Protein AF-A0AAE0RZ04-F1 (afdb_monomer)

Sequence (873 aa):
MAEVINPAEYYLGPGDKLYVTLLGTIIKSQSVTVTPTNDIILEDSPPVAISKLKLSEVGAFLETSLKNVFKNTTFKVSLLQPRKIKIGVVLLGRPMYYVTVYSGTRISEVISKFVLEGKDISVIEPKNAGTQYGNSISQITSLLQNEGSTSSSTSSNVSVDLDKISLRRIKVKRGDIEFYADVEKYYKIQDKNANPYALEGDILILSKRSNFVVISGHVKYPGAYEYVEGDSLGLLINMAGGFLETAKKNSIKIIRNPDPRVDDNKVINIVDSLEIDKTKLEKNDVINVYGKEIAKELTVVTVKGEIQKPGVYGIKKGVTRLKTILDEAGGITKLAYLPASSVVRKEKIDMYPILSDPLSGIRYDDNPELQYIIAQKRMRRGIVSVDLLRLMNGDETQNLLLEAGDEINIAQTVSYITVLGRVVTPGKIEFVEGRSVLEYVENAGGFANRARSHDILVQKPNSGELIPWDKVVLERGDVILVQEKTTPFIDDFIKVSTVITTITTVIITENPTGSGAGGINSALGGLGIENLLGGSSKSNEVEKITKLIKSRRVADSVVKDLRLDKVFKNKTSEQNANQLLGMIKVSEKKSDFINVTISVGSKGNLFSKVHEDSAKVLGLEISRSIVRNTDKILREFLYKKSLANANFYKIKMEEARLEKDTAQFKLAKFEKDNKAIEMTEQAKAQIEMMASMQAQMFTEKLNLDILEQERLSSDPLVTEARNKIKLYEKQYNDVLYGKSGGYVIGVDKFSDLKVQYGNLFLESRLRGEIYLFLKQMYLKEVLQGSKNTPTIEVLQPSVIPDYASNKSKVIHVAIGVTVGLLIGLTICGLIKLYEEMLAEPDNEEIVREVKRMLDFGWVKKMVSGLYKHGLSR

Structure (mmCIF, N/CA/C/O backbone):
data_AF-A0AAE0RZ04-F1
#
_entry.id   AF-A0AAE0RZ04-F1
#
loop_
_atom_site.group_PDB
_atom_site.id
_atom_site.type_symbol
_atom_site.label_atom_id
_atom_site.label_alt_id
_atom_site.label_comp_id
_atom_site.label_asym_id
_atom_site.label_entity_id
_atom_site.label_seq_id
_atom_site.pdbx_PDB_ins_code
_atom_site.Cartn_x
_atom_site.Cartn_y
_atom_site.Cartn_z
_atom_site.occupancy
_atom_site.B_iso_or_equiv
_atom_site.auth_seq_id
_atom_site.auth_comp_id
_atom_site.auth_asym_id
_atom_site.auth_atom_id
_atom_site.pdbx_PDB_model_num
ATOM 1 N N . MET A 1 1 ? -32.634 -0.717 8.631 1.00 28.33 1 MET A N 1
ATOM 2 C CA . MET A 1 1 ? -33.711 -1.733 8.628 1.00 28.33 1 MET A CA 1
ATOM 3 C C . MET A 1 1 ? -34.038 -2.086 10.068 1.00 28.33 1 MET A C 1
ATOM 5 O O . MET A 1 1 ? -33.166 -2.621 10.739 1.00 28.33 1 MET A O 1
ATOM 9 N N . ALA A 1 2 ? -35.233 -1.749 10.560 1.00 39.50 2 ALA A N 1
ATOM 10 C CA . ALA A 1 2 ? -35.716 -2.305 11.824 1.00 39.50 2 ALA A CA 1
ATOM 11 C C . ALA A 1 2 ? -35.788 -3.833 11.678 1.00 39.50 2 ALA A C 1
ATOM 13 O O . ALA A 1 2 ? -36.298 -4.326 10.667 1.00 39.50 2 ALA A O 1
ATOM 14 N N . GLU A 1 3 ? -35.226 -4.578 12.628 1.00 55.94 3 GLU A N 1
ATOM 15 C CA . GLU A 1 3 ? -35.357 -6.035 12.646 1.00 55.94 3 GLU A CA 1
ATOM 16 C C . GLU A 1 3 ? -36.858 -6.378 12.654 1.00 55.94 3 GLU A C 1
ATOM 18 O O . GLU A 1 3 ? -37.642 -5.759 13.377 1.00 55.94 3 GLU A O 1
ATOM 23 N N . VAL A 1 4 ? -37.286 -7.307 11.794 1.00 66.44 4 VAL A N 1
ATOM 24 C CA . VAL A 1 4 ? -38.706 -7.663 11.662 1.00 66.44 4 VAL A CA 1
ATOM 25 C C . VAL A 1 4 ? -39.219 -8.141 13.023 1.00 66.44 4 VAL A C 1
ATOM 27 O O . VAL A 1 4 ? -38.687 -9.100 13.581 1.00 66.44 4 VAL A O 1
ATOM 30 N N . ILE A 1 5 ? -40.247 -7.474 13.560 1.00 76.25 5 ILE A N 1
ATOM 31 C CA . ILE A 1 5 ? -40.850 -7.835 14.849 1.00 76.25 5 ILE A CA 1
ATOM 32 C C . ILE A 1 5 ? -41.364 -9.273 14.758 1.00 76.25 5 ILE A C 1
ATOM 34 O O . ILE A 1 5 ? -42.253 -9.565 13.958 1.00 76.25 5 ILE A O 1
ATOM 38 N N . ASN A 1 6 ? -40.821 -10.165 15.590 1.00 82.12 6 ASN A N 1
ATOM 39 C CA . ASN A 1 6 ? -41.259 -11.554 15.654 1.00 82.12 6 ASN A CA 1
ATOM 40 C C . ASN A 1 6 ? -42.644 -11.641 16.338 1.00 82.12 6 ASN A C 1
ATOM 42 O O . ASN A 1 6 ? -42.740 -11.371 17.542 1.00 82.12 6 ASN A O 1
ATOM 46 N N . PRO A 1 7 ? -43.718 -12.065 15.638 1.00 84.06 7 PRO A N 1
ATOM 47 C CA . PRO A 1 7 ? -45.064 -12.138 16.215 1.00 84.06 7 PRO A CA 1
ATOM 48 C C . PRO A 1 7 ? -45.198 -13.113 17.398 1.00 84.06 7 PRO A C 1
ATOM 50 O O . PRO A 1 7 ? -46.149 -13.012 18.176 1.00 84.06 7 PRO A O 1
ATOM 53 N N . ALA A 1 8 ? -44.272 -14.066 17.539 1.00 84.81 8 ALA A N 1
ATOM 54 C CA . ALA A 1 8 ? -44.242 -15.034 18.640 1.00 84.81 8 ALA A CA 1
ATOM 55 C C . ALA A 1 8 ? -43.582 -14.497 19.926 1.00 84.81 8 ALA A C 1
ATOM 57 O O . ALA A 1 8 ? -43.690 -15.120 20.987 1.00 84.81 8 ALA A O 1
ATOM 58 N N . GLU A 1 9 ? -42.896 -13.355 19.847 1.00 81.50 9 GLU A N 1
ATOM 59 C CA . GLU A 1 9 ? -42.145 -12.755 20.961 1.00 81.50 9 GLU A CA 1
ATOM 60 C C . GLU A 1 9 ? -42.678 -11.365 21.354 1.00 81.50 9 GLU A C 1
ATOM 62 O O . GLU A 1 9 ? -42.348 -10.860 22.427 1.00 81.50 9 GLU A O 1
ATOM 67 N N . TYR A 1 10 ? -43.538 -10.760 20.527 1.00 86.44 10 TYR A N 1
ATOM 68 C CA . TYR A 1 10 ? -44.107 -9.434 20.763 1.00 86.44 10 TYR A CA 1
ATOM 69 C C . TYR A 1 10 ? -45.406 -9.473 21.575 1.00 86.44 10 TYR A C 1
ATOM 71 O O . TYR A 1 10 ? -46.417 -9.997 21.102 1.00 86.44 10 TYR A O 1
ATOM 79 N N . TYR A 1 11 ? -45.396 -8.853 22.756 1.00 88.25 11 TYR A N 1
ATOM 80 C CA . TYR A 1 11 ? -46.581 -8.678 23.600 1.00 88.25 11 TYR A CA 1
ATOM 81 C C . TYR A 1 11 ? -47.315 -7.374 23.281 1.00 88.25 11 TYR A C 1
ATOM 83 O O . TYR A 1 11 ? -46.729 -6.282 23.346 1.00 88.25 11 TYR A O 1
ATOM 91 N N . LEU A 1 12 ? -48.615 -7.495 23.007 1.00 88.12 12 LEU A N 1
ATOM 92 C CA . LEU A 1 12 ? -49.482 -6.339 22.816 1.00 88.12 12 LEU A CA 1
ATOM 93 C C . LEU A 1 12 ? -49.673 -5.569 24.123 1.00 88.12 12 LEU A C 1
ATOM 95 O O . LEU A 1 12 ? -49.680 -6.137 25.216 1.00 88.12 12 LEU A O 1
ATOM 99 N N . GLY A 1 13 ? -49.829 -4.259 23.999 1.00 87.44 13 GLY A N 1
ATOM 100 C CA . GLY A 1 13 ? -50.081 -3.361 25.111 1.00 87.44 13 GLY A CA 1
ATOM 101 C C . GLY A 1 13 ? -50.675 -2.030 24.655 1.00 87.44 13 GLY A C 1
ATOM 102 O O . GLY A 1 13 ? -50.853 -1.798 23.456 1.00 87.44 13 GLY A O 1
ATOM 103 N N . PRO A 1 14 ? -50.990 -1.137 25.603 1.00 87.50 14 PRO A N 1
ATOM 104 C CA . PRO A 1 14 ? -51.726 0.084 25.313 1.00 87.50 14 PRO A CA 1
ATOM 105 C C . PRO A 1 14 ? -51.006 0.984 24.310 1.00 87.50 14 PRO A C 1
ATOM 107 O O . PRO A 1 14 ? -49.799 1.206 24.405 1.00 87.50 14 PRO A O 1
ATOM 110 N N . GLY A 1 15 ? -51.757 1.524 23.352 1.00 86.50 15 GLY A N 1
ATOM 111 C CA . GLY A 1 15 ? -51.230 2.390 22.297 1.00 86.50 15 GLY A CA 1
ATOM 112 C C . GLY A 1 15 ? -50.663 1.662 21.074 1.00 86.50 15 GLY A C 1
ATOM 113 O O . GLY A 1 15 ? -50.292 2.337 20.113 1.00 86.50 15 GLY A O 1
ATOM 114 N N . ASP A 1 16 ? -50.626 0.323 21.063 1.00 91.50 16 ASP A N 1
ATOM 115 C CA . ASP A 1 16 ? -50.345 -0.438 19.842 1.00 91.50 16 ASP A CA 1
ATOM 116 C C . ASP A 1 16 ? -51.481 -0.236 18.832 1.00 91.50 16 ASP A C 1
ATOM 118 O O . ASP A 1 16 ? -52.662 -0.288 19.186 1.00 91.50 16 ASP A O 1
ATOM 122 N N . LYS A 1 17 ? -51.136 -0.022 17.559 1.00 90.75 17 LYS A N 1
ATOM 123 C CA . LYS A 1 17 ? -52.114 0.027 16.467 1.00 90.75 17 LYS A CA 1
ATOM 124 C C . LYS A 1 17 ? -52.087 -1.273 15.695 1.00 90.75 17 LYS A C 1
ATOM 126 O O . LYS A 1 17 ? -51.046 -1.680 15.179 1.00 90.75 17 LYS A O 1
ATOM 131 N N . LEU A 1 18 ? -53.249 -1.888 15.567 1.00 93.19 18 LEU A N 1
ATOM 132 C CA . LEU A 1 18 ? -53.449 -3.154 14.886 1.00 93.19 18 LEU A CA 1
ATOM 133 C C . LEU A 1 18 ? -54.299 -2.936 13.644 1.00 93.19 18 LEU A C 1
ATOM 135 O O . LEU A 1 18 ? -55.210 -2.112 13.627 1.00 93.19 18 LEU A O 1
ATOM 139 N N . TYR A 1 19 ? -54.019 -3.718 12.617 1.00 93.50 19 TYR A N 1
ATOM 140 C CA . TYR A 1 19 ? -54.877 -3.885 11.464 1.00 93.50 19 TYR A CA 1
ATOM 141 C C . TYR A 1 19 ? -55.564 -5.241 11.586 1.00 93.50 19 TYR A C 1
ATOM 143 O O . TYR A 1 19 ? -54.910 -6.285 11.522 1.00 93.50 19 TYR A O 1
ATOM 151 N N . VAL A 1 20 ? -56.872 -5.219 11.828 1.00 91.94 20 VAL A N 1
ATOM 152 C CA . VAL A 1 20 ? -57.684 -6.420 12.030 1.00 91.94 20 VAL A CA 1
ATOM 153 C C . VAL A 1 20 ? -58.531 -6.629 10.787 1.00 91.94 20 VAL A C 1
ATOM 155 O O . VAL A 1 20 ? -59.332 -5.774 10.417 1.00 91.94 20 VAL A O 1
ATOM 158 N N . THR A 1 21 ? -58.334 -7.769 10.135 1.00 90.69 21 THR A N 1
ATOM 159 C CA . THR A 1 21 ? -59.106 -8.206 8.972 1.00 90.69 21 THR A CA 1
ATOM 160 C C . THR A 1 21 ? -60.019 -9.348 9.389 1.00 90.69 21 THR A C 1
ATOM 162 O O . THR A 1 21 ? -59.551 -10.409 9.807 1.00 90.69 21 THR A O 1
ATOM 165 N N . LEU A 1 22 ? -61.320 -9.117 9.261 1.00 90.75 22 LEU A N 1
ATOM 166 C CA . LEU A 1 22 ? -62.362 -10.112 9.439 1.00 90.75 22 LEU A CA 1
ATOM 167 C C . LEU A 1 22 ? -62.574 -10.813 8.095 1.00 90.75 22 LEU A C 1
ATOM 169 O O . LEU A 1 22 ? -62.894 -10.167 7.096 1.00 90.75 22 LEU A O 1
ATOM 173 N N . LEU A 1 23 ? -62.371 -12.127 8.067 1.00 86.94 23 LEU A N 1
ATOM 174 C CA . LEU A 1 23 ? -62.551 -12.973 6.890 1.00 86.94 23 LEU A CA 1
ATOM 175 C C . LEU A 1 23 ? -63.711 -13.934 7.159 1.00 86.94 23 LEU A C 1
ATOM 177 O O . LEU A 1 23 ? -63.552 -14.917 7.877 1.00 86.94 23 LEU A O 1
ATOM 181 N N . GLY A 1 24 ? -64.883 -13.636 6.610 1.00 82.50 24 GLY A N 1
ATOM 182 C CA . GLY A 1 24 ? -66.088 -14.456 6.749 1.00 82.50 24 GLY A CA 1
ATOM 183 C C . GLY A 1 24 ? -67.063 -14.171 5.610 1.00 82.50 24 GLY A C 1
ATOM 184 O O . GLY A 1 24 ? -66.641 -13.906 4.486 1.00 82.50 24 GLY A O 1
ATOM 185 N N . THR A 1 25 ? -68.368 -14.161 5.895 1.00 77.19 25 THR A N 1
ATOM 186 C CA . THR A 1 25 ? -69.411 -13.789 4.914 1.00 77.19 25 THR A CA 1
ATOM 187 C C . THR A 1 25 ? -69.234 -12.365 4.374 1.00 77.19 25 THR A C 1
ATOM 189 O O . THR A 1 25 ? -69.629 -12.065 3.252 1.00 77.19 25 THR A O 1
ATOM 192 N N . ILE A 1 26 ? -68.627 -11.487 5.176 1.00 71.56 26 ILE A N 1
ATOM 193 C CA . ILE A 1 26 ? -68.248 -10.123 4.810 1.00 71.56 26 ILE A CA 1
ATOM 194 C C . ILE A 1 26 ? -66.746 -9.994 5.071 1.00 71.56 26 ILE A C 1
ATOM 196 O O . ILE A 1 26 ? -66.264 -10.400 6.130 1.00 71.56 26 ILE A O 1
ATOM 200 N N . ILE A 1 27 ? -66.012 -9.429 4.111 1.00 83.69 27 ILE A N 1
ATOM 201 C CA . ILE A 1 27 ? -64.603 -9.066 4.283 1.00 83.69 27 ILE A CA 1
ATOM 202 C C . ILE A 1 27 ? -64.569 -7.607 4.724 1.00 83.69 27 ILE A C 1
ATOM 204 O O . ILE A 1 27 ? -64.915 -6.713 3.953 1.00 83.69 27 ILE A O 1
ATOM 208 N N . LYS A 1 28 ? -64.176 -7.373 5.976 1.00 85.56 28 LYS A N 1
ATOM 209 C CA . LYS A 1 28 ? -64.070 -6.031 6.557 1.00 85.56 28 LYS A CA 1
ATOM 210 C C . LYS A 1 28 ? -62.721 -5.905 7.246 1.00 85.56 28 LYS A C 1
ATOM 212 O O . LYS A 1 28 ? -62.327 -6.785 8.010 1.00 85.56 28 LYS A O 1
ATOM 217 N N . SER A 1 29 ? -62.028 -4.807 6.987 1.00 88.69 29 SER A N 1
ATOM 218 C CA . SER A 1 29 ? -60.747 -4.509 7.619 1.00 88.69 29 SER A CA 1
ATOM 219 C C . SER A 1 29 ? -60.831 -3.181 8.340 1.00 88.69 29 SER A C 1
ATOM 221 O O . SER A 1 29 ? -61.360 -2.213 7.799 1.00 88.69 29 SER A O 1
ATOM 223 N N . GLN A 1 30 ? -60.294 -3.131 9.552 1.00 91.38 30 GLN A N 1
ATOM 224 C CA . GLN A 1 30 ? -60.299 -1.929 10.375 1.00 91.38 30 GLN A CA 1
ATOM 225 C C . GLN A 1 30 ? -58.976 -1.766 11.116 1.00 91.38 30 GLN A C 1
ATOM 227 O O . GLN A 1 30 ? -58.348 -2.741 11.539 1.00 91.38 30 GLN A O 1
ATOM 232 N N . SER A 1 31 ? -58.552 -0.514 11.274 1.00 91.12 31 SER A N 1
ATOM 233 C CA . SER A 1 31 ? -57.439 -0.161 12.149 1.00 91.12 31 SER A CA 1
ATOM 234 C C . SER A 1 31 ? -57.965 0.110 13.554 1.00 91.12 31 SER A C 1
ATOM 236 O O . SER A 1 31 ? -58.766 1.025 13.738 1.00 91.12 31 SER A O 1
ATOM 238 N N . VAL A 1 32 ? -57.484 -0.638 14.541 1.00 92.44 32 VAL A N 1
ATOM 239 C CA . VAL A 1 32 ? -57.844 -0.460 15.953 1.00 92.44 32 VAL A CA 1
ATOM 240 C C . VAL A 1 32 ? -56.621 -0.093 16.774 1.00 92.44 32 VAL A C 1
ATOM 242 O O . VAL A 1 32 ? -55.498 -0.462 16.436 1.00 92.44 32 VAL A O 1
ATOM 245 N N . THR A 1 33 ? -56.833 0.647 17.856 1.00 92.19 33 THR A N 1
ATOM 246 C CA . THR A 1 33 ? -55.779 0.971 18.824 1.00 92.19 33 THR A CA 1
ATOM 247 C C . THR A 1 33 ? -56.092 0.273 20.137 1.00 92.19 33 THR A C 1
ATOM 249 O O . THR A 1 33 ? -57.237 0.308 20.583 1.00 92.19 33 THR A O 1
ATOM 252 N N . VAL A 1 34 ? -55.090 -0.352 20.751 1.00 92.44 34 VAL A N 1
ATOM 253 C CA . VAL A 1 34 ? -55.232 -0.969 22.073 1.00 92.44 34 VAL A CA 1
ATOM 254 C C . VAL A 1 34 ? -55.428 0.129 23.116 1.00 92.44 34 VAL A C 1
ATOM 256 O O . VAL A 1 34 ? -54.606 1.043 23.229 1.00 92.44 34 VAL A O 1
ATOM 259 N N . THR A 1 35 ? -56.525 0.061 23.865 1.00 89.75 35 THR A N 1
ATOM 260 C CA . THR A 1 35 ? -56.889 1.069 24.867 1.00 89.75 35 THR A CA 1
ATOM 261 C C . THR A 1 35 ? -55.975 1.000 26.103 1.00 89.75 35 THR A C 1
ATOM 263 O O . THR A 1 35 ? -55.311 -0.015 26.334 1.00 89.75 35 THR A O 1
ATOM 266 N N . PRO A 1 36 ? -55.956 2.041 26.964 1.00 86.62 36 PRO A N 1
ATOM 267 C CA . PRO A 1 36 ? -55.278 1.998 28.267 1.00 86.62 36 PRO A CA 1
ATOM 268 C C . PRO A 1 36 ? -55.722 0.844 29.178 1.00 86.62 36 PRO A C 1
ATOM 270 O O . PRO A 1 36 ? -54.941 0.386 30.008 1.00 86.62 36 PRO A O 1
ATOM 273 N N . THR A 1 37 ? -56.949 0.348 29.007 1.00 87.50 37 THR A N 1
ATOM 274 C CA . THR A 1 37 ? -57.488 -0.811 29.735 1.00 87.50 37 THR A CA 1
ATOM 275 C C . THR A 1 37 ? -57.032 -2.160 29.159 1.00 87.50 37 THR A C 1
ATOM 277 O O . THR A 1 37 ? -57.353 -3.192 29.735 1.00 87.50 37 THR A O 1
ATOM 280 N N . ASN A 1 38 ? -56.197 -2.165 28.108 1.00 87.69 38 ASN A N 1
ATOM 281 C CA . ASN A 1 38 ? -55.776 -3.339 27.327 1.00 87.69 38 ASN A CA 1
ATOM 282 C C . ASN A 1 38 ? -56.914 -4.020 26.557 1.00 87.69 38 ASN A C 1
ATOM 284 O O . ASN A 1 38 ? -56.865 -5.230 26.328 1.00 87.69 38 ASN A O 1
ATOM 288 N N . ASP A 1 39 ? -57.903 -3.245 26.122 1.00 91.06 39 ASP A N 1
ATOM 289 C CA . ASP A 1 39 ? -58.992 -3.740 25.291 1.00 91.06 39 ASP A CA 1
ATOM 290 C C . ASP A 1 39 ? -58.813 -3.294 23.839 1.00 91.06 39 ASP A C 1
ATOM 292 O O . ASP A 1 39 ? -58.174 -2.279 23.543 1.00 91.06 39 ASP A O 1
ATOM 296 N N . ILE A 1 40 ? -59.415 -4.037 22.916 1.00 91.44 40 ILE A N 1
ATOM 297 C CA . ILE A 1 40 ? -59.655 -3.573 21.549 1.00 91.44 40 ILE A CA 1
ATOM 298 C C . ILE A 1 40 ? -61.150 -3.476 21.292 1.00 91.44 40 ILE A C 1
ATOM 300 O O . ILE A 1 40 ? -61.933 -4.324 21.721 1.00 91.44 40 ILE A O 1
ATOM 304 N N . ILE A 1 41 ? -61.539 -2.418 20.587 1.00 89.44 41 ILE A N 1
ATOM 305 C CA . ILE A 1 41 ? -62.923 -2.153 20.208 1.00 89.44 41 ILE A CA 1
ATOM 306 C C . ILE A 1 41 ? -62.998 -2.306 18.697 1.00 89.44 41 ILE A C 1
ATOM 308 O O . ILE A 1 41 ? -62.366 -1.551 17.960 1.00 89.44 41 ILE A O 1
ATOM 312 N N . LEU A 1 42 ? -63.736 -3.318 18.258 1.00 88.50 42 LEU A N 1
ATOM 313 C CA . LEU A 1 42 ? -64.045 -3.554 16.855 1.00 88.50 42 LEU A CA 1
ATOM 314 C C . LEU A 1 42 ? -65.436 -2.984 16.572 1.00 88.50 42 LEU A C 1
ATOM 316 O O . LEU A 1 42 ? -66.317 -3.041 17.430 1.00 88.50 42 LEU A O 1
ATOM 320 N N . GLU A 1 43 ? -65.637 -2.445 15.373 1.00 82.94 43 GLU A N 1
ATOM 321 C CA . GLU A 1 43 ? -66.970 -2.049 14.912 1.00 82.94 43 GLU A CA 1
ATOM 322 C C . GLU A 1 43 ? -67.941 -3.237 15.055 1.00 82.94 43 GLU A C 1
ATOM 324 O O . GLU A 1 43 ? -67.592 -4.365 14.697 1.00 82.94 43 GLU A O 1
ATOM 329 N N . ASP A 1 44 ? -69.119 -2.991 15.632 1.00 84.19 44 ASP A N 1
ATOM 330 C CA . ASP A 1 44 ? -70.158 -3.997 15.910 1.00 84.19 44 ASP A CA 1
ATOM 331 C C . ASP A 1 44 ? -69.795 -5.068 16.970 1.00 84.19 44 ASP A C 1
ATOM 333 O O . ASP A 1 44 ? -70.409 -6.134 17.020 1.00 84.19 44 ASP A O 1
ATOM 337 N N . SER A 1 45 ? -68.826 -4.793 17.854 1.00 85.88 45 SER A N 1
ATOM 338 C CA . SER A 1 45 ? -68.373 -5.698 18.926 1.00 85.88 45 SER A CA 1
ATOM 339 C C . SER A 1 45 ? -68.332 -5.022 20.304 1.00 85.88 45 SER A C 1
ATOM 341 O O . SER A 1 45 ? -67.954 -3.852 20.393 1.00 85.88 45 SER A O 1
ATOM 343 N N . PRO A 1 46 ? -68.600 -5.747 21.413 1.00 86.50 46 PRO A N 1
ATOM 344 C CA . PRO A 1 46 ? -68.188 -5.287 22.738 1.00 86.50 46 PRO A CA 1
ATOM 345 C C . PRO A 1 46 ? -66.647 -5.208 22.842 1.00 86.50 46 PRO A C 1
ATOM 347 O O . PRO A 1 46 ? -65.953 -5.884 22.072 1.00 86.50 46 PRO A O 1
ATOM 350 N N . PRO A 1 47 ? -66.096 -4.413 23.781 1.00 89.50 47 PRO A N 1
ATOM 351 C CA . PRO A 1 47 ? -64.657 -4.369 24.044 1.00 89.50 47 PRO A CA 1
ATOM 352 C C . PRO A 1 47 ? -64.103 -5.749 24.419 1.00 89.50 47 PRO A C 1
ATOM 354 O O . PRO A 1 47 ? -64.711 -6.466 25.215 1.00 89.50 47 PRO A O 1
ATOM 357 N N . VAL A 1 48 ? -62.945 -6.112 23.864 1.00 91.38 48 VAL A N 1
ATOM 358 C CA . VAL A 1 48 ? -62.287 -7.404 24.115 1.00 91.38 48 VAL A CA 1
ATOM 359 C C . VAL A 1 48 ? -60.934 -7.190 24.779 1.00 91.38 48 VAL A C 1
ATOM 361 O O . VAL A 1 48 ? -60.046 -6.586 24.177 1.00 91.38 48 VAL A O 1
ATOM 364 N N . ALA A 1 49 ? -60.762 -7.743 25.980 1.00 90.69 49 ALA A N 1
ATOM 365 C CA . ALA A 1 49 ? -59.515 -7.678 26.734 1.00 90.69 49 ALA A CA 1
ATOM 366 C C . ALA A 1 49 ? -58.436 -8.576 26.120 1.00 90.69 49 ALA A C 1
ATOM 368 O O . ALA A 1 49 ? -58.602 -9.789 26.036 1.00 90.69 49 ALA A O 1
ATOM 369 N N . ILE A 1 50 ? -57.304 -7.984 25.739 1.00 88.50 50 ILE A N 1
ATOM 370 C CA . ILE A 1 50 ? -56.173 -8.667 25.087 1.00 88.50 50 ILE A CA 1
ATOM 371 C C . ILE A 1 50 ? -54.879 -8.617 25.919 1.00 88.50 50 ILE A C 1
ATOM 373 O O . ILE A 1 50 ? -53.776 -8.794 25.400 1.00 88.50 50 ILE A O 1
ATOM 377 N N . SER A 1 51 ? -54.997 -8.350 27.222 1.00 83.44 51 SER A N 1
ATOM 378 C CA . SER A 1 51 ? -53.852 -8.194 28.126 1.00 83.44 51 SER A CA 1
ATOM 379 C C . SER A 1 51 ? -52.946 -9.432 28.138 1.00 83.44 51 SER A C 1
ATOM 381 O O . SER A 1 51 ? -53.418 -10.557 28.293 1.00 83.44 51 SER A O 1
ATOM 383 N N . LYS A 1 52 ? -51.629 -9.209 28.025 1.00 82.19 52 LYS A N 1
ATOM 384 C CA . LYS A 1 52 ? -50.565 -10.236 28.027 1.00 82.19 52 LYS A CA 1
ATOM 385 C C . LYS A 1 52 ? -50.584 -11.224 26.852 1.00 82.19 52 LYS A C 1
ATOM 387 O O . LYS A 1 52 ? -49.822 -12.187 26.887 1.00 82.19 52 LYS A O 1
ATOM 392 N N . LEU A 1 53 ? -51.379 -10.985 25.812 1.00 90.06 53 LEU A N 1
ATOM 393 C CA . LEU A 1 53 ? -51.347 -11.808 24.604 1.00 90.06 53 LEU A CA 1
ATOM 394 C C . LEU A 1 53 ? -50.182 -11.422 23.691 1.00 90.06 53 LEU A C 1
ATOM 396 O O . LEU A 1 53 ? -49.837 -10.242 23.538 1.00 90.06 53 LEU A O 1
ATOM 400 N N . LYS A 1 54 ? -49.598 -12.428 23.041 1.00 91.44 54 LYS A N 1
ATOM 401 C CA . LYS A 1 54 ? -48.641 -12.212 21.955 1.00 91.44 54 LYS A CA 1
ATOM 402 C C . LYS A 1 54 ? -49.372 -11.907 20.657 1.00 91.44 54 LYS A C 1
ATOM 404 O O . LYS A 1 54 ? -50.469 -12.406 20.428 1.00 91.44 54 LYS A O 1
ATOM 409 N N . LEU A 1 55 ? -48.739 -11.159 19.755 1.00 90.31 55 LEU A N 1
ATOM 410 C CA . LEU A 1 55 ? -49.332 -10.802 18.458 1.00 90.31 55 LEU A CA 1
ATOM 411 C C . LEU A 1 55 ? -49.848 -12.028 17.677 1.00 90.31 55 LEU A C 1
ATOM 413 O O . LEU A 1 55 ? -50.913 -11.969 17.070 1.00 90.31 55 LEU A O 1
ATOM 417 N N . SER A 1 56 ? -49.114 -13.141 17.729 1.00 91.31 56 SER A N 1
ATOM 418 C CA . SER A 1 56 ? -49.484 -14.413 17.086 1.00 91.31 56 SER A CA 1
ATOM 419 C C . SER A 1 56 ? -50.727 -15.100 17.671 1.00 91.31 56 SER A C 1
ATOM 421 O O . SER A 1 56 ? -51.362 -15.885 16.973 1.00 91.31 56 SER A O 1
ATOM 423 N N . GLU A 1 57 ? -51.102 -14.804 18.914 1.00 93.12 57 GLU A N 1
ATOM 424 C CA . GLU A 1 57 ? -52.189 -15.483 19.638 1.00 93.12 57 GLU A CA 1
ATOM 425 C C . GLU A 1 57 ? -53.536 -14.755 19.492 1.00 93.12 57 GLU A C 1
ATOM 427 O O . GLU A 1 57 ? -54.602 -15.341 19.680 1.00 93.12 57 GLU A O 1
ATOM 432 N N . VAL A 1 58 ? -53.503 -13.472 19.124 1.00 92.19 58 VAL A N 1
ATOM 433 C CA . VAL A 1 58 ? -54.662 -12.569 19.202 1.00 92.19 58 VAL A CA 1
ATOM 434 C C . VAL A 1 58 ? -55.763 -12.947 18.214 1.00 92.19 58 VAL A C 1
ATOM 436 O O . VAL A 1 58 ? -56.937 -12.844 18.554 1.00 92.19 58 VAL A O 1
ATOM 439 N N . GLY A 1 59 ? -55.415 -13.425 17.015 1.00 90.62 59 GLY A N 1
ATOM 440 C CA . GLY A 1 59 ? -56.409 -13.856 16.023 1.00 90.62 59 GLY A CA 1
ATOM 441 C C . GLY A 1 59 ? -57.299 -14.987 16.549 1.00 90.62 59 GLY A C 1
ATOM 442 O O . GLY A 1 59 ? -58.518 -14.840 16.613 1.00 90.62 59 GLY A O 1
ATOM 443 N N . ALA A 1 60 ? -56.681 -16.069 17.031 1.00 91.19 60 ALA A N 1
ATOM 444 C CA . ALA A 1 60 ? -57.392 -17.214 17.607 1.00 91.19 60 ALA A CA 1
ATOM 445 C C . ALA A 1 60 ? -58.173 -16.840 18.882 1.00 91.19 60 ALA A C 1
ATOM 447 O O . ALA A 1 60 ? -59.274 -17.341 19.136 1.00 91.19 60 ALA A O 1
ATOM 448 N N . PHE A 1 61 ? -57.625 -15.922 19.681 1.00 92.56 61 PHE A N 1
ATOM 449 C CA . PHE A 1 61 ? -58.307 -15.410 20.863 1.00 92.56 61 PHE A CA 1
ATOM 450 C C . PHE A 1 61 ? -59.578 -14.620 20.510 1.00 92.56 61 PHE A C 1
ATOM 452 O O . PHE A 1 61 ? -60.609 -14.792 21.166 1.00 92.56 61 PHE A O 1
ATOM 459 N N . LEU A 1 62 ? -59.539 -13.798 19.456 1.00 91.00 62 LEU A N 1
ATOM 460 C CA . LEU A 1 62 ? -60.704 -13.045 18.981 1.00 91.00 62 LEU A CA 1
ATOM 461 C C . LEU A 1 62 ? -61.783 -13.956 18.399 1.00 91.00 62 LEU A C 1
ATOM 463 O O . LEU A 1 62 ? -62.958 -13.761 18.702 1.00 91.00 62 LEU A O 1
ATOM 467 N N . GLU A 1 63 ? -61.395 -14.986 17.644 1.00 90.81 63 GLU A N 1
ATOM 468 C CA . GLU A 1 63 ? -62.322 -16.009 17.136 1.00 90.81 63 GLU A CA 1
ATOM 469 C C . GLU A 1 63 ? -63.101 -16.682 18.267 1.00 90.81 63 GLU A C 1
ATOM 471 O O . GLU A 1 63 ? -64.306 -16.906 18.162 1.00 90.81 63 GLU A O 1
ATOM 476 N N . THR A 1 64 ? -62.417 -16.964 19.377 1.00 90.25 64 THR A N 1
ATOM 477 C CA . THR A 1 64 ? -63.029 -17.592 20.550 1.00 90.25 64 THR A CA 1
ATOM 478 C C . THR A 1 64 ? -63.920 -16.609 21.309 1.00 90.25 64 THR A C 1
ATOM 480 O O . THR A 1 64 ? -65.061 -16.934 21.637 1.00 90.25 64 THR A O 1
ATOM 483 N N . SER A 1 65 ? -63.423 -15.395 21.558 1.00 88.81 65 SER A N 1
ATOM 484 C CA . SER A 1 65 ? -64.098 -14.390 22.391 1.00 88.81 65 SER A CA 1
ATOM 485 C C . SER A 1 65 ? -65.330 -13.779 21.719 1.00 88.81 65 SER A C 1
ATOM 487 O O . SER A 1 65 ? -66.289 -13.421 22.399 1.00 88.81 65 SER A O 1
ATOM 489 N N . LEU A 1 66 ? -65.336 -13.686 20.385 1.00 90.31 66 LEU A N 1
ATOM 490 C CA . LEU A 1 66 ? -66.401 -13.039 19.613 1.00 90.31 66 LEU A CA 1
ATOM 491 C C . LEU A 1 66 ? -67.276 -14.008 18.815 1.00 90.31 66 LEU A C 1
ATOM 493 O O . LEU A 1 66 ? -68.092 -13.575 18.001 1.00 90.31 66 LEU A O 1
ATOM 497 N N . LYS A 1 67 ? -67.184 -15.312 19.090 1.00 87.94 67 LYS A N 1
ATOM 498 C CA . LYS A 1 67 ? -67.951 -16.362 18.401 1.00 87.94 67 LYS A CA 1
ATOM 499 C C . LYS A 1 67 ? -69.473 -16.148 18.422 1.00 87.94 67 LYS A C 1
ATOM 501 O O . LYS A 1 67 ? -70.171 -16.564 17.499 1.00 87.94 67 LYS A O 1
ATOM 506 N N . ASN A 1 68 ? -69.990 -15.506 19.474 1.00 86.00 68 ASN A N 1
ATOM 507 C CA . ASN A 1 68 ? -71.420 -15.208 19.630 1.00 86.00 68 ASN A CA 1
ATOM 508 C C . ASN A 1 68 ? -71.876 -13.979 18.826 1.00 86.00 68 ASN A C 1
ATOM 510 O O . ASN A 1 68 ? -73.072 -13.826 18.590 1.00 86.00 68 ASN A O 1
ATOM 514 N N . VAL A 1 69 ? -70.937 -13.127 18.408 1.00 87.19 69 VAL A N 1
ATOM 515 C CA . VAL A 1 69 ? -71.186 -11.890 17.653 1.00 87.19 69 VAL A CA 1
ATOM 516 C C . VAL A 1 69 ? -70.921 -12.118 16.163 1.00 87.19 69 VAL A C 1
ATOM 518 O O . VAL A 1 69 ? -71.778 -11.834 15.330 1.00 87.19 69 VAL A O 1
ATOM 521 N N . PHE A 1 70 ? -69.777 -12.717 15.820 1.00 86.44 70 PHE A N 1
ATOM 522 C CA . PHE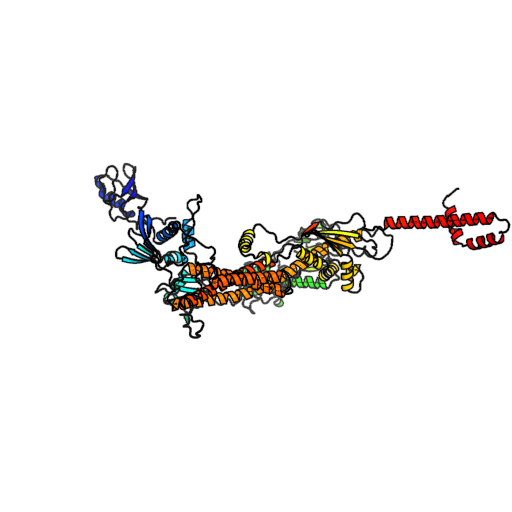 A 1 70 ? -69.379 -13.019 14.445 1.00 86.44 70 PHE A CA 1
ATOM 523 C C . PHE A 1 70 ? -69.337 -14.536 14.218 1.00 86.44 70 PHE A C 1
ATOM 525 O O . PHE A 1 70 ? -68.461 -15.237 14.724 1.00 86.44 70 PHE A O 1
ATOM 532 N N . LYS A 1 71 ? -70.291 -15.060 13.439 1.00 83.50 71 LYS A N 1
ATOM 533 C CA . LYS A 1 71 ? -70.367 -16.490 13.097 1.00 83.50 71 LYS A CA 1
ATOM 534 C C . LYS A 1 71 ? -69.489 -16.811 11.884 1.00 83.50 71 LYS A C 1
ATOM 536 O O . LYS A 1 71 ? -69.590 -16.131 10.871 1.00 83.50 71 LYS A O 1
ATOM 541 N N . ASN A 1 72 ? -68.715 -17.899 11.961 1.00 85.31 72 ASN A N 1
ATOM 542 C CA . ASN A 1 72 ? -67.848 -18.403 10.881 1.00 85.31 72 ASN A CA 1
ATOM 543 C C . ASN A 1 72 ? -66.848 -17.363 10.334 1.00 85.31 72 ASN A C 1
ATOM 545 O O . ASN A 1 72 ? -66.561 -17.344 9.139 1.00 85.31 72 ASN A O 1
ATOM 549 N N . THR A 1 73 ? -66.317 -16.506 11.207 1.00 87.56 73 THR A N 1
ATOM 550 C CA . THR A 1 73 ? -65.358 -15.460 10.836 1.00 87.56 73 THR A CA 1
ATOM 551 C C . THR A 1 73 ? -63.976 -15.793 11.381 1.00 87.56 73 THR A C 1
ATOM 553 O O . THR A 1 73 ? -63.830 -16.065 12.568 1.00 87.56 73 THR A O 1
ATOM 556 N N . THR A 1 74 ? -62.964 -15.746 10.519 1.00 90.81 74 THR A N 1
ATOM 557 C CA . THR A 1 74 ? -61.542 -15.849 10.877 1.00 90.81 74 THR A CA 1
ATOM 558 C C . THR A 1 74 ? -60.967 -14.451 11.084 1.00 90.81 74 THR A C 1
ATOM 560 O O . THR A 1 74 ? -61.216 -13.555 10.272 1.00 90.81 74 THR A O 1
ATOM 563 N N . PHE A 1 75 ? -60.174 -14.253 12.136 1.00 91.81 75 PHE A N 1
ATOM 564 C CA . PHE A 1 75 ? -59.568 -12.953 12.437 1.00 91.81 75 PHE A CA 1
ATOM 565 C C . PHE A 1 75 ? -58.074 -12.970 12.119 1.00 91.81 75 PHE A C 1
ATOM 567 O O . PHE A 1 75 ? -57.282 -13.629 12.792 1.00 91.81 75 PHE A O 1
ATOM 574 N N . LYS A 1 76 ? -57.660 -12.188 11.116 1.00 91.25 76 LYS A N 1
ATOM 575 C CA . LYS A 1 76 ? -56.239 -11.915 10.864 1.00 91.25 76 LYS A CA 1
ATOM 576 C C . LYS A 1 76 ? -55.849 -10.586 11.485 1.00 91.25 76 LYS A C 1
ATOM 578 O O . LYS A 1 76 ? -56.421 -9.552 11.154 1.00 91.25 76 LYS A O 1
ATOM 583 N N . VAL A 1 77 ? -54.845 -10.617 12.353 1.00 92.06 77 VAL A N 1
ATOM 584 C CA . VAL A 1 77 ? -54.346 -9.436 13.061 1.00 92.06 77 VAL A CA 1
ATOM 585 C C . VAL A 1 77 ? -52.916 -9.159 12.624 1.00 92.06 77 VAL A C 1
ATOM 587 O O . VAL A 1 77 ? -52.081 -10.059 12.582 1.00 92.06 77 VAL A O 1
ATOM 590 N N . SER A 1 78 ? -52.632 -7.913 12.265 1.00 90.94 78 SER A N 1
ATOM 591 C CA . SER A 1 78 ? -51.292 -7.439 11.916 1.00 90.94 78 SER A CA 1
ATOM 592 C C . SER A 1 78 ? -50.953 -6.199 12.732 1.00 90.94 78 SER A C 1
ATOM 594 O O . SER A 1 78 ? -51.811 -5.352 12.962 1.00 90.94 78 SER A O 1
ATOM 596 N N . LEU A 1 79 ? -49.705 -6.079 13.178 1.00 89.44 79 LEU A N 1
ATOM 597 C CA . LEU A 1 79 ? -49.240 -4.889 13.885 1.00 89.44 79 LEU A CA 1
ATOM 598 C C . LEU A 1 79 ? -48.965 -3.781 12.862 1.00 89.44 79 LEU A C 1
ATOM 600 O O . LEU A 1 79 ? -48.047 -3.900 12.056 1.00 89.44 79 LEU A O 1
ATOM 604 N N . LEU A 1 80 ? -49.776 -2.722 12.884 1.00 87.06 80 LEU A N 1
ATOM 605 C CA . LEU A 1 80 ? -49.624 -1.567 11.997 1.00 87.06 80 LEU A CA 1
ATOM 606 C C . LEU A 1 80 ? -48.551 -0.615 12.533 1.00 87.06 80 LEU A C 1
ATOM 608 O O . LEU A 1 80 ? -47.701 -0.140 11.786 1.00 87.06 80 LEU A O 1
ATOM 612 N N . GLN A 1 81 ? -48.598 -0.329 13.835 1.00 86.81 81 GLN A N 1
ATOM 613 C CA . GLN A 1 81 ? -47.628 0.538 14.492 1.00 86.81 81 GLN A CA 1
ATOM 614 C C . GLN A 1 81 ? -47.407 0.072 15.940 1.00 86.81 81 GLN A C 1
ATOM 616 O O . GLN A 1 81 ? -48.367 0.083 16.715 1.00 86.81 81 GLN A O 1
ATOM 621 N N . PRO A 1 82 ? -46.176 -0.310 16.332 1.00 88.31 82 PRO A N 1
ATOM 622 C CA . PRO A 1 82 ? -45.851 -0.578 17.731 1.00 88.31 82 PRO A CA 1
ATOM 623 C C . PRO A 1 82 ? -45.953 0.696 18.582 1.00 88.31 82 PRO A C 1
ATOM 625 O O . PRO A 1 82 ? -45.651 1.800 18.112 1.00 88.31 82 PRO A O 1
ATOM 628 N N . ARG A 1 83 ? -46.320 0.550 19.857 1.00 88.94 83 ARG A N 1
ATOM 629 C CA . ARG A 1 83 ? -46.336 1.641 20.840 1.00 88.94 83 ARG A CA 1
ATOM 630 C C . ARG A 1 83 ? -44.937 2.188 21.087 1.00 88.94 83 ARG A C 1
ATOM 632 O O . ARG A 1 83 ? -43.941 1.483 20.925 1.00 88.94 83 ARG A O 1
ATOM 639 N N . LYS A 1 84 ? -44.855 3.447 21.511 1.00 85.81 84 LYS A N 1
ATOM 640 C CA . LYS A 1 84 ? -43.596 4.059 21.953 1.00 85.81 84 LYS A CA 1
ATOM 641 C C . LYS A 1 84 ? -43.384 3.779 23.439 1.00 85.81 84 LYS A C 1
ATOM 643 O O . LYS A 1 84 ? -44.302 3.974 24.224 1.00 85.81 84 LYS A O 1
ATOM 648 N N . ILE A 1 85 ? -42.175 3.378 23.808 1.00 87.19 85 ILE A N 1
ATOM 649 C CA . ILE A 1 85 ? -41.743 3.134 25.185 1.00 87.19 85 ILE A CA 1
ATOM 650 C C . ILE A 1 85 ? -40.571 4.054 25.529 1.00 87.19 85 ILE A C 1
ATOM 652 O O . ILE A 1 85 ? -39.778 4.423 24.657 1.00 87.19 85 ILE A O 1
ATOM 656 N N . LYS A 1 86 ? -40.466 4.438 26.803 1.00 87.88 86 LYS A N 1
ATOM 657 C CA . LYS A 1 86 ? -39.356 5.248 27.319 1.00 87.88 86 LYS A CA 1
ATOM 658 C C . LYS A 1 86 ? -38.352 4.355 28.036 1.00 87.88 86 LYS A C 1
ATOM 660 O O . LYS A 1 86 ? -38.731 3.587 28.917 1.00 87.88 86 LYS A O 1
ATOM 665 N N . ILE A 1 87 ? -37.084 4.498 27.667 1.00 90.81 87 ILE A N 1
ATOM 666 C CA . ILE A 1 87 ? -35.956 3.758 28.236 1.00 90.81 87 ILE A CA 1
ATOM 667 C C . ILE A 1 87 ? -35.010 4.755 28.895 1.00 90.81 87 ILE A C 1
ATOM 669 O O . ILE A 1 87 ? -34.633 5.747 28.272 1.00 90.81 87 ILE A O 1
ATOM 673 N N . GLY A 1 88 ? -34.634 4.508 30.147 1.00 88.62 88 GLY A N 1
ATOM 674 C CA . GLY A 1 88 ? -33.619 5.301 30.833 1.00 88.62 88 GLY A CA 1
ATOM 675 C C . GLY A 1 88 ? -32.221 4.893 30.371 1.00 88.62 88 GLY A C 1
ATOM 676 O O . GLY A 1 88 ? -31.923 3.709 30.270 1.00 88.62 88 GLY A O 1
ATOM 677 N N . VAL A 1 89 ? -31.339 5.850 30.112 1.00 89.12 89 VAL A N 1
ATOM 678 C CA . VAL A 1 89 ? -29.936 5.617 29.760 1.00 89.12 89 VAL A CA 1
ATOM 679 C C . VAL A 1 89 ? -29.054 6.474 30.657 1.00 89.12 89 VAL A C 1
ATOM 681 O O . VAL A 1 89 ? -29.180 7.695 30.705 1.00 89.12 89 VAL A O 1
ATOM 684 N N . VAL A 1 90 ? -28.154 5.825 31.386 1.00 86.81 90 VAL A N 1
ATOM 685 C CA . VAL A 1 90 ? -27.176 6.443 32.282 1.00 86.81 90 VAL A CA 1
ATOM 686 C C . VAL A 1 90 ? -25.798 6.237 31.670 1.00 86.81 90 VAL A C 1
ATOM 688 O O . VAL A 1 90 ? -25.349 5.103 31.517 1.00 86.81 90 VAL A O 1
ATOM 691 N N . LEU A 1 91 ? -25.114 7.324 31.322 1.00 82.31 91 LEU A N 1
ATOM 692 C CA . LEU A 1 91 ? -23.801 7.280 30.680 1.00 82.31 91 LEU A CA 1
ATOM 693 C C . LEU A 1 91 ? -22.708 7.705 31.657 1.00 82.31 91 LEU A C 1
ATOM 695 O O . LEU A 1 91 ? -22.698 8.855 32.074 1.00 82.31 91 LEU A O 1
ATOM 699 N N . LEU A 1 92 ? -21.752 6.827 31.977 1.00 74.00 92 LEU A N 1
ATOM 700 C CA . LEU A 1 92 ? -20.557 7.176 32.768 1.00 74.00 92 LEU A CA 1
ATOM 701 C C . LEU A 1 92 ? -20.868 7.929 34.084 1.00 74.00 92 LEU A C 1
ATOM 703 O O . LEU A 1 92 ? -20.143 8.841 34.467 1.00 74.00 92 LEU A O 1
ATOM 707 N N . GLY A 1 93 ? -21.970 7.582 34.759 1.00 65.75 93 GLY A N 1
ATOM 708 C CA . GLY A 1 93 ? -22.395 8.241 36.003 1.00 65.75 93 GLY A CA 1
ATOM 709 C C . GLY A 1 93 ? -23.057 9.617 35.828 1.00 65.75 93 GLY A C 1
ATOM 710 O O . GLY A 1 93 ? -23.337 10.283 36.821 1.00 65.75 93 GLY A O 1
ATOM 711 N N . ARG A 1 94 ? -23.332 10.044 34.590 1.00 72.94 94 ARG A N 1
ATOM 712 C CA . ARG A 1 94 ? -24.131 11.240 34.279 1.00 72.94 94 ARG A CA 1
ATOM 713 C C . ARG A 1 94 ? -25.605 11.045 34.666 1.00 72.94 94 ARG A C 1
ATOM 715 O O . ARG A 1 94 ? -26.045 9.900 34.797 1.00 72.94 94 ARG A O 1
ATOM 722 N N . PRO A 1 95 ? -26.382 12.137 34.819 1.00 75.62 95 PRO A N 1
ATOM 723 C CA . PRO A 1 95 ? -27.826 12.046 35.017 1.00 75.62 95 PRO A CA 1
ATOM 724 C C . PRO A 1 95 ? -28.500 11.185 33.943 1.00 75.62 95 PRO A C 1
ATOM 726 O O . PRO A 1 95 ? -28.028 11.079 32.812 1.00 75.62 95 PRO A O 1
ATOM 729 N N . MET A 1 96 ? -29.601 10.542 34.327 1.00 82.44 96 MET A N 1
ATOM 730 C CA . MET A 1 96 ? -30.358 9.646 33.458 1.00 82.44 96 MET A CA 1
ATOM 731 C C . MET A 1 96 ? -31.046 10.424 32.331 1.00 82.44 96 MET A C 1
ATOM 733 O O . MET A 1 96 ? -31.747 11.402 32.583 1.00 82.44 96 MET A O 1
ATOM 737 N N . TYR A 1 97 ? -30.895 9.937 31.102 1.00 83.00 97 TYR A N 1
ATOM 738 C CA . TYR A 1 97 ? -31.572 10.438 29.910 1.00 83.00 97 TYR A CA 1
ATOM 739 C C . TYR A 1 97 ? -32.666 9.466 29.478 1.00 83.00 97 TYR A C 1
ATOM 741 O O . TYR A 1 97 ? -32.466 8.258 29.532 1.00 83.00 97 TYR A O 1
ATOM 749 N N . TYR A 1 98 ? -33.808 9.970 29.018 1.00 84.44 98 TYR A N 1
ATOM 750 C CA . TYR A 1 98 ? -34.876 9.120 28.492 1.00 84.44 98 TYR A CA 1
ATOM 751 C C . TYR A 1 98 ? -34.837 9.080 26.970 1.00 84.44 98 TYR A C 1
ATOM 753 O O . TYR A 1 98 ? -34.999 10.106 26.316 1.00 84.44 98 TYR A O 1
ATOM 761 N N . VAL A 1 99 ? -34.694 7.880 26.419 1.00 82.31 99 VAL A N 1
ATOM 762 C CA . VAL A 1 99 ? -34.743 7.612 24.981 1.00 82.31 99 VAL A CA 1
ATOM 763 C C . VAL A 1 99 ? -36.094 6.995 24.660 1.00 82.31 99 VAL A C 1
ATOM 765 O O . VAL A 1 99 ? -36.505 6.014 25.281 1.00 82.31 99 VAL A O 1
ATOM 768 N N . THR A 1 100 ? -36.809 7.574 23.697 1.00 83.56 100 THR A N 1
ATOM 769 C CA . THR A 1 100 ? -38.130 7.071 23.296 1.00 83.56 100 THR A CA 1
ATOM 770 C C . THR A 1 100 ? -37.985 6.168 22.079 1.00 83.56 100 THR A C 1
ATOM 772 O O . THR A 1 100 ? -37.713 6.655 20.987 1.00 83.56 100 THR A O 1
ATOM 775 N N . VAL A 1 101 ? -38.196 4.863 22.222 1.00 85.31 101 VAL A N 1
ATOM 776 C CA . VAL A 1 101 ? -38.122 3.881 21.121 1.00 85.31 101 VAL A CA 1
ATOM 777 C C . VAL A 1 101 ? -39.470 3.218 20.884 1.00 85.31 101 VAL A C 1
ATOM 779 O O . VAL A 1 101 ? -40.396 3.389 21.669 1.00 85.31 101 VAL A O 1
ATOM 782 N N . TYR A 1 102 ? -39.607 2.474 19.791 1.00 85.06 102 TYR A N 1
ATOM 783 C CA . TYR A 1 102 ? -40.770 1.614 19.599 1.00 85.06 102 TYR A CA 1
ATOM 784 C C . TYR A 1 102 ? -40.640 0.338 20.442 1.00 85.06 102 TYR A C 1
ATOM 786 O O . TYR A 1 102 ? -39.541 -0.176 20.647 1.00 85.06 102 TYR A O 1
ATOM 794 N N . SER A 1 103 ? -41.752 -0.198 20.935 1.00 83.62 103 SER A N 1
ATOM 795 C CA . SER A 1 103 ? -41.786 -1.527 21.545 1.00 83.62 103 SER A CA 1
ATOM 796 C C . SER A 1 103 ? -41.299 -2.567 20.530 1.00 83.62 103 SER A C 1
ATOM 798 O O . SER A 1 103 ? -41.630 -2.477 19.347 1.00 83.62 103 SER A O 1
ATOM 800 N N . GLY A 1 104 ? -40.501 -3.535 20.985 1.00 80.25 104 GLY A N 1
ATOM 801 C CA . GLY A 1 104 ? -39.831 -4.518 20.121 1.00 80.25 104 GLY A CA 1
ATOM 802 C C . GLY A 1 104 ? -38.441 -4.094 19.627 1.00 80.25 104 GLY A C 1
ATOM 803 O O . GLY A 1 104 ? -37.817 -4.837 18.878 1.00 80.25 104 GLY A O 1
ATOM 804 N N . THR A 1 105 ? -37.929 -2.941 20.070 1.00 85.00 105 THR A N 1
ATOM 805 C CA . THR A 1 105 ? -36.557 -2.482 19.782 1.00 85.00 105 THR A CA 1
ATOM 806 C C . THR A 1 105 ? -35.540 -3.230 20.655 1.00 85.00 105 THR A C 1
ATOM 808 O O . THR A 1 105 ? -35.779 -3.433 21.847 1.00 85.00 105 THR A O 1
ATOM 811 N N . ARG A 1 106 ? -34.384 -3.625 20.105 1.00 86.62 106 ARG A N 1
ATOM 812 C CA . ARG A 1 106 ? -33.281 -4.226 20.887 1.00 86.62 106 ARG A CA 1
ATOM 813 C C . ARG A 1 106 ? -32.429 -3.182 21.605 1.00 86.62 106 ARG A C 1
ATOM 815 O O . ARG A 1 106 ? -32.318 -2.041 21.160 1.00 86.62 106 ARG A O 1
ATOM 822 N N . ILE A 1 107 ? -31.745 -3.585 22.677 1.00 88.50 107 ILE A N 1
ATOM 823 C CA . ILE A 1 107 ? -30.854 -2.700 23.453 1.00 88.50 107 ILE A CA 1
ATOM 824 C C . ILE A 1 107 ? -29.815 -1.995 22.569 1.00 88.50 107 ILE A C 1
ATOM 826 O O . ILE A 1 107 ? -29.580 -0.800 22.740 1.00 88.50 107 ILE A O 1
ATOM 830 N N . SER A 1 108 ? -29.230 -2.685 21.586 1.00 85.62 108 SER A N 1
ATOM 831 C CA . SER A 1 108 ? -28.270 -2.075 20.655 1.00 85.62 108 SER A CA 1
ATOM 832 C C . SER A 1 108 ? -28.837 -0.886 19.874 1.00 85.62 108 SER A C 1
ATOM 834 O O . SER A 1 108 ? -28.127 0.084 19.610 1.00 85.62 108 SER A O 1
ATOM 836 N N . GLU A 1 109 ? -30.110 -0.954 19.491 1.00 83.06 109 GLU A N 1
ATOM 837 C CA . GLU A 1 109 ? -30.795 0.115 18.764 1.00 83.06 109 GLU A CA 1
ATOM 838 C C . GLU A 1 109 ? -31.154 1.271 19.697 1.00 83.06 109 GLU A C 1
ATOM 840 O O . GLU A 1 109 ? -31.016 2.425 19.300 1.00 83.06 109 GLU A O 1
ATOM 845 N N . VAL A 1 110 ? -31.516 0.989 20.957 1.00 85.56 110 VAL A N 1
ATOM 846 C CA . VAL A 1 110 ? -31.686 2.032 21.983 1.00 85.56 110 VAL A CA 1
ATOM 847 C C . VAL A 1 110 ? -30.386 2.808 22.174 1.00 85.56 110 VAL A C 1
ATOM 849 O O . VAL A 1 110 ? -30.410 4.034 22.185 1.00 85.56 110 VAL A O 1
ATOM 852 N N . ILE A 1 111 ? -29.248 2.112 22.272 1.00 82.81 111 ILE A N 1
ATOM 853 C CA . ILE A 1 111 ? -27.928 2.747 22.385 1.00 82.81 111 ILE A CA 1
ATOM 854 C C . ILE A 1 111 ? -27.629 3.558 21.126 1.00 82.81 111 ILE A C 1
ATOM 856 O O . ILE A 1 111 ? -27.238 4.712 21.222 1.00 82.81 111 ILE A O 1
ATOM 860 N N . SER A 1 112 ? -27.863 2.998 19.940 1.00 74.94 112 SER A N 1
ATOM 861 C CA . SER A 1 112 ? -27.638 3.715 18.678 1.00 74.94 112 SER A CA 1
ATOM 862 C C . SER A 1 112 ? -28.474 4.994 18.604 1.00 74.94 112 SER A C 1
ATOM 864 O O . SER A 1 112 ? -27.965 6.053 18.245 1.00 74.94 112 SER A O 1
ATOM 866 N N . LYS A 1 113 ? -29.742 4.924 19.018 1.00 77.88 113 LYS A N 1
ATOM 867 C CA . LYS A 1 113 ? -30.637 6.075 19.083 1.00 77.88 113 LYS A CA 1
ATOM 868 C C . LYS A 1 113 ? -30.195 7.095 20.130 1.00 77.88 113 LYS A C 1
ATOM 870 O O . LYS A 1 113 ? -30.122 8.270 19.803 1.00 77.88 113 LYS A O 1
ATOM 875 N N . PHE A 1 114 ? -29.827 6.657 21.334 1.00 79.62 114 PHE A N 1
ATOM 876 C CA . PHE A 1 114 ? -29.253 7.510 22.381 1.00 79.62 114 PHE A CA 1
ATOM 877 C C . PHE A 1 114 ? -28.043 8.298 21.871 1.00 79.62 114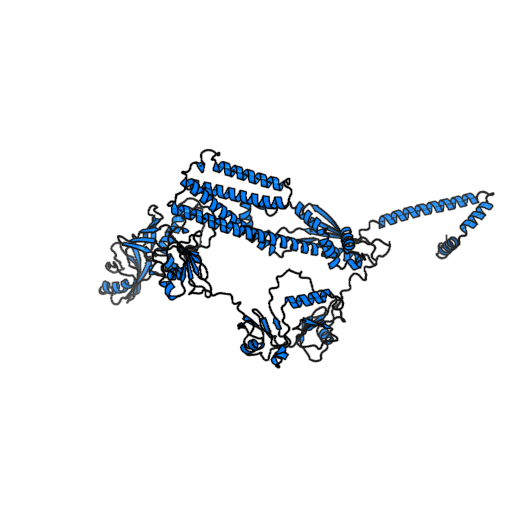 PHE A C 1
ATOM 879 O O . PHE A 1 114 ? -27.910 9.489 22.125 1.00 79.62 114 PHE A O 1
ATOM 886 N N . VAL A 1 115 ? -27.167 7.629 21.125 1.00 68.62 115 VAL A N 1
ATOM 887 C CA . VAL A 1 115 ? -25.968 8.223 20.536 1.00 68.62 115 VAL A CA 1
ATOM 888 C C . VAL A 1 115 ? -26.305 9.250 19.456 1.00 68.62 115 VAL A C 1
ATOM 890 O O . VAL A 1 115 ? -25.667 10.298 19.385 1.00 68.62 115 VAL A O 1
ATOM 893 N N . LEU A 1 116 ? -27.295 8.955 18.612 1.00 63.47 116 LEU A N 1
ATOM 894 C CA . LEU A 1 116 ? -27.742 9.859 17.553 1.00 63.47 116 LEU A CA 1
ATOM 895 C C . LEU A 1 116 ? -28.487 11.077 18.116 1.00 63.47 116 LEU A C 1
ATOM 897 O O . LEU A 1 116 ? -28.210 12.188 17.684 1.00 63.47 116 LEU A O 1
ATOM 901 N N . GLU A 1 117 ? -29.370 10.884 19.098 1.00 64.44 117 GLU A N 1
ATOM 902 C CA . GLU A 1 117 ? -30.098 11.958 19.796 1.00 64.44 117 GLU A CA 1
ATOM 903 C C . GLU A 1 117 ? -29.171 12.778 20.711 1.00 64.44 117 GLU A C 1
ATOM 905 O O . GLU A 1 117 ? -29.369 13.975 20.897 1.00 64.44 117 GLU A O 1
ATOM 910 N N . GLY A 1 118 ? -28.098 12.170 21.226 1.00 50.31 118 GLY A N 1
ATOM 911 C CA . GLY A 1 118 ? -27.051 12.849 21.990 1.00 50.31 118 GLY A CA 1
ATOM 912 C C . GLY A 1 118 ? -26.210 13.846 21.182 1.00 50.31 118 GLY A C 1
ATOM 913 O O . GLY A 1 118 ? -25.454 14.602 21.789 1.00 50.31 118 GLY A O 1
ATOM 914 N N . LYS A 1 119 ? -26.339 13.889 19.843 1.00 44.09 119 LYS A N 1
ATOM 915 C CA . LYS A 1 119 ? -25.701 14.916 18.996 1.00 44.09 119 LYS A CA 1
ATOM 916 C C . LYS A 1 119 ? -26.295 16.317 19.177 1.00 44.09 119 LYS A C 1
ATOM 918 O O . LYS A 1 119 ? -25.589 17.277 18.901 1.00 44.09 119 LYS A O 1
ATOM 923 N N . ASP A 1 120 ? -27.519 16.447 19.695 1.00 33.72 120 ASP A N 1
ATOM 924 C CA . ASP A 1 120 ? -28.136 17.751 20.005 1.00 33.72 120 ASP A CA 1
ATOM 925 C C . ASP A 1 120 ? -27.729 18.310 21.386 1.00 33.72 120 ASP A C 1
ATOM 927 O O . ASP A 1 120 ? -28.189 19.373 21.807 1.00 33.72 120 ASP A O 1
ATOM 931 N N . ILE A 1 121 ? -26.832 17.627 22.106 1.00 36.44 121 ILE A N 1
ATOM 932 C CA . ILE A 1 121 ? -26.223 18.126 23.342 1.00 36.44 121 ILE A CA 1
ATOM 933 C C . ILE A 1 121 ? -24.924 18.841 22.941 1.00 36.44 121 ILE A C 1
ATOM 935 O O . ILE A 1 121 ? -23.916 18.216 22.619 1.00 36.44 121 ILE A O 1
ATOM 939 N N . SER A 1 122 ? -24.997 20.170 22.884 1.00 27.94 122 SER A N 1
ATOM 940 C CA . SER A 1 122 ? -23.996 21.106 22.356 1.00 27.94 122 SER A CA 1
ATOM 941 C C . SER A 1 122 ? -22.663 21.133 23.123 1.00 27.94 122 SER A C 1
ATOM 943 O O . SER A 1 122 ? -22.670 20.983 24.344 1.00 27.94 122 SER A O 1
ATOM 945 N N . VAL A 1 123 ? -21.547 21.368 22.378 1.00 27.41 123 VAL A N 1
ATOM 946 C CA . VAL A 1 123 ? -20.154 21.770 22.788 1.00 27.41 123 VAL A CA 1
ATOM 947 C C . VAL A 1 123 ? -18.947 20.892 22.290 1.00 27.41 123 VAL A C 1
ATOM 949 O O . VAL A 1 123 ? -18.409 20.068 23.014 1.00 27.41 123 VAL A O 1
ATOM 952 N N . ILE A 1 124 ? -18.438 21.222 21.085 1.00 31.06 124 ILE A N 1
ATOM 953 C CA . ILE A 1 124 ? -17.017 21.268 20.600 1.00 31.06 124 ILE A CA 1
ATOM 954 C C . ILE A 1 124 ? -16.178 19.959 20.381 1.00 31.06 124 ILE A C 1
ATOM 956 O O . ILE A 1 124 ? -15.926 19.189 21.302 1.00 31.06 124 ILE A O 1
ATOM 960 N N . GLU A 1 125 ? -15.630 19.805 19.153 1.00 24.52 125 GLU A N 1
ATOM 961 C CA . GLU A 1 125 ? -14.595 18.836 18.682 1.00 24.52 125 GLU A CA 1
ATOM 962 C C . GLU A 1 125 ? -13.140 19.373 18.798 1.00 24.52 125 GLU A C 1
ATOM 964 O O . GLU A 1 125 ? -12.934 20.590 18.811 1.00 24.52 125 GLU A O 1
ATOM 969 N N . PRO A 1 126 ? -12.110 18.499 18.677 1.00 24.95 126 PRO A N 1
ATOM 970 C CA . PRO A 1 126 ? -11.265 18.624 17.482 1.00 24.95 126 PRO A CA 1
ATOM 971 C C . PRO A 1 126 ? -10.948 17.308 16.744 1.00 24.95 126 PRO A C 1
ATOM 973 O O . PRO A 1 126 ? -10.948 16.201 17.279 1.00 24.95 126 PRO A O 1
ATOM 976 N N . LYS A 1 127 ? -10.660 17.513 15.456 1.00 30.14 127 LYS A N 1
ATOM 977 C CA . LYS A 1 127 ? -10.449 16.569 14.357 1.00 30.14 127 LYS A CA 1
ATOM 978 C C . LYS A 1 127 ? -9.280 15.588 14.533 1.00 30.14 127 LYS A C 1
ATOM 980 O O . LYS A 1 127 ? -8.235 15.922 15.080 1.00 30.14 127 LYS A O 1
ATOM 985 N N . ASN A 1 128 ? -9.439 14.467 13.821 1.00 31.95 128 ASN A N 1
ATOM 986 C CA . ASN A 1 128 ? -8.436 13.497 13.358 1.00 31.95 128 ASN A CA 1
ATOM 987 C C . ASN A 1 128 ? -7.949 12.449 14.375 1.00 31.95 128 ASN A C 1
ATOM 989 O O . ASN A 1 128 ? -6.895 12.585 14.987 1.00 31.95 128 ASN A O 1
ATOM 993 N N . ALA A 1 129 ? -8.640 11.305 14.408 1.00 25.50 129 ALA A N 1
ATOM 994 C CA . ALA A 1 129 ? -8.071 10.024 14.825 1.00 25.50 129 ALA A CA 1
ATOM 995 C C . ALA A 1 129 ? -8.479 8.933 13.823 1.00 25.50 129 ALA A C 1
ATOM 997 O O . ALA A 1 129 ? -9.544 8.327 13.903 1.00 25.50 129 ALA A O 1
ATOM 998 N N . GLY A 1 130 ? -7.616 8.703 12.834 1.00 29.62 130 GLY A N 1
ATOM 999 C CA . GLY A 1 130 ? -7.646 7.485 12.040 1.00 29.62 130 GLY A CA 1
ATOM 1000 C C . GLY A 1 130 ? -6.994 6.362 12.834 1.00 29.62 130 GLY A C 1
ATOM 1001 O O . GLY A 1 130 ? -5.775 6.223 12.816 1.00 29.62 130 GLY A O 1
ATOM 1002 N N . THR A 1 131 ? -7.800 5.540 13.492 1.00 28.84 131 THR A N 1
ATOM 1003 C CA . THR A 1 131 ? -7.375 4.221 13.965 1.00 28.84 131 THR A CA 1
ATOM 1004 C C . THR A 1 131 ? -8.430 3.202 13.583 1.00 28.84 131 THR A C 1
ATOM 1006 O O . THR A 1 131 ? -9.584 3.306 13.988 1.00 28.84 131 THR A O 1
ATOM 1009 N N . GLN A 1 132 ? -8.017 2.216 12.785 1.00 31.66 132 GLN A N 1
ATOM 1010 C CA . GLN A 1 132 ? -8.757 0.978 12.580 1.00 31.66 132 GLN A CA 1
ATOM 1011 C C . GLN A 1 132 ? -8.838 0.229 13.917 1.00 31.66 132 GLN A C 1
ATOM 1013 O O . GLN A 1 132 ? -8.020 -0.638 14.208 1.00 31.66 132 GLN A O 1
ATOM 1018 N N . TYR A 1 133 ? -9.820 0.583 14.737 1.00 31.39 133 TYR A N 1
ATOM 1019 C CA . TYR A 1 133 ? -10.368 -0.307 15.749 1.00 31.39 133 TYR A CA 1
ATOM 1020 C C . TYR A 1 133 ? -11.552 -1.036 15.118 1.00 31.39 133 TYR A C 1
ATOM 1022 O O . TYR A 1 133 ? -12.281 -0.462 14.310 1.00 31.39 133 TYR A O 1
ATOM 1030 N N . GLY A 1 134 ? -11.688 -2.331 15.416 1.00 33.00 134 GLY A N 1
ATOM 1031 C CA . GLY A 1 134 ? -12.715 -3.208 14.859 1.00 33.00 134 GLY A CA 1
ATOM 1032 C C . GLY A 1 134 ? -14.083 -2.537 14.906 1.00 33.00 134 GLY A C 1
ATOM 1033 O O . GLY A 1 134 ? -14.667 -2.342 15.966 1.00 33.00 134 GLY A O 1
ATOM 1034 N N . ASN A 1 135 ? -14.556 -2.148 13.731 1.00 38.75 135 ASN A N 1
ATOM 1035 C CA . ASN A 1 135 ? -15.468 -1.031 13.576 1.00 38.75 135 ASN A CA 1
ATOM 1036 C C . ASN A 1 135 ? -16.929 -1.488 13.741 1.00 38.75 135 ASN A C 1
ATOM 1038 O O . ASN A 1 135 ? -17.746 -1.301 12.844 1.00 38.75 135 ASN A O 1
ATOM 1042 N N . SER A 1 136 ? -17.253 -2.120 14.876 1.00 40.81 136 SER A N 1
ATOM 1043 C CA . SER A 1 136 ? -18.592 -2.643 15.182 1.00 40.81 136 SER A CA 1
ATOM 1044 C C . SER A 1 136 ? -19.626 -1.514 15.214 1.00 40.81 136 SER A C 1
ATOM 1046 O O . SER A 1 136 ? -20.710 -1.667 14.670 1.00 40.81 136 SER A O 1
ATOM 1048 N N . ILE A 1 137 ? -19.271 -0.337 15.746 1.00 37.00 137 ILE A N 1
ATOM 1049 C CA . ILE A 1 137 ? -20.168 0.830 15.782 1.00 37.00 137 ILE A CA 1
ATOM 1050 C C . ILE A 1 137 ? -20.317 1.462 14.395 1.00 37.00 137 ILE A C 1
ATOM 1052 O O . ILE A 1 137 ? -21.428 1.785 14.004 1.00 37.00 137 ILE A O 1
ATOM 1056 N N . SER A 1 138 ? -19.251 1.575 13.592 1.00 37.66 138 SER A N 1
ATOM 1057 C CA . SER A 1 138 ? -19.380 2.081 12.212 1.00 37.66 138 SER A CA 1
ATOM 1058 C C . SER A 1 138 ? -20.228 1.163 11.320 1.00 37.66 138 SER A C 1
ATOM 1060 O O . SER A 1 138 ? -20.916 1.641 10.420 1.00 37.66 138 SER A O 1
ATOM 1062 N N . GLN A 1 139 ? -20.218 -0.148 11.590 1.00 37.91 139 GLN A N 1
ATOM 1063 C CA . GLN A 1 139 ? -21.075 -1.129 10.928 1.00 37.91 139 GLN A CA 1
ATOM 1064 C C . GLN A 1 139 ? -22.530 -0.957 11.377 1.00 37.91 139 GLN A C 1
ATOM 1066 O O . GLN A 1 139 ? -23.414 -0.914 10.534 1.00 37.91 139 GLN A O 1
ATOM 1071 N N . ILE A 1 140 ? -22.787 -0.736 12.670 1.00 40.25 140 ILE A N 1
ATOM 1072 C CA . ILE A 1 140 ? -24.133 -0.432 13.188 1.00 40.25 140 ILE A CA 1
ATOM 1073 C C . ILE A 1 140 ? -24.665 0.894 12.610 1.00 40.25 140 ILE A C 1
ATOM 1075 O O . ILE A 1 140 ? -25.803 0.962 12.154 1.00 40.25 140 ILE A O 1
ATOM 1079 N N . THR A 1 141 ? -23.829 1.933 12.548 1.00 37.56 141 THR A N 1
ATOM 1080 C CA . THR A 1 141 ? -24.192 3.256 12.017 1.00 37.56 141 THR A CA 1
ATOM 1081 C C . THR A 1 141 ? -24.403 3.240 10.498 1.00 37.56 141 THR A C 1
ATOM 1083 O O . THR A 1 141 ? -25.326 3.885 10.009 1.00 37.56 141 THR A O 1
ATOM 1086 N N . SER A 1 142 ? -23.609 2.476 9.737 1.00 37.22 142 SER A N 1
ATOM 1087 C CA . SER A 1 142 ? -23.792 2.326 8.279 1.00 37.22 142 SER A CA 1
ATOM 1088 C C . SER A 1 142 ? -24.999 1.455 7.914 1.00 37.22 142 SER A C 1
ATOM 1090 O O . SER A 1 142 ? -25.648 1.717 6.905 1.00 37.22 142 SER A O 1
ATOM 1092 N N . LEU A 1 143 ? -25.379 0.493 8.763 1.00 38.16 143 LEU A N 1
ATOM 1093 C CA . LEU A 1 143 ? -26.615 -0.290 8.606 1.00 38.16 143 LEU A CA 1
ATOM 1094 C C . LEU A 1 143 ? -27.898 0.535 8.844 1.00 38.16 143 LEU A C 1
ATOM 1096 O O . LEU A 1 143 ? -28.979 0.134 8.402 1.00 38.16 143 LEU A O 1
ATOM 1100 N N . LEU A 1 144 ? -27.790 1.691 9.509 1.00 36.41 144 LEU A N 1
ATOM 1101 C CA . LEU A 1 144 ? -28.905 2.605 9.789 1.00 36.41 144 LEU A CA 1
ATOM 1102 C C . LEU A 1 144 ? -29.001 3.787 8.804 1.00 36.41 144 LEU A C 1
ATOM 1104 O O . LEU A 1 144 ? -30.059 4.398 8.712 1.00 36.41 144 LEU A O 1
ATOM 1108 N N . GLN A 1 145 ? -27.949 4.094 8.034 1.00 38.00 145 GLN A N 1
ATOM 1109 C CA . GLN A 1 145 ? -27.887 5.264 7.135 1.00 38.00 145 GLN A CA 1
ATOM 1110 C C . GLN A 1 145 ? -28.562 5.089 5.762 1.00 38.00 145 GLN A C 1
ATOM 1112 O O . GLN A 1 145 ? -28.508 5.998 4.937 1.00 38.00 145 GLN A O 1
ATOM 1117 N N . ASN A 1 146 ? -29.221 3.959 5.503 1.00 31.75 146 ASN A N 1
ATOM 1118 C CA . ASN A 1 146 ? -29.809 3.662 4.192 1.00 31.75 146 ASN A CA 1
ATOM 1119 C C . ASN A 1 146 ? -31.287 4.065 4.032 1.00 31.75 146 ASN A C 1
ATOM 1121 O O . ASN A 1 146 ? -31.975 3.514 3.177 1.00 31.75 146 ASN A O 1
ATOM 1125 N N . GLU A 1 147 ? -31.785 5.025 4.813 1.00 30.56 147 GLU A N 1
ATOM 1126 C CA . GLU A 1 147 ? -33.131 5.577 4.621 1.00 30.56 147 GLU A CA 1
ATOM 1127 C C . GLU A 1 147 ? -33.134 7.107 4.749 1.00 30.56 147 GLU A C 1
ATOM 1129 O O . GLU A 1 147 ? -32.852 7.659 5.808 1.00 30.56 147 GLU A O 1
ATOM 1134 N N . GLY A 1 148 ? -33.502 7.775 3.650 1.00 26.77 148 GLY A N 1
ATOM 1135 C CA . GLY A 1 148 ? -34.029 9.141 3.651 1.00 26.77 148 GLY A CA 1
ATOM 1136 C C . GLY A 1 148 ? -32.997 10.264 3.558 1.00 26.77 148 GLY A C 1
ATOM 1137 O O . GLY A 1 148 ? -32.529 10.800 4.555 1.00 26.77 148 GLY A O 1
ATOM 1138 N N . SER A 1 149 ? -32.714 10.706 2.336 1.00 32.12 149 SER A N 1
ATOM 1139 C CA . SER A 1 149 ? -32.100 12.002 2.054 1.00 32.12 149 SER A CA 1
ATOM 1140 C C . SER A 1 149 ? -33.041 13.155 2.428 1.00 32.12 149 SER A C 1
ATOM 1142 O O . SER A 1 149 ? -34.176 13.176 1.965 1.00 32.12 149 SER A O 1
ATOM 1144 N N . THR A 1 150 ? -32.569 14.151 3.191 1.00 26.28 150 THR A N 1
ATOM 1145 C CA . THR A 1 150 ? -32.477 15.578 2.784 1.00 26.28 150 THR A CA 1
ATOM 1146 C C . THR A 1 150 ? -32.056 16.521 3.928 1.00 26.28 150 THR A C 1
ATOM 1148 O O . THR A 1 150 ? -32.412 16.339 5.085 1.00 26.28 150 THR A O 1
ATOM 1151 N N . SER A 1 151 ? -31.328 17.571 3.520 1.00 28.25 151 SER A N 1
ATOM 1152 C CA . SER A 1 151 ? -31.124 18.895 4.145 1.00 28.25 151 SER A CA 1
ATOM 1153 C C . SER A 1 151 ? -30.313 19.047 5.445 1.00 28.25 151 SER A C 1
ATOM 1155 O O . SER A 1 151 ? -30.785 18.855 6.556 1.00 28.25 151 SER A O 1
ATOM 1157 N N . SER A 1 152 ? -29.087 19.534 5.230 1.00 33.53 152 SER A N 1
ATOM 1158 C CA . SER A 1 152 ? -28.385 20.627 5.924 1.00 33.53 152 SER A CA 1
ATOM 1159 C C . SER A 1 152 ? -29.108 21.405 7.039 1.00 33.53 152 SER A C 1
ATOM 1161 O O . SER A 1 152 ? -30.065 22.120 6.755 1.00 33.53 152 SER A O 1
ATOM 1163 N N . SER A 1 153 ? -28.476 21.473 8.216 1.00 26.19 153 SER A N 1
ATOM 1164 C CA . SER A 1 153 ? -28.265 22.729 8.958 1.00 26.19 153 SER A CA 1
ATOM 1165 C C . SER A 1 153 ? -27.286 22.541 10.126 1.00 26.19 153 SER A C 1
ATOM 1167 O O . SER A 1 153 ? -27.469 21.683 10.977 1.00 26.19 153 SER A O 1
ATOM 1169 N N . THR A 1 154 ? -26.243 23.366 10.108 1.00 32.03 154 THR A N 1
ATOM 1170 C CA . THR A 1 154 ? -25.521 24.019 11.211 1.00 32.03 154 THR A CA 1
ATOM 1171 C C . THR A 1 154 ? -25.873 23.621 12.657 1.00 32.03 154 THR A C 1
ATOM 1173 O O . THR A 1 154 ? -26.847 24.125 13.206 1.00 32.03 154 THR A O 1
ATOM 1176 N N . SER A 1 155 ? -24.995 22.866 13.326 1.00 26.06 155 SER A N 1
ATOM 1177 C CA . SER A 1 155 ? -24.814 22.921 14.789 1.00 26.06 155 SER A CA 1
ATOM 1178 C C . SER A 1 155 ? -23.548 22.172 15.243 1.00 26.06 155 SER A C 1
ATOM 1180 O O . SER A 1 155 ? -23.138 21.152 14.694 1.00 26.06 155 SER A O 1
ATOM 1182 N N . SER A 1 156 ? -22.882 22.795 16.209 1.00 36.78 156 SER A N 1
ATOM 1183 C CA . SER A 1 156 ? -21.600 22.500 16.855 1.00 36.78 156 SER A CA 1
ATOM 1184 C C . SER A 1 156 ? -21.704 21.410 17.938 1.00 36.78 156 SER A C 1
ATOM 1186 O O . SER A 1 156 ? -22.459 21.591 18.894 1.00 36.78 156 SER A O 1
ATOM 1188 N N . ASN A 1 157 ? -20.896 20.342 17.864 1.00 33.81 157 ASN A N 1
ATOM 1189 C CA . ASN A 1 157 ? -21.147 19.090 18.607 1.00 33.81 157 ASN A CA 1
ATOM 1190 C C . ASN A 1 157 ? -20.046 18.708 19.619 1.00 33.81 157 ASN A C 1
ATOM 1192 O O . ASN A 1 157 ? -18.867 18.771 19.277 1.00 33.81 157 ASN A O 1
ATOM 1196 N N . VAL A 1 158 ? -20.451 18.261 20.823 1.00 33.25 158 VAL A N 1
ATOM 1197 C CA . VAL A 1 158 ? -19.625 17.535 21.819 1.00 33.25 158 VAL A CA 1
ATOM 1198 C C . VAL A 1 158 ? -19.359 16.127 21.317 1.00 33.25 158 VAL A C 1
ATOM 1200 O O . VAL A 1 158 ? -20.293 15.402 20.975 1.00 33.25 158 VAL A O 1
ATOM 1203 N N . SER A 1 159 ? -18.110 15.674 21.367 1.00 35.75 159 SER A N 1
ATOM 1204 C CA . SER A 1 159 ? -17.791 14.258 21.193 1.00 35.75 159 SER A CA 1
ATOM 1205 C C . SER A 1 159 ? -18.023 13.495 22.504 1.00 35.75 159 SER A C 1
ATOM 1207 O O . SER A 1 159 ? -17.164 13.474 23.389 1.00 35.75 159 SER A O 1
ATOM 1209 N N . VAL A 1 160 ? -19.172 12.827 22.648 1.00 40.69 160 VAL A N 1
ATOM 1210 C CA . VAL A 1 160 ? -19.236 11.650 23.527 1.00 40.69 160 VAL A CA 1
ATOM 1211 C C . VAL A 1 160 ? -18.267 10.634 22.930 1.00 40.69 160 VAL A C 1
ATOM 1213 O O . VAL A 1 160 ? -18.418 10.237 21.780 1.00 40.69 160 VAL A O 1
ATOM 1216 N N . ASP A 1 161 ? -17.236 10.266 23.681 1.00 47.94 161 ASP A N 1
ATOM 1217 C CA . ASP A 1 161 ? -16.194 9.346 23.229 1.00 47.94 161 ASP A CA 1
ATOM 1218 C C . ASP A 1 161 ? -16.743 7.910 23.290 1.00 47.94 161 ASP A C 1
ATOM 1220 O O . ASP A 1 161 ? -16.518 7.156 24.238 1.00 47.94 161 ASP A O 1
ATOM 1224 N N . LEU A 1 162 ? -17.598 7.581 22.319 1.00 48.16 162 LEU A N 1
ATOM 1225 C CA . LEU A 1 162 ? -18.343 6.321 22.224 1.00 48.16 162 LEU A CA 1
ATOM 1226 C C . LEU A 1 162 ? -17.422 5.101 22.211 1.00 48.16 162 LEU A C 1
ATOM 1228 O O . LEU A 1 162 ? -17.803 4.032 22.683 1.00 48.16 162 LEU A O 1
ATOM 1232 N N . ASP A 1 163 ? -16.186 5.290 21.752 1.00 53.22 163 ASP A N 1
ATOM 1233 C CA . ASP A 1 163 ? -15.138 4.275 21.728 1.00 53.22 163 ASP A CA 1
ATOM 1234 C C . ASP A 1 163 ? -14.700 3.851 23.140 1.00 53.22 163 ASP A C 1
ATOM 1236 O O . ASP A 1 163 ? -14.167 2.750 23.325 1.00 53.22 163 ASP A O 1
ATOM 1240 N N . LYS A 1 164 ? -14.980 4.685 24.154 1.00 65.19 164 LYS A N 1
ATOM 1241 C CA . LYS A 1 164 ? -14.708 4.416 25.572 1.00 65.19 164 LYS A CA 1
ATOM 1242 C C . LYS A 1 164 ? -15.847 3.700 26.294 1.00 65.19 164 LYS A C 1
ATOM 1244 O O . LYS A 1 164 ? -15.650 3.353 27.456 1.00 65.19 164 LYS A O 1
ATOM 1249 N N . ILE A 1 165 ? -17.010 3.478 25.678 1.00 78.62 165 ILE A N 1
ATOM 1250 C CA . ILE A 1 165 ? -18.158 2.817 26.323 1.00 78.62 165 ILE A CA 1
ATOM 1251 C C . ILE A 1 165 ? -18.079 1.302 26.121 1.00 78.62 165 ILE A C 1
ATOM 1253 O O . ILE A 1 165 ? -17.809 0.818 25.023 1.00 78.62 165 ILE A O 1
ATOM 1257 N N . SER A 1 166 ? -18.317 0.544 27.191 1.00 87.12 166 SER A N 1
ATOM 1258 C CA . SER A 1 166 ? -18.409 -0.912 27.133 1.00 87.12 166 SER A CA 1
ATOM 1259 C C . SER A 1 166 ? -19.652 -1.337 26.364 1.00 87.12 166 SER A C 1
ATOM 1261 O O . SER A 1 166 ? -20.774 -1.053 26.781 1.00 87.12 166 SER A O 1
ATOM 1263 N N . LEU A 1 167 ? -19.446 -2.045 25.253 1.00 86.94 167 LEU A N 1
ATOM 1264 C CA . LEU A 1 167 ? -20.516 -2.717 24.511 1.00 86.94 167 LEU A CA 1
ATOM 1265 C C . LEU A 1 167 ? -20.695 -4.173 24.940 1.00 86.94 167 LEU A C 1
ATOM 1267 O O . LEU A 1 167 ? -21.668 -4.809 24.540 1.00 86.94 167 LEU A O 1
ATOM 1271 N N . ARG A 1 168 ? -19.768 -4.691 25.751 1.00 88.06 168 ARG A N 1
ATOM 1272 C CA . ARG A 1 168 ? -19.798 -6.066 26.250 1.00 88.06 168 ARG A CA 1
ATOM 1273 C C . ARG A 1 168 ? -20.443 -6.206 27.618 1.00 88.06 168 ARG A C 1
ATOM 1275 O O . ARG A 1 168 ? -20.926 -7.276 27.971 1.00 88.06 168 ARG A O 1
ATOM 1282 N N . ARG A 1 169 ? -20.437 -5.127 28.401 1.00 89.06 169 ARG A N 1
ATOM 1283 C CA . ARG A 1 169 ? -20.910 -5.116 29.785 1.00 89.06 169 ARG A CA 1
ATOM 1284 C C . ARG A 1 169 ? -21.899 -3.978 30.023 1.00 89.06 169 ARG A C 1
ATOM 1286 O O . ARG A 1 169 ? -21.730 -3.153 30.921 1.00 89.06 169 ARG A O 1
ATOM 1293 N N . ILE A 1 170 ? -22.961 -3.948 29.223 1.00 91.19 170 ILE A N 1
ATOM 1294 C CA . ILE A 1 170 ? -24.058 -2.992 29.398 1.00 91.19 170 ILE A CA 1
ATOM 1295 C C . ILE A 1 170 ? -24.951 -3.511 30.519 1.00 91.19 170 ILE A C 1
ATOM 1297 O O . ILE A 1 170 ? -25.580 -4.555 30.365 1.00 91.19 170 ILE A O 1
ATOM 1301 N N . LYS A 1 171 ? -25.005 -2.816 31.658 1.00 93.31 171 LYS A N 1
ATOM 1302 C CA . LYS A 1 171 ? -25.903 -3.211 32.750 1.00 93.31 171 LYS A CA 1
ATOM 1303 C C . LYS A 1 171 ? -27.324 -2.761 32.413 1.00 93.31 171 LYS A C 1
ATOM 1305 O O . LYS A 1 171 ? -27.541 -1.598 32.088 1.00 93.31 171 LYS A O 1
ATOM 1310 N N . VAL A 1 172 ? -28.278 -3.672 32.533 1.00 94.62 172 VAL A N 1
ATOM 1311 C CA . VAL A 1 172 ? -29.706 -3.437 32.330 1.00 94.62 172 VAL A CA 1
ATOM 1312 C C . VAL A 1 172 ? -30.407 -3.662 33.656 1.00 94.62 172 VAL A C 1
ATOM 1314 O O . VAL A 1 172 ? -30.323 -4.753 34.220 1.00 94.62 172 VAL A O 1
ATOM 1317 N N . LYS A 1 173 ? -31.090 -2.635 34.153 1.00 95.19 173 LYS A N 1
ATOM 1318 C CA . LYS A 1 173 ? -31.973 -2.738 35.312 1.00 95.19 173 LYS A CA 1
ATOM 1319 C C . LYS A 1 173 ? -33.418 -2.726 34.831 1.00 95.19 173 LYS A C 1
ATOM 1321 O O . LYS A 1 173 ? -33.865 -1.739 34.252 1.00 95.19 173 LYS A O 1
ATOM 1326 N N . ARG A 1 174 ? -34.126 -3.825 35.074 1.00 92.62 174 ARG A N 1
ATOM 1327 C CA . ARG A 1 174 ? -35.516 -4.065 34.682 1.00 92.62 174 ARG A CA 1
ATOM 1328 C C . ARG A 1 174 ? -36.334 -4.345 35.937 1.00 92.62 174 ARG A C 1
ATOM 1330 O O . ARG A 1 174 ? -36.340 -5.470 36.437 1.00 92.62 174 ARG A O 1
ATOM 1337 N N . GLY A 1 175 ? -36.983 -3.312 36.472 1.00 89.38 175 GLY A N 1
ATOM 1338 C CA . GLY A 1 175 ? -37.583 -3.383 37.808 1.00 89.38 175 GLY A CA 1
ATOM 1339 C C . GLY A 1 175 ? -36.520 -3.723 38.860 1.00 89.38 175 GLY A C 1
ATOM 1340 O O . GLY A 1 175 ? -35.535 -2.992 38.994 1.00 89.38 175 GLY A O 1
ATOM 1341 N N . ASP A 1 176 ? -36.695 -4.857 39.542 1.00 87.38 176 ASP A N 1
ATOM 1342 C CA . ASP A 1 176 ? -35.761 -5.378 40.555 1.00 87.38 176 ASP A CA 1
ATOM 1343 C C . ASP A 1 176 ? -34.684 -6.321 39.986 1.00 87.38 176 ASP A C 1
ATOM 1345 O O . ASP A 1 176 ? -33.776 -6.738 40.704 1.00 87.38 176 ASP A O 1
ATOM 1349 N N . ILE A 1 177 ? -34.762 -6.667 38.697 1.00 92.06 177 ILE A N 1
ATOM 1350 C CA . ILE A 1 177 ? -33.831 -7.595 38.049 1.00 92.06 177 ILE A CA 1
ATOM 1351 C C . ILE A 1 177 ? -32.697 -6.801 37.394 1.00 92.06 177 ILE A C 1
ATOM 1353 O O . ILE A 1 177 ? -32.941 -5.914 36.574 1.00 92.06 177 ILE A O 1
ATOM 1357 N N . GLU A 1 178 ? -31.449 -7.156 37.702 1.00 93.25 178 GLU A N 1
ATOM 1358 C CA . GLU A 1 178 ? -30.261 -6.641 37.015 1.00 93.25 178 GLU A CA 1
ATOM 1359 C C . GLU A 1 178 ? -29.586 -7.746 36.198 1.00 93.25 178 GLU A C 1
ATOM 1361 O O . GLU A 1 178 ? -29.334 -8.842 36.697 1.00 93.25 178 GLU A O 1
ATOM 1366 N N . PHE A 1 179 ? -29.253 -7.449 34.943 1.00 92.81 179 PHE A N 1
ATOM 1367 C CA . PHE A 1 179 ? -28.484 -8.345 34.079 1.00 92.81 179 PHE A CA 1
ATOM 1368 C C . PHE A 1 179 ? -27.561 -7.555 33.144 1.00 92.81 179 PHE A C 1
ATOM 1370 O O . PHE A 1 179 ? -27.615 -6.327 33.088 1.00 92.81 179 PHE A O 1
ATOM 1377 N N . TYR A 1 180 ? -26.684 -8.254 32.423 1.00 91.75 180 TYR A N 1
ATOM 1378 C CA . TYR A 1 180 ? -25.762 -7.644 31.464 1.00 91.75 180 TYR A CA 1
ATOM 1379 C C . TYR A 1 180 ? -26.119 -8.026 30.027 1.00 91.75 180 TYR A C 1
ATOM 1381 O O . TYR A 1 180 ? -26.411 -9.187 29.748 1.00 91.75 180 TYR A O 1
ATOM 1389 N N . ALA A 1 181 ? -26.061 -7.050 29.122 1.00 91.94 181 ALA A N 1
ATOM 1390 C CA . ALA A 1 181 ? -26.126 -7.250 27.680 1.00 91.94 181 ALA A CA 1
ATOM 1391 C C . ALA A 1 181 ? -24.723 -7.104 27.061 1.00 91.94 181 ALA A C 1
ATOM 1393 O O . ALA A 1 181 ? -23.990 -6.164 27.389 1.00 91.94 181 ALA A O 1
ATOM 1394 N N . ASP A 1 182 ? -24.375 -8.026 26.158 1.00 91.62 182 ASP A N 1
ATOM 1395 C CA . ASP A 1 182 ? -23.124 -8.035 25.387 1.00 91.62 182 ASP A CA 1
ATOM 1396 C C . ASP A 1 182 ? -23.460 -7.839 23.901 1.00 91.62 182 ASP A C 1
ATOM 1398 O O . ASP A 1 182 ? -23.597 -8.769 23.102 1.00 91.62 182 ASP A O 1
ATOM 1402 N N . VAL A 1 183 ? -23.639 -6.576 23.531 1.00 88.50 183 VAL A N 1
ATOM 1403 C CA . VAL A 1 183 ? -24.008 -6.175 22.172 1.00 88.50 183 VAL A CA 1
ATOM 1404 C C . VAL A 1 183 ? -22.876 -6.472 21.186 1.00 88.50 183 VAL A C 1
ATOM 1406 O O . VAL A 1 183 ? -23.134 -6.801 20.029 1.00 88.50 183 VAL A O 1
ATOM 1409 N N . GLU A 1 184 ? -21.617 -6.409 21.618 1.00 86.12 184 GLU A N 1
ATOM 1410 C CA . GLU A 1 184 ? -20.482 -6.735 20.751 1.00 86.12 184 GLU A CA 1
ATOM 1411 C C . GLU A 1 184 ? -20.475 -8.220 20.367 1.00 86.12 184 GLU A C 1
ATOM 1413 O O . GLU A 1 184 ? -20.289 -8.556 19.195 1.00 86.12 184 GLU A O 1
ATOM 1418 N N . LYS A 1 185 ? -20.758 -9.109 21.327 1.00 87.38 185 LYS A N 1
ATOM 1419 C CA . LYS A 1 185 ? -20.915 -10.549 21.100 1.00 87.38 185 LYS A CA 1
ATOM 1420 C C . LYS A 1 185 ? -22.061 -1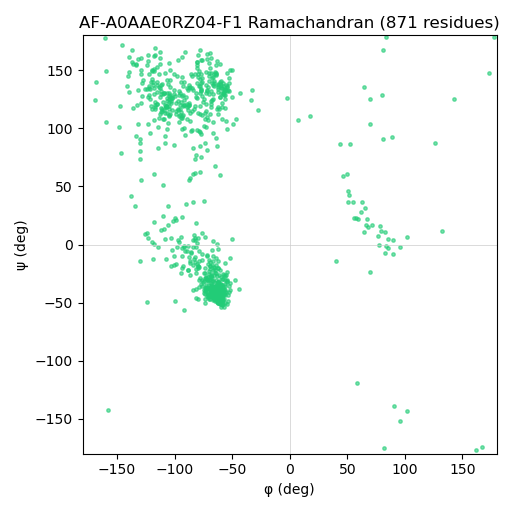0.844 20.131 1.00 87.38 185 LYS A C 1
ATOM 1422 O O . LYS A 1 185 ? -21.879 -11.649 19.220 1.00 87.38 185 LYS A O 1
ATOM 1427 N N . TYR A 1 186 ? -23.195 -10.148 20.243 1.00 85.94 186 TYR A N 1
ATOM 1428 C CA . TYR A 1 186 ? -24.291 -10.269 19.272 1.00 85.94 186 TYR A CA 1
ATOM 1429 C C . TYR A 1 186 ? -23.817 -10.003 17.834 1.00 85.94 186 TYR A C 1
ATOM 1431 O O . TYR A 1 186 ? -23.997 -10.849 16.963 1.00 85.94 186 TYR A O 1
ATOM 1439 N N . TYR A 1 187 ? -23.133 -8.885 17.579 1.00 81.31 187 TYR A N 1
ATOM 1440 C CA . TYR A 1 187 ? -22.697 -8.546 16.217 1.00 81.31 187 TYR A CA 1
ATOM 1441 C C . TYR A 1 187 ? -21.540 -9.405 15.701 1.00 81.31 187 TYR A C 1
ATOM 1443 O O . TYR A 1 187 ? -21.470 -9.690 14.504 1.00 81.31 187 TYR A O 1
ATOM 1451 N N . LYS A 1 188 ? -20.615 -9.810 16.577 1.00 82.12 188 LYS A N 1
ATOM 1452 C CA . LYS A 1 188 ? -19.415 -10.557 16.174 1.00 82.12 188 LYS A CA 1
ATOM 1453 C C . LYS A 1 188 ? -19.669 -12.043 15.980 1.00 82.12 188 LYS A C 1
ATOM 1455 O O . LYS A 1 188 ? -19.101 -12.623 15.060 1.00 82.12 188 LYS A O 1
ATOM 1460 N N . ILE A 1 189 ? -20.495 -12.648 16.831 1.00 84.25 189 ILE A N 1
ATOM 1461 C CA . ILE A 1 189 ? -20.707 -14.100 16.838 1.00 84.25 189 ILE A CA 1
ATOM 1462 C C . ILE A 1 189 ? -22.181 -14.512 16.710 1.00 84.25 189 ILE A C 1
ATOM 1464 O O . ILE A 1 189 ? -22.484 -15.694 16.829 1.00 84.25 189 ILE A O 1
ATOM 1468 N N . GLN A 1 190 ? -23.088 -13.566 16.431 1.00 83.50 190 GLN A N 1
ATOM 1469 C CA . GLN A 1 190 ? -24.518 -13.816 16.179 1.00 83.50 190 GLN A CA 1
ATOM 1470 C C . GLN A 1 190 ? -25.270 -14.450 17.368 1.00 83.50 190 GLN A C 1
ATOM 1472 O O . GLN A 1 190 ? -26.272 -15.145 17.191 1.00 83.50 190 GLN A O 1
ATOM 1477 N N . ASP A 1 191 ? -24.813 -14.194 18.600 1.00 85.25 191 ASP A N 1
ATOM 1478 C CA . ASP A 1 191 ? -25.485 -14.653 19.824 1.00 85.25 191 ASP A CA 1
ATOM 1479 C C . ASP A 1 191 ? -26.712 -13.782 20.135 1.00 85.25 191 ASP A C 1
ATOM 1481 O O . ASP A 1 191 ? -26.605 -12.732 20.772 1.00 85.25 191 ASP A O 1
ATOM 1485 N N . LYS A 1 192 ? -27.895 -14.227 19.691 1.00 81.75 192 LYS A N 1
ATOM 1486 C CA . LYS A 1 192 ? -29.174 -13.510 19.856 1.00 81.75 192 LYS A CA 1
ATOM 1487 C C . LYS A 1 192 ? -29.516 -13.174 21.311 1.00 81.75 192 LYS A C 1
ATOM 1489 O O . LYS A 1 192 ? -30.158 -12.153 21.555 1.00 81.75 192 LYS A O 1
ATOM 1494 N N . ASN A 1 193 ? -29.079 -13.992 22.270 1.00 86.62 193 ASN A N 1
ATOM 1495 C CA . ASN A 1 193 ? -29.376 -13.778 23.689 1.00 86.62 193 ASN A CA 1
ATOM 1496 C C . ASN A 1 193 ? -28.577 -12.609 24.279 1.00 86.62 193 ASN A C 1
ATOM 1498 O O . ASN A 1 193 ? -28.972 -12.039 25.293 1.00 86.62 193 ASN A O 1
ATOM 1502 N N . ALA A 1 194 ? -27.470 -12.228 23.638 1.00 88.00 194 ALA A N 1
ATOM 1503 C CA . ALA A 1 194 ? -26.590 -11.171 24.116 1.00 88.00 194 ALA A CA 1
ATOM 1504 C C . ALA A 1 194 ? -27.155 -9.753 23.882 1.00 88.00 194 ALA A C 1
ATOM 1506 O O . ALA A 1 194 ? -26.681 -8.792 24.488 1.00 88.00 194 ALA A O 1
ATOM 1507 N N . ASN A 1 195 ? -28.199 -9.621 23.052 1.00 89.69 195 ASN A N 1
ATOM 1508 C CA . ASN A 1 195 ? -28.858 -8.356 22.726 1.00 89.69 195 ASN A CA 1
ATOM 1509 C C . ASN A 1 195 ? -30.390 -8.453 22.897 1.00 89.69 195 ASN A C 1
ATOM 1511 O O . ASN A 1 195 ? -31.120 -8.533 21.905 1.00 89.69 195 ASN A O 1
ATOM 1515 N N . PRO A 1 196 ? -30.905 -8.491 24.139 1.00 90.44 196 PRO A N 1
ATOM 1516 C CA . PRO A 1 196 ? -32.334 -8.655 24.390 1.00 90.44 196 PRO A CA 1
ATOM 1517 C C . PRO A 1 196 ? -33.160 -7.426 23.976 1.00 90.44 196 PRO A C 1
ATOM 1519 O O . PRO A 1 196 ? -32.635 -6.330 23.760 1.00 90.44 196 PRO A O 1
ATOM 1522 N N . TYR A 1 197 ? -34.478 -7.612 23.876 1.00 88.69 197 TYR A N 1
ATOM 1523 C CA . TYR A 1 197 ? -35.427 -6.523 23.640 1.00 88.69 197 TYR A CA 1
ATOM 1524 C C . TYR A 1 197 ? -35.496 -5.576 24.839 1.00 88.69 197 TYR A C 1
ATOM 1526 O O . TYR A 1 197 ? -35.514 -6.021 25.992 1.00 88.69 197 TYR A O 1
ATOM 1534 N N . ALA A 1 198 ? -35.557 -4.280 24.547 1.00 89.06 198 ALA A N 1
ATOM 1535 C CA . ALA A 1 198 ? -35.796 -3.235 25.527 1.00 89.06 198 ALA A CA 1
ATOM 1536 C C . ALA A 1 198 ? -37.282 -3.205 25.901 1.00 89.06 198 ALA A C 1
ATOM 1538 O O . ALA A 1 198 ? -38.157 -3.226 25.031 1.00 89.06 198 ALA A O 1
ATOM 1539 N N . LEU A 1 199 ? -37.558 -3.159 27.200 1.00 89.38 199 LEU A N 1
ATOM 1540 C CA . LEU A 1 199 ? -38.900 -3.072 27.762 1.00 89.38 199 LEU A CA 1
ATOM 1541 C C . LEU A 1 199 ? -39.106 -1.723 28.439 1.00 89.38 199 LEU A C 1
ATOM 1543 O O . LEU A 1 199 ? -38.163 -1.060 28.864 1.00 89.38 199 LEU A O 1
ATOM 1547 N N . GLU A 1 200 ? -40.364 -1.309 28.528 1.00 85.94 200 GLU A N 1
ATOM 1548 C CA . GLU A 1 200 ? -40.724 -0.062 29.192 1.00 85.94 200 GLU A CA 1
ATOM 1549 C C . GLU A 1 200 ? -40.234 -0.046 30.645 1.00 85.94 200 GLU A C 1
ATOM 1551 O O . GLU A 1 200 ? -40.429 -1.008 31.387 1.00 85.94 200 GLU A O 1
ATOM 1556 N N . GLY A 1 201 ? -39.578 1.051 31.034 1.00 86.81 201 GLY A N 1
ATOM 1557 C CA . GLY A 1 201 ? -38.979 1.194 32.360 1.00 86.81 201 GLY A CA 1
ATOM 1558 C C . GLY A 1 201 ? -37.585 0.577 32.512 1.00 86.81 201 GLY A C 1
ATOM 1559 O O . GLY A 1 201 ? -36.997 0.723 33.584 1.00 86.81 201 GLY A O 1
ATOM 1560 N N . ASP A 1 202 ? -37.023 -0.060 31.476 1.00 94.12 202 ASP A N 1
ATOM 1561 C CA . ASP A 1 202 ? -35.622 -0.490 31.503 1.00 94.12 202 ASP A CA 1
ATOM 1562 C C . ASP A 1 202 ? -34.688 0.719 31.688 1.00 94.12 202 ASP A C 1
ATOM 1564 O O . ASP A 1 202 ? -34.876 1.784 31.090 1.00 94.12 202 ASP A O 1
ATOM 1568 N N . ILE A 1 203 ? -33.641 0.529 32.492 1.00 93.00 203 ILE A N 1
ATOM 1569 C CA . ILE A 1 203 ? -32.550 1.487 32.666 1.00 93.00 203 ILE A CA 1
ATOM 1570 C C . ILE A 1 203 ? -31.251 0.839 32.182 1.00 93.00 203 ILE A C 1
ATOM 1572 O O . ILE A 1 203 ? -30.780 -0.145 32.755 1.00 93.00 203 ILE A O 1
ATOM 1576 N N . LEU A 1 204 ? -30.655 1.411 31.139 1.00 92.69 204 LEU A N 1
ATOM 1577 C CA . LEU A 1 204 ? -29.372 1.009 30.575 1.00 92.69 204 LEU A CA 1
ATOM 1578 C C . LEU A 1 204 ? -28.251 1.833 31.206 1.00 92.69 204 LEU A C 1
ATOM 1580 O O . LEU A 1 204 ? -28.212 3.052 31.066 1.00 92.69 204 LEU A O 1
ATOM 1584 N N . ILE A 1 205 ? -27.312 1.177 31.877 1.00 90.62 205 ILE A N 1
ATOM 1585 C CA . ILE A 1 205 ? -26.147 1.819 32.486 1.00 90.62 205 ILE A CA 1
ATOM 1586 C C . ILE A 1 205 ? -24.921 1.504 31.626 1.00 90.62 205 ILE A C 1
ATOM 1588 O O . ILE A 1 205 ? -24.374 0.396 31.644 1.00 90.62 205 ILE A O 1
ATOM 1592 N N . LEU A 1 206 ? -24.495 2.512 30.869 1.00 88.69 206 LEU A N 1
ATOM 1593 C CA . LEU A 1 206 ? -23.349 2.482 29.972 1.00 88.69 206 LEU A CA 1
ATOM 1594 C C . LEU A 1 206 ? -22.082 2.843 30.749 1.00 88.69 206 LEU A C 1
ATOM 1596 O O . LEU A 1 206 ? -21.857 3.995 31.133 1.00 88.69 206 LEU A O 1
ATOM 1600 N N . SER A 1 207 ? -21.264 1.825 30.997 1.00 84.69 207 SER A N 1
ATOM 1601 C CA . SER A 1 207 ? -20.010 1.941 31.745 1.00 84.69 207 SER A CA 1
ATOM 1602 C C . SER A 1 207 ? -18.822 2.154 30.809 1.00 84.69 207 SER A C 1
ATOM 1604 O O . SER A 1 207 ? -18.895 1.856 29.618 1.00 84.69 207 SER A O 1
ATOM 1606 N N . LYS A 1 208 ? -17.706 2.653 31.346 1.00 80.25 208 LYS A N 1
ATOM 1607 C CA . LYS A 1 208 ? -16.450 2.757 30.595 1.00 80.25 208 LYS A CA 1
ATOM 1608 C C . LYS A 1 208 ? -15.911 1.357 30.289 1.00 80.25 208 LYS A C 1
ATOM 1610 O O . LYS A 1 208 ? -15.999 0.475 31.143 1.00 80.25 208 LYS A O 1
ATOM 1615 N N . ARG A 1 209 ? -15.304 1.175 29.115 1.00 78.25 209 ARG A N 1
ATOM 1616 C CA . ARG A 1 209 ? -14.506 -0.011 28.798 1.00 78.25 209 ARG A CA 1
ATOM 1617 C C . ARG A 1 209 ? -13.405 -0.181 29.829 1.00 78.25 209 ARG A C 1
ATOM 1619 O O . ARG A 1 209 ? -12.686 0.770 30.146 1.00 78.25 209 ARG A O 1
ATOM 1626 N N . SER A 1 210 ? -13.261 -1.397 30.331 1.00 71.94 210 SER A N 1
ATOM 1627 C CA . SER A 1 210 ? -12.245 -1.724 31.326 1.00 71.94 210 SER A CA 1
ATOM 1628 C C . SER A 1 210 ? -11.657 -3.095 31.047 1.00 71.94 210 SER A C 1
ATOM 1630 O O . SER A 1 210 ? -12.416 -4.033 30.834 1.00 71.94 210 SER A O 1
ATOM 1632 N N . ASN A 1 211 ? -10.330 -3.206 31.158 1.00 78.56 211 ASN A N 1
ATOM 1633 C CA . ASN A 1 211 ? -9.548 -4.417 30.897 1.00 78.56 211 ASN A CA 1
ATOM 1634 C C . ASN A 1 211 ? -9.602 -4.873 29.432 1.00 78.56 211 ASN A C 1
ATOM 1636 O O . ASN A 1 211 ? -10.654 -4.928 28.803 1.00 78.56 211 ASN A O 1
ATOM 1640 N N . PHE A 1 212 ? -8.446 -5.237 28.890 1.00 80.19 212 PHE A N 1
ATOM 1641 C CA . PHE A 1 212 ? -8.332 -5.668 27.503 1.00 80.19 212 PHE A CA 1
ATOM 1642 C C . PHE A 1 212 ? -7.507 -6.939 27.410 1.00 80.19 212 PHE A C 1
ATOM 1644 O O . PHE A 1 212 ? -6.650 -7.195 28.253 1.00 80.19 212 PHE A O 1
ATOM 1651 N N . VAL A 1 213 ? -7.760 -7.702 26.359 1.00 80.62 213 VAL A N 1
ATOM 1652 C CA . VAL A 1 213 ? -6.889 -8.766 25.867 1.00 80.62 213 VAL A CA 1
ATOM 1653 C C . VAL A 1 213 ? -6.479 -8.415 24.447 1.00 80.62 213 VAL A C 1
ATOM 1655 O O . VAL A 1 213 ? -7.266 -7.853 23.683 1.00 80.62 213 VAL A O 1
ATOM 1658 N N . VAL A 1 214 ? -5.234 -8.701 24.085 1.00 75.06 214 VAL A N 1
ATOM 1659 C CA . VAL A 1 214 ? -4.710 -8.383 22.752 1.00 75.06 214 VAL A CA 1
ATOM 1660 C C . VAL A 1 214 ? -4.511 -9.676 21.993 1.00 75.06 214 VAL A C 1
ATOM 1662 O O . VAL A 1 214 ? -3.760 -10.526 22.449 1.00 75.06 214 VAL A O 1
ATOM 1665 N N . ILE A 1 215 ? -5.141 -9.822 20.828 1.00 77.50 215 ILE A N 1
ATOM 1666 C CA . ILE A 1 215 ? -4.912 -10.955 19.929 1.00 77.50 215 ILE A CA 1
ATOM 1667 C C . ILE A 1 215 ? -4.212 -10.491 18.654 1.00 77.50 215 ILE A C 1
ATOM 1669 O O . ILE A 1 215 ? -4.619 -9.532 18.000 1.00 77.50 215 ILE A O 1
ATOM 1673 N N . SER A 1 216 ? -3.130 -11.176 18.306 1.00 67.94 216 SER A N 1
ATOM 1674 C CA . SER A 1 216 ? -2.261 -10.866 17.172 1.00 67.94 216 SER A CA 1
ATOM 1675 C C . SER A 1 216 ? -1.880 -12.140 16.411 1.00 67.94 216 SER A C 1
ATOM 1677 O O . SER A 1 216 ? -2.129 -13.254 16.877 1.00 67.94 216 SER A O 1
ATOM 1679 N N . GLY A 1 217 ? -1.310 -11.987 15.215 1.00 76.06 217 GLY A N 1
ATOM 1680 C CA . GLY A 1 217 ? -0.919 -13.111 14.364 1.00 76.06 217 GLY A CA 1
ATOM 1681 C C . GLY A 1 217 ? -2.026 -13.560 13.403 1.00 76.06 217 GLY A C 1
ATOM 1682 O O . GLY A 1 217 ? -2.685 -12.731 12.781 1.00 76.06 217 GLY A O 1
ATOM 1683 N N . HIS A 1 218 ? -2.198 -14.873 13.230 1.00 85.62 218 HIS A N 1
ATOM 1684 C CA . HIS A 1 218 ? -2.964 -15.475 12.128 1.00 85.62 218 HIS A CA 1
ATOM 1685 C C . HIS A 1 218 ? -4.472 -15.607 12.414 1.00 85.62 218 HIS A C 1
ATOM 1687 O O . HIS A 1 218 ? -5.056 -16.690 12.342 1.00 85.62 218 HIS A O 1
ATOM 1693 N N . VAL A 1 219 ? -5.117 -14.486 12.721 1.00 84.06 219 VAL A N 1
ATOM 1694 C CA . VAL A 1 219 ? -6.574 -14.361 12.907 1.00 84.06 219 VAL A CA 1
ATOM 1695 C C . VAL A 1 219 ? -7.141 -13.311 11.956 1.00 84.06 219 VAL A C 1
ATOM 1697 O O . VAL A 1 219 ? -6.402 -12.457 11.470 1.00 84.06 219 VAL A O 1
ATOM 1700 N N . LYS A 1 220 ? -8.441 -13.378 11.651 1.00 79.69 220 LYS A N 1
ATOM 1701 C CA . LYS A 1 220 ? -9.055 -12.517 10.625 1.00 79.69 220 LYS A CA 1
ATOM 1702 C C . LYS A 1 220 ? -9.025 -11.030 10.991 1.00 79.69 220 LYS A C 1
ATOM 1704 O O . LYS A 1 220 ? -8.771 -10.194 10.128 1.00 79.69 220 LYS A O 1
ATOM 1709 N N . TYR A 1 221 ? -9.261 -10.711 12.260 1.00 76.62 221 TYR A N 1
ATOM 1710 C CA . TYR A 1 221 ? -9.294 -9.345 12.780 1.00 76.62 221 TYR A CA 1
ATOM 1711 C C . TYR A 1 221 ? -8.407 -9.226 14.034 1.00 76.62 221 TYR A C 1
ATOM 1713 O O . TYR A 1 221 ? -8.919 -9.283 15.156 1.00 76.62 221 TYR A O 1
ATOM 1721 N N . PRO A 1 222 ? -7.075 -9.088 13.879 1.00 66.31 222 PRO A N 1
ATOM 1722 C CA . PRO A 1 222 ? -6.180 -8.871 15.013 1.00 66.31 222 PRO A CA 1
ATOM 1723 C C . PRO A 1 222 ? -6.454 -7.510 15.670 1.00 66.31 222 PRO A C 1
ATOM 1725 O O . PRO A 1 222 ? -6.813 -6.546 14.994 1.00 66.31 222 PRO A O 1
ATOM 1728 N N . GLY A 1 223 ? -6.279 -7.420 16.987 1.00 65.12 223 GLY A N 1
ATOM 1729 C CA . GLY A 1 223 ? -6.539 -6.193 17.736 1.00 65.12 223 GLY A CA 1
ATOM 1730 C C . GLY A 1 223 ? -6.715 -6.402 19.237 1.00 65.12 223 GLY A C 1
ATOM 1731 O O . GLY A 1 223 ? -6.580 -7.511 19.756 1.00 65.12 223 GLY A O 1
ATOM 1732 N N . ALA A 1 224 ? -7.015 -5.308 19.935 1.00 75.75 224 ALA A N 1
ATOM 1733 C CA . ALA A 1 224 ? -7.397 -5.327 21.341 1.00 75.75 224 ALA A CA 1
ATOM 1734 C C . ALA A 1 224 ? -8.915 -5.502 21.473 1.00 75.75 224 ALA A C 1
ATOM 1736 O O . ALA A 1 224 ? -9.680 -4.795 20.816 1.00 75.75 224 ALA A O 1
ATOM 1737 N N . TYR A 1 225 ? -9.331 -6.414 22.345 1.00 81.44 225 TYR A N 1
ATOM 1738 C CA . TYR A 1 225 ? -10.727 -6.703 22.657 1.00 81.44 225 TYR A CA 1
ATOM 1739 C C . TYR A 1 225 ? -10.966 -6.455 24.141 1.00 81.44 225 TYR A C 1
ATOM 1741 O O . TYR A 1 225 ? -10.113 -6.764 24.975 1.00 81.44 225 TYR A O 1
ATOM 1749 N N . GLU A 1 226 ? -12.114 -5.868 24.475 1.00 86.75 226 GLU A N 1
ATOM 1750 C CA . GLU A 1 226 ? -12.513 -5.685 25.870 1.00 86.75 226 GLU A CA 1
ATOM 1751 C C . GLU A 1 226 ? -12.672 -7.054 26.538 1.00 86.75 226 GLU A C 1
ATOM 1753 O O . GLU A 1 226 ? -13.326 -7.938 25.984 1.00 86.75 226 GLU A O 1
ATOM 1758 N N . TYR A 1 227 ? -12.066 -7.223 27.711 1.00 88.56 227 TYR A N 1
ATOM 1759 C CA . TYR A 1 227 ? -12.101 -8.466 28.474 1.00 88.56 227 TYR A CA 1
ATOM 1760 C C . TYR A 1 227 ? -13.267 -8.461 29.460 1.00 88.56 227 TYR A C 1
ATOM 1762 O O . TYR A 1 227 ? -13.359 -7.583 30.324 1.00 88.56 227 TYR A O 1
ATOM 1770 N N . VAL A 1 228 ? -14.120 -9.479 29.369 1.00 89.44 228 VAL A N 1
ATOM 1771 C CA . VAL A 1 228 ? -15.162 -9.762 30.356 1.00 89.44 228 VAL A CA 1
ATOM 1772 C C . VAL A 1 228 ? -14.747 -10.978 31.177 1.00 89.44 228 VAL A C 1
ATOM 1774 O O . VAL A 1 228 ? -14.211 -11.959 30.665 1.00 89.44 228 VAL A O 1
ATOM 1777 N N . GLU A 1 229 ? -14.980 -10.904 32.485 1.00 87.38 229 GLU A N 1
ATOM 1778 C CA . GLU A 1 229 ? -14.625 -11.979 33.404 1.00 87.38 229 GLU A CA 1
ATOM 1779 C C . GLU A 1 229 ? -15.277 -13.306 32.987 1.00 87.38 229 GLU A C 1
ATOM 1781 O O . GLU A 1 229 ? -16.492 -13.390 32.810 1.00 87.38 229 GLU A O 1
ATOM 1786 N N . GLY A 1 230 ? -14.448 -14.339 32.817 1.00 87.38 230 GLY A N 1
ATOM 1787 C CA . GLY A 1 230 ? -14.882 -15.663 32.372 1.00 87.38 230 GLY A CA 1
ATOM 1788 C C . GLY A 1 230 ? -14.751 -15.921 30.867 1.00 87.38 230 GLY A C 1
ATOM 1789 O O . GLY A 1 230 ? -15.012 -17.059 30.452 1.00 87.38 230 GLY A O 1
ATOM 1790 N N . ASP A 1 231 ? -14.310 -14.938 30.073 1.00 91.81 231 ASP A N 1
ATOM 1791 C CA . ASP A 1 231 ? -14.016 -15.111 28.645 1.00 91.81 231 ASP A CA 1
ATOM 1792 C C . ASP A 1 231 ? -13.024 -16.266 28.407 1.00 91.81 231 ASP A C 1
ATOM 1794 O O . ASP A 1 231 ? -12.019 -16.423 29.111 1.00 91.81 231 ASP A O 1
ATOM 1798 N N . SER A 1 232 ? -13.306 -17.095 27.398 1.00 93.56 232 SER A N 1
ATOM 1799 C CA . SER A 1 232 ? -12.382 -18.132 26.927 1.00 93.56 232 SER A CA 1
ATOM 1800 C C . SER A 1 232 ? -11.576 -17.658 25.720 1.00 93.56 232 SER A C 1
ATOM 1802 O O . SER A 1 232 ? -11.993 -16.763 24.979 1.00 93.56 232 SER A O 1
ATOM 1804 N N . LEU A 1 233 ? -10.434 -18.303 25.479 1.00 92.56 233 LEU A N 1
ATOM 1805 C CA . LEU A 1 233 ? -9.642 -18.067 24.275 1.00 92.56 233 LEU A CA 1
ATOM 1806 C C . LEU A 1 233 ? -10.458 -18.355 23.002 1.00 92.56 233 LEU A C 1
ATOM 1808 O O . LEU A 1 233 ? -10.386 -17.587 22.045 1.00 92.56 233 LEU A O 1
ATOM 1812 N N . GLY A 1 234 ? -11.266 -19.418 23.000 1.00 91.88 234 GLY A N 1
ATOM 1813 C CA . GLY A 1 234 ? -12.153 -19.741 21.879 1.00 91.88 234 GLY A CA 1
ATOM 1814 C C . GLY A 1 234 ? -13.164 -18.639 21.564 1.00 91.88 234 GLY A C 1
ATOM 1815 O O . GLY A 1 234 ? -13.320 -18.258 20.401 1.00 91.88 234 GLY A O 1
ATOM 1816 N N . LEU A 1 235 ? -13.789 -18.053 22.594 1.00 92.06 235 LEU A N 1
ATOM 1817 C CA . LEU A 1 235 ? -14.679 -16.902 22.425 1.00 92.06 235 LEU A CA 1
ATOM 1818 C C . LEU A 1 235 ? -13.937 -15.724 21.782 1.00 92.06 235 LEU A C 1
ATOM 1820 O O . LEU A 1 235 ? -14.427 -15.166 20.801 1.00 92.06 235 LEU A O 1
ATOM 1824 N N . LEU A 1 236 ? -12.742 -15.391 22.280 1.00 92.00 236 LEU A N 1
ATOM 1825 C CA . LEU A 1 236 ? -11.928 -14.306 21.732 1.00 92.00 236 LEU A CA 1
ATOM 1826 C C . LEU A 1 236 ? -11.551 -14.545 20.261 1.00 92.00 236 LEU A C 1
ATOM 1828 O O . LEU A 1 236 ? -11.654 -13.632 19.446 1.00 92.00 236 LEU A O 1
ATOM 1832 N N . ILE A 1 237 ? -11.147 -15.765 19.896 1.00 91.38 237 ILE A N 1
ATOM 1833 C CA . ILE A 1 237 ? -10.808 -16.114 18.507 1.00 91.38 237 ILE A CA 1
ATOM 1834 C C . ILE A 1 237 ? -12.027 -15.961 17.594 1.00 91.38 237 ILE A C 1
ATOM 1836 O O . ILE A 1 237 ? -11.907 -15.409 16.499 1.00 91.38 237 ILE A O 1
ATOM 1840 N N . ASN A 1 238 ? -13.205 -16.403 18.037 1.00 91.06 238 ASN A N 1
ATOM 1841 C CA . ASN A 1 238 ? -14.442 -16.244 17.273 1.00 91.06 238 ASN A CA 1
ATOM 1842 C C . ASN A 1 238 ? -14.815 -14.764 17.113 1.00 91.06 238 ASN A C 1
ATOM 1844 O O . ASN A 1 238 ? -15.154 -14.333 16.011 1.00 91.06 238 ASN A O 1
ATOM 1848 N N . MET A 1 239 ? -14.664 -13.962 18.171 1.00 85.38 239 MET A N 1
ATOM 1849 C CA . MET A 1 239 ? -14.839 -12.507 18.103 1.00 85.38 239 MET A CA 1
ATOM 1850 C C . MET A 1 239 ? -13.829 -11.836 17.159 1.00 85.38 239 MET A C 1
ATOM 1852 O O . MET A 1 239 ? -14.180 -10.879 16.465 1.00 85.38 239 MET A O 1
ATOM 1856 N N . ALA A 1 240 ? -12.614 -12.383 17.053 1.00 84.00 240 ALA A N 1
ATOM 1857 C CA . ALA A 1 240 ? -11.597 -11.987 16.081 1.00 84.00 240 ALA A CA 1
ATOM 1858 C C . ALA A 1 240 ? -11.864 -12.495 14.650 1.00 84.00 240 ALA A C 1
ATOM 1860 O O . ALA A 1 240 ? -11.012 -12.358 13.772 1.00 84.00 240 ALA A O 1
ATOM 1861 N N . GLY A 1 241 ? -13.052 -13.048 14.384 1.00 85.00 241 GLY A N 1
ATOM 1862 C CA . GLY A 1 241 ? -13.471 -13.535 13.070 1.00 85.00 241 GLY A CA 1
ATOM 1863 C C . GLY A 1 241 ? -12.899 -14.902 12.696 1.00 85.00 241 GLY A C 1
ATOM 1864 O O . GLY A 1 241 ? -12.939 -15.264 11.519 1.00 85.00 241 GLY A O 1
ATOM 1865 N N . GLY A 1 242 ? -12.374 -15.643 13.674 1.00 87.50 242 GLY A N 1
ATOM 1866 C CA . GLY A 1 242 ? -11.780 -16.961 13.500 1.00 87.50 242 GLY A CA 1
ATOM 1867 C C . GLY A 1 242 ? -10.313 -16.936 13.058 1.00 87.50 242 GLY A C 1
ATOM 1868 O O . GLY A 1 242 ? -9.691 -15.890 12.845 1.00 87.50 242 GLY A O 1
ATOM 1869 N N . PHE A 1 243 ? -9.751 -18.135 12.922 1.00 89.50 243 PHE A N 1
ATOM 1870 C CA . PHE A 1 243 ? -8.405 -18.348 12.393 1.00 89.50 243 PHE A CA 1
ATOM 1871 C C . PHE A 1 243 ? -8.324 -18.051 10.891 1.00 89.50 243 PHE A C 1
ATOM 1873 O O . PHE A 1 243 ? -9.238 -18.387 10.139 1.00 89.50 243 PHE A O 1
ATOM 1880 N N . LEU A 1 244 ? -7.189 -17.513 10.440 1.00 82.25 244 LEU A N 1
ATOM 1881 C CA . LEU A 1 244 ? -6.824 -17.541 9.020 1.00 82.25 244 LEU A CA 1
ATOM 1882 C C . LEU A 1 244 ? -6.461 -18.977 8.595 1.00 82.25 244 LEU A C 1
ATOM 1884 O O . LEU A 1 244 ? -6.025 -19.784 9.415 1.00 82.25 244 LEU A O 1
ATOM 1888 N N . GLU A 1 245 ? -6.571 -19.306 7.305 1.00 81.88 245 GLU A N 1
ATOM 1889 C CA . GLU A 1 245 ? -6.209 -20.641 6.776 1.00 81.88 245 GLU A CA 1
ATOM 1890 C C . GLU A 1 245 ? -4.738 -21.019 7.034 1.00 81.88 245 GLU A C 1
ATOM 1892 O O . GLU A 1 245 ? -4.369 -22.191 7.210 1.00 81.88 245 GLU A O 1
ATOM 1897 N N . THR A 1 246 ? -3.897 -19.991 7.094 1.00 80.88 246 THR A N 1
ATOM 1898 C CA . THR A 1 246 ? -2.465 -20.057 7.372 1.00 80.88 246 THR A CA 1
ATOM 1899 C C . THR A 1 246 ? -2.150 -20.224 8.860 1.00 80.88 246 THR A C 1
ATOM 1901 O O . THR A 1 246 ? -0.992 -20.441 9.202 1.00 80.88 246 THR A O 1
ATOM 1904 N N . ALA A 1 247 ? -3.138 -20.176 9.758 1.00 85.12 247 ALA A N 1
ATOM 1905 C CA . ALA A 1 247 ? -2.927 -20.330 11.194 1.00 85.12 247 ALA A CA 1
ATOM 1906 C C . ALA A 1 247 ? -2.544 -21.765 11.584 1.00 85.12 247 ALA A C 1
ATOM 1908 O O . ALA A 1 247 ? -3.128 -22.749 11.113 1.00 85.12 247 ALA A O 1
ATOM 1909 N N . LYS A 1 248 ? -1.610 -21.894 12.527 1.00 86.12 248 LYS A N 1
ATOM 1910 C CA . LYS A 1 248 ? -1.347 -23.140 13.246 1.00 86.12 248 LYS A CA 1
ATOM 1911 C C . LYS A 1 248 ? -2.219 -23.141 14.501 1.00 86.12 248 LYS A C 1
ATOM 1913 O O . LYS A 1 248 ? -1.831 -22.612 15.534 1.00 86.12 248 LYS A O 1
ATOM 1918 N N . LYS A 1 249 ? -3.407 -23.751 14.403 1.00 82.50 249 LYS A N 1
ATOM 1919 C CA . LYS A 1 249 ? -4.414 -23.805 15.489 1.00 82.50 249 LYS A CA 1
ATOM 1920 C C . LYS A 1 249 ? -3.870 -24.379 16.811 1.00 82.50 249 LYS A C 1
ATOM 1922 O O . LYS A 1 249 ? -4.365 -24.042 17.873 1.00 82.50 249 LYS A O 1
ATOM 1927 N N . ASN A 1 250 ? -2.808 -25.176 16.723 1.00 79.81 250 ASN A N 1
ATOM 1928 C CA . ASN A 1 250 ? -2.099 -25.836 17.820 1.00 79.81 250 ASN A CA 1
ATOM 1929 C C . ASN A 1 250 ? -0.812 -25.089 18.227 1.00 79.81 250 ASN A C 1
ATOM 1931 O O . ASN A 1 250 ? 0.163 -25.692 18.665 1.00 79.81 250 ASN A O 1
ATOM 1935 N N . SER A 1 251 ? -0.716 -23.794 17.938 1.00 82.00 251 SER A N 1
ATOM 1936 C CA . SER A 1 251 ? 0.449 -22.982 18.283 1.00 82.00 251 SER A CA 1
ATOM 1937 C C . SER A 1 251 ? -0.011 -21.571 18.592 1.00 82.00 251 SER A C 1
ATOM 1939 O O . SER A 1 251 ? 0.052 -20.654 17.770 1.00 82.00 251 SER A O 1
ATOM 1941 N N . ILE A 1 252 ? -0.529 -21.430 19.804 1.00 85.50 252 ILE A N 1
ATOM 1942 C CA . ILE A 1 252 ? -0.998 -20.159 20.335 1.00 85.50 252 ILE A CA 1
ATOM 1943 C C . ILE A 1 252 ? -0.205 -19.892 21.602 1.00 85.50 252 ILE A C 1
ATOM 1945 O O . ILE A 1 252 ? -0.155 -20.731 22.500 1.00 85.50 252 ILE A O 1
ATOM 1949 N N . LYS A 1 253 ? 0.438 -18.730 21.660 1.00 83.81 253 LYS A N 1
ATOM 1950 C CA . LYS A 1 253 ? 1.178 -18.284 22.838 1.00 83.81 253 LYS A CA 1
ATOM 1951 C C . LYS A 1 253 ? 0.369 -17.219 23.546 1.00 83.81 253 LYS A C 1
ATOM 1953 O O . LYS A 1 253 ? 0.048 -16.199 22.943 1.00 83.81 253 LYS A O 1
ATOM 1958 N N . ILE A 1 254 ? 0.070 -17.454 24.815 1.00 86.31 254 ILE A N 1
ATOM 1959 C CA . ILE A 1 254 ? -0.515 -16.462 25.709 1.00 86.31 254 ILE A CA 1
ATOM 1960 C C . ILE A 1 254 ? 0.581 -15.987 26.655 1.00 86.31 254 ILE A C 1
ATOM 1962 O O . ILE A 1 254 ? 1.266 -16.790 27.289 1.00 86.31 254 ILE A O 1
ATOM 1966 N N . ILE A 1 255 ? 0.747 -14.675 26.740 1.00 79.06 255 ILE A N 1
ATOM 1967 C CA . ILE A 1 255 ? 1.640 -14.013 27.682 1.00 79.06 255 ILE A CA 1
ATOM 1968 C C . ILE A 1 255 ? 0.757 -13.331 28.718 1.00 79.06 255 ILE A C 1
ATOM 1970 O O . ILE A 1 255 ? 0.015 -12.404 28.386 1.00 79.06 255 ILE A O 1
ATOM 1974 N N . ARG A 1 256 ? 0.824 -13.811 29.959 1.00 82.50 256 ARG A N 1
ATOM 1975 C CA . ARG A 1 256 ? 0.007 -13.312 31.065 1.00 82.50 256 ARG A CA 1
ATOM 1976 C C . ARG A 1 256 ? 0.772 -12.286 31.880 1.00 82.50 256 ARG A C 1
ATOM 1978 O O . ARG A 1 256 ? 1.903 -12.552 32.274 1.00 82.50 256 ARG A O 1
ATOM 1985 N N . ASN A 1 257 ? 0.129 -11.149 32.157 1.00 66.00 257 ASN A N 1
ATOM 1986 C CA . ASN A 1 257 ? 0.739 -9.995 32.828 1.00 66.00 257 ASN A CA 1
ATOM 1987 C C . ASN A 1 257 ? 2.122 -9.650 32.244 1.00 66.00 257 ASN A C 1
ATOM 1989 O O . ASN A 1 257 ? 3.102 -9.698 32.983 1.00 66.00 257 ASN A O 1
ATOM 1993 N N . PRO A 1 258 ? 2.219 -9.337 30.937 1.00 60.69 258 PRO A N 1
ATOM 1994 C CA . PRO A 1 258 ? 3.506 -9.071 30.305 1.00 60.69 258 PRO A CA 1
ATOM 1995 C C . PRO A 1 258 ? 4.218 -7.904 31.006 1.00 60.69 258 PRO A C 1
ATOM 1997 O O . PRO A 1 258 ? 3.810 -6.749 30.864 1.00 60.69 258 PRO A O 1
ATOM 2000 N N . ASP A 1 259 ? 5.283 -8.199 31.752 1.00 56.34 259 ASP A N 1
ATOM 2001 C CA . ASP A 1 259 ? 6.256 -7.209 32.198 1.00 56.34 259 ASP A CA 1
ATOM 2002 C C . ASP A 1 259 ? 7.462 -7.277 31.247 1.00 56.34 259 ASP A C 1
ATOM 2004 O O . ASP A 1 259 ? 8.174 -8.283 31.214 1.00 56.34 259 ASP A O 1
ATOM 2008 N N . PRO A 1 260 ? 7.718 -6.236 30.437 1.00 47.38 260 PRO A N 1
ATOM 2009 C CA . PRO A 1 260 ? 8.844 -6.224 29.507 1.00 47.38 260 PRO A CA 1
ATOM 2010 C C . PRO A 1 260 ? 10.221 -6.186 30.197 1.00 47.38 260 PRO A C 1
ATOM 2012 O O . PRO A 1 260 ? 11.234 -6.225 29.506 1.00 47.38 260 PRO A O 1
ATOM 2015 N N . ARG A 1 261 ? 10.284 -6.079 31.534 1.00 43.28 261 ARG A N 1
ATOM 2016 C CA . ARG A 1 261 ? 11.529 -6.057 32.324 1.00 43.28 261 ARG A CA 1
ATOM 2017 C C . ARG A 1 261 ? 11.840 -7.383 33.019 1.00 43.28 261 ARG A C 1
ATOM 2019 O O . ARG A 1 261 ? 12.882 -7.484 33.660 1.00 43.28 261 ARG A O 1
ATOM 2026 N N . VAL A 1 262 ? 10.944 -8.364 32.929 1.00 45.25 262 VAL A N 1
ATOM 2027 C CA . VAL A 1 262 ? 11.060 -9.650 33.621 1.00 45.25 262 VAL A CA 1
ATOM 2028 C C . VAL A 1 262 ? 11.066 -10.762 32.575 1.00 45.25 262 VAL A C 1
ATOM 2030 O O . VAL A 1 262 ? 10.111 -10.917 31.817 1.00 45.25 262 VAL A O 1
ATOM 2033 N N . ASP A 1 263 ? 12.153 -11.534 32.530 1.00 45.28 263 ASP A N 1
ATOM 2034 C CA . ASP A 1 263 ? 12.305 -12.682 31.616 1.00 45.28 263 ASP A CA 1
ATOM 2035 C C . ASP A 1 263 ? 11.360 -13.845 31.991 1.00 45.28 263 ASP A C 1
ATOM 2037 O O . ASP A 1 263 ? 11.025 -14.697 31.172 1.00 45.28 263 ASP A O 1
ATOM 2041 N N . ASP A 1 264 ? 10.852 -13.830 33.225 1.00 47.16 264 ASP A N 1
ATOM 2042 C CA . ASP A 1 264 ? 9.957 -14.832 33.813 1.00 47.16 264 ASP A CA 1
ATOM 2043 C C . ASP A 1 264 ? 8.462 -14.511 33.594 1.00 47.16 264 ASP A C 1
ATOM 2045 O O . ASP A 1 264 ? 7.601 -14.748 34.445 1.00 47.16 264 ASP A O 1
ATOM 2049 N N . ASN A 1 265 ? 8.125 -13.917 32.443 1.00 58.12 265 ASN A N 1
ATOM 2050 C CA . ASN A 1 265 ? 6.728 -13.763 32.045 1.00 58.12 265 ASN A CA 1
ATOM 2051 C C . ASN A 1 265 ? 6.076 -15.147 31.974 1.00 58.12 265 ASN A C 1
ATOM 2053 O O . ASN A 1 265 ? 6.577 -16.043 31.294 1.00 58.12 265 ASN A O 1
ATOM 2057 N N . LYS A 1 266 ? 4.919 -15.323 32.624 1.00 61.75 266 LYS A N 1
ATOM 2058 C CA . LYS A 1 266 ? 4.186 -16.592 32.580 1.00 61.75 266 LYS A CA 1
ATOM 2059 C C . LYS A 1 266 ? 3.667 -16.826 31.160 1.00 61.75 266 LYS A C 1
ATOM 2061 O O . LYS A 1 266 ? 2.624 -16.302 30.761 1.00 61.75 266 LYS A O 1
ATOM 2066 N N . VAL A 1 267 ? 4.427 -17.600 30.391 1.00 69.31 267 VAL A N 1
ATOM 2067 C CA . VAL A 1 267 ? 4.090 -18.015 29.032 1.00 69.31 267 VAL A CA 1
ATOM 2068 C C . VAL A 1 267 ? 3.276 -19.298 29.099 1.00 69.31 267 VAL A C 1
ATOM 2070 O O . VAL A 1 267 ? 3.756 -20.329 29.564 1.00 69.31 267 VAL A O 1
ATOM 2073 N N . ILE A 1 268 ? 2.050 -19.245 28.590 1.00 74.81 268 ILE A N 1
ATOM 2074 C CA . ILE A 1 268 ? 1.214 -20.425 28.381 1.00 74.81 268 ILE A CA 1
ATOM 2075 C C . ILE A 1 268 ? 1.245 -20.727 26.884 1.00 74.81 268 ILE A C 1
ATOM 2077 O O . ILE A 1 268 ? 0.751 -19.945 26.070 1.00 74.81 268 ILE A O 1
ATOM 2081 N N . ASN A 1 269 ? 1.857 -21.851 26.519 1.00 75.88 269 ASN A N 1
ATOM 2082 C CA . ASN A 1 269 ? 1.852 -22.348 25.148 1.00 75.88 269 ASN A CA 1
ATOM 2083 C C . ASN A 1 269 ? 0.728 -23.366 25.001 1.00 75.88 269 ASN A C 1
ATOM 2085 O O . ASN A 1 269 ? 0.737 -24.392 25.674 1.00 75.88 269 ASN A O 1
ATOM 2089 N N . ILE A 1 270 ? -0.208 -23.093 24.102 1.00 74.81 270 ILE A N 1
ATOM 2090 C CA . ILE A 1 270 ? -1.299 -24.007 23.781 1.00 74.81 270 ILE A CA 1
ATOM 2091 C C . ILE A 1 270 ? -0.902 -24.790 22.539 1.00 74.81 270 ILE A C 1
ATOM 2093 O O . ILE A 1 270 ? -0.699 -24.215 21.461 1.00 74.81 270 ILE A O 1
ATOM 2097 N N . VAL A 1 271 ? -0.771 -26.103 22.726 1.00 67.00 271 VAL A N 1
ATOM 2098 C CA . VAL A 1 271 ? -0.312 -27.056 21.705 1.00 67.00 271 VAL A CA 1
ATOM 2099 C C . VAL A 1 271 ? -1.462 -27.925 21.185 1.00 67.00 271 VAL A C 1
ATOM 2101 O O . VAL A 1 271 ? -1.337 -28.553 20.135 1.00 67.00 271 VAL A O 1
ATOM 2104 N N . ASP A 1 272 ? -2.617 -27.917 21.852 1.00 72.88 272 ASP A N 1
ATOM 2105 C CA . ASP A 1 272 ? -3.803 -28.658 21.428 1.00 72.88 272 ASP A CA 1
ATOM 2106 C C . ASP A 1 272 ? -5.005 -27.728 21.215 1.00 72.88 272 ASP A C 1
ATOM 2108 O O . ASP A 1 272 ? -5.389 -26.943 22.082 1.00 72.88 272 ASP A O 1
ATOM 2112 N N . SER A 1 273 ? -5.637 -27.848 20.048 1.00 71.62 273 SER A N 1
ATOM 2113 C CA . SER A 1 273 ? -6.891 -27.168 19.728 1.00 71.62 273 SER A CA 1
ATOM 2114 C C . SER A 1 273 ? -8.032 -27.463 20.713 1.00 71.62 273 SER A C 1
ATOM 2116 O O . SER A 1 273 ? -8.892 -26.607 20.902 1.00 71.62 273 SER A O 1
ATOM 2118 N N . LEU A 1 274 ? -8.032 -28.626 21.379 1.00 73.62 274 LEU A N 1
ATOM 2119 C CA . LEU A 1 274 ? -9.041 -29.000 22.381 1.00 73.62 274 LEU A CA 1
ATOM 2120 C C . LEU A 1 274 ? -8.922 -28.197 23.689 1.00 73.62 274 LEU A C 1
ATOM 2122 O O . LEU A 1 274 ? -9.862 -28.166 24.488 1.00 73.62 274 LEU A O 1
ATOM 2126 N N . GLU A 1 275 ? -7.786 -27.535 23.918 1.00 81.88 275 GLU A N 1
ATOM 2127 C CA . GLU A 1 275 ? -7.570 -26.669 25.079 1.00 81.88 275 GLU A CA 1
ATOM 2128 C C . GLU A 1 275 ? -8.053 -25.233 24.841 1.00 81.88 275 GLU A C 1
ATOM 2130 O O . GLU A 1 275 ? -8.225 -24.481 25.802 1.00 81.88 275 GLU A O 1
ATOM 2135 N N . ILE A 1 276 ? -8.328 -24.849 23.587 1.00 84.75 276 ILE A N 1
ATOM 2136 C CA . ILE A 1 276 ? -8.712 -23.479 23.214 1.00 84.75 276 ILE A CA 1
ATOM 2137 C C . ILE A 1 276 ? -9.977 -23.036 23.958 1.00 84.75 276 ILE A C 1
ATOM 2139 O O . ILE A 1 276 ? -9.987 -21.988 24.603 1.00 84.75 276 ILE A O 1
ATOM 2143 N N . ASP A 1 277 ? -11.038 -23.840 23.915 1.00 86.25 277 ASP A N 1
ATOM 2144 C CA . ASP A 1 277 ? -12.315 -23.478 24.542 1.00 86.25 277 ASP A CA 1
ATOM 2145 C C . ASP A 1 277 ? -12.278 -23.592 26.073 1.00 86.25 277 ASP A C 1
ATOM 2147 O O . ASP A 1 277 ? -13.027 -22.904 26.772 1.00 86.25 277 ASP A O 1
ATOM 2151 N N . LYS A 1 278 ? -11.375 -24.425 26.603 1.00 85.94 278 LYS A N 1
ATOM 2152 C CA . LYS A 1 278 ? -11.175 -24.624 28.047 1.00 85.94 278 LYS A CA 1
ATOM 2153 C C . LYS A 1 278 ? -10.297 -23.541 28.673 1.00 85.94 278 LYS A C 1
ATOM 2155 O O . LYS A 1 278 ? -10.400 -23.291 29.873 1.00 85.94 278 LYS A O 1
ATOM 2160 N N . THR A 1 279 ? -9.447 -22.890 27.880 1.00 89.38 279 THR A N 1
ATOM 2161 C CA . THR A 1 279 ? -8.515 -21.877 28.375 1.00 89.38 279 THR A CA 1
ATOM 2162 C C . THR A 1 279 ? -9.256 -20.591 28.723 1.00 89.38 279 THR A C 1
ATOM 2164 O O . THR A 1 279 ? -9.770 -19.897 27.843 1.00 89.38 279 THR A O 1
ATOM 2167 N N . LYS A 1 280 ? -9.281 -20.255 30.016 1.00 92.38 280 LYS A N 1
ATOM 2168 C CA . LYS A 1 280 ? -9.788 -18.975 30.519 1.00 92.38 280 LYS A CA 1
ATOM 2169 C C . LYS A 1 280 ? -8.730 -17.886 30.377 1.00 92.38 280 LYS A C 1
ATOM 2171 O O . LYS A 1 280 ? -7.575 -18.077 30.769 1.00 92.38 280 LYS A O 1
ATOM 2176 N N . LEU A 1 281 ? -9.149 -16.765 29.803 1.00 91.62 281 LEU A N 1
ATOM 2177 C CA . LEU A 1 281 ? -8.323 -15.575 29.660 1.00 91.62 281 LEU A CA 1
ATOM 2178 C C . LEU A 1 281 ? -8.309 -14.780 30.963 1.00 91.62 281 LEU A C 1
ATOM 2180 O O . LEU A 1 281 ? -9.245 -14.849 31.756 1.00 91.62 281 LEU A O 1
ATOM 2184 N N . GLU A 1 282 ? -7.244 -14.015 31.163 1.00 89.12 282 GLU A N 1
ATOM 2185 C CA . GLU A 1 282 ? -7.131 -13.022 32.225 1.00 89.12 282 GLU A CA 1
ATOM 2186 C C . GLU A 1 282 ? -6.983 -11.608 31.648 1.00 89.12 282 GLU A C 1
ATOM 2188 O O . GLU A 1 282 ? -6.648 -11.399 30.479 1.00 89.12 282 GLU A O 1
ATOM 2193 N N . LYS A 1 283 ? -7.221 -10.602 32.498 1.00 84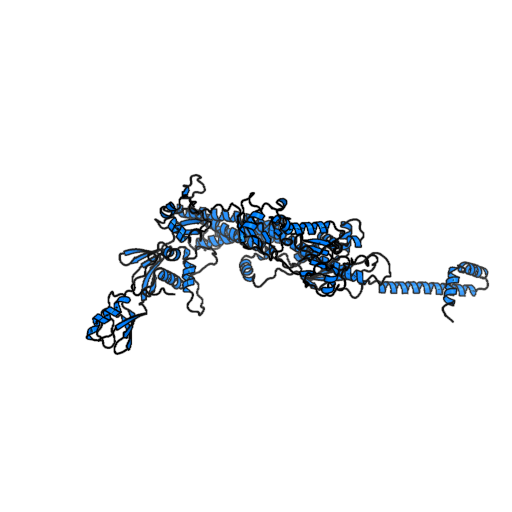.31 283 LYS A N 1
ATOM 2194 C CA . LYS A 1 283 ? -7.011 -9.196 32.136 1.00 84.31 283 LYS A CA 1
ATOM 2195 C C . LYS A 1 283 ? -5.564 -8.973 31.670 1.00 84.31 283 LYS A C 1
ATOM 2197 O O . LYS A 1 283 ? -4.625 -9.340 32.370 1.00 84.31 283 LYS A O 1
ATOM 2202 N N . ASN A 1 284 ? -5.393 -8.272 30.551 1.00 76.06 284 ASN A N 1
ATOM 2203 C CA . ASN A 1 284 ? -4.103 -7.947 29.926 1.00 76.06 284 ASN A CA 1
ATOM 2204 C C . ASN A 1 284 ? -3.339 -9.140 29.327 1.00 76.06 284 ASN A C 1
ATOM 2206 O O . ASN A 1 284 ? -2.152 -8.990 29.033 1.00 76.06 284 ASN A O 1
ATOM 2210 N N . ASP A 1 285 ? -3.981 -10.296 29.123 1.00 81.44 285 ASP A N 1
ATOM 2211 C CA . ASP A 1 285 ? -3.367 -11.380 28.352 1.00 81.44 285 ASP A CA 1
ATOM 2212 C C . ASP A 1 285 ? -3.045 -10.893 26.921 1.00 81.44 285 ASP A C 1
ATOM 2214 O O . ASP A 1 285 ? -3.861 -10.245 26.252 1.00 81.44 285 ASP A O 1
ATOM 2218 N N . VAL A 1 286 ? -1.841 -11.221 26.445 1.00 79.81 286 VAL A N 1
ATOM 2219 C CA . VAL A 1 286 ? -1.406 -11.001 25.058 1.00 79.81 286 VAL A CA 1
ATOM 2220 C C . VAL A 1 286 ? -1.314 -12.349 24.361 1.00 79.81 286 VAL A C 1
ATOM 2222 O O . VAL A 1 286 ? -0.501 -13.198 24.713 1.00 79.81 286 VAL A O 1
ATOM 2225 N N . ILE A 1 287 ? -2.159 -12.536 23.358 1.00 84.94 287 ILE A N 1
ATOM 2226 C CA . ILE A 1 287 ? -2.326 -13.756 22.588 1.00 84.94 287 ILE A CA 1
ATOM 2227 C C . ILE A 1 287 ? -1.665 -13.562 21.223 1.00 84.94 287 ILE A C 1
ATOM 2229 O O . ILE A 1 287 ? -1.995 -12.645 20.466 1.00 84.94 287 ILE A O 1
ATOM 2233 N N . ASN A 1 288 ? -0.752 -14.460 20.878 1.00 82.00 288 ASN A N 1
ATOM 2234 C CA . ASN A 1 288 ? -0.156 -14.544 19.555 1.00 82.00 288 ASN A CA 1
ATOM 2235 C C . ASN A 1 288 ? -0.507 -15.887 18.913 1.00 82.00 288 ASN A C 1
ATOM 2237 O O . ASN A 1 288 ? -0.136 -16.948 19.421 1.00 82.00 288 ASN A O 1
ATOM 2241 N N . VAL A 1 289 ? -1.217 -15.832 17.790 1.00 85.75 289 VAL A N 1
ATOM 2242 C CA . VAL A 1 289 ? -1.553 -16.998 16.976 1.00 85.75 289 VAL A CA 1
ATOM 2243 C C . VAL A 1 289 ? -0.492 -17.154 15.897 1.00 85.75 289 VAL A C 1
ATOM 2245 O O . VAL A 1 289 ? -0.428 -16.370 14.942 1.00 85.75 289 VAL A O 1
ATOM 2248 N N . TYR A 1 290 ? 0.339 -18.182 16.025 1.00 81.19 290 TYR A N 1
ATOM 2249 C CA . TYR A 1 290 ? 1.370 -18.438 15.033 1.00 81.19 290 TYR A CA 1
ATOM 2250 C C . TYR A 1 290 ? 0.769 -18.984 13.741 1.00 81.19 290 TYR A C 1
ATOM 2252 O O . TYR A 1 290 ? -0.244 -19.689 13.717 1.00 81.19 290 TYR A O 1
ATOM 2260 N N . GLY A 1 291 ? 1.426 -18.654 12.637 1.00 77.50 291 GLY A N 1
ATOM 2261 C CA . GLY A 1 291 ? 1.170 -19.314 11.371 1.00 77.50 291 GLY A CA 1
ATOM 2262 C C . GLY A 1 291 ? 1.722 -20.729 11.397 1.00 77.50 291 GLY A C 1
ATOM 2263 O O . GLY A 1 291 ? 2.635 -21.051 12.160 1.00 77.50 291 GLY A O 1
ATOM 2264 N N . LYS A 1 292 ? 1.215 -21.580 10.509 1.00 74.06 292 LYS A N 1
ATOM 2265 C CA . LYS A 1 292 ? 2.031 -22.678 9.987 1.00 74.06 292 LYS A CA 1
ATOM 2266 C C . LYS A 1 292 ? 3.298 -22.011 9.455 1.00 74.06 292 LYS A C 1
ATOM 2268 O O . LYS A 1 292 ? 3.166 -20.979 8.804 1.00 74.06 292 LYS A O 1
ATOM 2273 N N . GLU A 1 293 ? 4.488 -22.516 9.773 1.00 49.28 293 GLU A N 1
ATOM 2274 C CA . GLU A 1 293 ? 5.723 -21.985 9.188 1.00 49.28 293 GLU A CA 1
ATOM 2275 C C . GLU A 1 293 ? 5.542 -21.905 7.670 1.00 49.28 293 GLU A C 1
ATOM 2277 O O . GLU A 1 293 ? 5.587 -22.916 6.969 1.00 49.28 293 GLU A O 1
ATOM 2282 N N . ILE A 1 294 ? 5.327 -20.699 7.142 1.00 43.28 294 ILE A N 1
ATOM 2283 C CA . ILE A 1 294 ? 5.435 -20.435 5.710 1.00 43.28 294 ILE A CA 1
ATOM 2284 C C . ILE A 1 294 ? 6.926 -20.221 5.453 1.00 43.28 294 ILE A C 1
ATOM 2286 O O . ILE A 1 294 ? 7.390 -19.144 5.105 1.00 43.28 294 ILE A O 1
ATOM 2290 N N . ALA A 1 295 ? 7.690 -21.269 5.739 1.00 37.88 295 ALA A N 1
ATOM 2291 C CA . ALA A 1 295 ? 9.083 -21.424 5.369 1.00 37.88 295 ALA A CA 1
ATOM 2292 C C . ALA A 1 295 ? 9.318 -22.861 4.885 1.00 37.88 295 ALA A C 1
ATOM 2294 O O . ALA A 1 295 ? 10.342 -23.483 5.133 1.00 37.88 295 ALA A O 1
ATOM 2295 N N . LYS A 1 296 ? 8.382 -23.381 4.096 1.00 38.72 296 LYS A N 1
ATOM 2296 C CA . LYS A 1 296 ? 8.816 -23.826 2.782 1.00 38.72 296 LYS A CA 1
ATOM 2297 C C . LYS A 1 296 ? 8.303 -22.777 1.825 1.00 38.72 296 LYS A C 1
ATOM 2299 O O . LYS A 1 296 ? 7.097 -22.561 1.749 1.00 38.72 296 LYS A O 1
ATOM 2304 N N . GLU A 1 297 ? 9.224 -22.125 1.119 1.00 40.94 297 GLU A N 1
ATOM 2305 C CA . GLU A 1 297 ? 8.977 -21.734 -0.266 1.00 40.94 297 GLU A CA 1
ATOM 2306 C C . GLU A 1 297 ? 7.980 -22.754 -0.823 1.00 40.94 297 GLU A C 1
ATOM 2308 O O . GLU A 1 297 ? 8.294 -23.952 -0.801 1.00 40.94 297 GLU A O 1
ATOM 2313 N N . LEU A 1 298 ? 6.762 -22.336 -1.195 1.00 44.09 298 LEU A N 1
ATOM 2314 C CA . LEU A 1 298 ? 5.935 -23.179 -2.046 1.00 44.09 298 LEU A CA 1
ATOM 2315 C C . LEU A 1 298 ? 6.836 -23.447 -3.242 1.00 44.09 298 LEU A C 1
ATOM 2317 O O . LEU A 1 298 ? 7.085 -22.584 -4.078 1.00 44.09 298 LEU A O 1
ATOM 2321 N N . THR A 1 299 ? 7.453 -24.616 -3.207 1.00 68.62 299 THR A N 1
ATOM 2322 C CA . THR A 1 299 ? 8.367 -25.120 -4.205 1.00 68.62 299 THR A CA 1
ATOM 2323 C C . THR A 1 299 ? 7.377 -25.637 -5.215 1.00 68.62 299 THR A C 1
ATOM 2325 O O . THR A 1 299 ? 6.969 -26.787 -5.187 1.00 68.62 299 THR A O 1
ATOM 2328 N N . VAL A 1 300 ? 6.807 -24.696 -5.957 1.00 75.88 300 VAL A N 1
ATOM 2329 C CA . VAL A 1 300 ? 5.792 -24.933 -6.963 1.00 75.88 300 VAL A CA 1
ATOM 2330 C C . VAL A 1 300 ? 6.319 -24.391 -8.267 1.00 75.88 300 VAL A C 1
ATOM 2332 O O . VAL A 1 300 ? 7.036 -23.389 -8.295 1.00 75.88 300 VAL A O 1
ATOM 2335 N N . VAL A 1 301 ? 5.942 -25.058 -9.337 1.00 86.25 301 VAL A N 1
ATOM 2336 C CA . VAL A 1 301 ? 6.202 -24.623 -10.700 1.00 86.25 301 VAL A CA 1
ATOM 2337 C C . VAL A 1 301 ? 4.873 -24.391 -11.383 1.00 86.25 301 VAL A C 1
ATOM 2339 O O . VAL A 1 301 ? 3.867 -25.018 -11.045 1.00 86.25 301 VAL A O 1
ATOM 2342 N N . THR A 1 302 ? 4.840 -23.458 -12.324 1.00 88.62 302 THR A N 1
ATOM 2343 C CA . THR A 1 302 ? 3.616 -23.183 -13.082 1.00 88.62 302 THR A CA 1
ATOM 2344 C C . THR A 1 302 ? 3.766 -23.729 -14.487 1.00 88.62 302 THR A C 1
ATOM 2346 O O . THR A 1 302 ? 4.686 -23.329 -15.188 1.00 88.62 302 THR A O 1
ATOM 2349 N N . VAL A 1 303 ? 2.856 -24.599 -14.915 1.00 90.38 303 VAL A N 1
ATOM 2350 C CA . VAL A 1 303 ? 2.808 -25.122 -16.282 1.00 90.38 303 VAL A CA 1
ATOM 2351 C C . VAL A 1 303 ? 1.677 -24.437 -17.040 1.00 90.38 303 VAL A C 1
ATOM 2353 O O . VAL A 1 303 ? 0.532 -24.427 -16.586 1.00 90.38 303 VAL A O 1
ATOM 2356 N N . LYS A 1 304 ? 1.990 -23.837 -18.188 1.00 85.62 304 LYS A N 1
ATOM 2357 C CA . LYS A 1 304 ? 1.054 -23.075 -19.027 1.00 85.62 304 LYS A CA 1
ATOM 2358 C C . LYS A 1 304 ? 1.175 -23.507 -20.488 1.00 85.62 304 LYS A C 1
ATOM 2360 O O . LYS A 1 304 ? 2.209 -24.036 -20.886 1.00 85.62 304 LYS A O 1
ATOM 2365 N N . GLY A 1 305 ? 0.140 -23.232 -21.281 1.00 87.25 305 GLY A N 1
ATOM 2366 C CA . GLY A 1 305 ? 0.126 -23.490 -22.723 1.00 87.25 305 GLY A CA 1
ATOM 2367 C C . GLY A 1 305 ? -0.521 -24.824 -23.110 1.00 87.25 305 GLY A C 1
ATOM 2368 O O . GLY A 1 305 ? -1.409 -25.297 -22.404 1.00 87.25 305 GLY A O 1
ATOM 2369 N N . GLU A 1 306 ? -0.098 -25.412 -24.232 1.00 90.69 306 GLU A N 1
ATOM 2370 C CA . GLU A 1 306 ? -0.729 -26.573 -24.888 1.00 90.69 306 GLU A CA 1
ATOM 2371 C C . GLU A 1 306 ? -0.407 -27.921 -24.221 1.00 90.69 306 GLU A C 1
ATOM 2373 O O . GLU A 1 306 ? 0.164 -28.842 -24.813 1.00 90.69 306 GLU A O 1
ATOM 2378 N N . ILE A 1 307 ? -0.815 -28.061 -22.967 1.00 93.06 307 ILE A N 1
ATOM 2379 C CA . ILE A 1 307 ? -0.689 -29.284 -22.174 1.00 93.06 307 ILE A CA 1
ATOM 2380 C C . ILE A 1 307 ? -2.065 -29.720 -21.661 1.00 93.06 307 ILE A C 1
ATOM 2382 O O . ILE A 1 307 ? -2.956 -28.887 -21.517 1.00 93.06 307 ILE A O 1
ATOM 2386 N N . GLN A 1 308 ? -2.260 -31.013 -21.386 1.00 88.00 308 GLN A N 1
ATOM 2387 C CA . GLN A 1 308 ? -3.585 -31.543 -21.032 1.00 88.00 308 GLN A CA 1
ATOM 2388 C C . GLN A 1 308 ? -4.179 -30.901 -19.769 1.00 88.00 308 GLN A C 1
ATOM 2390 O O . GLN A 1 308 ? -5.384 -30.660 -19.703 1.00 88.00 308 GLN A O 1
ATOM 2395 N N . LYS A 1 309 ? -3.348 -30.612 -18.761 1.00 86.25 309 LYS A N 1
ATOM 2396 C CA . LYS A 1 309 ? -3.761 -29.937 -17.523 1.00 86.25 309 LYS A CA 1
ATOM 2397 C C . LYS A 1 309 ? -2.825 -28.762 -17.206 1.00 86.25 309 LYS A C 1
ATOM 2399 O O . LYS A 1 309 ? -1.858 -28.928 -16.466 1.00 86.25 309 LYS A O 1
ATOM 2404 N N . PRO A 1 310 ? -3.070 -27.553 -17.733 1.00 83.62 310 PRO A N 1
ATOM 2405 C CA . PRO A 1 310 ? -2.328 -26.366 -17.316 1.00 83.62 310 PRO A CA 1
ATOM 2406 C C . PRO A 1 310 ? -2.633 -26.046 -15.845 1.00 83.62 310 PRO A C 1
ATOM 2408 O O . PRO A 1 310 ? -3.774 -26.179 -15.403 1.00 83.62 310 PRO A O 1
ATOM 2411 N N . GLY A 1 311 ? -1.636 -25.624 -15.068 1.00 79.38 311 GLY A N 1
ATOM 2412 C CA . GLY A 1 311 ? -1.832 -25.397 -13.637 1.00 79.38 311 GLY A CA 1
ATOM 2413 C C . GLY A 1 311 ? -0.547 -25.219 -12.838 1.00 79.38 311 GLY A C 1
ATOM 2414 O O . GLY A 1 311 ? 0.552 -25.141 -13.384 1.00 79.38 311 GLY A O 1
ATOM 2415 N N . VAL A 1 312 ? -0.697 -25.131 -11.519 1.00 77.62 312 VAL A N 1
ATOM 2416 C CA . VAL A 1 312 ? 0.416 -25.034 -10.568 1.00 77.62 312 VAL A CA 1
ATOM 2417 C C . VAL A 1 312 ? 0.670 -26.414 -9.973 1.00 77.62 312 VAL A C 1
ATOM 2419 O O . VAL A 1 312 ? -0.254 -27.036 -9.454 1.00 77.62 312 VAL A O 1
ATOM 2422 N N . TYR A 1 313 ? 1.920 -26.868 -10.024 1.00 83.25 313 TYR A N 1
ATOM 2423 C CA . TYR A 1 313 ? 2.337 -28.195 -9.575 1.00 83.25 313 TYR A CA 1
ATOM 2424 C C . TYR A 1 313 ? 3.352 -28.088 -8.441 1.00 83.25 313 TYR A C 1
ATOM 2426 O O . TYR A 1 313 ? 4.236 -27.232 -8.466 1.00 83.25 313 TYR A O 1
ATOM 2434 N N . GLY A 1 314 ? 3.223 -28.954 -7.437 1.00 79.38 314 GLY A N 1
ATOM 2435 C CA . GLY A 1 314 ? 4.169 -29.030 -6.326 1.00 79.38 314 GLY A CA 1
ATOM 2436 C C . GLY A 1 314 ? 5.438 -29.784 -6.716 1.00 79.38 314 GLY A C 1
ATOM 2437 O O . GLY A 1 314 ? 5.370 -30.849 -7.315 1.00 79.38 314 GLY A O 1
ATOM 2438 N N . ILE A 1 315 ? 6.600 -29.264 -6.331 1.00 84.25 315 ILE A N 1
ATOM 2439 C CA . ILE A 1 315 ? 7.906 -29.897 -6.531 1.00 84.25 315 ILE A CA 1
ATOM 2440 C C . ILE A 1 315 ? 8.592 -30.144 -5.180 1.00 84.25 315 ILE A C 1
ATOM 2442 O O . ILE A 1 315 ? 8.421 -29.412 -4.205 1.00 84.25 315 ILE A O 1
ATOM 2446 N N . LYS A 1 316 ? 9.410 -31.194 -5.109 1.00 81.00 316 LYS A N 1
ATOM 2447 C CA . LYS A 1 316 ? 10.324 -31.456 -3.992 1.00 81.00 316 LYS A CA 1
ATOM 2448 C C . LYS A 1 316 ? 11.695 -30.883 -4.357 1.00 81.00 316 LYS A C 1
ATOM 2450 O O . LYS A 1 316 ? 12.315 -31.341 -5.318 1.00 81.00 316 LYS A O 1
ATOM 2455 N N . LYS A 1 317 ? 12.169 -29.893 -3.588 1.00 78.00 317 LYS A N 1
ATOM 2456 C CA . LYS A 1 317 ? 13.476 -29.232 -3.783 1.00 78.00 317 LYS A CA 1
ATOM 2457 C C . LYS A 1 317 ? 14.599 -30.267 -3.913 1.00 78.00 317 LYS A C 1
ATOM 2459 O O . LYS A 1 317 ? 14.727 -31.131 -3.050 1.00 78.00 317 LYS A O 1
ATOM 2464 N N . GLY A 1 318 ? 15.390 -30.175 -4.981 1.00 79.81 318 GLY A N 1
ATOM 2465 C CA . GLY A 1 318 ? 16.512 -31.084 -5.240 1.00 79.81 318 GLY A CA 1
ATOM 2466 C C . GLY A 1 318 ? 16.133 -32.468 -5.783 1.00 79.81 318 GLY A C 1
ATOM 2467 O O . GLY A 1 318 ? 17.026 -33.270 -6.031 1.00 79.81 318 GLY A O 1
ATOM 2468 N N . VAL A 1 319 ? 14.839 -32.755 -5.981 1.00 86.12 319 VAL A N 1
ATOM 2469 C CA . VAL A 1 319 ? 14.354 -34.083 -6.395 1.00 86.12 319 VAL A CA 1
ATOM 2470 C C . VAL A 1 319 ? 13.519 -34.028 -7.674 1.00 86.12 319 VAL A C 1
ATOM 2472 O O . VAL A 1 319 ? 13.761 -34.811 -8.589 1.00 86.12 319 VAL A O 1
ATOM 2475 N N . THR A 1 320 ? 12.526 -33.139 -7.758 1.00 87.06 320 THR A N 1
ATOM 2476 C CA . THR A 1 320 ?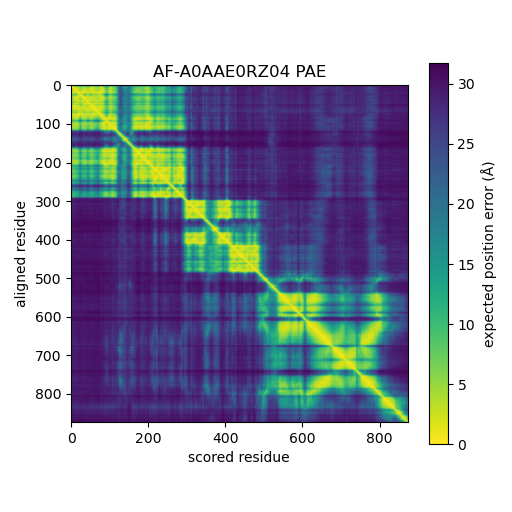 11.572 -33.152 -8.880 1.00 87.06 320 THR A CA 1
ATOM 2477 C C . THR A 1 320 ? 12.173 -32.551 -10.152 1.00 87.06 320 THR A C 1
ATOM 2479 O O . THR A 1 320 ? 12.756 -31.466 -10.125 1.00 87.06 320 THR A O 1
ATOM 2482 N N . ARG A 1 321 ? 12.001 -33.249 -11.280 1.00 92.75 321 ARG A N 1
ATOM 2483 C CA . ARG A 1 321 ? 12.507 -32.848 -12.600 1.00 92.75 321 ARG A CA 1
ATOM 2484 C C . ARG A 1 321 ? 11.378 -32.503 -13.571 1.00 92.75 321 ARG A C 1
ATOM 2486 O O . ARG A 1 321 ? 10.218 -32.833 -13.330 1.00 92.75 321 ARG A O 1
ATOM 2493 N N . LEU A 1 322 ? 11.738 -31.854 -14.675 1.00 92.44 322 LEU A N 1
ATOM 2494 C CA . LEU A 1 322 ? 10.820 -31.343 -15.691 1.00 92.44 322 LEU A CA 1
ATOM 2495 C C . LEU A 1 322 ? 9.869 -32.414 -16.234 1.00 92.44 322 LEU A C 1
ATOM 2497 O O . LEU A 1 322 ? 8.661 -32.192 -16.255 1.00 92.44 322 LEU A O 1
ATOM 2501 N N . LYS A 1 323 ? 10.391 -33.585 -16.615 1.00 93.19 323 LYS A N 1
ATOM 2502 C CA . LYS A 1 323 ? 9.587 -34.675 -17.190 1.00 93.19 323 LYS A CA 1
ATOM 2503 C C . LYS A 1 323 ? 8.489 -35.156 -16.238 1.00 93.19 323 LYS A C 1
ATOM 2505 O O . LYS A 1 323 ? 7.348 -35.291 -16.655 1.00 93.19 323 LYS A O 1
ATOM 2510 N N . THR A 1 324 ? 8.801 -35.285 -14.945 1.00 92.38 324 THR A N 1
ATOM 2511 C CA . THR A 1 324 ? 7.831 -35.671 -13.905 1.00 92.38 324 THR A CA 1
ATOM 2512 C C . THR A 1 324 ? 6.627 -34.731 -13.874 1.00 92.38 324 THR A C 1
ATOM 2514 O O . THR A 1 324 ? 5.492 -35.187 -13.802 1.00 92.38 324 THR A O 1
ATOM 2517 N N . ILE A 1 325 ? 6.864 -33.423 -13.978 1.00 93.19 325 ILE A N 1
ATOM 2518 C CA . ILE A 1 325 ? 5.793 -32.422 -13.971 1.00 93.19 325 ILE A CA 1
ATOM 2519 C C . ILE A 1 325 ? 4.996 -32.430 -15.281 1.00 93.19 325 ILE A C 1
ATOM 2521 O O . ILE A 1 325 ? 3.778 -32.265 -15.249 1.00 93.19 325 ILE A O 1
ATOM 2525 N N . LEU A 1 326 ? 5.647 -32.650 -16.429 1.00 92.12 326 LEU A N 1
ATOM 2526 C CA . LEU A 1 326 ? 4.952 -32.789 -17.716 1.00 92.12 326 LEU A CA 1
ATOM 2527 C C . LEU A 1 326 ? 4.034 -34.022 -17.740 1.00 92.12 326 LEU A C 1
ATOM 2529 O O . LEU A 1 326 ? 2.918 -33.945 -18.260 1.00 92.12 326 LEU A O 1
ATOM 2533 N N . ASP A 1 327 ? 4.471 -35.125 -17.131 1.00 91.81 327 ASP A N 1
ATOM 2534 C CA . ASP A 1 327 ? 3.687 -36.354 -17.002 1.00 91.81 327 ASP A CA 1
ATOM 2535 C C . ASP A 1 327 ? 2.512 -36.176 -16.023 1.00 91.81 327 ASP A C 1
ATOM 2537 O O . ASP A 1 327 ? 1.377 -36.537 -16.342 1.00 91.81 327 ASP A O 1
ATOM 2541 N N . GLU A 1 328 ? 2.739 -35.550 -14.859 1.00 88.69 328 GLU A N 1
ATOM 2542 C CA . GLU A 1 328 ? 1.680 -35.202 -13.894 1.00 88.69 328 GLU A CA 1
ATOM 2543 C C . GLU A 1 328 ? 0.620 -34.273 -14.501 1.00 88.69 328 GLU A C 1
ATOM 2545 O O . GLU A 1 328 ? -0.575 -34.395 -14.206 1.00 88.69 328 GLU A O 1
ATOM 2550 N N . ALA A 1 329 ? 1.039 -33.390 -15.410 1.00 89.06 329 ALA A N 1
ATOM 2551 C CA . ALA A 1 329 ? 0.152 -32.528 -16.178 1.00 89.06 329 ALA A CA 1
ATOM 2552 C C . ALA A 1 329 ? -0.629 -33.256 -17.288 1.00 89.06 329 ALA A C 1
ATOM 2554 O O . ALA A 1 329 ? -1.364 -32.623 -18.048 1.00 89.06 329 ALA A O 1
ATOM 2555 N N . GLY A 1 330 ? -0.531 -34.587 -17.354 1.00 84.12 330 GLY A N 1
ATOM 2556 C CA . GLY A 1 330 ? -1.262 -35.437 -18.289 1.00 84.12 330 GLY A CA 1
ATOM 2557 C C . GLY A 1 330 ? -0.616 -35.543 -19.668 1.00 84.12 330 GLY A C 1
ATOM 2558 O O . GLY A 1 330 ? -1.252 -36.065 -20.582 1.00 84.12 330 GLY A O 1
ATOM 2559 N N . GLY A 1 331 ? 0.620 -35.066 -19.823 1.00 86.69 331 GLY A N 1
ATOM 2560 C CA . GLY A 1 331 ? 1.339 -35.062 -21.088 1.00 86.69 331 GLY A CA 1
ATOM 2561 C C . GLY A 1 331 ? 0.954 -33.909 -22.018 1.00 86.69 331 GLY A C 1
ATOM 2562 O O . GLY A 1 331 ? -0.022 -33.177 -21.829 1.00 86.69 331 GLY A O 1
ATOM 2563 N N . ILE A 1 332 ? 1.778 -33.739 -23.045 1.00 89.62 332 ILE A N 1
ATOM 2564 C CA . ILE A 1 332 ? 1.679 -32.671 -24.039 1.00 89.62 332 ILE A CA 1
ATOM 2565 C C . ILE A 1 332 ? 0.548 -32.971 -25.040 1.00 89.62 332 ILE A C 1
ATOM 2567 O O . ILE A 1 332 ? 0.328 -34.124 -25.414 1.00 89.62 332 ILE A O 1
ATOM 2571 N N . THR A 1 333 ? -0.184 -31.947 -25.490 1.00 87.50 333 THR A N 1
ATOM 2572 C CA . THR A 1 333 ? -1.268 -32.130 -26.474 1.00 87.50 333 THR A CA 1
ATOM 2573 C C . THR A 1 333 ? -0.736 -32.252 -27.910 1.00 87.50 333 THR A C 1
ATOM 2575 O O . THR A 1 333 ? 0.379 -31.839 -28.217 1.00 87.50 333 THR A O 1
ATOM 2578 N N . LYS A 1 334 ? -1.561 -32.756 -28.843 1.00 84.44 334 LYS A N 1
ATOM 2579 C CA . LYS A 1 334 ? -1.202 -32.841 -30.277 1.00 84.44 334 LYS A CA 1
ATOM 2580 C C . LYS A 1 334 ? -0.996 -31.479 -30.951 1.00 84.44 334 LYS A C 1
ATOM 2582 O O . LYS A 1 334 ? -0.427 -31.428 -32.036 1.00 84.44 334 LYS A O 1
ATOM 2587 N N . LEU A 1 335 ? -1.494 -30.402 -30.345 1.00 83.12 335 LEU A N 1
ATOM 2588 C CA . LEU A 1 335 ? -1.356 -29.041 -30.859 1.00 83.12 335 LEU A CA 1
ATOM 2589 C C . LEU A 1 335 ? -0.119 -28.337 -30.306 1.00 83.12 335 LEU A C 1
ATOM 2591 O O . LEU A 1 335 ? 0.155 -27.210 -30.709 1.00 83.12 335 LEU A O 1
ATOM 2595 N N . ALA A 1 336 ? 0.647 -28.969 -29.421 1.00 85.38 336 ALA A N 1
ATOM 2596 C CA . ALA A 1 336 ? 1.841 -28.367 -28.862 1.00 85.38 336 ALA A CA 1
ATOM 2597 C C . ALA A 1 336 ? 3.018 -28.382 -29.838 1.00 85.38 336 ALA A C 1
ATOM 2599 O O . ALA A 1 336 ? 3.306 -29.385 -30.489 1.00 85.38 336 ALA A O 1
ATOM 2600 N N . TYR A 1 337 ? 3.760 -27.282 -29.859 1.00 86.12 337 TYR A N 1
ATOM 2601 C CA . TYR A 1 337 ? 5.004 -27.161 -30.597 1.00 86.12 337 TYR A CA 1
ATOM 2602 C C . TYR A 1 337 ? 6.179 -27.139 -29.618 1.00 86.12 337 TYR A C 1
ATOM 2604 O O . TYR A 1 337 ? 6.564 -26.102 -29.071 1.00 86.12 337 TYR A O 1
ATOM 2612 N N . LEU A 1 338 ? 6.742 -28.326 -29.370 1.00 84.00 338 LEU A N 1
ATOM 2613 C CA . LEU A 1 338 ? 7.850 -28.523 -28.427 1.00 84.00 338 LEU A CA 1
ATOM 2614 C C . LEU A 1 338 ? 9.098 -27.686 -28.747 1.00 84.00 338 LEU A C 1
ATOM 2616 O O . LEU A 1 338 ? 9.654 -27.114 -27.808 1.00 84.00 338 LEU A O 1
ATOM 2620 N N . PRO A 1 339 ? 9.495 -27.505 -30.023 1.00 80.19 339 PRO A N 1
ATOM 2621 C CA . PRO A 1 339 ? 10.612 -26.632 -30.380 1.00 80.19 339 PRO A CA 1
ATOM 2622 C C . PRO A 1 339 ? 10.406 -25.145 -30.068 1.00 80.19 339 PRO A C 1
ATOM 2624 O O . PRO A 1 339 ? 11.374 -24.396 -30.154 1.00 80.19 339 PRO A O 1
ATOM 2627 N N . ALA A 1 340 ? 9.185 -24.708 -29.720 1.00 73.25 340 ALA A N 1
ATOM 2628 C CA . ALA A 1 340 ? 8.880 -23.350 -29.247 1.00 73.25 340 ALA A CA 1
ATOM 2629 C C . ALA A 1 340 ? 8.452 -23.298 -27.764 1.00 73.25 340 ALA A C 1
ATOM 2631 O O . ALA A 1 340 ? 7.936 -22.282 -27.298 1.00 73.25 340 ALA A O 1
ATOM 2632 N N . SER A 1 341 ? 8.642 -24.387 -27.017 1.00 84.75 341 SER A N 1
ATOM 2633 C CA . SER A 1 341 ? 8.326 -24.455 -25.588 1.00 84.75 341 SER A CA 1
ATOM 2634 C C . SER A 1 341 ? 9.550 -24.111 -24.731 1.00 84.75 341 SER A C 1
ATOM 2636 O O . SER A 1 341 ? 10.673 -24.458 -25.089 1.00 84.75 341 SER A O 1
ATOM 2638 N N . SER A 1 342 ? 9.355 -23.440 -23.595 1.00 86.25 342 SER A N 1
ATOM 2639 C CA . SER A 1 342 ? 10.445 -22.855 -22.797 1.00 86.25 342 SER A CA 1
ATOM 2640 C C . SER A 1 342 ? 10.236 -23.033 -21.297 1.00 86.25 342 SER A C 1
ATOM 2642 O O . SER A 1 342 ? 9.104 -22.936 -20.823 1.00 86.25 342 SER A O 1
ATOM 2644 N N . VAL A 1 343 ? 11.323 -23.167 -20.535 1.00 86.56 343 VAL A N 1
ATOM 2645 C CA . VAL A 1 343 ? 11.303 -23.076 -19.067 1.00 86.56 343 VAL A CA 1
ATOM 2646 C C . VAL A 1 343 ? 11.919 -21.748 -18.638 1.00 86.56 343 VAL A C 1
ATOM 2648 O O . VAL A 1 343 ? 12.991 -21.377 -19.105 1.00 86.56 343 VAL A O 1
ATOM 2651 N N . VAL A 1 344 ? 11.235 -21.018 -17.764 1.00 84.62 344 VAL A N 1
ATOM 2652 C CA . VAL A 1 344 ? 11.641 -19.701 -17.271 1.00 84.62 344 VAL A CA 1
ATOM 2653 C C . VAL A 1 344 ? 11.820 -19.754 -15.762 1.00 84.62 344 VAL A C 1
ATOM 2655 O O . VAL A 1 344 ? 10.856 -19.933 -15.025 1.00 84.62 344 VAL A O 1
ATOM 2658 N N . ARG A 1 345 ? 13.044 -19.530 -15.297 1.00 82.56 345 ARG A N 1
ATOM 2659 C CA . ARG A 1 345 ? 13.406 -19.403 -13.890 1.00 82.56 345 ARG A CA 1
ATOM 2660 C C . ARG A 1 345 ? 13.416 -17.940 -13.477 1.00 82.56 345 ARG A C 1
ATOM 2662 O O . ARG A 1 345 ? 14.235 -17.151 -13.944 1.00 82.56 345 ARG A O 1
ATOM 2669 N N . LYS A 1 346 ? 12.502 -17.553 -12.588 1.00 67.94 346 LYS A N 1
ATOM 2670 C CA . LYS A 1 346 ? 12.466 -16.192 -12.034 1.00 67.94 346 LYS A CA 1
ATOM 2671 C C . LYS A 1 346 ? 13.544 -16.033 -10.960 1.00 67.94 346 LYS A C 1
ATOM 2673 O O . LYS A 1 346 ? 13.259 -16.178 -9.775 1.00 67.94 346 LYS A O 1
ATOM 2678 N N . GLU A 1 347 ? 14.775 -15.718 -11.346 1.00 56.75 347 GLU A N 1
ATOM 2679 C CA . GLU A 1 347 ? 15.779 -15.290 -10.368 1.00 56.75 347 GLU A CA 1
ATOM 2680 C C . GLU A 1 347 ? 15.393 -13.938 -9.742 1.00 56.75 347 GLU A C 1
ATOM 2682 O O . GLU A 1 347 ? 14.968 -13.004 -10.430 1.00 56.75 347 GLU A O 1
ATOM 2687 N N . LYS A 1 348 ? 15.594 -13.803 -8.424 1.00 45.09 348 LYS A N 1
ATOM 2688 C CA . LYS A 1 348 ? 15.716 -12.494 -7.767 1.00 45.09 348 LYS A CA 1
ATOM 2689 C C . LYS A 1 348 ? 17.064 -11.896 -8.165 1.00 45.09 348 LYS A C 1
ATOM 2691 O O . LYS A 1 348 ? 18.037 -11.990 -7.429 1.00 45.09 348 LYS A O 1
ATOM 2696 N N . ILE A 1 349 ? 17.126 -11.290 -9.342 1.00 39.62 349 ILE A N 1
ATOM 2697 C CA . ILE A 1 349 ? 18.219 -10.374 -9.647 1.00 39.62 349 ILE A CA 1
ATOM 2698 C C . ILE A 1 349 ? 17.900 -9.080 -8.894 1.00 39.62 349 ILE A C 1
ATOM 2700 O O . ILE A 1 349 ? 16.924 -8.403 -9.226 1.00 39.62 349 ILE A O 1
ATOM 2704 N N . ASP A 1 350 ? 18.693 -8.749 -7.870 1.00 37.03 350 ASP A N 1
ATOM 2705 C CA . ASP A 1 350 ? 18.700 -7.409 -7.278 1.00 37.03 350 ASP A CA 1
ATOM 2706 C C . ASP A 1 350 ? 18.968 -6.404 -8.404 1.00 37.03 350 ASP A C 1
ATOM 2708 O O . ASP A 1 350 ? 20.046 -6.341 -8.999 1.00 37.03 350 ASP A O 1
ATOM 2712 N N . MET A 1 351 ? 17.920 -5.684 -8.789 1.00 35.94 351 MET A N 1
ATOM 2713 C CA . MET A 1 351 ? 17.906 -4.944 -10.038 1.00 35.94 351 MET A CA 1
ATOM 2714 C C . MET A 1 351 ? 18.480 -3.537 -9.845 1.00 35.94 351 MET A C 1
ATOM 2716 O O . MET A 1 351 ? 17.858 -2.685 -9.214 1.00 35.94 351 MET A O 1
ATOM 2720 N N . TYR A 1 352 ? 19.607 -3.248 -10.500 1.00 32.12 352 TYR A N 1
ATOM 2721 C CA . TYR A 1 352 ? 19.904 -1.893 -10.971 1.00 32.12 352 T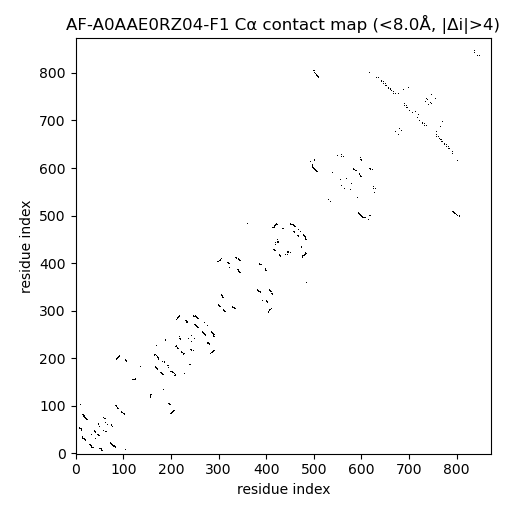YR A CA 1
ATOM 2722 C C . TYR A 1 352 ? 19.162 -1.663 -12.302 1.00 32.12 352 TYR A C 1
ATOM 2724 O O . TYR A 1 352 ? 19.318 -2.464 -13.229 1.00 32.12 352 TYR A O 1
ATOM 2732 N N . PRO A 1 353 ? 18.360 -0.594 -12.459 1.00 35.50 353 PRO A N 1
ATOM 2733 C CA . PRO A 1 353 ? 17.643 -0.347 -13.703 1.00 35.50 353 PRO A CA 1
ATOM 2734 C C . PRO A 1 353 ? 18.612 0.158 -14.783 1.00 35.50 353 PRO A C 1
ATOM 2736 O O . PRO A 1 353 ? 18.968 1.334 -14.820 1.00 35.50 353 PRO A O 1
ATOM 2739 N N . ILE A 1 354 ? 19.021 -0.715 -15.708 1.00 33.97 354 ILE A N 1
ATOM 2740 C CA . ILE A 1 354 ? 19.639 -0.282 -16.969 1.00 33.97 354 ILE A CA 1
ATOM 2741 C C . ILE A 1 354 ? 18.518 0.039 -17.960 1.00 33.97 354 ILE A C 1
ATOM 2743 O O . ILE A 1 354 ? 17.934 -0.862 -18.573 1.00 33.97 354 ILE A O 1
ATOM 2747 N N . LEU A 1 355 ? 18.243 1.342 -18.047 1.00 35.50 355 LEU A N 1
ATOM 2748 C CA . LEU A 1 355 ? 17.757 2.117 -19.192 1.00 35.50 355 LEU A CA 1
ATOM 2749 C C . LEU A 1 355 ? 17.126 1.306 -20.331 1.00 35.50 355 LEU A C 1
ATOM 2751 O O . LEU A 1 355 ? 17.799 0.614 -21.094 1.00 35.50 355 LEU A O 1
ATOM 2755 N N . SER A 1 356 ? 15.814 1.459 -20.483 1.00 40.38 356 SER A N 1
ATOM 2756 C CA . SER A 1 356 ? 15.127 1.212 -21.745 1.00 40.38 356 SER A CA 1
ATOM 2757 C C . SER A 1 356 ? 15.673 2.171 -22.807 1.00 40.38 356 SER A C 1
ATOM 2759 O O . SER A 1 356 ? 15.495 3.377 -22.667 1.00 40.38 356 SER A O 1
ATOM 2761 N N . ASP A 1 357 ? 16.306 1.649 -23.855 1.00 37.28 357 ASP A N 1
ATOM 2762 C CA . ASP A 1 357 ? 16.544 2.397 -25.092 1.00 37.28 357 ASP A CA 1
ATOM 2763 C C . ASP A 1 357 ? 16.245 1.516 -26.324 1.00 37.28 357 ASP A C 1
ATOM 2765 O O . ASP A 1 357 ? 16.223 0.277 -26.225 1.00 37.28 357 ASP A O 1
ATOM 2769 N N . PRO A 1 358 ? 15.912 2.150 -27.463 1.00 38.91 358 PRO A N 1
ATOM 2770 C CA . PRO A 1 358 ? 15.068 1.622 -28.517 1.00 38.91 358 PRO A CA 1
ATOM 2771 C C . PRO A 1 358 ? 15.906 0.817 -29.505 1.00 38.91 358 PRO A C 1
ATOM 2773 O O . PRO A 1 358 ? 16.980 1.228 -29.936 1.00 38.91 358 PRO A O 1
ATOM 2776 N N . LEU A 1 359 ? 15.385 -0.336 -29.911 1.00 37.19 359 LEU A N 1
ATOM 2777 C CA . LEU A 1 359 ? 15.994 -1.250 -30.881 1.00 37.19 359 LEU A CA 1
ATOM 2778 C C . LEU A 1 359 ? 15.902 -0.744 -32.338 1.00 37.19 359 LEU A C 1
ATOM 2780 O O . LEU A 1 359 ? 15.713 -1.533 -33.259 1.00 37.19 359 LEU A O 1
ATOM 2784 N N . SER A 1 360 ? 16.037 0.558 -32.582 1.00 42.06 360 SER A N 1
ATOM 2785 C CA . SER A 1 360 ? 16.005 1.130 -33.930 1.00 42.06 360 SER A CA 1
ATOM 2786 C C . SER A 1 360 ? 17.399 1.599 -34.346 1.00 42.06 360 SER A C 1
ATOM 2788 O O . SER A 1 360 ? 17.745 2.761 -34.153 1.00 42.06 360 SER A O 1
ATOM 2790 N N . GLY A 1 361 ? 18.196 0.692 -34.933 1.00 43.81 361 GLY A N 1
ATOM 2791 C CA . GLY A 1 361 ? 19.220 1.108 -35.903 1.00 43.81 361 GLY A CA 1
ATOM 2792 C C . GLY A 1 361 ? 20.660 0.579 -35.796 1.00 43.81 361 GLY A C 1
ATOM 2793 O O . GLY A 1 361 ? 21.522 1.112 -36.493 1.00 43.81 361 GLY A O 1
ATOM 2794 N N . ILE A 1 362 ? 20.988 -0.432 -34.988 1.00 42.12 362 ILE A N 1
ATOM 2795 C CA . ILE A 1 362 ? 22.403 -0.821 -34.787 1.00 42.12 362 ILE A CA 1
ATOM 2796 C C . ILE A 1 362 ? 22.738 -2.168 -35.456 1.00 42.12 362 ILE A C 1
ATOM 2798 O O . ILE A 1 362 ? 22.022 -3.150 -35.282 1.00 42.12 362 ILE A O 1
ATOM 2802 N N . ARG A 1 363 ? 23.833 -2.173 -36.234 1.00 41.78 363 ARG A N 1
ATOM 2803 C CA . ARG A 1 363 ? 24.367 -3.270 -37.067 1.00 41.78 363 ARG A CA 1
ATOM 2804 C C . ARG A 1 363 ? 24.769 -4.492 -36.215 1.00 41.78 363 ARG A C 1
ATOM 2806 O O . ARG A 1 363 ? 25.409 -4.316 -35.181 1.00 41.78 363 ARG A O 1
ATOM 2813 N N . TYR A 1 364 ? 24.400 -5.696 -36.665 1.00 45.75 364 TYR A N 1
ATOM 2814 C CA . TYR A 1 364 ? 24.561 -6.971 -35.939 1.00 45.75 364 TYR A CA 1
ATOM 2815 C C . TYR A 1 364 ? 26.012 -7.486 -35.869 1.00 45.75 364 TYR A C 1
ATOM 2817 O O . TYR A 1 364 ? 26.370 -8.126 -34.885 1.00 45.75 364 TYR A O 1
ATOM 2825 N N . ASP A 1 365 ? 26.852 -7.166 -36.859 1.00 47.28 365 ASP A N 1
ATOM 2826 C CA . ASP A 1 365 ? 28.080 -7.944 -37.105 1.00 47.28 365 ASP A CA 1
ATOM 2827 C C . ASP A 1 365 ? 29.345 -7.508 -36.333 1.00 47.28 365 ASP A C 1
ATOM 2829 O O . ASP A 1 365 ? 30.222 -8.332 -36.116 1.00 47.28 365 ASP A O 1
ATOM 2833 N N . ASP A 1 366 ? 29.451 -6.263 -35.841 1.00 44.47 366 ASP A N 1
ATOM 2834 C CA . ASP A 1 366 ? 30.766 -5.728 -35.406 1.00 44.47 366 ASP A CA 1
ATOM 2835 C C . ASP A 1 366 ? 30.858 -5.235 -33.946 1.00 44.47 366 ASP A C 1
ATOM 2837 O O . ASP A 1 366 ? 31.873 -4.649 -33.567 1.00 44.47 366 ASP A O 1
ATOM 2841 N N . ASN A 1 367 ? 29.828 -5.392 -33.100 1.00 44.91 367 ASN A N 1
ATOM 2842 C CA . ASN A 1 367 ? 29.844 -4.788 -31.755 1.00 44.91 367 ASN A CA 1
ATOM 2843 C C . ASN A 1 367 ? 29.668 -5.801 -30.598 1.00 44.91 367 ASN A C 1
ATOM 2845 O O . ASN A 1 367 ? 28.532 -6.185 -30.293 1.00 44.91 367 ASN A O 1
ATOM 2849 N N . PRO A 1 368 ? 30.756 -6.151 -29.879 1.00 47.47 368 PRO A N 1
ATOM 2850 C CA . PRO A 1 368 ? 30.726 -7.000 -28.683 1.00 47.47 368 PRO A CA 1
ATOM 2851 C C . PRO A 1 368 ? 29.774 -6.495 -27.587 1.00 47.47 368 PRO A C 1
ATOM 2853 O O . PRO A 1 368 ? 29.158 -7.297 -26.887 1.00 47.47 368 PRO A O 1
ATOM 2856 N N . GLU A 1 369 ? 29.580 -5.174 -27.461 1.00 40.56 369 GLU A N 1
ATOM 2857 C CA . GLU A 1 369 ? 28.645 -4.601 -26.481 1.00 40.56 369 GLU A CA 1
ATOM 2858 C C . GLU A 1 369 ? 27.183 -4.936 -26.806 1.00 40.56 369 GLU A C 1
ATOM 2860 O O . GLU A 1 369 ? 26.366 -5.085 -25.900 1.00 40.56 369 GLU A O 1
ATOM 2865 N N . LEU A 1 370 ? 26.828 -5.083 -28.088 1.00 44.31 370 LEU A N 1
ATOM 2866 C CA . LEU A 1 370 ? 25.464 -5.440 -28.484 1.00 44.31 370 LEU A CA 1
ATOM 2867 C C . LEU A 1 370 ? 25.183 -6.918 -28.214 1.00 44.31 370 LEU A C 1
ATOM 2869 O O . LEU A 1 370 ? 24.102 -7.254 -27.729 1.00 44.31 370 LEU A O 1
ATOM 2873 N N . GLN A 1 371 ? 26.172 -7.782 -28.470 1.00 46.47 371 GLN A N 1
AT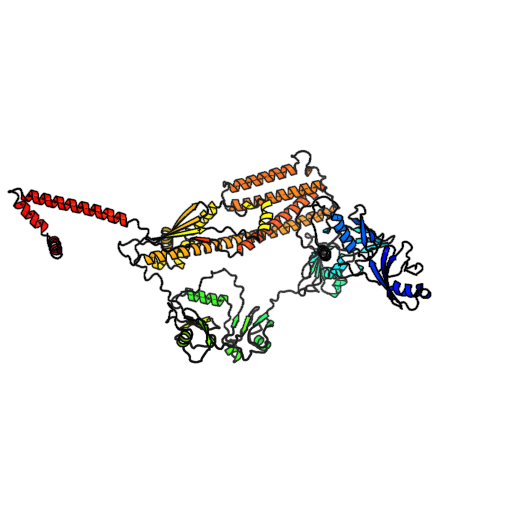OM 2874 C CA . GLN A 1 371 ? 26.107 -9.189 -28.082 1.00 46.47 371 GLN A CA 1
ATOM 2875 C C . GLN A 1 371 ? 25.970 -9.330 -26.564 1.00 46.47 371 GLN A C 1
ATOM 2877 O O . GLN A 1 371 ? 25.128 -10.095 -26.102 1.00 46.47 371 GLN A O 1
ATOM 2882 N N . TYR A 1 372 ? 26.692 -8.514 -25.792 1.00 49.47 372 TYR A N 1
ATOM 2883 C CA . TYR A 1 372 ? 26.555 -8.448 -24.339 1.00 49.47 372 TYR A CA 1
ATOM 2884 C C . TYR A 1 372 ? 25.166 -7.965 -23.889 1.00 49.47 372 TYR A C 1
ATOM 2886 O O . TYR A 1 372 ? 24.570 -8.564 -23.001 1.00 49.47 372 TYR A O 1
ATOM 2894 N N . ILE A 1 373 ? 24.587 -6.938 -24.523 1.00 45.62 373 ILE A N 1
ATOM 2895 C CA . ILE A 1 373 ? 23.238 -6.436 -24.191 1.00 45.62 373 ILE A CA 1
ATOM 2896 C C . ILE A 1 373 ? 22.144 -7.449 -24.561 1.00 45.62 373 ILE A C 1
ATOM 2898 O O . ILE A 1 373 ? 21.171 -7.597 -23.819 1.00 45.62 373 ILE A O 1
ATOM 2902 N N . ILE A 1 374 ? 22.272 -8.155 -25.688 1.00 47.94 374 ILE A N 1
ATOM 2903 C CA . ILE A 1 374 ? 21.337 -9.215 -26.097 1.00 47.94 374 ILE A CA 1
ATOM 2904 C C . ILE A 1 374 ? 21.480 -10.428 -25.172 1.00 47.94 374 ILE A C 1
ATOM 2906 O O . ILE A 1 374 ? 20.465 -10.937 -24.697 1.00 47.94 374 ILE A O 1
ATOM 2910 N N . ALA A 1 375 ? 22.708 -10.836 -24.840 1.00 49.81 375 ALA A N 1
ATOM 2911 C CA . ALA A 1 375 ? 22.981 -11.872 -23.846 1.00 49.81 375 ALA A CA 1
ATOM 2912 C C . ALA A 1 375 ? 22.403 -11.496 -22.469 1.00 49.81 375 ALA A C 1
ATOM 2914 O O . ALA A 1 375 ? 21.705 -12.302 -21.857 1.00 49.81 375 ALA A O 1
ATOM 2915 N N . GLN A 1 376 ? 22.556 -10.241 -22.031 1.00 49.81 376 GLN A N 1
ATOM 2916 C CA . GLN A 1 376 ? 21.922 -9.737 -20.813 1.00 49.81 376 GLN A CA 1
ATOM 2917 C C . GLN A 1 376 ? 20.393 -9.695 -20.915 1.00 49.81 376 GLN A C 1
ATOM 2919 O O . GLN A 1 376 ? 19.719 -10.025 -19.949 1.00 49.81 376 GLN A O 1
ATOM 2924 N N . LYS A 1 377 ? 19.798 -9.312 -22.055 1.00 48.12 377 LYS A N 1
ATOM 2925 C CA . LYS A 1 377 ? 18.333 -9.365 -22.249 1.00 48.12 377 LYS A CA 1
ATOM 2926 C C . LYS A 1 377 ? 17.796 -10.800 -22.237 1.00 48.12 377 LYS A C 1
ATOM 2928 O O . LYS A 1 377 ? 16.672 -11.000 -21.782 1.00 48.12 377 LYS A O 1
ATOM 2933 N N . ARG A 1 378 ? 18.575 -11.782 -22.701 1.00 51.75 378 ARG A N 1
ATOM 2934 C CA . ARG A 1 378 ? 18.259 -13.213 -22.557 1.00 51.75 378 ARG A CA 1
ATOM 2935 C C . ARG A 1 378 ? 18.322 -13.634 -21.085 1.00 51.75 378 ARG A C 1
ATOM 2937 O O . ARG A 1 378 ? 17.367 -14.239 -20.607 1.00 51.75 378 ARG A O 1
ATOM 2944 N N . MET A 1 379 ? 19.336 -13.180 -20.338 1.00 50.94 379 MET A N 1
ATOM 2945 C CA . MET A 1 379 ? 19.396 -13.338 -18.875 1.00 50.94 379 MET A CA 1
ATOM 2946 C C . MET A 1 379 ? 18.220 -12.649 -18.150 1.00 50.94 379 MET A C 1
ATOM 2948 O O . MET A 1 379 ? 17.659 -13.236 -17.232 1.00 50.94 379 MET A O 1
ATOM 2952 N N . ARG A 1 380 ? 17.747 -11.469 -18.602 1.00 50.72 380 ARG A N 1
ATOM 2953 C CA . ARG A 1 380 ? 16.566 -10.769 -18.033 1.00 50.72 380 ARG A CA 1
ATOM 2954 C C . ARG A 1 380 ? 15.284 -11.609 -18.058 1.00 50.72 380 ARG A C 1
ATOM 2956 O O . ARG A 1 380 ? 14.375 -11.320 -17.287 1.00 50.72 380 ARG A O 1
ATOM 2963 N N . ARG A 1 381 ? 15.165 -12.581 -18.974 1.00 54.34 381 ARG A N 1
ATOM 2964 C CA . ARG A 1 381 ? 13.986 -13.456 -19.076 1.00 54.34 381 ARG A CA 1
ATOM 2965 C C . ARG A 1 381 ? 14.132 -14.764 -18.301 1.00 54.34 381 ARG A C 1
ATOM 2967 O O . ARG A 1 381 ? 13.174 -15.522 -18.307 1.00 54.34 381 ARG A O 1
ATOM 2974 N N . GLY A 1 382 ? 15.279 -15.035 -17.668 1.00 62.53 382 GLY A N 1
ATOM 2975 C CA . GLY A 1 382 ? 15.480 -16.246 -16.868 1.00 62.53 382 GLY A CA 1
ATOM 2976 C C . GLY A 1 382 ? 15.267 -17.555 -17.636 1.00 62.53 382 GLY A C 1
ATOM 2977 O O . GLY A 1 382 ? 14.930 -18.564 -17.031 1.00 62.53 382 GLY A O 1
ATOM 2978 N N . ILE A 1 383 ? 15.379 -17.553 -18.970 1.00 69.38 383 ILE A N 1
ATOM 2979 C CA . ILE A 1 383 ? 15.105 -18.745 -19.784 1.00 69.38 383 ILE A CA 1
ATOM 2980 C C . ILE A 1 383 ? 16.187 -19.785 -19.496 1.00 69.38 383 ILE A C 1
ATOM 2982 O O . ILE A 1 383 ? 17.371 -19.534 -19.720 1.00 69.38 383 ILE A O 1
ATOM 2986 N N . VAL A 1 384 ? 15.772 -20.955 -19.024 1.00 79.25 384 VAL A N 1
ATOM 2987 C CA . VAL A 1 384 ? 16.643 -22.110 -18.831 1.00 79.25 384 VAL A CA 1
ATOM 2988 C C . VAL A 1 384 ? 16.676 -22.892 -20.139 1.00 79.25 384 VAL A C 1
ATOM 2990 O O . VAL A 1 384 ? 15.634 -23.294 -20.656 1.00 79.25 384 VAL A O 1
ATOM 2993 N N . SER A 1 385 ? 17.872 -23.075 -20.699 1.00 73.56 385 SER A N 1
ATOM 2994 C CA . SER A 1 385 ? 18.062 -23.786 -21.966 1.00 73.56 385 SER A CA 1
ATOM 2995 C C . SER A 1 385 ? 17.704 -25.264 -21.806 1.00 73.56 385 SER A C 1
ATOM 2997 O O . SER A 1 385 ? 18.471 -26.018 -21.210 1.00 73.56 385 SER A O 1
ATOM 2999 N N . VAL A 1 386 ? 16.552 -25.669 -22.341 1.00 81.75 386 VAL A N 1
ATOM 3000 C CA . VAL A 1 386 ? 16.078 -27.058 -22.365 1.00 81.75 386 VAL A CA 1
ATOM 3001 C C . VAL A 1 386 ? 15.438 -27.348 -23.715 1.00 81.75 386 VAL A C 1
ATOM 3003 O O . VAL A 1 386 ? 14.572 -26.598 -24.161 1.00 81.75 386 VAL A O 1
ATOM 3006 N N . ASP A 1 387 ? 15.824 -28.456 -24.338 1.00 83.38 387 ASP A N 1
ATOM 3007 C CA . ASP A 1 387 ? 15.171 -28.973 -25.537 1.00 83.38 387 ASP A CA 1
ATOM 3008 C C . ASP A 1 387 ? 14.096 -30.002 -25.151 1.00 83.38 387 ASP A C 1
ATOM 3010 O O . ASP A 1 387 ? 14.381 -31.170 -24.862 1.00 83.38 387 ASP A O 1
ATOM 3014 N N . LEU A 1 388 ? 12.835 -29.559 -25.131 1.00 85.44 388 LEU A N 1
ATOM 3015 C CA . LEU A 1 388 ? 11.703 -30.413 -24.766 1.00 85.44 388 LEU A CA 1
ATOM 3016 C C . LEU A 1 388 ? 11.423 -31.502 -25.812 1.00 85.44 388 LEU A C 1
ATOM 3018 O O . LEU A 1 388 ? 10.878 -32.544 -25.454 1.00 85.44 388 LEU A O 1
ATOM 3022 N N . LEU A 1 389 ? 11.796 -31.304 -27.082 1.00 85.38 389 LEU A N 1
ATOM 3023 C CA . LEU A 1 389 ? 11.612 -32.322 -28.117 1.00 85.38 389 LEU A CA 1
ATOM 3024 C C . LEU A 1 389 ? 12.553 -33.503 -27.864 1.00 85.38 389 LEU A C 1
ATOM 3026 O O . LEU A 1 389 ? 12.123 -34.656 -27.856 1.00 85.38 389 LEU A O 1
ATOM 3030 N N . ARG A 1 390 ? 13.829 -33.215 -27.589 1.00 85.81 390 ARG A N 1
ATOM 3031 C CA . ARG A 1 390 ? 14.813 -34.243 -27.222 1.00 85.81 390 ARG A CA 1
ATOM 3032 C C . ARG A 1 390 ? 14.462 -34.929 -25.906 1.00 85.81 390 ARG A C 1
ATOM 3034 O O . ARG A 1 390 ? 14.552 -36.154 -25.834 1.00 85.81 390 ARG A O 1
ATOM 3041 N N . LEU A 1 391 ? 13.997 -34.175 -24.905 1.00 90.44 391 LEU A N 1
ATOM 3042 C CA . LEU A 1 391 ? 13.522 -34.741 -23.637 1.00 90.44 391 LEU A CA 1
ATOM 3043 C C . LEU A 1 391 ? 12.398 -35.762 -23.855 1.00 90.44 391 LEU A C 1
ATOM 3045 O O . LEU A 1 391 ? 12.440 -36.864 -23.304 1.00 90.44 391 LEU A O 1
ATOM 3049 N N . MET A 1 392 ? 11.406 -35.411 -24.681 1.00 84.69 392 MET A N 1
ATOM 3050 C CA . MET A 1 392 ? 10.281 -36.302 -24.966 1.00 84.69 392 MET A CA 1
ATOM 3051 C C . MET A 1 392 ? 10.678 -37.533 -25.784 1.00 84.69 392 MET A C 1
ATOM 3053 O O . MET A 1 392 ? 10.065 -38.586 -25.625 1.00 84.69 392 MET A O 1
ATOM 3057 N N . ASN A 1 393 ? 11.740 -37.431 -26.584 1.00 87.69 393 ASN A N 1
ATOM 3058 C CA . ASN A 1 393 ? 12.326 -38.550 -27.323 1.00 87.69 393 ASN A CA 1
ATOM 3059 C C . ASN A 1 393 ? 13.282 -39.419 -26.478 1.00 87.69 393 ASN A C 1
ATOM 3061 O O . ASN A 1 393 ? 13.894 -40.342 -27.011 1.00 87.69 393 ASN A O 1
ATOM 3065 N N . GLY A 1 394 ? 13.400 -39.159 -25.169 1.00 84.69 394 GLY A N 1
ATOM 3066 C CA . GLY A 1 394 ? 14.140 -40.003 -24.224 1.00 84.69 394 GLY A CA 1
ATOM 3067 C C . GLY A 1 394 ? 15.528 -39.495 -23.826 1.00 84.69 394 GLY A C 1
ATOM 3068 O O . GLY A 1 394 ? 16.244 -40.204 -23.122 1.00 84.69 394 GLY A O 1
ATOM 3069 N N . ASP A 1 395 ? 15.920 -38.286 -24.232 1.00 90.06 395 ASP A N 1
ATOM 3070 C CA . ASP A 1 395 ? 17.199 -37.693 -23.833 1.00 90.06 395 ASP A CA 1
ATOM 3071 C C . ASP A 1 395 ? 17.132 -37.130 -22.400 1.00 90.06 395 ASP A C 1
ATOM 3073 O O . ASP A 1 395 ? 16.691 -36.003 -22.160 1.00 90.06 395 ASP A O 1
ATOM 3077 N N . GLU A 1 396 ? 17.594 -37.916 -21.426 1.00 87.81 396 GLU A N 1
ATOM 3078 C CA . GLU A 1 396 ? 17.594 -37.529 -20.009 1.00 87.81 396 GLU A CA 1
ATOM 3079 C C . GLU A 1 396 ? 18.536 -36.351 -19.692 1.00 87.81 396 GLU A C 1
ATOM 3081 O O . GLU A 1 396 ? 18.392 -35.722 -18.641 1.00 87.81 396 GLU A O 1
ATOM 3086 N N . THR A 1 397 ? 19.456 -35.972 -20.593 1.00 85.38 397 THR A N 1
ATOM 3087 C CA . THR A 1 397 ? 20.297 -34.772 -20.394 1.00 85.38 397 THR A CA 1
ATOM 3088 C C . THR A 1 397 ? 19.477 -33.483 -20.388 1.00 85.38 397 THR A C 1
ATOM 3090 O O . THR A 1 397 ? 19.876 -32.498 -19.770 1.00 85.38 397 THR A O 1
ATOM 3093 N N . GLN A 1 398 ? 18.303 -33.503 -21.025 1.00 86.94 398 GLN A N 1
ATOM 3094 C CA . GLN A 1 398 ? 17.366 -32.384 -21.078 1.00 86.94 398 GLN A CA 1
ATOM 3095 C C . GLN A 1 398 ? 16.382 -32.382 -19.896 1.00 86.94 398 GLN A C 1
ATOM 3097 O O . GLN A 1 398 ? 15.540 -31.491 -19.780 1.00 86.94 398 GLN A O 1
ATOM 3102 N N . ASN A 1 399 ? 16.459 -33.367 -18.993 1.00 90.75 399 ASN A N 1
ATOM 3103 C CA . ASN A 1 399 ? 15.523 -33.509 -17.883 1.00 90.75 399 ASN A CA 1
ATOM 3104 C C . ASN A 1 399 ? 15.907 -32.591 -16.713 1.00 90.75 399 ASN A C 1
ATOM 3106 O O . ASN A 1 399 ? 16.447 -33.028 -15.690 1.00 90.75 399 ASN A O 1
ATOM 3110 N N . LEU A 1 400 ? 15.658 -31.296 -16.898 1.00 90.94 400 LEU A N 1
ATOM 3111 C CA . LEU A 1 400 ? 16.031 -30.222 -15.983 1.00 90.94 400 LEU A CA 1
ATOM 3112 C C . LEU A 1 400 ? 15.514 -30.459 -14.553 1.00 90.94 400 LEU A C 1
ATOM 3114 O O . LEU A 1 400 ? 14.351 -30.804 -14.347 1.00 90.94 400 LEU A O 1
ATOM 3118 N N . LEU A 1 401 ? 16.372 -30.215 -13.558 1.00 90.81 401 LEU A N 1
ATOM 3119 C CA . LEU A 1 401 ? 15.977 -30.147 -12.151 1.00 90.81 401 LEU A CA 1
ATOM 3120 C C . LEU A 1 401 ? 15.245 -28.825 -11.880 1.00 90.81 401 LEU A C 1
ATOM 3122 O O . LEU A 1 401 ? 15.797 -27.748 -12.122 1.00 90.81 401 LEU A O 1
ATOM 3126 N N . LEU A 1 402 ? 14.015 -28.916 -11.379 1.00 90.12 402 LEU A N 1
ATOM 3127 C CA . LEU A 1 402 ? 13.149 -27.754 -11.204 1.00 90.12 402 LEU A CA 1
ATOM 3128 C C . LEU A 1 402 ? 13.385 -27.040 -9.871 1.00 90.12 402 LEU A C 1
ATOM 3130 O O . LEU A 1 402 ? 13.649 -27.664 -8.838 1.00 90.12 402 LEU A O 1
ATOM 3134 N N . GLU A 1 403 ? 13.222 -25.721 -9.898 1.00 87.56 403 GLU A N 1
ATOM 3135 C CA . GLU A 1 403 ? 13.308 -24.832 -8.742 1.00 87.56 403 GLU A CA 1
ATOM 3136 C C . GLU A 1 403 ? 11.981 -24.113 -8.476 1.00 87.56 403 GLU A C 1
ATOM 3138 O O . GLU A 1 403 ? 11.070 -24.077 -9.306 1.00 87.56 403 GLU A O 1
ATOM 3143 N N . ALA A 1 404 ? 11.844 -23.572 -7.263 1.00 79.31 404 ALA A N 1
ATOM 3144 C CA . ALA A 1 404 ? 10.637 -22.864 -6.858 1.00 79.31 404 ALA A CA 1
ATOM 3145 C C . ALA A 1 404 ? 10.400 -21.646 -7.759 1.00 79.31 404 ALA A C 1
ATOM 3147 O O . ALA A 1 404 ? 11.263 -20.780 -7.875 1.00 79.31 404 ALA A O 1
ATOM 3148 N N . GLY A 1 405 ? 9.206 -21.549 -8.341 1.00 77.00 405 GLY A N 1
ATOM 3149 C CA . GLY A 1 405 ? 8.830 -20.434 -9.202 1.00 77.00 405 GLY A CA 1
ATOM 3150 C C . GLY A 1 405 ? 9.238 -20.580 -10.669 1.00 77.00 405 GLY A C 1
ATOM 3151 O O . GLY A 1 405 ? 8.993 -19.634 -11.422 1.00 77.00 405 GLY A O 1
ATOM 3152 N N . ASP A 1 406 ? 9.800 -21.724 -11.089 1.00 87.31 406 ASP A N 1
ATOM 3153 C CA . ASP A 1 406 ? 9.988 -22.021 -12.514 1.00 87.31 406 ASP A CA 1
ATOM 3154 C C . ASP A 1 406 ? 8.620 -22.015 -13.238 1.00 87.31 406 ASP A C 1
ATOM 3156 O O . ASP A 1 406 ? 7.625 -22.578 -12.767 1.00 87.31 406 ASP A O 1
ATOM 3160 N N . GLU A 1 407 ? 8.554 -21.363 -14.398 1.00 87.81 407 GLU A N 1
ATOM 3161 C CA . GLU A 1 407 ? 7.406 -21.379 -15.303 1.00 87.81 407 GLU A CA 1
ATOM 3162 C C . GLU A 1 407 ? 7.732 -22.212 -16.545 1.00 87.81 407 GLU A C 1
ATOM 3164 O O . GLU A 1 407 ? 8.638 -21.889 -17.307 1.00 87.81 407 GLU A O 1
ATOM 3169 N N . ILE A 1 408 ? 6.971 -23.278 -16.767 1.00 91.19 408 ILE A N 1
ATOM 3170 C CA . ILE A 1 408 ? 7.079 -24.164 -17.924 1.00 91.19 408 ILE A CA 1
ATOM 3171 C C . ILE A 1 408 ? 5.996 -23.747 -18.916 1.00 91.19 408 ILE A C 1
ATOM 3173 O O . ILE A 1 408 ? 4.804 -23.855 -18.632 1.00 91.19 408 ILE A O 1
ATOM 3177 N N . ASN A 1 409 ? 6.402 -23.250 -20.076 1.00 88.75 409 ASN A N 1
ATOM 3178 C CA . ASN A 1 409 ? 5.502 -22.768 -21.113 1.00 88.75 409 ASN A CA 1
ATOM 3179 C C . ASN A 1 409 ? 5.536 -23.707 -22.322 1.00 88.75 409 ASN A C 1
ATOM 3181 O O . ASN A 1 409 ? 6.564 -23.807 -22.990 1.00 88.75 409 ASN A O 1
ATOM 3185 N N . ILE A 1 410 ? 4.416 -24.368 -22.607 1.00 89.69 410 ILE A N 1
ATOM 3186 C CA . ILE A 1 410 ? 4.241 -25.260 -23.754 1.00 89.69 410 ILE A CA 1
ATOM 3187 C C . ILE A 1 410 ? 3.590 -24.478 -24.894 1.00 89.69 410 ILE A C 1
ATOM 3189 O O . ILE A 1 410 ? 2.402 -24.165 -24.853 1.00 89.69 410 ILE A O 1
ATOM 3193 N N . ALA A 1 411 ? 4.364 -24.121 -25.912 1.00 82.62 411 ALA A N 1
ATOM 3194 C CA . ALA A 1 411 ? 3.849 -23.314 -27.010 1.00 82.62 411 ALA A CA 1
ATOM 3195 C C . ALA A 1 411 ? 2.846 -24.076 -27.879 1.00 82.62 411 ALA A C 1
ATOM 3197 O O . ALA A 1 411 ? 2.926 -25.293 -28.045 1.00 82.62 411 ALA A O 1
ATOM 3198 N N . GLN A 1 412 ? 1.932 -23.324 -28.485 1.00 82.44 412 GLN A N 1
ATOM 3199 C CA . GLN A 1 412 ? 1.001 -23.829 -29.483 1.00 82.44 412 GLN A CA 1
ATOM 3200 C C . GLN A 1 412 ? 1.651 -23.897 -30.863 1.00 82.44 412 GLN A C 1
ATOM 3202 O O . GLN A 1 412 ? 2.471 -23.052 -31.227 1.00 82.44 412 GLN A O 1
ATOM 3207 N N . THR A 1 413 ? 1.249 -24.890 -31.651 1.00 79.38 413 THR A N 1
ATOM 3208 C CA . THR A 1 413 ? 1.602 -25.001 -33.063 1.00 79.38 413 THR A CA 1
ATOM 3209 C C . THR A 1 413 ? 1.029 -23.814 -33.807 1.00 79.38 413 THR A C 1
ATOM 3211 O O . THR A 1 413 ? -0.181 -23.674 -33.968 1.00 79.38 413 THR A O 1
ATOM 3214 N N . VAL A 1 414 ? 1.928 -22.962 -34.277 1.00 76.25 414 VAL A N 1
ATOM 3215 C CA . VAL A 1 414 ? 1.610 -21.879 -35.197 1.00 76.25 414 VAL A CA 1
ATOM 3216 C C . VAL A 1 414 ? 1.855 -22.357 -36.623 1.00 76.25 414 VAL A C 1
ATOM 3218 O O . VAL A 1 414 ? 2.820 -23.065 -36.898 1.00 76.25 414 VAL A O 1
ATOM 3221 N N . SER A 1 415 ? 0.975 -21.982 -37.544 1.00 80.69 415 SER A N 1
ATOM 3222 C CA . SER A 1 415 ? 1.107 -22.276 -38.976 1.00 80.69 415 SER A CA 1
ATOM 3223 C C . SER A 1 415 ? 1.663 -21.087 -39.762 1.00 80.69 415 SER A C 1
ATOM 3225 O O . SER A 1 415 ? 1.457 -21.007 -40.964 1.00 80.69 415 SER A O 1
ATOM 3227 N N . TYR A 1 416 ? 2.340 -20.137 -39.108 1.00 82.81 416 TYR A N 1
ATOM 3228 C CA . TYR A 1 416 ? 2.798 -18.893 -39.732 1.00 82.81 416 TYR A CA 1
ATOM 3229 C C . TYR A 1 416 ? 4.227 -18.509 -39.325 1.00 82.81 416 TYR A C 1
ATOM 3231 O O . TYR A 1 416 ? 4.704 -18.885 -38.255 1.00 82.81 416 TYR A O 1
ATOM 3239 N N . ILE A 1 417 ? 4.879 -17.712 -40.167 1.00 88.38 417 ILE A N 1
ATOM 3240 C CA . ILE A 1 417 ? 6.085 -16.921 -39.892 1.00 88.38 417 ILE A CA 1
ATOM 3241 C C . ILE A 1 417 ? 5.675 -15.458 -39.722 1.00 88.38 417 ILE A C 1
ATOM 3243 O O . ILE A 1 417 ? 4.682 -15.008 -40.292 1.00 88.38 417 ILE A O 1
ATOM 3247 N N . THR A 1 418 ? 6.414 -14.696 -38.921 1.00 85.25 418 THR A N 1
ATOM 3248 C CA . THR A 1 418 ? 6.146 -13.263 -38.733 1.00 85.25 418 THR A CA 1
ATOM 3249 C C . THR A 1 418 ? 7.205 -12.433 -39.448 1.00 85.25 418 THR A C 1
ATOM 3251 O O . THR A 1 418 ? 8.387 -12.604 -39.184 1.00 85.25 418 THR A O 1
ATOM 3254 N N . VAL A 1 419 ? 6.806 -11.503 -40.315 1.00 86.81 419 VAL A N 1
ATOM 3255 C CA . VAL A 1 419 ? 7.724 -10.574 -40.992 1.00 86.81 419 VAL A CA 1
ATOM 3256 C C . VAL A 1 419 ? 7.558 -9.181 -40.395 1.00 86.81 419 VAL A C 1
ATOM 3258 O O . VAL A 1 419 ? 6.473 -8.601 -40.438 1.00 86.81 419 VAL A O 1
ATOM 3261 N N . LEU A 1 420 ? 8.633 -8.643 -39.818 1.00 75.44 420 LEU A N 1
ATOM 3262 C CA . LEU A 1 420 ? 8.659 -7.358 -39.120 1.00 75.44 420 LEU A CA 1
ATOM 3263 C C . LEU A 1 420 ? 9.801 -6.470 -39.622 1.00 75.44 420 LEU A C 1
ATOM 3265 O O . LEU A 1 420 ? 10.800 -6.933 -40.172 1.00 75.44 420 LEU A O 1
ATOM 3269 N N . GLY A 1 421 ? 9.680 -5.168 -39.361 1.00 78.69 421 GLY A N 1
ATOM 3270 C CA . GLY A 1 421 ? 10.697 -4.176 -39.700 1.00 78.69 421 GLY A CA 1
ATOM 3271 C C . GLY A 1 421 ? 10.346 -3.378 -40.953 1.00 78.69 421 GLY A C 1
ATOM 3272 O O . GLY A 1 421 ? 9.190 -3.008 -41.148 1.00 78.69 421 GLY A O 1
ATOM 3273 N N . ARG A 1 422 ? 11.348 -3.046 -41.776 1.00 81.25 422 ARG A N 1
ATOM 3274 C CA . ARG A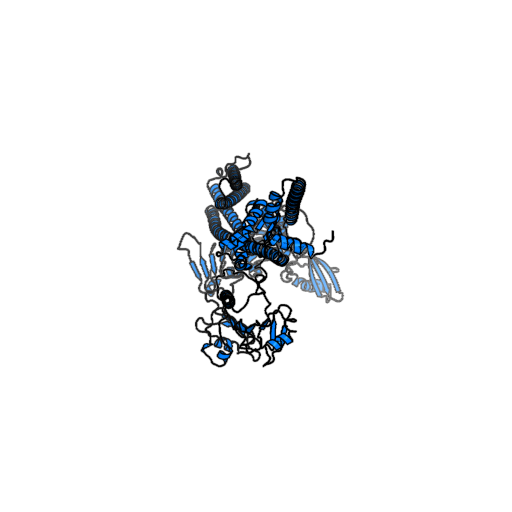 1 422 ? 11.198 -2.160 -42.944 1.00 81.25 422 ARG A CA 1
ATOM 3275 C C . ARG A 1 422 ? 10.710 -2.916 -44.188 1.00 81.25 422 ARG A C 1
ATOM 3277 O O . ARG A 1 422 ? 11.372 -2.939 -45.220 1.00 81.25 422 ARG A O 1
ATOM 3284 N N . VAL A 1 423 ? 9.533 -3.512 -44.076 1.00 81.12 423 VAL A N 1
ATOM 3285 C CA . VAL A 1 423 ? 8.776 -4.133 -45.176 1.00 81.12 423 VAL A CA 1
ATOM 3286 C C . VAL A 1 423 ? 7.499 -3.338 -45.435 1.00 81.12 423 VAL A C 1
ATOM 3288 O O . VAL A 1 423 ? 7.092 -2.549 -44.582 1.00 81.12 423 VAL A O 1
ATOM 3291 N N . VAL A 1 424 ? 6.897 -3.488 -46.614 1.00 78.50 424 VAL A N 1
ATOM 3292 C CA . VAL A 1 424 ? 5.731 -2.680 -47.016 1.00 78.50 424 VAL A CA 1
ATOM 3293 C C . VAL A 1 424 ? 4.507 -2.987 -46.150 1.00 78.50 424 VAL A C 1
ATOM 3295 O O . VAL A 1 424 ? 3.866 -2.063 -45.651 1.00 78.50 424 VAL A O 1
ATOM 3298 N N . THR A 1 425 ? 4.225 -4.265 -45.898 1.00 81.62 425 THR A N 1
ATOM 3299 C CA . THR A 1 425 ? 3.140 -4.714 -45.014 1.00 81.62 425 THR A CA 1
ATOM 3300 C C . THR A 1 425 ? 3.659 -5.734 -43.996 1.00 81.62 425 THR A C 1
ATOM 3302 O O . THR A 1 425 ? 3.649 -6.935 -44.273 1.00 81.62 425 THR A O 1
ATOM 3305 N N . PRO A 1 426 ? 4.121 -5.287 -42.810 1.00 81.50 426 PRO A N 1
ATOM 3306 C CA . PRO A 1 426 ? 4.510 -6.187 -41.726 1.00 81.50 426 PRO A CA 1
ATOM 3307 C C . PRO A 1 426 ? 3.324 -7.045 -41.276 1.00 81.50 426 PRO A C 1
ATOM 3309 O O . PRO A 1 426 ? 2.214 -6.536 -41.118 1.00 81.50 426 PRO A O 1
ATOM 3312 N N . GLY A 1 427 ? 3.544 -8.334 -41.029 1.00 78.94 427 GLY A N 1
ATOM 3313 C CA . GLY A 1 427 ? 2.441 -9.236 -40.712 1.00 78.94 427 GLY A CA 1
ATOM 3314 C C . GLY A 1 427 ? 2.839 -10.691 -40.506 1.00 78.94 427 GLY A C 1
ATOM 3315 O O . GLY A 1 427 ? 4.006 -11.066 -40.609 1.00 78.94 427 GLY A O 1
ATOM 3316 N N . LYS A 1 428 ? 1.839 -11.513 -40.181 1.00 83.56 428 LYS A N 1
ATOM 3317 C CA . LYS A 1 428 ? 1.964 -12.970 -40.074 1.00 83.56 428 LYS A CA 1
ATOM 3318 C C . LYS A 1 428 ? 1.602 -13.595 -41.419 1.00 83.56 428 LYS A C 1
ATOM 3320 O O . LYS A 1 428 ? 0.539 -13.292 -41.951 1.00 83.56 428 LYS A O 1
ATOM 3325 N N . ILE A 1 429 ? 2.468 -14.453 -41.942 1.00 87.62 429 ILE A N 1
ATOM 3326 C CA . ILE A 1 429 ? 2.328 -15.103 -43.248 1.00 87.62 429 ILE A CA 1
ATOM 3327 C C . ILE A 1 429 ? 2.341 -16.610 -43.032 1.00 87.62 429 ILE A C 1
ATOM 3329 O O . ILE A 1 429 ? 3.173 -17.111 -42.282 1.00 87.62 429 ILE A O 1
ATOM 3333 N N . GLU A 1 430 ? 1.425 -17.329 -43.674 1.00 87.81 430 GLU A N 1
ATOM 3334 C CA . GLU A 1 430 ? 1.349 -18.788 -43.576 1.00 87.81 430 GLU A CA 1
ATOM 3335 C C . GLU A 1 430 ? 2.683 -19.454 -43.944 1.00 87.81 430 GLU A C 1
ATOM 3337 O O . GLU A 1 430 ? 3.314 -19.118 -44.949 1.00 87.81 430 GLU A O 1
ATOM 3342 N N . PHE A 1 431 ? 3.118 -20.388 -43.100 1.00 87.94 431 PHE A N 1
ATOM 3343 C CA . PHE A 1 431 ? 4.358 -21.125 -43.265 1.00 87.94 431 PHE A CA 1
ATOM 3344 C C . PHE A 1 431 ? 4.187 -22.224 -44.312 1.00 87.94 431 PHE A C 1
ATOM 3346 O O . PHE A 1 431 ? 3.418 -23.166 -44.130 1.00 87.94 431 PHE A O 1
ATOM 3353 N N . VAL A 1 432 ? 4.981 -22.122 -45.369 1.00 88.38 432 VAL A N 1
ATOM 3354 C CA . VAL A 1 432 ? 5.177 -23.131 -46.404 1.00 88.38 432 VAL A CA 1
ATOM 3355 C C . VAL A 1 432 ? 6.609 -23.649 -46.301 1.00 88.38 432 VAL A C 1
ATOM 3357 O O . VAL A 1 432 ? 7.567 -22.871 -46.295 1.00 88.38 432 VAL A O 1
ATOM 3360 N N . GLU A 1 433 ? 6.748 -24.966 -46.203 1.00 83.88 433 GLU A N 1
ATOM 3361 C CA . GLU A 1 433 ? 8.040 -25.640 -46.092 1.00 83.88 433 GLU A CA 1
ATOM 3362 C C . GLU A 1 433 ? 8.853 -25.486 -47.390 1.00 83.88 433 GLU A C 1
ATOM 3364 O O . GLU A 1 433 ? 8.304 -25.560 -48.488 1.00 83.88 433 GLU A O 1
ATOM 3369 N N . GLY A 1 434 ? 10.157 -25.216 -47.269 1.00 84.00 434 GLY A N 1
ATOM 3370 C CA . GLY A 1 434 ? 11.064 -25.006 -48.408 1.00 84.00 434 GLY A CA 1
ATOM 3371 C C . GLY A 1 434 ? 11.072 -23.592 -49.011 1.00 84.00 434 GLY A C 1
ATOM 3372 O O . GLY A 1 434 ? 11.926 -23.303 -49.845 1.00 84.00 434 GLY A O 1
ATOM 3373 N N . ARG A 1 435 ? 10.178 -22.693 -48.576 1.00 88.44 435 ARG A N 1
ATOM 3374 C CA . ARG A 1 435 ? 10.141 -21.290 -49.025 1.00 88.44 435 ARG A CA 1
ATOM 3375 C C . ARG A 1 435 ? 11.301 -20.475 -48.435 1.00 88.44 435 ARG A C 1
ATOM 3377 O O . ARG A 1 435 ? 11.589 -20.585 -47.242 1.00 88.44 435 ARG A O 1
ATOM 3384 N N . SER A 1 436 ? 11.938 -19.627 -49.246 1.00 89.69 436 SER A N 1
ATOM 3385 C CA . SER A 1 436 ? 13.072 -18.795 -48.814 1.00 89.69 436 SER A CA 1
ATOM 3386 C C . SER A 1 436 ? 12.657 -17.566 -47.987 1.00 89.69 436 SER A C 1
ATOM 3388 O O . SER A 1 436 ? 11.529 -17.081 -48.076 1.00 89.69 436 SER A O 1
ATOM 3390 N N . VAL A 1 437 ? 13.589 -17.006 -47.201 1.00 89.25 437 VAL A N 1
ATOM 3391 C CA . VAL A 1 437 ? 13.368 -15.766 -46.421 1.00 89.25 437 VAL A CA 1
ATOM 3392 C C . VAL A 1 437 ? 12.936 -14.601 -47.317 1.00 89.25 437 VAL A C 1
ATOM 3394 O O . VAL A 1 437 ? 12.063 -13.823 -46.933 1.00 89.25 437 VAL A O 1
ATOM 3397 N N . LEU A 1 438 ? 13.515 -14.493 -48.517 1.00 90.00 438 LEU A N 1
ATOM 3398 C CA . LEU A 1 438 ? 13.195 -13.431 -49.472 1.00 90.00 438 LEU A CA 1
ATOM 3399 C C . LEU A 1 438 ? 11.766 -13.552 -50.008 1.00 90.00 438 LEU A C 1
ATOM 3401 O O . LEU A 1 438 ? 11.065 -12.547 -50.048 1.00 90.00 438 LEU A O 1
ATOM 3405 N N . GLU A 1 439 ? 11.292 -14.762 -50.307 1.00 88.56 439 GLU A N 1
ATOM 3406 C CA . GLU A 1 439 ? 9.902 -14.990 -50.730 1.00 88.56 439 GLU A CA 1
ATOM 3407 C C . GLU A 1 439 ? 8.888 -14.583 -49.648 1.00 88.56 439 GLU A C 1
ATOM 3409 O O . GLU A 1 439 ? 7.822 -14.050 -49.950 1.00 88.56 439 GLU A O 1
ATOM 3414 N N . TYR A 1 440 ? 9.208 -14.773 -48.362 1.00 91.94 440 TYR A N 1
ATOM 3415 C CA . TYR A 1 440 ? 8.359 -14.261 -47.279 1.00 91.94 440 TYR A CA 1
ATOM 3416 C C . TYR A 1 440 ? 8.368 -12.731 -47.193 1.00 91.94 440 TYR A C 1
ATOM 3418 O O . TYR A 1 440 ? 7.341 -12.133 -46.873 1.00 91.94 440 TYR A O 1
ATOM 3426 N N . VAL A 1 441 ? 9.498 -12.086 -47.486 1.00 89.56 441 VAL A N 1
ATOM 3427 C CA . VAL A 1 441 ? 9.578 -10.620 -47.561 1.00 89.56 441 VAL A CA 1
ATOM 3428 C C . VAL A 1 441 ? 8.806 -10.087 -48.770 1.00 89.56 441 VAL A C 1
ATOM 3430 O O . VAL A 1 441 ? 8.125 -9.072 -48.648 1.00 89.56 441 VAL A O 1
ATOM 3433 N N . GLU A 1 442 ? 8.841 -10.775 -49.910 1.00 90.62 442 GLU A N 1
ATOM 3434 C CA . GLU A 1 442 ? 8.022 -10.445 -51.083 1.00 90.62 442 GLU A CA 1
ATOM 3435 C C . GLU A 1 442 ? 6.525 -10.578 -50.789 1.00 90.62 442 GLU A C 1
ATOM 3437 O O . GLU A 1 442 ? 5.764 -9.654 -51.075 1.00 90.62 442 GLU A O 1
ATOM 3442 N N . ASN A 1 443 ? 6.111 -11.653 -50.112 1.00 90.12 443 ASN A N 1
ATOM 3443 C CA . ASN A 1 443 ? 4.732 -11.821 -49.639 1.00 90.12 443 ASN A CA 1
ATOM 3444 C C . ASN A 1 443 ? 4.307 -10.724 -48.646 1.00 90.12 443 ASN A C 1
ATOM 3446 O O . ASN A 1 443 ? 3.126 -10.400 -48.554 1.00 90.12 443 ASN A O 1
ATOM 3450 N N . ALA A 1 444 ? 5.261 -10.116 -47.931 1.00 85.75 444 ALA A N 1
ATOM 3451 C CA . ALA A 1 444 ? 5.049 -8.931 -47.098 1.00 85.75 444 ALA A CA 1
ATOM 3452 C C . ALA A 1 444 ? 5.046 -7.610 -47.904 1.00 85.75 444 ALA A C 1
ATOM 3454 O O . ALA A 1 444 ? 5.248 -6.533 -47.333 1.00 85.75 444 ALA A O 1
ATOM 3455 N N . GLY A 1 445 ? 4.845 -7.677 -49.223 1.00 84.50 445 GLY A N 1
ATOM 3456 C CA . GLY A 1 445 ? 4.832 -6.532 -50.134 1.00 84.50 445 GLY A CA 1
ATOM 3457 C C . GLY A 1 445 ? 6.225 -6.029 -50.531 1.00 84.50 445 GLY A C 1
ATOM 3458 O O . GLY A 1 445 ? 6.341 -4.950 -51.108 1.00 84.50 445 GLY A O 1
ATOM 3459 N N . GLY A 1 446 ? 7.282 -6.785 -50.222 1.00 87.88 446 GLY A N 1
ATOM 3460 C CA . GLY A 1 446 ? 8.669 -6.436 -50.513 1.00 87.88 446 GLY A CA 1
ATOM 3461 C C . GLY A 1 446 ? 9.305 -5.476 -49.500 1.00 87.88 446 GLY A C 1
ATOM 3462 O O . GLY A 1 446 ? 8.743 -5.112 -48.461 1.00 87.88 446 GLY A O 1
ATOM 3463 N N . PHE A 1 447 ? 10.536 -5.063 -49.802 1.00 86.31 447 PHE A N 1
ATOM 3464 C CA . PHE A 1 447 ? 11.297 -4.125 -48.979 1.00 86.31 447 PHE A CA 1
ATOM 3465 C C . PHE A 1 447 ? 10.712 -2.706 -49.051 1.00 86.31 447 PHE A C 1
ATOM 3467 O O . PHE A 1 447 ? 10.552 -2.146 -50.133 1.00 86.31 447 PHE A O 1
ATOM 3474 N N . ALA A 1 448 ? 10.464 -2.079 -47.898 1.00 75.25 448 ALA A N 1
ATOM 3475 C CA . ALA A 1 448 ? 10.077 -0.670 -47.846 1.00 75.25 448 ALA A CA 1
ATOM 3476 C C . ALA A 1 448 ? 11.294 0.260 -48.030 1.00 75.25 448 ALA A C 1
ATOM 3478 O O . ALA A 1 448 ? 12.454 -0.152 -47.927 1.00 75.25 448 ALA A O 1
ATOM 3479 N N . ASN A 1 449 ? 11.046 1.554 -48.269 1.00 70.19 449 ASN A N 1
ATOM 3480 C CA . ASN A 1 449 ? 12.123 2.530 -48.445 1.00 70.19 449 ASN A CA 1
ATOM 3481 C C . ASN A 1 449 ? 13.082 2.529 -47.234 1.00 70.19 449 ASN A C 1
ATOM 3483 O O . ASN A 1 449 ? 12.657 2.487 -46.075 1.00 70.19 449 ASN A O 1
ATOM 3487 N N . ARG A 1 450 ? 14.390 2.592 -47.515 1.00 64.62 450 ARG A N 1
ATOM 3488 C CA . ARG A 1 450 ? 15.491 2.491 -46.541 1.00 64.62 450 ARG A CA 1
ATOM 3489 C C . ARG A 1 450 ? 15.637 1.122 -45.859 1.00 64.62 450 ARG A C 1
ATOM 3491 O O . ARG A 1 450 ? 16.331 1.040 -44.851 1.00 64.62 450 ARG A O 1
ATOM 3498 N N . ALA A 1 451 ? 15.053 0.043 -46.375 1.00 71.50 451 ALA A N 1
ATOM 3499 C CA . ALA A 1 451 ? 15.345 -1.303 -45.876 1.00 71.50 451 ALA A CA 1
ATOM 3500 C C . ALA A 1 451 ? 16.788 -1.741 -46.192 1.00 71.50 451 ALA A C 1
ATOM 3502 O O . ALA A 1 451 ? 17.333 -1.444 -47.263 1.00 71.50 451 ALA A O 1
ATOM 3503 N N . ARG A 1 452 ? 17.416 -2.477 -45.270 1.00 74.44 452 ARG A N 1
ATOM 3504 C CA . ARG A 1 452 ? 18.642 -3.242 -45.529 1.00 74.44 452 ARG A CA 1
ATOM 3505 C C . ARG A 1 452 ? 18.251 -4.603 -46.090 1.00 74.44 452 ARG A C 1
ATOM 3507 O O . ARG A 1 452 ? 17.955 -5.521 -45.338 1.00 74.44 452 ARG A O 1
ATOM 3514 N N . SER A 1 453 ? 18.290 -4.729 -47.411 1.00 74.94 453 SER A N 1
ATOM 3515 C CA . SER A 1 453 ? 17.980 -5.988 -48.098 1.00 74.94 453 SER A CA 1
ATOM 3516 C C . SER A 1 453 ? 19.022 -7.094 -47.893 1.00 74.94 453 SER A C 1
ATOM 3518 O O . SER A 1 453 ? 18.723 -8.245 -48.171 1.00 74.94 453 SER A O 1
ATOM 3520 N N . HIS A 1 454 ? 20.224 -6.762 -47.406 1.00 74.44 454 HIS A N 1
ATOM 3521 C CA . HIS A 1 454 ? 21.325 -7.718 -47.223 1.00 74.44 454 HIS A CA 1
ATOM 3522 C C . HIS A 1 454 ? 21.531 -8.146 -45.755 1.00 74.44 454 HIS A C 1
ATOM 3524 O O . HIS A 1 454 ? 22.095 -9.208 -45.520 1.00 74.44 454 HIS A O 1
ATOM 3530 N N . ASP A 1 455 ? 21.014 -7.379 -44.782 1.00 72.31 455 ASP A N 1
ATOM 3531 C CA . ASP A 1 455 ? 21.197 -7.612 -43.335 1.00 72.31 455 ASP A CA 1
ATOM 3532 C C . ASP A 1 455 ? 19.876 -8.074 -42.682 1.00 72.31 455 ASP A C 1
ATOM 3534 O O . ASP A 1 455 ? 19.387 -7.476 -41.717 1.00 72.31 455 ASP A O 1
ATOM 3538 N N . ILE A 1 456 ? 19.239 -9.095 -43.258 1.00 82.00 456 ILE A N 1
ATOM 3539 C CA . ILE A 1 456 ? 18.006 -9.677 -42.712 1.00 82.00 456 ILE A CA 1
ATOM 3540 C C . ILE A 1 456 ? 18.380 -10.700 -41.640 1.00 82.00 456 ILE A C 1
ATOM 3542 O O . ILE A 1 456 ? 19.246 -11.550 -41.851 1.00 82.00 456 ILE A O 1
ATOM 3546 N N . LEU A 1 457 ? 17.713 -10.629 -40.490 1.00 83.25 457 LEU A N 1
ATOM 3547 C CA . LEU A 1 457 ? 17.915 -11.571 -39.393 1.00 83.25 457 LEU A CA 1
ATOM 3548 C C . LEU A 1 457 ? 16.647 -12.372 -39.160 1.00 83.25 457 LEU A C 1
ATOM 3550 O O . LEU A 1 457 ? 15.557 -11.809 -39.121 1.00 83.25 457 LEU A O 1
ATOM 3554 N N . VAL A 1 458 ? 16.790 -13.669 -38.942 1.00 83.44 458 VAL A N 1
ATOM 3555 C CA . VAL A 1 458 ? 15.696 -14.527 -38.505 1.00 83.44 458 VAL A CA 1
ATOM 3556 C C . VAL A 1 458 ? 15.860 -14.799 -37.023 1.00 83.44 458 VAL A C 1
ATOM 3558 O O . VAL A 1 458 ? 16.890 -15.306 -36.583 1.00 83.44 458 VAL A O 1
ATOM 3561 N N . GLN A 1 459 ? 14.849 -14.429 -36.246 1.00 80.25 459 GLN A N 1
ATOM 3562 C CA . GLN A 1 459 ? 14.784 -14.712 -34.827 1.00 80.25 459 GLN A CA 1
ATOM 3563 C C . GLN A 1 459 ? 14.051 -16.030 -34.585 1.00 80.25 459 GLN A C 1
ATOM 3565 O O . GLN A 1 459 ? 12.863 -16.145 -34.902 1.00 80.25 459 GLN A O 1
ATOM 3570 N N . LYS A 1 460 ? 14.738 -16.989 -33.958 1.00 80.00 460 LYS A N 1
ATOM 3571 C CA . LYS A 1 460 ? 14.120 -18.235 -33.498 1.00 80.00 460 LYS A CA 1
ATOM 3572 C C . LYS A 1 460 ? 13.195 -17.967 -32.296 1.00 80.00 460 LYS A C 1
ATOM 3574 O O . LYS A 1 460 ? 13.610 -17.255 -31.374 1.00 80.00 460 LYS A O 1
ATOM 3579 N N . PRO A 1 461 ? 11.972 -18.534 -32.248 1.00 63.88 461 PRO A N 1
ATOM 3580 C CA . PRO A 1 461 ? 10.966 -18.229 -31.219 1.00 63.88 461 PRO A CA 1
ATOM 3581 C C . PRO A 1 461 ? 11.428 -18.524 -29.791 1.00 63.88 461 PRO A C 1
ATOM 3583 O O . PRO A 1 461 ? 11.075 -17.800 -28.862 1.00 63.88 461 PRO A O 1
ATOM 3586 N N . ASN A 1 462 ? 12.231 -19.580 -29.638 1.00 60.00 462 ASN A N 1
ATOM 3587 C CA . ASN A 1 462 ? 12.564 -20.174 -28.350 1.00 60.00 462 ASN A CA 1
ATOM 3588 C C . ASN A 1 462 ? 13.831 -19.607 -27.712 1.00 60.00 462 ASN A C 1
ATOM 3590 O O . ASN A 1 462 ? 13.815 -19.088 -26.597 1.00 60.00 462 ASN A O 1
ATOM 3594 N N . SER A 1 463 ? 14.940 -19.671 -28.445 1.00 62.16 463 SER A N 1
ATOM 3595 C CA . SER A 1 463 ? 16.241 -19.164 -28.003 1.00 62.16 463 SER A CA 1
ATOM 3596 C C . SER A 1 463 ? 16.349 -17.641 -28.138 1.00 62.16 463 SER A C 1
ATOM 3598 O O . SER A 1 463 ? 17.230 -17.010 -27.545 1.00 62.16 463 SER A O 1
ATOM 3600 N N . GLY A 1 464 ? 15.488 -17.029 -28.960 1.00 60.41 464 GLY A N 1
ATOM 3601 C CA . GLY A 1 464 ? 15.693 -15.665 -29.433 1.00 60.41 464 GLY A CA 1
ATOM 3602 C C . GLY A 1 464 ? 17.010 -15.514 -30.202 1.00 60.41 464 GLY A C 1
ATOM 3603 O O . GLY A 1 464 ? 17.559 -14.408 -30.241 1.00 60.41 464 GLY A O 1
ATOM 3604 N N . GLU A 1 465 ? 17.560 -16.615 -30.726 1.00 67.88 465 GLU A N 1
ATOM 3605 C CA . GLU A 1 465 ? 18.745 -16.643 -31.579 1.00 67.88 465 GLU A CA 1
ATOM 3606 C C . GLU A 1 465 ? 18.474 -15.868 -32.860 1.00 67.88 465 GLU A C 1
ATOM 3608 O O . GLU A 1 465 ? 17.409 -16.016 -33.449 1.00 67.88 465 GLU A O 1
ATOM 3613 N N . LEU A 1 466 ? 19.418 -15.010 -33.246 1.00 73.06 466 LEU A N 1
ATOM 3614 C CA . LEU A 1 466 ? 19.347 -14.224 -34.469 1.00 73.06 466 LEU A CA 1
ATOM 3615 C C . LEU A 1 466 ? 20.298 -14.862 -35.473 1.00 73.06 466 LEU A C 1
ATOM 3617 O O . LEU A 1 466 ? 21.513 -14.829 -35.286 1.00 73.06 466 LEU A O 1
ATOM 3621 N N . ILE A 1 467 ? 19.740 -15.456 -36.517 1.00 79.81 467 ILE A N 1
ATOM 3622 C CA . ILE A 1 467 ? 20.501 -16.152 -37.550 1.00 79.81 467 ILE A CA 1
ATOM 3623 C C . ILE A 1 467 ? 20.424 -15.309 -38.827 1.00 79.81 467 ILE A C 1
ATOM 3625 O O . ILE A 1 467 ? 19.326 -14.887 -39.205 1.00 79.81 467 ILE A O 1
ATOM 3629 N N . PRO A 1 468 ? 21.557 -15.021 -39.489 1.00 80.06 468 PRO A N 1
ATOM 3630 C CA . PRO A 1 468 ? 21.557 -14.423 -40.818 1.00 80.06 468 PRO A CA 1
ATOM 3631 C C . PRO A 1 468 ? 20.691 -15.222 -41.801 1.00 80.06 468 PRO A C 1
ATOM 3633 O O . PRO A 1 468 ? 20.686 -16.455 -41.788 1.00 80.06 468 PRO A O 1
ATOM 3636 N N . TRP A 1 469 ? 19.934 -14.511 -42.635 1.00 81.88 469 TRP A N 1
ATOM 3637 C CA . TRP A 1 469 ? 18.934 -15.102 -43.530 1.00 81.88 469 TRP A CA 1
ATOM 3638 C C . TRP A 1 469 ? 19.491 -16.106 -44.555 1.00 81.88 469 TRP A C 1
ATOM 3640 O O . TRP A 1 469 ? 18.738 -16.940 -45.046 1.00 81.88 469 TRP A O 1
ATOM 3650 N N . ASP A 1 470 ? 20.784 -16.041 -44.871 1.00 80.88 470 ASP A N 1
ATOM 3651 C CA . ASP A 1 470 ? 21.491 -16.918 -45.811 1.00 80.88 470 ASP A CA 1
ATOM 3652 C C . ASP A 1 470 ? 21.880 -18.277 -45.204 1.00 80.88 470 ASP A C 1
ATOM 3654 O O . ASP A 1 470 ? 22.185 -19.219 -45.932 1.00 80.88 470 ASP A O 1
ATOM 3658 N N . LYS A 1 471 ? 21.869 -18.393 -43.871 1.00 81.25 471 LYS A N 1
ATOM 3659 C CA . LYS A 1 471 ? 22.323 -19.588 -43.134 1.00 81.25 471 LYS A CA 1
ATOM 3660 C C . LYS A 1 471 ? 21.207 -20.299 -42.378 1.00 81.25 471 LYS A C 1
ATOM 3662 O O . LYS A 1 471 ? 21.460 -21.303 -41.716 1.00 81.25 471 LYS A O 1
ATOM 3667 N N . VAL A 1 472 ? 19.990 -19.765 -42.427 1.00 84.50 472 VAL A N 1
ATOM 3668 C CA . VAL A 1 472 ? 18.869 -20.239 -41.615 1.00 84.50 472 VAL A CA 1
ATOM 3669 C C . VAL A 1 472 ? 17.938 -21.143 -42.412 1.00 84.50 472 VAL A C 1
ATOM 3671 O O . VAL A 1 472 ? 17.504 -20.809 -43.512 1.00 84.50 472 VAL A O 1
ATOM 3674 N N . VAL A 1 473 ? 17.578 -22.275 -41.813 1.00 86.88 473 VAL A N 1
ATOM 3675 C CA . VAL A 1 473 ? 16.421 -23.063 -42.243 1.00 86.88 473 VAL A CA 1
ATOM 3676 C C . VAL A 1 473 ? 15.200 -22.521 -41.504 1.00 86.88 473 VAL A C 1
ATOM 3678 O O . VAL A 1 473 ? 15.183 -22.478 -40.268 1.00 86.88 473 VAL A O 1
ATOM 3681 N N . LEU A 1 474 ? 14.214 -22.045 -42.267 1.00 86.00 474 LEU A N 1
ATOM 3682 C CA . LEU A 1 474 ? 12.998 -21.453 -41.721 1.00 86.00 474 LEU A CA 1
ATOM 3683 C C . LEU A 1 474 ? 12.093 -22.516 -41.105 1.00 86.00 474 LEU A C 1
ATOM 3685 O O . LEU A 1 474 ? 11.787 -23.532 -41.725 1.00 86.00 474 LEU A O 1
ATOM 3689 N N . GLU A 1 475 ? 11.616 -22.225 -39.904 1.00 84.00 475 GLU A N 1
ATOM 3690 C CA . GLU A 1 475 ? 10.693 -23.064 -39.153 1.00 84.00 475 GLU A CA 1
ATOM 3691 C C . GLU A 1 475 ? 9.422 -22.288 -38.801 1.00 84.00 475 GLU A C 1
ATOM 3693 O O . GLU A 1 475 ? 9.355 -21.054 -38.843 1.00 84.00 475 GLU A O 1
ATOM 3698 N N . ARG A 1 476 ? 8.378 -23.030 -38.430 1.00 82.75 476 ARG A N 1
ATOM 3699 C CA . ARG A 1 476 ? 7.106 -22.452 -37.993 1.00 82.75 476 ARG A CA 1
ATOM 3700 C C . ARG A 1 476 ? 7.324 -21.536 -36.789 1.00 82.75 476 ARG A C 1
ATOM 3702 O O . ARG A 1 476 ? 7.923 -21.935 -35.793 1.00 82.75 476 ARG A O 1
ATOM 3709 N N . GLY A 1 477 ? 6.782 -20.323 -36.867 1.00 76.62 477 GLY A N 1
ATOM 3710 C CA . GLY A 1 477 ? 6.859 -19.318 -35.809 1.00 76.62 477 GLY A CA 1
ATOM 3711 C C . GLY A 1 477 ? 8.066 -18.386 -35.880 1.00 76.62 477 GLY A C 1
ATOM 3712 O O . GLY A 1 477 ? 8.071 -17.405 -35.135 1.00 76.62 477 GLY A O 1
ATOM 3713 N N . ASP A 1 478 ? 9.038 -18.636 -36.764 1.00 86.56 478 ASP A N 1
ATOM 3714 C CA . ASP A 1 478 ? 10.206 -17.770 -36.945 1.00 86.56 478 ASP A CA 1
ATOM 3715 C C . ASP A 1 478 ? 9.800 -16.313 -37.223 1.00 86.56 478 ASP A C 1
ATOM 3717 O O . ASP A 1 478 ? 8.766 -16.026 -37.841 1.00 86.56 478 ASP A O 1
ATOM 3721 N N . VAL A 1 479 ? 10.623 -15.373 -36.753 1.00 83.69 479 VAL A N 1
ATOM 3722 C CA . VAL A 1 479 ? 10.405 -13.939 -36.976 1.00 83.69 479 VAL A CA 1
ATOM 3723 C C . VAL A 1 479 ? 11.494 -13.390 -37.889 1.00 83.69 479 VAL A C 1
ATOM 3725 O O . VAL A 1 479 ? 12.650 -13.281 -37.494 1.00 83.69 479 VAL A O 1
ATOM 3728 N N . ILE A 1 480 ? 11.124 -13.002 -39.104 1.00 86.94 480 ILE A N 1
ATOM 3729 C CA . ILE A 1 480 ? 12.006 -12.335 -40.060 1.00 86.94 480 ILE A CA 1
ATOM 3730 C C . ILE A 1 480 ? 12.052 -10.845 -39.710 1.00 86.94 480 ILE A C 1
ATOM 3732 O O . ILE A 1 480 ? 11.034 -10.153 -39.721 1.00 86.94 480 ILE A O 1
ATOM 3736 N N . LEU A 1 481 ? 13.242 -10.346 -39.398 1.00 81.81 481 LEU A N 1
ATOM 3737 C CA . LEU A 1 481 ? 13.516 -8.971 -39.005 1.00 81.81 481 LEU A CA 1
ATOM 3738 C C . LEU A 1 481 ? 14.278 -8.260 -40.126 1.00 81.81 481 LEU A C 1
ATOM 3740 O O . LEU A 1 481 ? 15.471 -8.488 -40.337 1.00 81.81 481 LEU A O 1
ATOM 3744 N N . VAL A 1 482 ? 13.593 -7.351 -40.817 1.00 83.06 482 VAL A N 1
ATOM 3745 C CA . VAL A 1 482 ? 14.183 -6.509 -41.864 1.00 83.06 482 VAL A CA 1
ATOM 3746 C C . VAL A 1 482 ? 14.618 -5.176 -41.263 1.00 83.06 482 VAL A C 1
ATOM 3748 O O . VAL A 1 482 ? 13.796 -4.331 -40.896 1.00 83.06 482 VAL A O 1
ATOM 3751 N N . GLN A 1 483 ? 15.927 -4.978 -41.151 1.00 73.31 483 GLN A N 1
ATOM 3752 C CA . GLN A 1 483 ? 16.502 -3.789 -40.525 1.00 73.31 483 GLN A CA 1
ATOM 3753 C C . GLN A 1 483 ? 16.440 -2.552 -41.437 1.00 73.31 483 GLN A C 1
ATOM 3755 O O . GLN A 1 483 ? 16.361 -2.645 -42.662 1.00 73.31 483 GLN A O 1
ATOM 3760 N N . GLU A 1 484 ? 16.513 -1.360 -40.842 1.00 66.75 484 GLU A N 1
ATOM 3761 C CA . GLU A 1 484 ? 16.669 -0.104 -41.582 1.00 66.75 484 GLU A CA 1
ATOM 3762 C C . GLU A 1 484 ? 18.149 0.185 -41.894 1.00 66.75 484 GLU A C 1
ATOM 3764 O O . GLU A 1 484 ? 19.049 -0.067 -41.086 1.00 66.75 484 GLU A O 1
ATOM 3769 N N . LYS A 1 485 ? 18.414 0.793 -43.056 1.00 60.16 485 LYS A N 1
ATOM 3770 C CA . LYS A 1 485 ? 19.685 1.445 -43.378 1.00 60.16 485 LYS A CA 1
ATOM 3771 C C . LYS A 1 485 ? 19.887 2.624 -42.430 1.00 60.16 485 LYS A C 1
ATOM 3773 O O . LYS A 1 485 ? 19.483 3.751 -42.707 1.00 60.16 485 LYS A O 1
ATOM 3778 N N . THR A 1 486 ? 20.557 2.372 -41.313 1.00 49.97 486 THR A N 1
ATOM 3779 C CA . THR A 1 486 ? 21.296 3.408 -40.599 1.00 49.97 486 THR A CA 1
ATOM 3780 C C . THR A 1 486 ? 22.552 3.719 -41.385 1.00 49.97 486 THR A C 1
ATOM 3782 O O . THR A 1 486 ? 23.606 3.121 -41.193 1.00 49.97 486 THR A O 1
ATOM 3785 N N . THR A 1 487 ? 22.428 4.636 -42.333 1.00 44.06 487 THR A N 1
ATOM 3786 C CA . THR A 1 487 ? 23.590 5.411 -42.744 1.00 44.06 487 THR A CA 1
ATOM 3787 C C . THR A 1 487 ? 24.013 6.213 -41.515 1.00 44.06 487 THR A C 1
ATOM 3789 O O . THR A 1 487 ? 23.202 7.007 -41.024 1.00 44.06 487 THR A O 1
ATOM 3792 N N . PRO A 1 488 ? 25.211 5.999 -40.947 1.00 45.16 488 PRO A N 1
ATOM 3793 C CA . PRO A 1 488 ? 25.725 6.947 -39.983 1.00 45.16 488 PRO A CA 1
ATOM 3794 C C . PRO A 1 488 ? 25.772 8.303 -40.683 1.00 45.16 488 PRO A C 1
ATOM 3796 O O . PRO A 1 488 ? 26.341 8.441 -41.760 1.00 45.16 488 PRO A O 1
ATOM 3799 N N . PHE A 1 489 ? 25.189 9.309 -40.046 1.00 42.78 489 PHE A N 1
ATOM 3800 C CA . PHE A 1 489 ? 25.263 10.716 -40.442 1.00 42.78 489 PHE A CA 1
ATOM 3801 C C . PHE A 1 489 ? 26.721 11.220 -40.666 1.00 42.78 489 PHE A C 1
ATOM 3803 O O . PHE A 1 489 ? 26.954 12.292 -41.209 1.00 42.78 489 PHE A O 1
ATOM 3810 N N . ILE A 1 490 ? 27.716 10.427 -40.256 1.00 41.66 490 ILE A N 1
ATOM 3811 C CA . ILE A 1 490 ? 29.146 10.733 -40.175 1.00 41.66 490 ILE A CA 1
ATOM 3812 C C . ILE A 1 490 ? 29.845 10.703 -41.548 1.00 41.66 490 ILE A C 1
ATOM 3814 O O . ILE A 1 490 ? 30.745 11.518 -41.753 1.00 41.66 490 ILE A O 1
ATOM 3818 N N . ASP A 1 491 ? 29.443 9.838 -42.491 1.00 41.50 491 ASP A N 1
ATOM 3819 C CA . ASP A 1 491 ? 30.174 9.694 -43.769 1.00 41.50 491 ASP A CA 1
ATOM 3820 C C . ASP A 1 491 ? 30.053 10.947 -44.662 1.00 41.50 491 ASP A C 1
ATOM 3822 O O . ASP A 1 491 ? 31.004 11.299 -45.361 1.00 41.50 491 ASP A O 1
ATOM 3826 N N . ASP A 1 492 ? 28.962 11.712 -44.525 1.00 41.47 492 ASP A N 1
ATOM 3827 C CA . ASP A 1 492 ? 28.773 13.016 -45.184 1.00 41.47 492 ASP A CA 1
ATOM 3828 C C . ASP A 1 492 ? 29.346 14.208 -44.381 1.00 41.47 492 ASP A C 1
ATOM 3830 O O . ASP A 1 492 ? 29.432 15.331 -44.889 1.00 41.47 492 ASP A O 1
ATOM 3834 N N . PHE A 1 493 ? 29.745 14.003 -43.118 1.00 41.56 493 PHE A N 1
ATOM 3835 C CA . PHE A 1 493 ? 30.035 15.090 -42.170 1.00 41.56 493 PHE A CA 1
ATOM 3836 C C . PHE A 1 493 ? 31.508 15.533 -42.123 1.00 41.56 493 PHE A C 1
ATOM 3838 O O . PHE A 1 493 ? 31.806 16.637 -41.668 1.00 41.56 493 PHE A O 1
ATOM 3845 N N . ILE A 1 494 ? 32.460 14.729 -42.610 1.00 42.53 494 ILE A N 1
ATOM 3846 C CA . ILE A 1 494 ? 33.910 14.961 -42.411 1.00 42.53 494 ILE A CA 1
ATOM 3847 C C . ILE A 1 494 ? 34.444 16.276 -43.055 1.00 42.53 494 ILE A C 1
ATOM 3849 O O . ILE A 1 494 ? 35.623 16.601 -42.913 1.00 42.53 494 ILE A O 1
ATOM 3853 N N . LYS A 1 495 ? 33.607 17.094 -43.711 1.00 38.44 495 LYS A N 1
ATOM 3854 C CA . LYS A 1 495 ? 34.016 18.310 -44.443 1.00 38.44 495 LYS A CA 1
ATOM 3855 C C . LYS A 1 495 ? 33.143 19.557 -44.187 1.00 38.44 495 LYS A C 1
ATOM 3857 O O . LYS A 1 495 ? 32.980 20.381 -45.078 1.00 38.44 495 LYS A O 1
ATOM 3862 N N . VAL A 1 496 ? 32.584 19.738 -42.988 1.00 37.19 496 VAL A N 1
ATOM 3863 C CA . VAL A 1 496 ? 31.720 20.902 -42.679 1.00 37.19 496 VAL A CA 1
ATOM 3864 C C . VAL A 1 496 ? 32.495 22.051 -42.019 1.00 37.19 496 VAL A C 1
ATOM 3866 O O . VAL A 1 496 ? 33.181 21.818 -41.032 1.00 37.19 496 VAL A O 1
ATOM 3869 N N . SER A 1 497 ? 32.351 23.293 -42.510 1.00 36.44 497 SER A N 1
ATOM 3870 C CA . SER A 1 497 ? 33.087 24.486 -42.030 1.00 36.44 497 SER A CA 1
ATOM 3871 C C . SER A 1 497 ? 32.230 25.677 -41.562 1.00 36.44 497 SER A C 1
ATOM 3873 O O . SER A 1 497 ? 32.761 26.759 -41.311 1.00 36.44 497 SER A O 1
ATOM 3875 N N . THR A 1 498 ? 30.908 25.522 -41.420 1.00 38.88 498 THR A N 1
ATOM 3876 C CA . THR A 1 498 ? 29.998 26.653 -41.134 1.00 38.88 498 THR A CA 1
ATOM 3877 C C . THR A 1 498 ? 29.404 26.582 -39.727 1.00 38.88 498 THR A C 1
ATOM 3879 O O . THR A 1 498 ? 29.014 25.506 -39.288 1.00 38.88 498 THR A O 1
ATOM 3882 N N . VAL A 1 499 ? 29.332 27.730 -39.034 1.00 40.56 499 VAL A N 1
ATOM 3883 C CA . VAL A 1 499 ? 28.720 27.870 -37.699 1.00 40.56 499 VAL A CA 1
ATOM 3884 C C . VAL A 1 499 ? 27.200 28.039 -37.822 1.00 40.56 499 VAL A C 1
ATOM 3886 O O . VAL A 1 499 ? 26.732 29.033 -38.382 1.00 40.56 499 VAL A O 1
ATOM 3889 N N . ILE A 1 500 ? 26.429 27.095 -37.283 1.00 44.94 500 ILE A N 1
ATOM 3890 C CA . ILE A 1 500 ? 24.957 27.096 -37.295 1.00 44.94 500 ILE A CA 1
ATOM 3891 C C . ILE A 1 500 ? 24.418 27.051 -35.865 1.00 44.94 500 ILE A C 1
ATOM 3893 O O . ILE A 1 500 ? 24.889 26.251 -35.062 1.00 44.94 500 ILE A O 1
ATOM 3897 N N . THR A 1 501 ? 23.429 27.900 -35.563 1.00 31.75 501 THR A N 1
ATOM 3898 C CA . THR A 1 501 ? 22.804 28.023 -34.238 1.00 31.75 501 THR A CA 1
ATOM 3899 C C . THR A 1 501 ? 21.381 27.465 -34.223 1.00 31.75 501 THR A C 1
ATOM 3901 O O . THR A 1 501 ? 20.524 27.995 -34.928 1.00 31.75 501 THR A O 1
ATOM 3904 N N . THR A 1 502 ? 21.105 26.458 -33.394 1.00 33.75 502 THR A N 1
ATOM 3905 C CA . THR A 1 502 ? 19.742 25.983 -33.079 1.00 33.75 502 THR A CA 1
ATOM 3906 C C . THR A 1 502 ? 19.328 26.472 -31.692 1.00 33.75 502 THR A C 1
ATOM 3908 O O . THR A 1 502 ? 20.171 26.529 -30.802 1.00 33.75 502 THR A O 1
ATOM 3911 N N . ILE A 1 503 ? 18.061 26.856 -31.495 1.00 34.50 503 ILE A N 1
ATOM 3912 C CA . ILE A 1 503 ? 17.527 27.314 -30.198 1.00 34.50 503 ILE A CA 1
ATOM 3913 C C . ILE A 1 503 ? 16.430 26.346 -29.757 1.00 34.50 503 ILE A C 1
ATOM 3915 O O . ILE A 1 503 ? 15.573 25.976 -30.555 1.00 34.50 503 ILE A O 1
ATOM 3919 N N . THR A 1 504 ? 16.460 25.947 -28.488 1.00 30.31 504 THR A N 1
ATOM 3920 C CA . THR A 1 504 ? 15.404 25.155 -27.842 1.00 30.31 504 THR A CA 1
ATOM 3921 C C . THR A 1 504 ? 14.984 25.839 -26.562 1.00 30.31 504 THR A C 1
ATOM 3923 O O . THR A 1 504 ? 15.845 26.136 -25.730 1.00 30.31 504 THR A O 1
ATOM 3926 N N . THR A 1 505 ? 13.682 26.062 -26.398 1.00 32.25 505 THR A N 1
ATOM 3927 C CA . THR A 1 505 ? 13.117 26.624 -25.169 1.00 32.25 505 THR A CA 1
ATOM 3928 C C . THR A 1 505 ? 12.464 25.519 -24.363 1.00 32.25 505 THR A C 1
ATOM 3930 O O . THR A 1 505 ? 11.574 24.811 -24.839 1.00 32.25 505 THR A O 1
ATOM 3933 N N . VAL A 1 506 ? 12.923 25.392 -23.129 1.00 33.03 506 VAL A N 1
ATOM 3934 C CA . VAL A 1 506 ? 12.487 24.384 -22.175 1.00 33.03 506 VAL A CA 1
ATOM 3935 C C . VAL A 1 506 ? 11.751 25.069 -21.025 1.00 33.03 506 VAL A C 1
ATOM 3937 O O . VAL A 1 506 ? 12.227 26.089 -20.519 1.00 33.03 506 VAL A O 1
ATOM 3940 N N . ILE A 1 507 ? 10.618 24.490 -20.622 1.00 35.09 507 ILE A N 1
ATOM 3941 C CA . ILE A 1 507 ? 9.912 24.789 -19.374 1.00 35.09 507 ILE A CA 1
ATOM 3942 C C . ILE A 1 507 ? 10.226 23.710 -18.342 1.00 35.09 507 ILE A C 1
ATOM 3944 O O . ILE A 1 507 ? 10.380 22.526 -18.653 1.00 35.09 507 ILE A O 1
ATOM 3948 N N . ILE A 1 508 ? 10.265 24.137 -17.086 1.00 43.50 508 ILE A N 1
ATOM 3949 C CA . ILE A 1 508 ? 10.207 23.238 -15.941 1.00 43.50 508 ILE A CA 1
ATOM 3950 C C . ILE A 1 508 ? 8.733 23.001 -15.624 1.00 43.50 508 ILE A C 1
ATOM 3952 O O . ILE A 1 508 ? 8.030 23.918 -15.201 1.00 43.50 508 ILE A O 1
ATOM 3956 N N . THR A 1 509 ? 8.254 21.775 -15.812 1.00 40.84 509 THR A N 1
ATOM 3957 C CA . THR A 1 509 ? 6.989 21.372 -15.200 1.00 40.84 509 THR A CA 1
ATOM 3958 C C . THR A 1 509 ? 7.237 21.216 -13.710 1.00 40.84 509 THR A C 1
ATOM 3960 O O . THR A 1 509 ? 7.914 20.274 -13.291 1.00 40.84 509 THR A O 1
ATOM 3963 N N . GLU A 1 510 ? 6.685 22.119 -12.897 1.00 42.09 510 GLU A N 1
ATOM 3964 C CA . GLU A 1 510 ? 6.420 21.785 -11.499 1.00 42.09 510 GLU A CA 1
ATOM 3965 C C . GLU A 1 510 ? 5.665 20.451 -11.460 1.00 42.09 510 GLU A C 1
ATOM 3967 O O . GLU A 1 510 ? 4.916 20.116 -12.385 1.00 42.09 510 GLU A O 1
ATOM 3972 N N . ASN A 1 511 ? 5.862 19.686 -10.379 1.00 36.69 511 ASN A N 1
ATOM 3973 C CA . ASN A 1 511 ? 4.962 18.595 -10.013 1.00 36.69 511 ASN A CA 1
ATOM 3974 C C . ASN A 1 511 ? 3.537 18.982 -10.419 1.00 36.69 511 ASN A C 1
ATOM 3976 O O . ASN A 1 511 ? 3.091 20.035 -9.959 1.00 36.69 511 ASN A O 1
ATOM 3980 N N . PRO A 1 512 ? 2.814 18.184 -11.232 1.00 31.14 512 PRO A N 1
ATOM 3981 C CA . PRO A 1 512 ? 1.439 18.522 -11.504 1.00 31.14 512 PRO A CA 1
ATOM 3982 C C . PRO A 1 512 ? 0.767 18.605 -10.141 1.00 31.14 512 PRO A C 1
ATOM 3984 O O . PRO A 1 512 ? 0.691 17.616 -9.400 1.00 31.14 512 PRO A O 1
ATOM 3987 N N . THR A 1 513 ? 0.279 19.796 -9.818 1.00 37.12 513 THR A N 1
ATOM 3988 C CA . THR A 1 513 ? -0.890 20.020 -8.979 1.00 37.12 513 THR A CA 1
ATOM 3989 C C . THR A 1 513 ? -2.071 19.358 -9.688 1.00 37.12 513 THR A C 1
ATOM 3991 O O . THR A 1 513 ? -3.045 19.979 -10.091 1.00 37.12 513 THR A O 1
ATOM 3994 N N . GLY A 1 514 ? -1.954 18.045 -9.896 1.00 29.31 514 GLY A N 1
ATOM 3995 C CA . GLY A 1 514 ? -3.023 17.198 -10.345 1.00 29.31 514 GLY A CA 1
ATOM 3996 C C . GLY A 1 514 ? -4.087 17.302 -9.278 1.00 29.31 514 GLY A C 1
ATOM 3997 O O . GLY A 1 514 ? -3.825 17.096 -8.091 1.00 29.31 514 GLY A O 1
ATOM 3998 N N . SER A 1 515 ? -5.284 17.618 -9.727 1.00 36.94 515 SER A N 1
ATOM 3999 C CA . SER A 1 515 ? -6.546 17.755 -9.008 1.00 36.94 515 SER A CA 1
ATOM 4000 C C . SER A 1 515 ? -6.930 16.575 -8.088 1.00 36.94 515 SER A C 1
ATOM 4002 O O . SER A 1 515 ? -7.985 16.617 -7.470 1.00 36.94 515 SER A O 1
ATOM 4004 N N . GLY A 1 516 ? -6.073 15.558 -7.920 1.00 35.09 516 GLY A N 1
ATOM 4005 C CA . GLY A 1 516 ? -6.170 14.506 -6.899 1.00 35.09 516 GLY A CA 1
ATOM 4006 C C . GLY A 1 516 ? -5.256 14.680 -5.669 1.00 35.09 516 GLY A C 1
ATOM 4007 O O . GLY A 1 516 ? -5.428 13.965 -4.689 1.00 35.09 516 GLY A O 1
ATOM 4008 N N . ALA A 1 517 ? -4.303 15.624 -5.676 1.00 34.69 517 ALA A N 1
ATOM 4009 C CA . ALA A 1 517 ? -3.387 15.900 -4.554 1.00 34.69 517 ALA A CA 1
ATOM 4010 C C . ALA A 1 517 ? -3.823 17.088 -3.667 1.00 34.69 517 ALA A C 1
ATOM 4012 O O . ALA A 1 517 ? -3.180 17.382 -2.656 1.00 34.69 517 ALA A O 1
ATOM 4013 N N . GLY A 1 518 ? -4.930 17.757 -4.017 1.00 33.56 518 GLY A N 1
ATOM 4014 C CA . GLY A 1 518 ? -5.428 18.953 -3.327 1.00 33.56 518 GLY A CA 1
ATOM 4015 C C . GLY A 1 518 ? -5.740 18.738 -1.844 1.00 33.56 518 GLY A C 1
ATOM 4016 O O . GLY A 1 518 ? -5.443 19.614 -1.043 1.00 33.56 518 GLY A O 1
ATOM 4017 N N . GLY A 1 519 ? -6.235 17.557 -1.454 1.00 39.16 519 GLY A N 1
ATOM 4018 C CA . GLY A 1 519 ? -6.592 17.266 -0.057 1.00 39.16 519 GLY A CA 1
ATOM 4019 C C . GLY A 1 519 ? -5.396 17.096 0.887 1.00 39.16 519 GLY A C 1
ATOM 4020 O O . GLY A 1 519 ? -5.484 17.412 2.072 1.00 39.16 519 GLY A O 1
ATOM 4021 N N . ILE A 1 520 ? -4.259 16.626 0.368 1.00 39.06 520 ILE A N 1
ATOM 4022 C CA . ILE A 1 520 ? -3.049 16.385 1.167 1.00 39.06 520 ILE A CA 1
ATOM 4023 C C . ILE A 1 520 ? -2.257 17.692 1.312 1.00 39.06 520 ILE A C 1
ATOM 4025 O O . ILE A 1 520 ? -1.803 18.013 2.407 1.00 39.06 520 ILE A O 1
ATOM 4029 N N . ASN A 1 521 ? -2.180 18.505 0.250 1.00 36.53 521 ASN A N 1
ATOM 4030 C CA . ASN A 1 521 ? -1.557 19.831 0.310 1.00 36.53 521 ASN A CA 1
ATOM 4031 C C . ASN A 1 521 ? -2.365 20.827 1.159 1.00 36.53 521 ASN A C 1
ATOM 4033 O O . ASN A 1 521 ? -1.761 21.625 1.866 1.00 36.53 521 ASN A O 1
ATOM 4037 N N . SER A 1 522 ? -3.702 20.751 1.182 1.00 41.34 522 SER A N 1
ATOM 4038 C CA . SER A 1 522 ? -4.520 21.570 2.092 1.00 41.34 522 SER A CA 1
ATOM 4039 C C . SER A 1 522 ? -4.383 21.155 3.561 1.00 41.34 522 SER A C 1
ATOM 4041 O O . SER A 1 522 ? -4.483 21.998 4.446 1.00 41.34 522 SER A O 1
ATOM 4043 N N . ALA A 1 523 ? -4.132 19.868 3.833 1.00 40.22 523 ALA A N 1
ATOM 4044 C CA . ALA A 1 523 ? -3.877 19.370 5.187 1.00 40.22 523 ALA A CA 1
ATOM 4045 C C . ALA A 1 523 ? -2.459 19.716 5.687 1.00 40.22 523 ALA A C 1
ATOM 4047 O O . ALA A 1 523 ? -2.268 19.937 6.879 1.00 40.22 523 ALA A O 1
ATOM 4048 N N . LEU A 1 524 ? -1.481 19.809 4.780 1.00 38.72 524 LEU A N 1
ATOM 4049 C CA . LEU A 1 524 ? -0.091 20.188 5.076 1.00 38.72 524 LEU A CA 1
ATOM 4050 C C . LEU A 1 524 ? 0.142 21.711 5.071 1.00 38.72 524 LEU A C 1
ATOM 4052 O O . LEU A 1 524 ? 1.028 22.193 5.775 1.00 38.72 524 LEU A O 1
ATOM 4056 N N . GLY A 1 525 ? -0.660 22.480 4.328 1.00 37.78 525 GLY A N 1
ATOM 4057 C CA . GLY A 1 525 ? -0.582 23.946 4.276 1.00 37.78 525 GLY A CA 1
ATOM 4058 C C . GLY A 1 525 ? -0.887 24.624 5.617 1.00 37.78 525 GLY A C 1
ATOM 4059 O O . GLY A 1 525 ? -0.332 25.676 5.913 1.00 37.78 525 GLY A O 1
ATOM 4060 N N . GLY A 1 526 ? -1.682 23.984 6.484 1.00 39.03 526 GLY A N 1
ATOM 4061 C CA . GLY A 1 526 ? -1.943 24.458 7.850 1.00 39.03 526 GLY A CA 1
ATOM 4062 C C . GLY A 1 526 ? -0.765 24.308 8.827 1.00 39.03 526 GLY A C 1
ATOM 4063 O O . GLY A 1 526 ? -0.835 24.830 9.935 1.00 39.03 526 GLY A O 1
ATOM 4064 N N . LEU A 1 527 ? 0.307 23.609 8.436 1.00 36.72 527 LEU A N 1
ATOM 4065 C CA . LEU A 1 527 ? 1.483 23.330 9.272 1.00 36.72 527 LEU A CA 1
ATOM 4066 C C . LEU A 1 527 ? 2.738 24.121 8.847 1.00 36.72 527 LEU A C 1
ATOM 4068 O O . LEU A 1 527 ? 3.807 23.895 9.403 1.00 36.72 527 LEU A O 1
ATOM 4072 N N . GLY A 1 528 ? 2.641 25.031 7.867 1.00 36.56 528 GLY A N 1
ATOM 4073 C CA . GLY A 1 528 ? 3.775 25.864 7.422 1.00 36.56 528 GLY A CA 1
ATOM 4074 C C . GLY A 1 528 ? 4.865 25.120 6.631 1.00 36.56 528 GLY A C 1
ATOM 4075 O O . GLY A 1 528 ? 5.966 25.635 6.455 1.00 36.56 528 GLY A O 1
ATOM 4076 N N . ILE A 1 529 ? 4.564 23.918 6.125 1.00 43.22 529 ILE A N 1
ATOM 4077 C CA . ILE A 1 529 ? 5.530 22.968 5.534 1.00 43.22 529 ILE A CA 1
ATOM 4078 C C . ILE A 1 529 ? 5.919 23.326 4.076 1.00 43.22 529 ILE A C 1
ATOM 4080 O O . ILE A 1 529 ? 6.681 22.600 3.440 1.00 43.22 529 ILE A O 1
ATOM 4084 N N . GLU A 1 530 ? 5.472 24.463 3.526 1.00 36.12 530 GLU A N 1
ATOM 4085 C CA . GLU A 1 530 ? 5.845 24.916 2.166 1.00 36.12 530 GLU A CA 1
ATOM 4086 C C . GLU A 1 530 ? 7.372 24.944 1.942 1.00 36.12 530 GLU A C 1
ATOM 4088 O O . GLU A 1 530 ? 7.853 24.597 0.861 1.00 36.12 530 GLU A O 1
ATOM 4093 N N . ASN A 1 531 ? 8.150 25.238 2.988 1.00 36.38 531 ASN A N 1
ATOM 4094 C CA . ASN A 1 531 ? 9.605 25.380 2.889 1.00 36.38 531 ASN A CA 1
ATOM 4095 C C . ASN A 1 531 ? 10.395 24.065 3.031 1.00 36.38 531 ASN A C 1
ATOM 4097 O O . ASN A 1 531 ? 11.549 24.020 2.609 1.00 36.38 531 ASN A O 1
ATOM 4101 N N . LEU A 1 532 ? 9.794 22.981 3.541 1.00 38.59 532 LEU A N 1
ATOM 4102 C CA . LEU A 1 532 ? 10.472 21.682 3.724 1.00 38.59 532 LEU A CA 1
ATOM 4103 C C . LEU A 1 532 ? 10.644 20.907 2.398 1.00 38.59 532 LEU A C 1
ATOM 4105 O O . LEU A 1 532 ? 11.270 19.850 2.365 1.00 38.59 532 LEU A O 1
ATOM 4109 N N . LEU A 1 533 ? 10.035 21.383 1.302 1.00 40.00 533 LEU A N 1
ATOM 4110 C CA . LEU A 1 533 ? 9.699 20.558 0.134 1.00 40.00 533 LEU A CA 1
ATOM 4111 C C . LEU A 1 533 ? 10.449 20.746 -1.200 1.00 40.00 533 LEU A C 1
ATOM 4113 O O . LEU A 1 533 ? 9.965 20.279 -2.221 1.00 40.00 533 LEU A O 1
ATOM 4117 N N . GLY A 1 534 ? 11.670 21.252 -1.305 1.00 38.81 534 GLY A N 1
ATOM 4118 C CA . GLY A 1 534 ? 12.038 22.579 -0.891 1.00 38.81 534 GLY A CA 1
ATOM 4119 C C . GLY A 1 534 ? 11.462 23.580 -1.879 1.00 38.81 534 GLY A C 1
ATOM 4120 O O . GLY A 1 534 ? 11.707 23.493 -3.081 1.00 38.81 534 GLY A O 1
ATOM 4121 N N . GLY A 1 535 ? 10.788 24.590 -1.340 1.00 38.06 535 GLY A N 1
ATOM 4122 C CA . GLY A 1 535 ? 10.675 25.880 -2.000 1.00 38.06 535 GLY A CA 1
ATOM 4123 C C . GLY A 1 535 ? 12.056 26.524 -2.087 1.00 38.06 535 GLY A C 1
ATOM 4124 O O . GLY A 1 535 ? 12.340 27.517 -1.426 1.00 38.06 535 GLY A O 1
ATOM 4125 N N . SER A 1 536 ? 12.965 25.955 -2.882 1.00 39.38 536 SER A N 1
ATOM 4126 C CA . SER A 1 536 ? 13.994 26.798 -3.460 1.00 39.38 536 SER A CA 1
ATOM 4127 C C . SER A 1 536 ? 13.272 27.730 -4.418 1.00 39.38 536 SER A C 1
ATOM 4129 O O . SER A 1 536 ? 12.530 27.252 -5.270 1.00 39.38 536 SER A O 1
ATOM 4131 N N . SER A 1 537 ? 13.453 29.043 -4.239 1.00 43.88 537 SER A N 1
ATOM 4132 C CA . SER A 1 537 ? 13.039 30.066 -5.208 1.00 43.88 537 SER A CA 1
ATOM 4133 C C . SER A 1 537 ? 13.155 29.515 -6.630 1.00 43.88 537 SER A C 1
ATOM 4135 O O . SER A 1 537 ? 14.189 28.923 -6.947 1.00 43.88 537 SER A O 1
ATOM 4137 N N . LYS A 1 538 ? 12.135 29.702 -7.478 1.00 46.56 538 LYS A N 1
ATOM 4138 C CA . LYS A 1 538 ? 12.105 29.201 -8.868 1.00 46.56 538 LYS A CA 1
ATOM 4139 C C . LYS A 1 538 ? 13.403 29.499 -9.638 1.00 46.56 538 LYS A C 1
ATOM 4141 O O . LYS A 1 538 ? 13.865 28.672 -10.420 1.00 46.56 538 LYS A O 1
ATOM 4146 N N . SER A 1 539 ? 14.070 30.609 -9.305 1.00 47.97 539 SER A N 1
ATOM 4147 C CA . SER A 1 539 ? 15.401 30.978 -9.813 1.00 47.97 539 SER A CA 1
ATOM 4148 C C . SER A 1 539 ? 16.499 29.930 -9.549 1.00 47.97 539 SER A C 1
ATOM 4150 O O . SER A 1 539 ? 17.351 29.688 -10.399 1.00 47.97 539 SER A O 1
ATOM 4152 N N . ASN A 1 540 ? 16.488 29.271 -8.389 1.00 56.16 540 ASN A N 1
ATOM 4153 C CA . ASN A 1 540 ? 17.524 28.326 -7.962 1.00 56.16 540 ASN A CA 1
ATOM 4154 C C . ASN A 1 540 ? 17.386 26.952 -8.639 1.00 56.16 540 ASN A C 1
ATOM 4156 O O . ASN A 1 540 ? 18.384 26.250 -8.812 1.00 56.16 540 ASN A O 1
ATOM 4160 N N . GLU A 1 541 ? 16.175 26.538 -9.020 1.00 58.75 541 GLU A N 1
ATOM 4161 C CA . GLU A 1 541 ? 15.962 25.289 -9.769 1.00 58.75 541 GLU A CA 1
ATOM 4162 C C . GLU A 1 541 ? 16.389 25.436 -11.230 1.00 58.75 541 GLU A C 1
ATOM 4164 O O . GLU A 1 541 ? 17.096 24.573 -11.761 1.00 58.75 541 GLU A O 1
ATOM 4169 N N . VAL A 1 542 ? 16.065 26.580 -11.840 1.00 64.50 542 VAL A N 1
ATOM 4170 C CA . VAL A 1 542 ? 16.540 26.963 -13.176 1.00 64.50 542 VAL A CA 1
ATOM 4171 C C . VAL A 1 542 ? 18.067 27.001 -13.226 1.00 64.50 542 VAL A C 1
ATOM 4173 O O . VAL A 1 542 ? 18.671 26.471 -14.164 1.00 64.50 542 VAL A O 1
ATOM 4176 N N . GLU A 1 543 ? 18.718 27.543 -12.194 1.00 67.00 543 GLU A N 1
ATOM 4177 C CA . GLU A 1 543 ? 20.179 27.570 -12.100 1.00 67.00 543 GLU A CA 1
ATOM 4178 C C . GLU A 1 543 ? 20.784 26.156 -11.995 1.00 67.00 543 GLU A C 1
ATOM 4180 O O . GLU A 1 543 ? 21.752 25.837 -12.695 1.00 67.00 543 GLU A O 1
ATOM 4185 N N . LYS A 1 544 ? 20.206 25.274 -11.165 1.00 67.56 544 LYS A N 1
ATOM 4186 C CA . LYS A 1 544 ? 20.656 23.876 -11.020 1.00 67.56 544 LYS A CA 1
ATOM 4187 C C . LYS A 1 544 ? 20.552 23.107 -12.335 1.00 67.56 544 LYS A C 1
ATOM 4189 O O . LYS A 1 544 ? 21.504 22.427 -12.717 1.00 67.56 544 LYS A O 1
ATOM 4194 N N . ILE A 1 545 ? 19.435 23.241 -13.048 1.00 71.69 545 ILE A N 1
ATOM 4195 C CA . ILE A 1 545 ? 19.227 22.579 -14.343 1.00 71.69 545 ILE A CA 1
ATOM 4196 C C . ILE A 1 545 ? 20.156 23.178 -15.404 1.00 71.69 545 ILE A C 1
ATOM 4198 O O . ILE A 1 545 ? 20.763 22.439 -16.174 1.00 71.69 545 ILE A O 1
ATOM 4202 N N . THR A 1 546 ? 20.368 24.496 -15.399 1.00 73.19 546 THR A N 1
ATOM 4203 C CA . THR A 1 546 ? 21.330 25.160 -16.293 1.00 73.19 546 THR A CA 1
ATOM 4204 C C . THR A 1 546 ? 22.756 24.638 -16.084 1.00 73.19 546 THR A C 1
ATOM 4206 O O . THR A 1 546 ? 23.468 24.368 -17.056 1.00 73.19 546 THR A O 1
ATOM 4209 N N . LYS A 1 547 ? 23.175 24.439 -14.827 1.00 78.06 547 LYS A N 1
ATOM 4210 C CA . LYS A 1 547 ? 24.463 23.811 -14.486 1.00 78.06 547 LYS A CA 1
ATOM 4211 C C . LYS A 1 547 ? 24.505 22.333 -14.885 1.00 78.06 547 LYS A C 1
ATOM 4213 O O . LYS A 1 547 ? 25.540 21.870 -15.358 1.00 78.06 547 LYS A O 1
ATOM 4218 N N . LEU A 1 548 ? 23.392 21.607 -14.756 1.00 80.19 548 LEU A N 1
ATOM 4219 C CA . LEU A 1 548 ? 23.285 20.203 -15.161 1.00 80.19 548 LEU A CA 1
ATOM 4220 C C . LEU A 1 548 ? 23.410 20.027 -16.680 1.00 80.19 548 LEU A C 1
ATOM 4222 O O . LEU A 1 548 ? 24.160 19.160 -17.122 1.00 80.19 548 LEU A O 1
ATOM 4226 N N . ILE A 1 549 ? 22.752 20.875 -17.477 1.00 82.31 549 ILE A N 1
ATOM 4227 C CA . ILE A 1 549 ? 22.866 20.888 -18.947 1.00 82.31 549 ILE A CA 1
ATOM 4228 C C . ILE A 1 549 ? 24.325 21.117 -19.372 1.00 82.31 549 ILE A C 1
ATOM 4230 O O . ILE A 1 549 ? 24.803 20.487 -20.311 1.00 82.31 549 ILE A O 1
ATOM 4234 N N . LYS A 1 550 ? 25.056 21.979 -18.650 1.00 84.06 550 LYS A N 1
ATOM 4235 C CA . LYS A 1 550 ? 26.493 22.238 -18.858 1.00 84.06 550 LYS A CA 1
ATOM 4236 C C . LYS A 1 550 ? 27.417 21.221 -18.171 1.00 84.06 550 LYS A C 1
ATOM 4238 O O . LYS A 1 550 ? 28.627 21.433 -18.121 1.00 84.06 550 LYS A O 1
ATOM 4243 N N . SER A 1 551 ? 26.886 20.133 -17.613 1.00 87.31 551 SER A N 1
ATOM 4244 C CA . SER A 1 551 ? 27.701 19.149 -16.903 1.00 87.31 551 SER A CA 1
ATOM 4245 C C . SER A 1 551 ? 28.424 18.206 -17.863 1.00 87.31 551 SER A C 1
ATOM 4247 O O . SER A 1 551 ? 27.893 17.792 -18.897 1.00 87.31 551 SER A O 1
ATOM 4249 N N . ARG A 1 552 ? 29.623 17.776 -17.459 1.00 84.94 552 ARG A N 1
ATOM 4250 C CA . ARG A 1 552 ? 30.402 16.758 -18.176 1.00 84.94 552 ARG A CA 1
ATOM 4251 C C . ARG A 1 552 ? 29.621 15.454 -18.354 1.00 84.94 552 ARG A C 1
ATOM 4253 O O . ARG A 1 552 ? 29.692 14.847 -19.410 1.00 84.94 552 ARG A O 1
ATOM 4260 N N . ARG A 1 553 ? 28.802 15.071 -17.368 1.00 83.94 553 ARG A N 1
ATOM 4261 C CA . ARG A 1 553 ? 27.981 13.852 -17.419 1.00 83.94 553 ARG A CA 1
ATOM 4262 C C . ARG A 1 553 ? 26.945 13.888 -18.548 1.00 83.94 553 ARG A C 1
ATOM 4264 O O . ARG A 1 553 ? 26.770 12.883 -19.231 1.00 83.94 553 ARG A O 1
ATOM 4271 N N . VAL A 1 554 ? 26.277 15.026 -18.759 1.00 86.94 554 VAL A N 1
ATOM 4272 C CA . VAL A 1 554 ? 25.362 15.205 -19.902 1.00 86.94 554 VAL A CA 1
ATOM 4273 C C . VAL A 1 554 ? 26.155 15.199 -21.208 1.00 86.94 554 VAL A C 1
ATOM 4275 O O . VAL A 1 554 ? 25.779 14.485 -22.134 1.00 86.94 554 VAL A O 1
ATOM 4278 N N . ALA A 1 555 ? 27.276 15.923 -21.265 1.00 85.31 555 ALA A N 1
ATOM 4279 C CA . ALA A 1 555 ? 28.115 15.995 -22.459 1.00 85.31 555 ALA A CA 1
ATOM 4280 C C . ALA A 1 555 ? 28.654 14.618 -22.892 1.00 85.31 555 ALA A C 1
ATOM 4282 O O . ALA A 1 555 ? 28.504 14.253 -24.054 1.00 85.31 555 ALA A O 1
ATOM 4283 N N . ASP A 1 556 ? 29.199 13.820 -21.972 1.00 86.50 556 ASP A N 1
ATOM 4284 C CA . ASP A 1 556 ? 29.682 12.461 -22.247 1.00 86.50 556 ASP A CA 1
ATOM 4285 C C . ASP A 1 556 ? 28.543 11.544 -22.732 1.00 86.50 556 ASP A C 1
ATOM 4287 O O . ASP A 1 556 ? 28.725 10.766 -23.672 1.00 86.50 556 ASP A O 1
ATOM 4291 N N . SER A 1 557 ? 27.344 11.666 -22.143 1.00 85.06 557 SER A N 1
ATOM 4292 C CA . SER A 1 557 ? 26.167 10.892 -22.566 1.00 85.06 557 SER A CA 1
ATOM 4293 C C . SER A 1 557 ? 25.746 11.244 -23.994 1.00 85.06 557 SER A C 1
ATOM 4295 O O . SER A 1 557 ? 25.497 10.346 -24.791 1.00 85.06 557 SER A O 1
ATOM 4297 N N . VAL A 1 558 ? 25.732 12.533 -24.345 1.00 84.69 558 VAL A N 1
ATOM 4298 C CA . VAL A 1 558 ? 25.398 13.017 -25.696 1.00 84.69 558 VAL A CA 1
ATOM 4299 C C . VAL A 1 558 ? 26.472 12.622 -26.714 1.00 84.69 558 VAL A C 1
ATOM 4301 O O . VAL A 1 558 ? 26.143 12.170 -27.809 1.00 84.69 558 VAL A O 1
ATOM 4304 N N . VAL A 1 559 ? 27.758 12.729 -26.355 1.00 80.31 559 VAL A N 1
ATOM 4305 C CA . VAL A 1 559 ? 28.879 12.274 -27.197 1.00 80.31 559 VAL A CA 1
ATOM 4306 C C . VAL A 1 559 ? 28.747 10.786 -27.509 1.00 80.31 559 VAL A C 1
ATOM 4308 O O . VAL A 1 559 ? 28.936 10.393 -28.659 1.00 80.31 559 VAL A O 1
ATOM 4311 N N . LYS A 1 560 ? 28.387 9.966 -26.514 1.00 83.19 560 LYS A N 1
ATOM 4312 C CA . LYS A 1 560 ? 28.194 8.522 -26.688 1.00 83.19 560 LYS A CA 1
ATOM 4313 C C . LYS A 1 560 ? 26.941 8.191 -27.507 1.00 83.19 560 LYS A C 1
ATOM 4315 O O . LYS A 1 560 ? 27.025 7.346 -28.396 1.00 83.19 560 LYS A O 1
ATOM 4320 N N . ASP A 1 561 ? 25.817 8.850 -27.217 1.00 80.19 561 ASP A N 1
ATOM 4321 C CA . ASP A 1 561 ? 24.516 8.668 -27.885 1.00 80.19 561 ASP A CA 1
ATOM 4322 C C . ASP A 1 561 ? 24.614 8.974 -29.387 1.00 80.19 561 ASP A C 1
ATOM 4324 O O . ASP A 1 561 ? 24.184 8.188 -30.228 1.00 80.19 561 ASP A O 1
ATOM 4328 N N . LEU A 1 562 ? 25.295 10.070 -29.735 1.00 74.81 562 LEU A N 1
ATOM 4329 C CA . LEU A 1 562 ? 25.441 10.530 -31.118 1.00 74.81 562 LEU A CA 1
ATOM 4330 C C . LEU A 1 562 ? 26.756 10.109 -31.791 1.00 74.81 562 LEU A C 1
ATOM 4332 O O . LEU A 1 562 ? 27.002 10.498 -32.932 1.00 74.81 562 LEU A O 1
ATOM 4336 N N . ARG A 1 563 ? 27.601 9.315 -31.114 1.00 74.69 563 ARG A N 1
ATOM 4337 C CA . ARG A 1 563 ? 28.922 8.871 -31.613 1.00 74.69 563 ARG A CA 1
ATOM 4338 C C . ARG A 1 563 ? 29.799 10.041 -32.096 1.00 74.69 563 ARG A C 1
ATOM 4340 O O . ARG A 1 563 ? 30.444 9.974 -33.148 1.00 74.69 563 ARG A O 1
ATOM 4347 N N . LEU A 1 564 ? 29.802 11.143 -31.339 1.00 71.88 564 LEU A N 1
ATOM 4348 C CA . LEU A 1 564 ? 30.535 12.365 -31.697 1.00 71.88 564 LEU A CA 1
ATOM 4349 C C . LEU A 1 564 ? 32.058 12.198 -31.596 1.00 71.88 564 LEU A C 1
ATOM 4351 O O . LEU A 1 564 ? 32.799 13.010 -32.138 1.00 71.88 564 LEU A O 1
ATOM 4355 N N . ASP A 1 565 ? 32.540 11.131 -30.963 1.00 67.31 565 ASP A N 1
ATOM 4356 C CA . ASP A 1 565 ? 33.950 10.737 -30.927 1.00 67.31 565 ASP A CA 1
ATOM 4357 C C . ASP A 1 565 ? 34.548 10.580 -32.334 1.00 67.31 565 ASP A C 1
ATOM 4359 O O . ASP A 1 565 ? 35.644 11.071 -32.616 1.00 67.31 565 ASP A O 1
ATOM 4363 N N . LYS A 1 566 ? 33.781 9.987 -33.256 1.00 67.50 566 LYS A N 1
ATOM 4364 C CA . LYS A 1 566 ? 34.174 9.820 -34.663 1.00 67.50 566 LYS A CA 1
ATOM 4365 C C . LYS A 1 566 ? 34.141 11.130 -35.445 1.00 67.50 566 LYS A C 1
ATOM 4367 O O . LYS A 1 566 ? 34.877 11.300 -36.414 1.00 67.50 566 LYS A O 1
ATOM 4372 N N . VAL A 1 567 ? 33.278 12.046 -35.014 1.00 64.44 567 VAL A N 1
ATOM 4373 C CA . VAL A 1 567 ? 33.048 13.346 -35.643 1.00 64.44 567 VAL A CA 1
ATOM 4374 C C . VAL A 1 567 ? 34.137 14.344 -35.255 1.00 64.44 567 VAL A C 1
ATOM 4376 O O . VAL A 1 567 ? 34.703 15.018 -36.112 1.00 64.44 567 VAL A O 1
ATOM 4379 N N . PHE A 1 568 ? 34.454 14.421 -33.966 1.00 69.12 568 PHE A N 1
ATOM 4380 C CA . PHE A 1 568 ? 35.422 15.368 -33.427 1.00 69.12 568 PHE A CA 1
ATOM 4381 C C . PHE A 1 568 ? 36.875 14.926 -33.620 1.00 69.12 568 PHE A C 1
ATOM 4383 O O . PHE A 1 568 ? 37.763 15.773 -33.605 1.00 69.12 568 PHE A O 1
ATOM 4390 N N . LYS A 1 569 ? 37.130 13.626 -33.849 1.00 67.06 569 LYS A N 1
ATOM 4391 C CA . LYS A 1 569 ? 38.474 13.050 -34.051 1.00 67.06 569 LYS A CA 1
ATOM 4392 C C . LYS A 1 569 ? 39.461 13.341 -32.907 1.00 67.06 569 LYS A C 1
ATOM 4394 O O . LYS A 1 569 ? 40.674 13.301 -33.119 1.00 67.06 569 LYS A O 1
ATOM 4399 N N . ASN A 1 570 ? 38.977 13.631 -31.699 1.00 72.31 570 ASN A N 1
ATOM 4400 C CA . ASN A 1 570 ? 39.861 13.835 -30.554 1.00 72.31 570 ASN A CA 1
ATOM 4401 C C . ASN A 1 570 ? 40.321 12.503 -29.958 1.00 72.31 570 ASN A C 1
ATOM 4403 O O . ASN A 1 570 ? 39.654 11.477 -30.087 1.00 72.31 570 ASN A O 1
ATOM 4407 N N . LYS A 1 571 ? 41.459 12.533 -29.258 1.00 69.88 571 LYS A N 1
ATOM 4408 C CA . LYS A 1 571 ? 42.094 11.331 -28.697 1.00 69.88 571 LYS A CA 1
ATOM 4409 C C . LYS A 1 571 ? 41.477 10.885 -27.371 1.00 69.88 571 LYS A C 1
ATOM 4411 O O . LYS A 1 571 ? 41.647 9.732 -26.993 1.00 69.88 571 LYS A O 1
ATOM 4416 N N . THR A 1 572 ? 40.788 11.775 -26.653 1.00 78.06 572 THR A N 1
ATOM 4417 C CA . THR A 1 572 ? 40.220 11.475 -25.331 1.00 78.06 572 THR A CA 1
ATOM 4418 C C . THR A 1 572 ? 38.744 11.860 -25.230 1.00 78.06 572 THR A C 1
ATOM 4420 O O . THR A 1 572 ? 38.292 12.830 -25.841 1.00 78.06 572 THR A O 1
ATOM 4423 N N . SER A 1 573 ? 37.989 11.125 -24.400 1.00 77.44 573 SER A N 1
ATOM 4424 C CA . SER A 1 573 ? 36.584 11.451 -24.082 1.00 77.44 573 SER A CA 1
ATOM 4425 C C . SER A 1 573 ? 36.446 12.866 -23.516 1.00 77.44 573 SER A C 1
ATOM 4427 O O . SER A 1 573 ? 35.487 13.570 -23.807 1.00 77.44 573 SER A O 1
ATOM 4429 N N . GLU A 1 574 ? 37.450 13.318 -22.764 1.00 80.88 574 GLU A N 1
ATOM 4430 C CA . GLU A 1 574 ? 37.488 14.658 -22.179 1.00 80.88 574 GLU A CA 1
ATOM 4431 C C . GLU A 1 574 ? 37.531 15.772 -23.225 1.00 80.88 574 GLU A C 1
ATOM 4433 O O . GLU A 1 574 ? 36.797 16.752 -23.124 1.00 80.88 574 GLU A O 1
ATOM 4438 N N . GLN A 1 575 ? 38.357 15.607 -24.258 1.00 78.38 575 GLN A N 1
ATOM 4439 C CA . GLN A 1 575 ? 38.437 16.566 -25.357 1.00 78.38 575 GLN A CA 1
ATOM 4440 C C . GLN A 1 575 ? 37.110 16.637 -26.124 1.00 78.38 575 GLN A C 1
ATOM 4442 O O . GLN A 1 575 ? 36.661 17.729 -26.465 1.00 78.38 575 GLN A O 1
ATOM 4447 N N . ASN A 1 576 ? 36.441 15.494 -26.318 1.00 76.81 576 ASN A N 1
ATOM 4448 C CA . ASN A 1 576 ? 35.125 15.435 -26.959 1.00 76.81 576 ASN A CA 1
ATOM 4449 C C . ASN A 1 576 ? 34.040 16.141 -26.136 1.00 76.81 576 ASN A C 1
ATOM 4451 O O . ASN A 1 576 ? 33.269 16.928 -26.687 1.00 76.81 576 ASN A O 1
ATOM 4455 N N . ALA A 1 577 ? 34.004 15.912 -24.821 1.00 82.00 577 ALA A N 1
ATOM 4456 C CA . ALA A 1 577 ? 33.065 16.579 -23.926 1.00 82.00 577 ALA A CA 1
ATOM 4457 C C . ALA A 1 577 ? 33.304 18.096 -23.873 1.00 82.00 577 ALA A C 1
ATOM 4459 O O . ALA A 1 577 ? 32.356 18.868 -23.992 1.00 82.00 577 ALA A O 1
ATOM 4460 N N . ASN A 1 578 ? 34.562 18.538 -23.768 1.00 82.75 578 ASN A N 1
ATOM 4461 C CA . ASN A 1 578 ? 34.909 19.963 -23.739 1.00 82.75 578 ASN A CA 1
ATOM 4462 C C . ASN A 1 578 ? 34.583 20.666 -25.064 1.00 82.75 578 ASN A C 1
ATOM 4464 O O . ASN A 1 578 ? 34.091 21.795 -25.058 1.00 82.75 578 ASN A O 1
ATOM 4468 N N . GLN A 1 579 ? 34.801 19.995 -26.198 1.00 79.38 579 GLN A N 1
ATOM 4469 C CA . GLN A 1 579 ? 34.416 20.513 -27.509 1.00 79.38 579 GLN A CA 1
ATOM 4470 C C . GLN A 1 579 ? 32.893 20.652 -27.637 1.00 79.38 579 GLN A C 1
ATOM 4472 O O . GLN A 1 579 ? 32.427 21.689 -28.105 1.00 79.38 579 GLN A O 1
ATOM 4477 N N . LEU A 1 580 ? 32.116 19.666 -27.173 1.00 80.81 580 LEU A N 1
ATOM 4478 C CA . LEU A 1 580 ? 30.654 19.748 -27.149 1.00 80.81 580 LEU A CA 1
ATOM 4479 C C . LEU A 1 580 ? 30.156 20.860 -26.211 1.00 80.81 580 LEU A C 1
ATOM 4481 O O . LEU A 1 580 ? 29.292 21.642 -26.595 1.00 80.81 580 LEU A O 1
ATOM 4485 N N . LEU A 1 581 ? 30.719 20.980 -25.006 1.00 82.00 581 LEU A N 1
ATOM 4486 C CA . LEU A 1 581 ? 30.360 22.037 -24.054 1.00 82.00 581 LEU A CA 1
ATOM 4487 C C . LEU A 1 581 ? 30.653 23.437 -24.612 1.00 82.00 581 LEU A C 1
ATOM 4489 O O . LEU A 1 581 ? 29.858 24.349 -24.402 1.00 82.00 581 LEU A O 1
ATOM 4493 N N . GLY A 1 582 ? 31.733 23.598 -25.382 1.00 77.00 582 GLY A N 1
ATOM 4494 C CA . GLY A 1 582 ? 32.043 24.841 -26.094 1.00 77.00 582 GLY A CA 1
ATOM 4495 C C . GLY A 1 582 ? 31.035 25.207 -27.193 1.00 77.00 582 GLY A C 1
ATOM 4496 O O . GLY A 1 582 ? 30.917 26.380 -27.544 1.00 77.00 582 GLY A O 1
ATOM 4497 N N . MET A 1 583 ? 30.281 24.231 -27.711 1.00 74.94 583 MET A N 1
ATOM 4498 C CA . MET A 1 583 ? 29.200 24.446 -28.682 1.00 74.94 583 MET A CA 1
ATOM 4499 C C . MET A 1 583 ? 27.872 24.832 -28.014 1.00 74.94 583 MET A C 1
ATOM 4501 O O . MET A 1 583 ? 26.986 25.358 -28.686 1.00 74.94 583 MET A O 1
ATOM 4505 N N . ILE A 1 584 ? 27.706 24.599 -26.708 1.00 78.38 584 ILE A N 1
ATOM 4506 C CA . ILE A 1 584 ? 26.445 24.820 -25.991 1.00 78.38 584 ILE A CA 1
ATOM 4507 C C . ILE A 1 584 ? 26.465 26.184 -25.293 1.00 78.38 584 ILE A C 1
ATOM 4509 O O . ILE A 1 584 ? 27.194 26.420 -24.330 1.00 78.38 584 ILE A O 1
ATOM 4513 N N . LYS A 1 585 ? 25.574 27.080 -25.712 1.00 78.00 585 LYS A N 1
ATOM 4514 C CA . LYS A 1 585 ? 25.291 28.345 -25.034 1.00 78.00 585 LYS A CA 1
ATOM 4515 C C . LYS A 1 585 ? 23.899 28.295 -24.413 1.00 78.00 585 LYS A C 1
ATOM 4517 O O . LYS A 1 585 ? 22.894 28.369 -25.108 1.00 78.00 585 LYS A O 1
ATOM 4522 N N . VAL A 1 586 ? 23.838 28.211 -23.088 1.00 72.81 586 VAL A N 1
ATOM 4523 C CA . VAL A 1 586 ? 22.571 28.295 -22.342 1.00 72.81 586 VAL A CA 1
ATOM 4524 C C . VAL A 1 586 ? 22.364 29.726 -21.860 1.00 72.81 586 VAL A C 1
ATOM 4526 O O . VAL A 1 586 ? 23.270 30.291 -21.241 1.00 72.81 586 VAL A O 1
ATOM 4529 N N . SER A 1 587 ? 21.196 30.298 -22.145 1.00 67.94 587 SER A N 1
ATOM 4530 C CA . SER A 1 587 ? 20.766 31.611 -21.656 1.00 67.94 587 SER A CA 1
ATOM 4531 C C . SER A 1 587 ? 19.414 31.504 -20.960 1.00 67.94 587 SER A C 1
ATOM 4533 O O . SER A 1 587 ? 18.484 30.911 -21.506 1.00 67.94 587 SER A O 1
ATOM 4535 N N . GLU A 1 588 ? 19.298 32.122 -19.793 1.00 62.94 588 GLU A N 1
ATOM 4536 C CA . GLU A 1 588 ? 18.044 32.258 -19.056 1.00 62.94 588 GLU A CA 1
ATOM 4537 C C . GLU A 1 588 ? 17.293 33.505 -19.541 1.00 62.94 588 GLU A C 1
ATOM 4539 O O . GLU A 1 588 ? 17.901 34.561 -19.742 1.00 62.94 588 GLU A O 1
ATOM 4544 N N . LYS A 1 589 ? 15.978 33.404 -19.765 1.00 56.81 589 LYS A N 1
ATOM 4545 C CA . LYS A 1 589 ? 15.156 34.560 -20.151 1.00 56.81 589 LYS A CA 1
ATOM 4546 C C . LYS A 1 589 ? 13.911 34.597 -19.265 1.00 56.81 589 LYS A C 1
ATOM 4548 O O . LYS A 1 589 ? 12.994 33.830 -19.507 1.00 56.81 589 LYS A O 1
ATOM 4553 N N . LYS A 1 590 ? 13.895 35.507 -18.276 1.00 52.72 590 LYS A N 1
ATOM 4554 C CA . LYS A 1 590 ? 12.827 35.699 -17.265 1.00 52.72 590 LYS A CA 1
ATOM 4555 C C . LYS A 1 590 ? 12.451 34.399 -16.528 1.00 52.72 590 LYS A C 1
ATOM 4557 O O . LYS A 1 590 ? 11.536 33.747 -16.996 1.00 52.72 590 LYS A O 1
ATOM 4562 N N . SER A 1 591 ? 13.166 34.064 -15.444 1.00 53.41 591 SER A N 1
ATOM 4563 C CA . SER A 1 591 ? 12.906 33.094 -14.340 1.00 53.41 591 SER A CA 1
ATOM 4564 C C . SER A 1 591 ? 12.275 31.707 -14.584 1.00 53.41 591 SER A C 1
ATOM 4566 O O . SER A 1 591 ? 12.361 30.874 -13.690 1.00 53.41 591 SER A O 1
ATOM 4568 N N . ASP A 1 592 ? 11.682 31.429 -15.744 1.00 54.84 592 ASP A N 1
ATOM 4569 C CA . ASP A 1 592 ? 10.807 30.285 -16.017 1.00 54.84 592 ASP A CA 1
ATOM 4570 C C . ASP A 1 592 ? 11.230 29.540 -17.304 1.00 54.84 592 ASP A C 1
ATOM 4572 O O . ASP A 1 592 ? 10.803 28.409 -17.541 1.00 54.84 592 ASP A O 1
ATOM 4576 N N . PHE A 1 593 ? 12.086 30.149 -18.142 1.00 62.28 593 PHE A N 1
ATOM 4577 C CA . PHE A 1 593 ? 12.479 29.614 -19.451 1.00 62.28 593 PHE A CA 1
ATOM 4578 C C . PHE A 1 593 ? 13.993 29.447 -19.595 1.00 62.28 593 PHE A C 1
ATOM 4580 O O . PHE A 1 593 ? 14.766 30.408 -19.476 1.00 62.28 593 PHE A O 1
ATOM 4587 N N . ILE A 1 594 ? 14.408 28.235 -19.971 1.00 67.69 594 ILE A N 1
ATOM 4588 C CA . ILE A 1 594 ? 15.794 27.929 -20.333 1.00 67.69 594 ILE A CA 1
ATOM 4589 C C . ILE A 1 594 ? 15.893 27.861 -21.854 1.00 67.69 594 ILE A C 1
ATOM 4591 O O . ILE A 1 594 ? 15.318 26.973 -22.484 1.00 67.69 594 ILE A O 1
ATOM 4595 N N . ASN A 1 595 ? 16.661 28.779 -22.445 1.00 70.81 595 ASN A N 1
ATOM 4596 C CA . ASN A 1 595 ? 17.012 28.714 -23.859 1.00 70.81 595 ASN A CA 1
ATOM 4597 C C . ASN A 1 595 ? 18.368 28.029 -24.015 1.00 70.81 595 ASN A C 1
ATOM 4599 O O . ASN A 1 595 ? 19.410 28.587 -23.660 1.00 70.81 595 ASN A O 1
ATOM 4603 N N . VAL A 1 596 ? 18.357 26.829 -24.583 1.00 71.12 596 VAL A N 1
ATOM 4604 C CA . VAL A 1 596 ? 19.564 26.101 -24.976 1.00 71.12 596 VAL A CA 1
ATOM 4605 C C . VAL A 1 596 ? 19.849 26.432 -26.435 1.00 71.12 596 VAL A C 1
ATOM 4607 O O . VAL A 1 596 ? 19.084 26.060 -27.322 1.00 71.12 596 VAL A O 1
ATOM 4610 N N . THR A 1 597 ? 20.931 27.170 -26.680 1.00 72.69 597 THR A N 1
ATOM 4611 C CA . THR A 1 597 ? 21.422 27.488 -28.025 1.00 72.69 597 THR A CA 1
ATOM 4612 C C . THR A 1 597 ? 22.635 26.627 -28.342 1.00 72.69 597 THR A C 1
ATOM 4614 O O . THR A 1 597 ? 23.586 26.609 -27.564 1.00 72.69 597 THR A O 1
ATOM 4617 N N . ILE A 1 598 ? 22.650 25.940 -29.479 1.00 73.31 598 ILE A N 1
ATOM 4618 C CA . ILE A 1 598 ? 23.771 25.076 -29.872 1.00 73.31 598 ILE A CA 1
ATOM 4619 C C . ILE A 1 598 ? 24.385 25.610 -31.146 1.00 73.31 598 ILE A C 1
ATOM 4621 O O . ILE A 1 598 ? 23.694 25.767 -32.144 1.00 73.31 598 ILE A O 1
ATOM 4625 N N . SER A 1 599 ? 25.682 25.897 -31.087 1.00 67.56 599 SER A N 1
ATOM 4626 C CA . SER A 1 599 ? 26.486 26.442 -32.176 1.00 67.56 599 SER A CA 1
ATOM 4627 C C . SER A 1 599 ? 27.406 25.353 -32.721 1.00 67.56 599 SER A C 1
ATOM 4629 O O . SER A 1 599 ? 28.451 25.076 -32.139 1.00 67.56 599 SER A O 1
ATOM 4631 N N . VAL A 1 600 ? 27.035 24.728 -33.836 1.00 66.06 600 VAL A N 1
ATOM 4632 C CA . VAL A 1 600 ? 27.861 23.701 -34.490 1.00 66.06 600 VAL A CA 1
ATOM 4633 C C . VAL A 1 600 ? 28.749 24.369 -35.527 1.00 66.06 600 VAL A C 1
ATOM 4635 O O . VAL A 1 600 ? 28.217 24.964 -36.455 1.00 66.06 600 VAL A O 1
ATOM 4638 N N . GLY A 1 601 ? 30.075 24.266 -35.397 1.00 58.75 601 GLY A N 1
ATOM 4639 C CA . GLY A 1 601 ? 31.029 24.730 -36.410 1.00 58.75 601 GLY A CA 1
ATOM 4640 C C . GLY A 1 601 ? 32.406 24.075 -36.278 1.00 58.75 601 GLY A C 1
ATOM 4641 O O . GLY A 1 601 ? 32.834 23.734 -35.176 1.00 58.75 601 GLY A O 1
ATOM 4642 N N . SER A 1 602 ? 33.099 23.904 -37.405 1.00 47.28 602 SER A N 1
ATOM 4643 C CA . SER A 1 602 ? 34.492 23.442 -37.461 1.00 47.28 602 SER A CA 1
ATOM 4644 C C . SER A 1 602 ? 35.419 24.585 -37.862 1.00 47.28 602 SER A C 1
ATOM 4646 O O . SER A 1 602 ? 35.053 25.442 -38.669 1.00 47.28 602 SER A O 1
ATOM 4648 N N . LYS A 1 603 ? 36.649 24.578 -37.344 1.00 44.69 603 LYS A N 1
ATOM 4649 C CA . LYS A 1 603 ? 37.721 25.432 -37.861 1.00 44.69 603 LYS A CA 1
ATOM 4650 C C . LYS A 1 603 ? 38.151 24.907 -39.239 1.00 44.69 603 LYS A C 1
ATOM 4652 O O . LYS A 1 603 ? 38.855 23.905 -39.301 1.00 44.69 603 LYS A O 1
ATOM 4657 N N . GLY A 1 604 ? 37.797 25.607 -40.321 1.00 43.53 604 GLY A N 1
ATOM 4658 C CA . GLY A 1 604 ? 38.557 25.538 -41.580 1.00 43.53 604 GLY A CA 1
ATOM 4659 C C . GLY A 1 604 ? 37.759 25.569 -42.890 1.00 43.53 604 GLY A C 1
ATOM 4660 O O . GLY A 1 604 ? 36.952 24.689 -43.146 1.00 43.53 604 GLY A O 1
ATOM 4661 N N . ASN A 1 605 ? 38.130 26.523 -43.751 1.00 37.19 605 ASN A N 1
ATOM 4662 C CA . ASN A 1 605 ? 37.828 26.724 -45.179 1.00 37.19 605 ASN A CA 1
ATOM 4663 C C . ASN A 1 605 ? 36.484 27.335 -45.626 1.00 37.19 605 ASN A C 1
ATOM 4665 O O . ASN A 1 605 ? 35.388 26.908 -45.279 1.00 37.19 605 ASN A O 1
ATOM 4669 N N . LEU A 1 606 ? 36.640 28.359 -46.474 1.00 36.41 606 LEU A N 1
ATOM 4670 C CA . LEU A 1 606 ? 35.722 29.465 -46.759 1.00 36.41 606 LEU A CA 1
ATOM 4671 C C . LEU A 1 606 ? 34.628 29.173 -47.807 1.00 36.41 606 LEU A C 1
ATOM 4673 O O . LEU A 1 606 ? 33.801 30.044 -48.058 1.00 36.41 606 LEU A O 1
ATOM 4677 N N . PHE A 1 607 ? 34.590 27.984 -48.419 1.00 40.25 607 PHE A N 1
ATOM 4678 C CA . PHE A 1 607 ? 33.633 27.670 -49.489 1.00 40.25 607 PHE A CA 1
ATOM 4679 C C . PHE A 1 607 ? 33.239 26.185 -49.500 1.00 40.25 607 PHE A C 1
ATOM 4681 O O . PHE A 1 607 ? 33.971 25.350 -50.019 1.00 40.25 607 PHE A O 1
ATOM 4688 N N . SER A 1 608 ? 32.059 25.845 -48.969 1.00 44.62 608 SER A N 1
ATOM 4689 C CA . SER A 1 608 ? 31.298 24.662 -49.408 1.00 44.62 608 SER A CA 1
ATOM 4690 C C . SER A 1 608 ? 29.820 24.788 -49.012 1.00 44.62 608 SER A C 1
ATOM 4692 O O . SER A 1 608 ? 29.427 24.639 -47.861 1.00 44.62 608 SER A O 1
ATOM 4694 N N . LYS A 1 609 ? 28.967 25.079 -49.998 1.00 44.44 609 LYS A N 1
ATOM 4695 C CA . LYS A 1 609 ? 27.505 25.178 -49.831 1.00 44.44 609 LYS A CA 1
ATOM 4696 C C . LYS A 1 609 ? 26.837 23.801 -49.627 1.00 44.44 609 LYS A C 1
ATOM 4698 O O . LYS A 1 609 ? 25.675 23.738 -49.265 1.00 44.44 609 LYS A O 1
ATOM 4703 N N . VAL A 1 610 ? 27.589 22.712 -49.827 1.00 41.19 610 VAL A N 1
ATOM 4704 C CA . VAL A 1 610 ? 27.131 21.306 -49.771 1.00 41.19 610 VAL A CA 1
ATOM 4705 C C . VAL A 1 610 ? 27.163 20.723 -48.345 1.00 41.19 610 VAL A C 1
ATOM 4707 O O . VAL A 1 610 ? 26.655 19.638 -48.102 1.00 41.19 610 VAL A O 1
ATOM 4710 N N . HIS A 1 611 ? 27.704 21.451 -47.367 1.00 56.56 611 HIS A N 1
ATOM 4711 C CA . HIS A 1 611 ? 27.914 20.945 -46.005 1.00 56.56 611 HIS A CA 1
ATOM 4712 C C . HIS A 1 611 ? 27.124 21.709 -44.922 1.00 56.56 611 HIS A C 1
ATOM 4714 O O . HIS A 1 611 ? 27.207 21.379 -43.739 1.00 56.56 611 HIS A O 1
ATOM 4720 N N . GLU A 1 612 ? 26.334 22.716 -45.313 1.00 56.25 612 GLU A N 1
ATOM 4721 C CA . GLU A 1 612 ? 25.505 23.518 -44.402 1.00 56.25 612 GLU A CA 1
ATOM 4722 C C . GLU A 1 612 ? 24.326 22.700 -43.842 1.00 56.25 612 GLU A C 1
ATOM 4724 O O . GLU A 1 612 ? 24.104 22.691 -42.631 1.00 56.25 612 GLU A O 1
ATOM 4729 N N . ASP A 1 613 ? 23.625 21.947 -44.692 1.00 60.75 613 ASP A N 1
ATOM 4730 C CA . ASP A 1 613 ? 22.430 21.185 -44.299 1.00 60.75 613 ASP A CA 1
ATOM 4731 C C . ASP A 1 613 ? 22.746 20.074 -43.293 1.00 60.75 613 ASP A C 1
ATOM 4733 O O . ASP A 1 613 ? 22.014 19.882 -42.319 1.00 60.75 613 ASP A O 1
ATOM 4737 N N . SER A 1 614 ? 23.898 19.416 -43.436 1.00 64.06 614 SER A N 1
ATOM 4738 C CA . SER A 1 614 ? 24.374 18.441 -42.457 1.00 64.06 614 SER A CA 1
ATOM 4739 C C . SER A 1 614 ? 24.616 19.105 -41.094 1.00 64.06 614 SER A C 1
ATOM 4741 O O . SER A 1 614 ? 24.091 18.641 -40.085 1.00 64.06 614 SER A O 1
ATOM 4743 N N . ALA A 1 615 ? 25.318 20.242 -41.013 1.00 65.44 615 ALA A N 1
ATOM 4744 C CA . ALA A 1 615 ? 25.497 20.922 -39.722 1.00 65.44 615 ALA A CA 1
ATOM 4745 C C . ALA A 1 615 ? 24.175 21.386 -39.085 1.00 65.44 615 ALA A C 1
ATOM 4747 O O . ALA A 1 615 ? 24.066 21.364 -37.856 1.00 65.44 615 ALA A O 1
ATOM 4748 N N . LYS A 1 616 ? 23.158 21.741 -39.885 1.00 68.62 616 LYS A N 1
ATOM 4749 C CA . LYS A 1 616 ? 21.816 22.076 -39.379 1.00 68.62 616 LYS A CA 1
ATOM 4750 C C . LYS A 1 616 ? 21.151 20.866 -38.716 1.00 68.62 616 LYS A C 1
ATOM 4752 O O . LYS A 1 616 ? 20.632 20.984 -37.606 1.00 68.62 616 LYS A O 1
ATOM 4757 N N . VAL A 1 617 ? 21.214 19.700 -39.361 1.00 71.50 617 VAL A N 1
ATOM 4758 C CA . VAL A 1 617 ? 20.668 18.438 -38.832 1.00 71.50 617 VAL A CA 1
ATOM 4759 C C . VAL A 1 617 ? 21.446 17.959 -37.603 1.00 71.50 617 VAL A C 1
ATOM 4761 O O . VAL A 1 617 ? 20.839 17.525 -36.626 1.00 71.50 617 VAL A O 1
ATOM 4764 N N . LEU A 1 618 ? 22.774 18.104 -37.588 1.00 72.50 618 LEU A N 1
ATOM 4765 C CA . LEU A 1 618 ? 23.581 17.761 -36.416 1.00 72.50 618 LEU A CA 1
ATOM 4766 C C . LEU A 1 618 ? 23.251 18.659 -35.218 1.00 72.50 618 LEU A C 1
ATOM 4768 O O . LEU A 1 618 ? 23.071 18.164 -34.109 1.00 72.50 618 LEU A O 1
ATOM 4772 N N . GLY A 1 619 ? 23.138 19.973 -35.433 1.00 72.06 619 GLY A N 1
ATOM 4773 C CA . GLY A 1 619 ? 22.753 20.919 -34.382 1.00 72.06 619 GLY A CA 1
ATOM 4774 C C . GLY A 1 619 ? 21.365 20.632 -33.810 1.00 72.06 619 GLY A C 1
ATOM 4775 O O . GLY A 1 619 ? 21.145 20.797 -32.609 1.00 72.06 619 GLY A O 1
ATOM 4776 N N . LEU A 1 620 ? 20.440 20.154 -34.646 1.00 76.38 620 LEU A N 1
ATOM 4777 C CA . LEU A 1 620 ? 19.123 19.687 -34.222 1.00 76.38 620 LEU A CA 1
ATOM 4778 C C . LEU A 1 620 ? 19.218 18.440 -33.327 1.00 76.38 620 LEU A C 1
ATOM 4780 O O . LEU A 1 620 ? 18.604 18.395 -32.259 1.00 76.38 620 LEU A O 1
ATOM 4784 N N . GLU A 1 621 ? 19.985 17.437 -33.750 1.00 76.12 621 GLU A N 1
ATOM 4785 C CA . GLU A 1 621 ? 20.056 16.155 -33.048 1.00 76.12 621 GLU A CA 1
ATOM 4786 C C . GLU A 1 621 ? 20.844 16.256 -31.736 1.00 76.12 621 GLU A C 1
ATOM 4788 O O . GLU A 1 621 ? 20.412 15.717 -30.716 1.00 76.12 621 GLU A O 1
ATOM 4793 N N . ILE A 1 622 ? 21.926 17.045 -31.713 1.00 80.56 622 ILE A N 1
ATOM 4794 C CA . ILE A 1 622 ? 22.635 17.405 -30.476 1.00 80.56 622 ILE A CA 1
ATOM 4795 C C . ILE A 1 622 ? 21.664 18.070 -29.497 1.00 80.56 622 ILE A C 1
ATOM 4797 O O . ILE A 1 622 ? 21.650 17.723 -28.318 1.00 80.56 622 ILE A O 1
ATOM 4801 N N . SER A 1 623 ? 20.799 18.965 -29.977 1.00 80.81 623 SER A N 1
ATOM 4802 C CA . SER A 1 623 ? 19.805 19.632 -29.134 1.00 80.81 623 SER A CA 1
ATOM 4803 C C . SER A 1 623 ? 18.816 18.673 -28.492 1.00 80.81 623 SER A C 1
ATOM 4805 O O . SER A 1 623 ? 18.615 18.686 -27.275 1.00 80.81 623 SER A O 1
ATOM 4807 N N . ARG A 1 624 ? 18.238 17.785 -29.301 1.00 83.31 624 ARG A N 1
ATOM 4808 C CA . ARG A 1 624 ? 17.302 16.761 -28.826 1.00 83.31 624 ARG A CA 1
ATOM 4809 C C . ARG A 1 624 ? 17.965 15.804 -27.844 1.00 83.31 624 ARG A C 1
ATOM 4811 O O . ARG A 1 624 ? 17.377 15.488 -26.808 1.00 83.31 624 ARG A O 1
ATOM 4818 N N . SER A 1 625 ? 19.185 15.368 -28.152 1.00 83.56 625 SER A N 1
ATOM 4819 C CA . SER A 1 625 ? 19.956 14.465 -27.300 1.00 83.56 625 SER A CA 1
ATOM 4820 C C . SER A 1 625 ? 20.322 15.126 -25.968 1.00 83.56 625 SER A C 1
ATOM 4822 O O . SER A 1 625 ? 20.188 14.483 -24.929 1.00 83.56 625 SER A O 1
ATOM 4824 N N . ILE A 1 626 ? 20.682 16.417 -25.947 1.00 84.56 626 ILE A N 1
ATOM 4825 C CA . ILE A 1 626 ? 20.948 17.159 -24.702 1.00 84.56 626 ILE A CA 1
ATOM 4826 C C . ILE A 1 626 ? 19.712 17.184 -23.809 1.00 84.56 626 ILE A C 1
ATOM 4828 O O . ILE A 1 626 ? 19.818 16.830 -22.636 1.00 84.56 626 ILE A O 1
ATOM 4832 N N . VAL A 1 627 ? 18.543 17.558 -24.336 1.00 83.62 627 VAL A N 1
ATOM 4833 C CA . VAL A 1 627 ? 17.306 17.616 -23.537 1.00 83.62 627 VAL A CA 1
ATOM 4834 C C . VAL A 1 627 ? 16.955 16.231 -22.987 1.00 83.62 627 VAL A C 1
ATOM 4836 O O . VAL A 1 627 ? 16.748 16.080 -21.784 1.00 83.62 627 VAL A O 1
ATOM 4839 N N . ARG A 1 628 ? 16.976 15.200 -23.842 1.00 82.81 628 ARG A N 1
ATOM 4840 C CA . ARG A 1 628 ? 16.654 13.815 -23.465 1.00 82.81 628 ARG A CA 1
ATOM 4841 C C . ARG A 1 628 ? 17.604 13.265 -22.400 1.00 82.81 628 ARG A C 1
ATOM 4843 O O . ARG A 1 628 ? 17.156 12.681 -21.415 1.00 82.81 628 ARG A O 1
ATOM 4850 N N . ASN A 1 629 ? 18.912 13.445 -22.587 1.00 85.38 629 ASN A N 1
ATOM 4851 C CA . ASN A 1 629 ? 19.921 12.964 -21.644 1.00 85.38 629 ASN A CA 1
ATOM 4852 C C . ASN A 1 629 ? 19.906 13.765 -20.334 1.00 85.38 629 ASN A C 1
ATOM 4854 O O . ASN A 1 629 ? 20.089 13.175 -19.271 1.00 85.38 629 ASN A O 1
ATOM 4858 N N . THR A 1 630 ? 19.621 15.069 -20.383 1.00 83.56 630 THR A N 1
ATOM 4859 C CA . THR A 1 630 ? 19.452 15.900 -19.179 1.00 83.56 630 THR A CA 1
ATOM 4860 C C . THR A 1 630 ? 18.258 15.424 -18.355 1.00 83.56 630 THR A C 1
ATOM 4862 O O . THR A 1 630 ? 18.414 15.163 -17.167 1.00 83.56 630 THR A O 1
ATOM 4865 N N . ASP A 1 631 ? 17.094 15.234 -18.978 1.00 79.88 631 ASP A N 1
ATOM 4866 C CA . ASP A 1 631 ? 15.873 14.744 -18.325 1.00 79.88 631 ASP A CA 1
ATOM 4867 C C . ASP A 1 631 ? 16.071 13.334 -17.733 1.00 79.88 631 ASP A C 1
ATOM 4869 O O . ASP A 1 631 ? 15.695 13.051 -16.597 1.00 79.88 631 ASP A O 1
ATOM 4873 N N . LYS A 1 632 ? 16.768 12.453 -18.460 1.00 81.00 632 LYS A N 1
ATOM 4874 C CA . LYS A 1 632 ? 17.171 11.116 -17.991 1.00 81.00 632 LYS A CA 1
ATOM 4875 C C . LYS A 1 632 ? 18.079 11.167 -16.757 1.00 81.00 632 LYS A C 1
ATOM 4877 O O . LYS A 1 632 ? 17.791 10.479 -15.780 1.00 81.00 632 LYS A O 1
ATOM 4882 N N . ILE A 1 633 ? 19.136 11.982 -16.774 1.00 79.81 633 ILE A N 1
ATOM 4883 C CA . ILE A 1 633 ? 20.060 12.132 -15.636 1.00 79.81 633 ILE A CA 1
ATOM 4884 C C . ILE A 1 633 ? 19.356 12.782 -14.437 1.00 79.81 633 ILE A C 1
ATOM 4886 O O . ILE A 1 633 ? 19.572 12.363 -13.299 1.00 79.81 633 ILE A O 1
ATOM 4890 N N . LEU A 1 634 ? 18.498 13.773 -14.680 1.00 75.25 634 LEU A N 1
ATOM 4891 C CA . LEU A 1 634 ? 17.738 14.455 -13.637 1.00 75.25 634 LEU A CA 1
ATOM 4892 C C . LEU A 1 634 ? 16.767 13.497 -12.937 1.00 75.25 634 LEU A C 1
ATOM 4894 O O . LEU A 1 634 ? 16.780 13.420 -11.711 1.00 75.25 634 LEU A O 1
ATOM 4898 N N . ARG A 1 635 ? 15.999 12.699 -13.692 1.00 73.00 635 ARG A N 1
ATOM 4899 C CA . ARG A 1 635 ? 15.137 11.648 -13.124 1.00 73.00 635 ARG A CA 1
ATOM 4900 C C . ARG A 1 635 ? 15.917 10.639 -12.292 1.00 73.00 635 ARG A C 1
ATOM 4902 O O . ARG A 1 635 ? 15.479 10.283 -11.204 1.00 73.00 635 ARG A O 1
ATOM 4909 N N . GLU A 1 636 ? 17.078 10.195 -12.775 1.00 74.56 636 GLU A N 1
ATOM 4910 C CA . GLU A 1 636 ? 17.934 9.267 -12.028 1.00 74.56 636 GLU A CA 1
ATOM 4911 C C . GLU A 1 636 ? 18.382 9.875 -10.688 1.00 74.56 636 GLU A C 1
ATOM 4913 O O . GLU A 1 636 ? 18.358 9.201 -9.658 1.00 74.56 636 GLU A O 1
ATOM 4918 N N . PHE A 1 637 ? 18.763 11.155 -10.688 1.00 72.75 637 PHE A N 1
ATOM 4919 C CA . PHE A 1 637 ? 19.150 11.872 -9.476 1.00 72.75 637 PHE A CA 1
ATOM 4920 C C . PHE A 1 637 ? 17.979 12.024 -8.497 1.00 72.75 637 PHE A C 1
ATOM 4922 O O . PHE A 1 637 ? 18.129 11.715 -7.315 1.00 72.75 637 PHE A O 1
ATOM 4929 N N . LEU A 1 638 ? 16.807 12.442 -8.987 1.00 66.06 638 LEU A N 1
ATOM 4930 C CA . LEU A 1 638 ? 15.596 12.598 -8.178 1.00 66.06 638 LEU A CA 1
ATOM 4931 C C . LEU A 1 638 ? 15.142 11.268 -7.569 1.00 66.06 638 LEU A C 1
ATOM 4933 O O . LEU A 1 638 ? 14.842 11.214 -6.380 1.00 66.06 638 LEU A O 1
ATOM 4937 N N . TYR A 1 639 ? 15.175 10.184 -8.346 1.00 70.00 639 TYR A N 1
ATOM 4938 C CA . TYR A 1 639 ? 14.860 8.842 -7.861 1.00 70.00 639 TYR A CA 1
ATOM 4939 C C . TYR A 1 639 ? 15.818 8.397 -6.750 1.00 70.00 639 TYR A C 1
ATOM 4941 O O . TYR A 1 639 ? 15.376 7.962 -5.687 1.00 70.00 639 TYR A O 1
ATOM 4949 N N . LYS A 1 640 ? 17.137 8.545 -6.959 1.00 64.75 640 LYS A N 1
ATOM 4950 C CA . LYS A 1 640 ? 18.146 8.190 -5.946 1.00 64.75 640 LYS A CA 1
ATOM 4951 C C . LYS A 1 640 ? 17.983 9.008 -4.668 1.00 64.75 640 LYS A C 1
ATOM 4953 O O . LYS A 1 640 ? 18.073 8.440 -3.581 1.00 64.75 640 LYS A O 1
ATOM 4958 N N . LYS A 1 641 ? 17.716 10.312 -4.795 1.00 66.69 641 LYS A N 1
ATOM 4959 C CA . LYS A 1 641 ? 17.434 11.193 -3.656 1.00 66.69 641 LYS A CA 1
ATOM 4960 C C . LYS A 1 641 ? 16.198 10.718 -2.892 1.00 66.69 641 LYS A C 1
ATOM 4962 O O . LYS A 1 641 ? 16.265 10.536 -1.682 1.00 66.69 641 LYS A O 1
ATOM 4967 N N . SER A 1 642 ? 15.104 10.457 -3.600 1.00 65.38 642 SER A N 1
ATOM 4968 C CA . SER A 1 642 ? 13.845 10.045 -2.984 1.00 65.38 642 SER A CA 1
ATOM 4969 C C . SER A 1 642 ? 13.947 8.686 -2.282 1.00 65.38 642 SER A C 1
ATOM 4971 O O . SER A 1 642 ? 13.450 8.514 -1.172 1.00 65.38 642 SER A O 1
ATOM 4973 N N . LEU A 1 643 ? 14.695 7.738 -2.857 1.00 70.50 643 LEU A N 1
ATOM 4974 C CA . LEU A 1 643 ? 14.985 6.453 -2.218 1.00 70.50 643 LEU A CA 1
ATOM 4975 C C . LEU A 1 643 ? 15.801 6.613 -0.924 1.00 70.50 643 LEU A C 1
ATOM 4977 O O . LEU A 1 643 ? 15.500 5.965 0.080 1.00 70.50 643 LEU A O 1
ATOM 4981 N N . ALA A 1 644 ? 16.827 7.471 -0.938 1.00 65.06 644 ALA A N 1
ATOM 4982 C CA . ALA A 1 644 ? 17.633 7.759 0.246 1.00 65.06 644 ALA A CA 1
ATOM 4983 C C . ALA A 1 644 ? 16.785 8.402 1.357 1.00 65.06 644 ALA A C 1
ATOM 4985 O O . ALA A 1 644 ? 16.806 7.926 2.494 1.00 65.06 644 ALA A O 1
ATOM 4986 N N . ASN A 1 645 ? 15.969 9.403 1.010 1.00 65.94 645 ASN A N 1
ATOM 4987 C CA . ASN A 1 645 ? 15.041 10.055 1.933 1.00 65.94 645 ASN A CA 1
ATOM 4988 C C . ASN A 1 645 ? 14.007 9.070 2.498 1.00 65.94 645 ASN A C 1
ATOM 4990 O O . ASN A 1 645 ? 13.785 9.031 3.707 1.00 65.94 645 ASN A O 1
ATOM 4994 N N . ALA A 1 646 ? 13.407 8.225 1.654 1.00 73.19 646 ALA A N 1
ATOM 4995 C CA . ALA A 1 646 ? 12.440 7.218 2.086 1.00 73.19 646 ALA A CA 1
ATOM 4996 C C . ALA A 1 646 ? 13.054 6.235 3.094 1.00 73.19 646 ALA A C 1
ATOM 4998 O O . ALA A 1 646 ? 12.435 5.923 4.110 1.00 73.19 646 ALA A O 1
ATOM 4999 N N . ASN A 1 647 ? 14.282 5.768 2.857 1.00 69.69 647 ASN A N 1
ATOM 5000 C CA . ASN A 1 647 ? 14.975 4.885 3.794 1.00 69.69 647 ASN A CA 1
ATOM 5001 C C . ASN A 1 647 ? 15.296 5.586 5.118 1.00 69.69 647 ASN A C 1
ATOM 5003 O O . ASN A 1 647 ? 15.074 5.005 6.181 1.00 69.69 647 ASN A O 1
ATOM 5007 N N . PHE A 1 648 ? 15.755 6.837 5.063 1.00 75.44 648 PHE A N 1
ATOM 5008 C CA . PHE A 1 648 ? 15.994 7.649 6.254 1.00 75.44 648 PHE A CA 1
ATOM 5009 C C . PHE A 1 648 ? 14.716 7.813 7.090 1.00 75.44 648 PHE A C 1
ATOM 5011 O O . PHE A 1 648 ? 14.704 7.478 8.277 1.00 75.44 648 PHE A O 1
ATOM 5018 N N . TYR A 1 649 ? 13.611 8.239 6.466 1.00 75.50 649 TYR A N 1
ATOM 5019 C CA . TYR A 1 649 ? 12.331 8.400 7.157 1.00 75.50 649 TYR A CA 1
ATOM 5020 C C . TYR A 1 649 ? 11.778 7.078 7.675 1.00 75.50 649 TYR A C 1
ATOM 5022 O O . TYR A 1 649 ? 11.213 7.061 8.760 1.00 75.50 649 TYR A O 1
ATOM 5030 N N . LYS A 1 650 ? 11.972 5.962 6.964 1.00 75.81 650 LYS A N 1
ATOM 5031 C CA . LYS A 1 650 ? 11.556 4.633 7.431 1.00 75.81 650 LYS A CA 1
ATOM 5032 C C . LYS A 1 650 ? 12.252 4.248 8.737 1.00 75.81 650 LYS A C 1
ATOM 5034 O O . LYS A 1 650 ? 11.583 3.802 9.663 1.00 75.81 650 LYS A O 1
ATOM 5039 N N . ILE A 1 651 ? 13.572 4.430 8.817 1.00 72.69 651 ILE A N 1
ATOM 5040 C CA . ILE A 1 651 ? 14.346 4.125 10.029 1.00 72.69 651 ILE A CA 1
ATOM 5041 C C . ILE A 1 651 ? 13.875 5.014 11.182 1.00 72.69 651 ILE A C 1
ATOM 5043 O O . ILE A 1 651 ? 13.498 4.505 12.236 1.00 72.69 651 ILE A O 1
ATOM 5047 N N . LYS A 1 652 ? 13.795 6.331 10.956 1.00 74.69 652 LYS A N 1
ATOM 5048 C CA . LYS A 1 652 ? 13.326 7.281 11.973 1.00 74.69 652 LYS A CA 1
ATOM 5049 C C . LYS A 1 652 ? 11.883 7.031 12.403 1.00 74.69 652 LYS A C 1
ATOM 5051 O O . LYS A 1 652 ? 11.559 7.190 13.575 1.00 74.69 652 LYS A O 1
ATOM 5056 N N . MET A 1 653 ? 11.021 6.614 11.481 1.00 81.31 653 MET A N 1
ATOM 5057 C CA . MET A 1 653 ? 9.633 6.260 11.765 1.00 81.31 653 MET A CA 1
ATOM 5058 C C . MET A 1 653 ? 9.546 5.034 12.682 1.00 81.31 653 MET A C 1
ATOM 5060 O O . MET A 1 653 ? 8.741 5.046 13.608 1.00 81.31 653 MET A O 1
ATOM 5064 N N . GLU A 1 654 ? 10.345 3.987 12.454 1.00 76.38 654 GLU A N 1
ATOM 5065 C CA . GLU A 1 654 ? 10.358 2.811 13.338 1.00 76.38 654 GLU A CA 1
ATOM 5066 C C . GLU A 1 654 ? 10.942 3.141 14.722 1.00 76.38 654 GLU A C 1
ATOM 5068 O O . GLU A 1 654 ? 10.384 2.708 15.728 1.00 76.38 654 GLU A O 1
ATOM 5073 N N . GLU A 1 655 ? 11.987 3.975 14.801 1.00 78.38 655 GLU A N 1
ATOM 5074 C CA . GLU A 1 655 ? 12.495 4.503 16.080 1.00 78.38 655 GLU A CA 1
ATOM 5075 C C . GLU A 1 655 ? 11.388 5.252 16.844 1.00 78.38 655 GLU A C 1
ATOM 5077 O O . GLU A 1 655 ? 11.052 4.897 17.976 1.00 78.38 655 GLU A O 1
ATOM 5082 N N . ALA A 1 656 ? 10.741 6.225 16.195 1.00 78.38 656 ALA A N 1
ATOM 5083 C CA . ALA A 1 656 ? 9.662 7.010 16.792 1.00 78.38 656 ALA A CA 1
ATOM 5084 C C . ALA A 1 656 ? 8.444 6.154 17.179 1.00 78.38 656 ALA A C 1
ATOM 5086 O O . ALA A 1 656 ? 7.767 6.440 18.167 1.00 78.38 656 ALA A O 1
ATOM 5087 N N . ARG A 1 657 ? 8.159 5.082 16.427 1.00 84.00 657 ARG A N 1
ATOM 5088 C CA . ARG A 1 657 ? 7.096 4.122 16.751 1.00 84.00 657 ARG A CA 1
ATOM 5089 C C . ARG A 1 657 ? 7.364 3.438 18.088 1.00 84.00 657 ARG A C 1
ATOM 5091 O O . ARG A 1 657 ? 6.468 3.405 18.930 1.00 84.00 657 ARG A O 1
ATOM 5098 N N . LEU A 1 658 ? 8.577 2.919 18.278 1.00 75.56 658 LEU A N 1
ATOM 5099 C CA . LEU A 1 658 ? 8.978 2.247 19.515 1.00 75.56 658 LEU A CA 1
ATOM 5100 C C . LEU A 1 658 ? 8.939 3.208 20.706 1.00 75.56 658 LEU A C 1
ATOM 5102 O O . LEU A 1 658 ? 8.430 2.858 21.772 1.00 75.56 658 LEU A O 1
ATOM 5106 N N . GLU A 1 659 ? 9.421 4.437 20.525 1.00 81.38 659 GLU A N 1
ATOM 5107 C CA . GLU A 1 659 ? 9.364 5.470 21.562 1.00 81.38 659 GLU A CA 1
ATOM 5108 C C . GLU A 1 659 ? 7.924 5.850 21.921 1.00 81.38 659 GLU A C 1
ATOM 5110 O O . GLU A 1 659 ? 7.606 6.002 23.101 1.00 81.38 659 GLU A O 1
ATOM 5115 N N . LYS A 1 660 ? 7.038 5.963 20.924 1.00 87.31 660 LYS A N 1
ATOM 5116 C CA . LYS A 1 660 ? 5.610 6.223 21.134 1.00 87.31 660 LYS A CA 1
ATOM 5117 C C . LYS A 1 660 ? 4.955 5.100 21.927 1.00 87.31 660 LYS A C 1
ATOM 5119 O O . LYS A 1 660 ? 4.293 5.380 22.923 1.00 87.31 660 LYS A O 1
ATOM 5124 N N . ASP A 1 661 ? 5.150 3.849 21.518 1.00 75.88 661 ASP A N 1
ATOM 5125 C CA . ASP A 1 661 ? 4.578 2.690 22.212 1.00 75.88 661 ASP A CA 1
ATOM 5126 C C . ASP A 1 661 ? 5.111 2.616 23.664 1.00 75.88 661 ASP A C 1
ATOM 5128 O O . ASP A 1 661 ? 4.356 2.363 24.604 1.00 75.88 661 ASP A O 1
ATOM 5132 N N . THR A 1 662 ? 6.390 2.955 23.874 1.00 81.88 662 THR A N 1
ATOM 5133 C CA . THR A 1 662 ? 7.015 3.035 25.206 1.00 81.88 662 THR A CA 1
ATOM 5134 C C . THR A 1 662 ? 6.415 4.150 26.067 1.00 81.88 662 THR A C 1
ATOM 5136 O O . THR A 1 662 ? 6.101 3.924 27.237 1.00 81.88 662 THR A O 1
ATOM 5139 N N . ALA A 1 663 ? 6.243 5.355 25.521 1.00 74.81 663 ALA A N 1
ATOM 5140 C CA . ALA A 1 663 ? 5.663 6.487 26.241 1.00 74.81 663 ALA A CA 1
ATOM 5141 C C . ALA A 1 663 ? 4.184 6.240 26.594 1.00 74.81 663 ALA A C 1
ATOM 5143 O O . ALA A 1 663 ? 3.766 6.505 27.722 1.00 74.81 663 ALA A O 1
ATOM 5144 N N . GLN A 1 664 ? 3.419 5.634 25.679 1.00 78.88 664 GLN A N 1
ATOM 5145 C CA . GLN A 1 664 ? 2.041 5.198 25.927 1.00 78.88 664 GLN A CA 1
ATOM 5146 C C . GLN A 1 664 ? 1.967 4.146 27.036 1.00 78.88 664 GLN A C 1
ATOM 5148 O O . GLN A 1 664 ? 1.107 4.235 27.910 1.00 78.88 664 GLN A O 1
ATOM 5153 N N . PHE A 1 665 ? 2.897 3.188 27.051 1.00 78.62 665 PHE A N 1
ATOM 5154 C CA . PHE A 1 665 ? 2.982 2.192 28.116 1.00 78.62 665 PHE A CA 1
ATOM 5155 C C . PHE A 1 665 ? 3.317 2.816 29.479 1.00 78.62 665 PHE A C 1
ATOM 5157 O O . PHE A 1 665 ? 2.670 2.480 30.472 1.00 78.62 665 PHE A O 1
ATOM 5164 N N . LYS A 1 666 ? 4.288 3.743 29.550 1.00 75.69 666 LYS A N 1
ATOM 5165 C CA . LYS A 1 666 ? 4.628 4.460 30.796 1.00 75.69 666 LYS A CA 1
ATOM 5166 C C . LYS A 1 666 ? 3.422 5.224 31.349 1.00 75.69 666 LYS A C 1
ATOM 5168 O O . LYS A 1 666 ? 3.150 5.131 32.543 1.00 75.69 666 LYS A O 1
ATOM 5173 N N . LEU A 1 667 ? 2.696 5.935 30.484 1.00 79.44 667 LEU A N 1
ATOM 5174 C CA . LEU A 1 667 ? 1.483 6.665 30.849 1.00 79.44 667 LEU A CA 1
ATOM 5175 C C . LEU A 1 667 ? 0.391 5.714 31.360 1.00 79.44 667 LEU A C 1
ATOM 5177 O O . LEU A 1 667 ? -0.117 5.906 32.461 1.00 79.44 667 LEU A O 1
ATOM 5181 N N . ALA A 1 668 ? 0.088 4.647 30.615 1.00 73.62 668 ALA A N 1
ATOM 5182 C CA . ALA A 1 668 ? -0.925 3.663 31.000 1.00 73.62 668 ALA A CA 1
ATOM 5183 C C . ALA A 1 668 ? -0.584 2.954 32.324 1.00 73.62 668 ALA A C 1
ATOM 5185 O O . ALA A 1 668 ? -1.465 2.694 33.146 1.00 73.62 668 ALA A O 1
ATOM 5186 N N . LYS A 1 669 ? 0.703 2.663 32.562 1.00 75.44 669 LYS A N 1
ATOM 5187 C CA . LYS A 1 669 ? 1.190 2.113 33.834 1.00 75.44 669 LYS A CA 1
ATOM 5188 C C . LYS A 1 669 ? 0.992 3.107 34.980 1.00 75.44 669 LYS A C 1
ATOM 5190 O O . LYS A 1 669 ? 0.449 2.737 36.015 1.00 75.44 669 LYS A O 1
ATOM 5195 N N . PHE A 1 670 ? 1.353 4.372 34.774 1.00 77.69 670 PHE A N 1
ATOM 5196 C CA . PHE A 1 670 ? 1.174 5.421 35.775 1.00 77.69 670 PHE A CA 1
ATOM 5197 C C . PHE A 1 670 ? -0.307 5.655 36.127 1.00 77.69 670 PHE A C 1
ATOM 5199 O O . PHE A 1 670 ? -0.641 5.780 37.306 1.00 77.69 670 PHE A O 1
ATOM 5206 N N . GLU A 1 671 ? -1.200 5.667 35.129 1.00 71.94 671 GLU A N 1
ATOM 5207 C CA . GLU A 1 671 ? -2.658 5.780 35.310 1.00 71.94 671 GLU A CA 1
ATOM 5208 C C . GLU A 1 671 ? -3.235 4.638 36.152 1.00 71.94 671 GLU A C 1
ATOM 5210 O O . GLU A 1 671 ? -4.117 4.855 36.991 1.00 71.94 671 GLU A O 1
ATOM 5215 N N . LYS A 1 672 ? -2.726 3.423 35.927 1.00 71.56 672 LYS A N 1
ATOM 5216 C CA . LYS A 1 672 ? -3.124 2.210 36.641 1.00 71.56 672 LYS A CA 1
ATOM 5217 C C . LYS A 1 672 ? -2.650 2.227 38.094 1.00 71.56 672 LYS A C 1
ATOM 5219 O O . LYS A 1 672 ? -3.446 1.938 38.986 1.00 71.56 672 LYS A O 1
ATOM 5224 N N . ASP A 1 673 ? -1.387 2.576 38.324 1.00 76.44 673 ASP A N 1
ATOM 5225 C CA . ASP A 1 673 ? -0.763 2.534 39.651 1.00 76.44 673 ASP A CA 1
ATOM 5226 C C . ASP A 1 673 ? -1.319 3.634 40.578 1.00 76.44 673 ASP A C 1
ATOM 5228 O O . ASP A 1 673 ? -1.479 3.414 41.778 1.00 76.44 673 ASP A O 1
ATOM 5232 N N . ASN A 1 674 ? -1.706 4.788 40.020 1.00 74.06 674 ASN A N 1
ATOM 5233 C CA . ASN A 1 674 ? -2.157 5.959 40.784 1.00 74.06 674 ASN A CA 1
ATOM 5234 C C . ASN A 1 674 ? -3.678 6.206 40.738 1.00 74.06 674 ASN A C 1
ATOM 5236 O O . ASN A 1 674 ? -4.126 7.296 41.088 1.00 74.06 674 ASN A O 1
ATOM 5240 N N . LYS A 1 675 ? -4.479 5.206 40.332 1.00 63.72 675 LYS A N 1
ATOM 5241 C CA . LYS A 1 675 ? -5.958 5.260 40.287 1.00 63.72 675 LYS A CA 1
ATOM 5242 C C . LYS A 1 675 ? -6.505 6.507 39.571 1.00 63.72 675 LYS A C 1
ATOM 5244 O O . LYS A 1 675 ? -7.246 7.278 40.168 1.00 63.72 675 LYS A O 1
ATOM 5249 N N . ALA A 1 676 ? -6.162 6.652 38.287 1.00 55.03 676 ALA A N 1
ATOM 5250 C CA . ALA A 1 676 ? -6.705 7.645 37.350 1.00 55.03 676 ALA A CA 1
ATOM 5251 C C . ALA A 1 676 ? -6.834 9.068 37.933 1.00 55.03 676 ALA A C 1
ATOM 5253 O O . ALA A 1 676 ? -7.890 9.489 38.401 1.00 55.03 676 ALA A O 1
ATOM 5254 N N . ILE A 1 677 ? -5.750 9.835 37.851 1.00 58.69 677 ILE A N 1
ATOM 5255 C CA . ILE A 1 677 ? -5.764 11.254 38.200 1.00 58.69 677 ILE A CA 1
ATOM 5256 C C . ILE A 1 677 ? -6.498 12.009 37.086 1.00 58.69 677 ILE A C 1
ATOM 5258 O O . ILE A 1 677 ? -5.986 12.146 35.977 1.00 58.69 677 ILE A O 1
ATOM 5262 N N . GLU A 1 678 ? -7.709 12.487 37.364 1.00 54.84 678 GLU A N 1
ATOM 5263 C CA . GLU A 1 678 ? -8.463 13.306 36.415 1.00 54.84 678 GLU A CA 1
ATOM 5264 C C . GLU A 1 678 ? -7.771 14.674 36.261 1.00 54.84 678 GLU A C 1
ATOM 5266 O O . GLU A 1 678 ? -7.668 15.466 37.206 1.00 54.84 678 GLU A O 1
ATOM 5271 N N . MET A 1 679 ? -7.219 14.927 35.072 1.00 63.44 679 MET A N 1
ATOM 5272 C CA . MET A 1 679 ? -6.766 16.259 34.673 1.00 63.44 679 MET A CA 1
ATOM 5273 C C . MET A 1 679 ? -7.978 17.094 34.273 1.00 63.44 679 MET A C 1
ATOM 5275 O O . MET A 1 679 ? -8.895 16.593 33.628 1.00 63.44 679 MET A O 1
ATOM 5279 N N . THR A 1 680 ? -7.966 18.383 34.611 1.00 63.12 680 THR A N 1
ATOM 5280 C CA . THR A 1 680 ? -8.992 19.299 34.112 1.00 63.12 680 THR A CA 1
ATOM 5281 C C . THR A 1 680 ? -8.886 19.406 32.590 1.00 63.12 680 THR A C 1
ATOM 5283 O O . THR A 1 680 ? -7.784 19.388 32.038 1.00 63.12 680 THR A O 1
ATOM 5286 N N . GLU A 1 681 ? -10.018 19.565 31.903 1.00 63.03 681 GLU A N 1
ATOM 5287 C CA . GLU A 1 681 ? -10.042 19.782 30.446 1.00 63.03 681 GLU A CA 1
ATOM 5288 C C . GLU A 1 681 ? -9.164 20.979 30.034 1.00 63.03 681 GLU A C 1
ATOM 5290 O O . GLU A 1 681 ? -8.488 20.940 29.009 1.00 63.03 681 GLU A O 1
ATOM 5295 N N . GLN A 1 682 ? -9.063 22.004 30.891 1.00 59.97 682 GLN A N 1
ATOM 5296 C CA . GLN A 1 682 ? -8.165 23.145 30.693 1.00 59.97 682 GLN A CA 1
ATOM 5297 C C . GLN A 1 682 ? -6.679 22.747 30.730 1.00 59.97 682 GLN A C 1
ATOM 5299 O O . GLN A 1 682 ? -5.908 23.193 29.882 1.00 59.97 682 GLN A O 1
ATOM 5304 N N . ALA A 1 683 ? -6.269 21.889 31.672 1.00 63.97 683 ALA A N 1
ATOM 5305 C CA . ALA A 1 683 ? -4.894 21.396 31.743 1.00 63.97 683 ALA A CA 1
ATOM 5306 C C . ALA A 1 683 ? -4.580 20.472 30.558 1.00 63.97 683 ALA A C 1
ATOM 5308 O O . ALA A 1 683 ? -3.490 20.525 29.997 1.00 63.97 683 ALA A O 1
ATOM 5309 N N . LYS A 1 684 ? -5.544 19.650 30.134 1.00 68.31 684 LYS A N 1
ATOM 5310 C CA . LYS A 1 684 ? -5.381 18.748 28.991 1.00 68.31 684 LYS A CA 1
ATOM 5311 C C . LYS A 1 684 ? -5.224 19.524 27.684 1.00 68.31 684 LYS A C 1
ATOM 5313 O O . LYS A 1 684 ? -4.288 19.247 26.943 1.00 68.31 684 LYS A O 1
ATOM 5318 N N . ALA A 1 685 ? -6.052 20.545 27.461 1.00 65.19 685 ALA A N 1
ATOM 5319 C CA . ALA A 1 685 ? -5.936 21.441 26.313 1.00 65.19 685 ALA A CA 1
ATOM 5320 C C . ALA A 1 685 ? -4.595 22.199 26.297 1.00 65.19 685 ALA A C 1
ATOM 5322 O O . ALA A 1 685 ? -3.981 22.344 25.242 1.00 65.19 685 ALA A O 1
ATOM 5323 N N . GLN A 1 686 ? -4.094 22.634 27.460 1.00 66.19 686 GLN A N 1
ATOM 5324 C CA . GLN A 1 686 ? -2.768 23.254 27.568 1.00 66.19 686 GLN A CA 1
ATOM 5325 C C . GLN A 1 686 ? -1.641 22.268 27.237 1.00 66.19 686 GLN A C 1
ATOM 5327 O O . GLN A 1 686 ? -0.711 22.633 26.522 1.00 66.19 686 GLN A O 1
ATOM 5332 N N . ILE A 1 687 ? -1.727 21.011 27.689 1.00 68.31 687 ILE A N 1
ATOM 5333 C CA . ILE A 1 687 ? -0.737 19.983 27.336 1.00 68.31 687 ILE A CA 1
ATOM 5334 C C . ILE A 1 687 ? -0.818 19.595 25.857 1.00 68.31 687 ILE A C 1
ATOM 5336 O O . ILE A 1 687 ? 0.219 19.418 25.226 1.00 68.31 687 ILE A O 1
ATOM 5340 N N . GLU A 1 688 ? -2.009 19.522 25.269 1.00 66.50 688 GLU A N 1
ATOM 5341 C CA . GLU A 1 688 ? -2.180 19.301 23.829 1.00 66.50 688 GLU A CA 1
ATOM 5342 C C . GLU A 1 688 ? -1.599 20.462 23.008 1.00 66.50 688 GLU A C 1
ATOM 5344 O O . GLU A 1 688 ? -0.883 20.232 22.030 1.00 66.50 688 GLU A O 1
ATOM 5349 N N . MET A 1 689 ? -1.807 21.706 23.449 1.00 67.50 689 MET A N 1
ATOM 5350 C CA . MET A 1 689 ? -1.180 22.888 22.857 1.00 67.50 689 MET A CA 1
ATOM 5351 C C . MET A 1 689 ? 0.351 22.820 22.967 1.00 67.50 689 MET A C 1
ATOM 5353 O O . MET A 1 689 ? 1.039 22.994 21.962 1.00 67.50 689 MET A O 1
ATOM 5357 N N . MET A 1 690 ? 0.897 22.481 24.138 1.00 67.62 690 MET A N 1
ATOM 5358 C CA . MET A 1 690 ? 2.341 22.303 24.339 1.00 67.62 690 MET A CA 1
ATOM 5359 C C . MET A 1 690 ? 2.922 21.159 23.494 1.00 67.62 690 MET A C 1
ATOM 5361 O O . MET A 1 690 ? 3.992 21.323 22.908 1.00 67.62 690 MET A O 1
ATOM 5365 N N . ALA A 1 691 ? 2.213 20.032 23.372 1.00 63.62 691 ALA A N 1
ATOM 5366 C CA . ALA A 1 691 ? 2.606 18.907 22.522 1.00 63.62 691 ALA A CA 1
ATOM 5367 C C . ALA A 1 691 ? 2.661 19.327 21.050 1.00 63.62 691 ALA A C 1
ATOM 5369 O O . ALA A 1 691 ? 3.619 19.004 20.349 1.00 63.62 691 ALA A O 1
ATOM 5370 N N . SER A 1 692 ? 1.663 20.091 20.592 1.00 66.25 692 SER A N 1
ATOM 5371 C CA . SER A 1 692 ? 1.621 20.612 19.224 1.00 66.25 692 SER A CA 1
ATOM 5372 C C . SER A 1 692 ? 2.766 21.596 18.947 1.00 66.25 692 SER A C 1
ATOM 5374 O O . SER A 1 692 ? 3.429 21.482 17.917 1.00 66.25 692 SER A O 1
ATOM 5376 N N . MET A 1 693 ? 3.080 22.489 19.894 1.00 70.88 693 MET A N 1
ATOM 5377 C CA . MET A 1 693 ? 4.213 23.419 19.799 1.00 70.88 693 MET A CA 1
ATOM 5378 C C . MET A 1 693 ? 5.553 22.679 19.768 1.00 70.88 693 MET A C 1
ATOM 5380 O O . MET A 1 693 ? 6.426 23.006 18.964 1.00 70.88 693 MET A O 1
ATOM 5384 N N . GLN A 1 694 ? 5.725 21.647 20.598 1.00 70.69 694 GLN A N 1
ATOM 5385 C CA . GLN A 1 694 ? 6.926 20.813 20.564 1.00 70.69 694 GLN A CA 1
ATOM 5386 C C . GLN A 1 694 ? 7.038 19.998 19.274 1.00 70.69 694 GLN A C 1
ATOM 5388 O O . GLN A 1 694 ? 8.146 19.849 18.763 1.00 70.69 694 GLN A O 1
ATOM 5393 N N . ALA A 1 695 ? 5.929 19.505 18.718 1.00 64.12 695 ALA A N 1
ATOM 5394 C CA . ALA A 1 695 ? 5.924 18.818 17.429 1.00 64.12 695 ALA A CA 1
ATOM 5395 C C . ALA A 1 695 ? 6.314 19.769 16.282 1.00 64.12 695 ALA A C 1
ATOM 5397 O O . ALA A 1 695 ? 7.126 19.405 15.431 1.00 64.12 695 ALA A O 1
ATOM 5398 N N . GLN A 1 696 ? 5.819 21.011 16.293 1.00 70.56 696 GLN A N 1
ATOM 5399 C CA . GLN A 1 696 ? 6.240 22.059 15.354 1.00 70.56 696 GLN A CA 1
ATOM 5400 C C . GLN A 1 696 ? 7.727 22.404 15.516 1.00 70.56 696 GLN A C 1
ATOM 5402 O O . GLN A 1 696 ? 8.462 22.469 14.534 1.00 70.56 696 GLN A O 1
ATOM 5407 N N . MET A 1 697 ? 8.211 22.533 16.753 1.00 75.00 697 MET A N 1
ATOM 5408 C CA . MET A 1 697 ? 9.629 22.771 17.028 1.00 75.00 697 MET A CA 1
ATOM 5409 C C . MET A 1 697 ? 10.513 21.596 16.584 1.00 75.00 697 MET A C 1
ATOM 5411 O O . MET A 1 697 ? 11.586 21.816 16.030 1.00 75.00 697 MET A O 1
ATOM 5415 N N . PHE A 1 698 ? 10.082 20.351 16.803 1.00 72.50 698 PHE A N 1
ATOM 5416 C CA . PHE A 1 698 ? 10.774 19.157 16.312 1.00 72.50 698 PHE A CA 1
ATOM 5417 C C . PHE A 1 698 ? 10.813 19.127 14.781 1.00 72.50 698 PHE A C 1
ATOM 5419 O O . PHE A 1 698 ? 11.845 18.806 14.200 1.00 72.50 698 PHE A O 1
ATOM 5426 N N . THR A 1 699 ? 9.715 19.527 14.135 1.00 62.53 699 THR A N 1
ATOM 5427 C CA . THR A 1 699 ? 9.627 19.647 12.674 1.00 62.53 699 THR A CA 1
ATOM 5428 C C . THR A 1 699 ? 10.658 20.640 12.146 1.00 62.53 699 THR A C 1
ATOM 5430 O O . THR A 1 699 ? 11.431 20.301 11.252 1.00 62.53 699 THR A O 1
ATOM 5433 N N . GLU A 1 700 ? 10.733 21.837 12.731 1.00 71.56 700 GLU A N 1
ATOM 5434 C CA . GLU A 1 700 ? 11.726 22.833 12.318 1.00 71.56 700 GLU A CA 1
ATOM 5435 C C . GLU A 1 700 ? 13.160 22.435 12.681 1.00 71.56 700 GLU A C 1
ATOM 5437 O O . GLU A 1 700 ? 14.083 22.770 11.947 1.00 71.56 700 GLU A O 1
ATOM 5442 N N . LYS A 1 701 ? 13.380 21.678 13.764 1.00 76.12 701 LYS A N 1
ATOM 5443 C CA . LYS A 1 701 ? 14.703 21.108 14.077 1.00 76.12 701 LYS A CA 1
ATOM 5444 C C . LYS A 1 701 ? 15.137 20.075 13.043 1.00 76.12 701 LYS A C 1
ATOM 5446 O O . LYS A 1 701 ? 16.267 20.134 12.585 1.00 76.12 701 LYS A O 1
ATOM 5451 N N . LEU A 1 702 ? 14.241 19.184 12.622 1.00 67.50 702 LEU A N 1
ATOM 5452 C CA . LEU A 1 702 ? 14.534 18.230 11.552 1.00 67.50 702 LEU A CA 1
ATOM 5453 C C . LEU A 1 702 ? 14.815 18.955 10.226 1.00 67.50 702 LEU A C 1
ATOM 5455 O O . LEU A 1 702 ? 15.716 18.567 9.488 1.00 67.50 702 LEU A O 1
ATOM 5459 N N . ASN A 1 703 ? 14.063 20.020 9.936 1.00 66.38 703 ASN A N 1
ATOM 5460 C CA . ASN A 1 703 ? 14.314 20.895 8.793 1.00 66.38 703 ASN A CA 1
ATOM 5461 C C . ASN A 1 703 ? 15.708 21.534 8.875 1.00 66.38 703 ASN A C 1
ATOM 5463 O O . ASN A 1 703 ? 16.469 21.488 7.914 1.00 66.38 703 ASN A O 1
ATOM 5467 N N . LEU A 1 704 ? 16.061 22.080 10.040 1.00 74.38 704 LEU A N 1
ATOM 5468 C CA . LEU A 1 704 ? 17.374 22.658 10.299 1.00 74.38 704 LEU A CA 1
ATOM 5469 C C . LEU A 1 704 ? 18.491 21.621 10.127 1.00 74.38 704 LEU A C 1
ATOM 5471 O O . LEU A 1 704 ? 19.458 21.930 9.446 1.00 74.38 704 LEU A O 1
ATOM 5475 N N . ASP A 1 705 ? 18.340 20.403 10.655 1.00 70.19 705 ASP A N 1
ATOM 5476 C CA . ASP A 1 705 ? 19.332 19.326 10.513 1.00 70.19 705 ASP A CA 1
ATOM 5477 C C . ASP A 1 705 ? 19.581 18.980 9.037 1.00 70.19 705 ASP A C 1
ATOM 5479 O O . ASP A 1 705 ? 20.722 18.788 8.617 1.00 70.19 705 ASP A O 1
ATOM 5483 N N . ILE A 1 706 ? 18.522 18.937 8.221 1.00 64.38 706 ILE A N 1
ATOM 5484 C CA . ILE A 1 706 ? 18.636 18.718 6.772 1.00 64.38 706 ILE A CA 1
ATOM 5485 C C . ILE A 1 706 ? 19.320 19.920 6.100 1.00 64.38 706 ILE A C 1
ATOM 5487 O O . ILE A 1 706 ? 20.201 19.746 5.258 1.00 64.38 706 ILE A O 1
ATOM 5491 N N . LEU A 1 707 ? 18.947 21.148 6.473 1.00 64.19 707 LEU A N 1
ATOM 5492 C CA . LEU A 1 707 ? 19.530 22.368 5.912 1.00 64.19 707 LEU A CA 1
ATOM 5493 C C . LEU A 1 707 ? 21.011 22.528 6.282 1.00 64.19 707 LEU A C 1
ATOM 5495 O O . LEU A 1 707 ? 21.792 22.916 5.422 1.00 64.19 707 LEU A O 1
ATOM 5499 N N . GLU A 1 708 ? 21.412 22.207 7.512 1.00 72.94 708 GLU A N 1
ATOM 5500 C CA . GLU A 1 708 ? 22.804 22.269 7.981 1.00 72.94 708 GLU A CA 1
ATOM 5501 C C . GLU A 1 708 ? 23.685 21.180 7.342 1.00 72.94 708 GLU A C 1
ATOM 5503 O O . GLU A 1 708 ? 24.894 21.368 7.219 1.00 72.94 708 GLU A O 1
ATOM 5508 N N . GLN A 1 709 ? 23.101 20.075 6.861 1.00 64.62 709 GLN A N 1
ATOM 5509 C CA . GLN A 1 709 ? 23.818 19.086 6.045 1.00 64.62 709 GLN A CA 1
ATOM 5510 C C . GLN A 1 709 ? 24.074 19.564 4.609 1.00 64.62 709 GLN A C 1
ATOM 5512 O O . GLN A 1 709 ? 25.066 19.170 3.995 1.00 64.62 709 GLN A O 1
ATOM 5517 N N . GLU A 1 710 ? 23.185 20.392 4.056 1.00 55.88 710 GLU A N 1
ATOM 5518 C CA . GLU A 1 710 ? 23.255 20.839 2.660 1.00 55.88 710 GLU A CA 1
ATOM 5519 C C . GLU A 1 710 ? 23.845 22.255 2.490 1.00 55.88 710 GLU A C 1
ATOM 5521 O O . GLU A 1 710 ? 24.226 22.626 1.375 1.00 55.88 710 GLU A O 1
ATOM 5526 N N . ARG A 1 711 ? 23.902 23.073 3.552 1.00 69.75 711 ARG A N 1
ATOM 5527 C CA . ARG A 1 711 ? 24.206 24.514 3.485 1.00 69.75 711 ARG A CA 1
ATOM 5528 C C . ARG A 1 711 ? 25.121 24.998 4.608 1.00 69.75 711 ARG A C 1
ATOM 5530 O O . ARG A 1 711 ? 25.253 24.384 5.659 1.00 69.75 711 ARG A O 1
ATOM 5537 N N . LEU A 1 712 ? 25.733 26.162 4.382 1.00 72.81 712 LEU A N 1
ATOM 5538 C CA . LEU A 1 712 ? 26.513 26.872 5.396 1.00 72.81 712 LEU A CA 1
ATOM 5539 C C . LEU A 1 712 ? 25.596 27.450 6.480 1.00 72.81 712 LEU A C 1
ATOM 5541 O O . LEU A 1 712 ? 24.495 27.922 6.199 1.00 72.81 712 LEU A O 1
ATOM 5545 N N . SER A 1 713 ? 26.101 27.506 7.710 1.00 69.94 713 SER A N 1
ATOM 5546 C CA . SER A 1 713 ? 25.367 28.010 8.878 1.00 69.94 713 SER A CA 1
ATOM 5547 C C . SER A 1 713 ? 24.960 29.491 8.797 1.00 69.94 713 SER A C 1
ATOM 5549 O O . SER A 1 713 ? 24.117 29.929 9.576 1.00 69.94 713 SER A O 1
ATOM 5551 N N . SER A 1 714 ? 25.534 30.259 7.864 1.00 74.12 714 SER A N 1
ATOM 5552 C CA . SER A 1 714 ? 25.221 31.668 7.588 1.00 74.12 714 SER A CA 1
ATOM 5553 C C . SER A 1 714 ? 24.152 31.886 6.505 1.00 74.12 714 SER A C 1
ATOM 5555 O O . SER A 1 714 ? 23.823 33.035 6.211 1.00 74.12 714 SER A O 1
ATOM 5557 N N . ASP A 1 715 ? 23.612 30.822 5.896 1.00 74.44 715 ASP A N 1
ATOM 5558 C CA . ASP A 1 715 ? 22.564 30.922 4.871 1.00 74.44 715 ASP A CA 1
ATOM 5559 C C . ASP A 1 715 ? 21.278 31.560 5.463 1.00 74.44 715 ASP A C 1
ATOM 5561 O O . ASP A 1 715 ? 20.873 31.211 6.584 1.00 74.44 715 ASP A O 1
ATOM 5565 N N . PRO A 1 716 ? 20.609 32.492 4.748 1.00 74.69 716 PRO A N 1
ATOM 5566 C CA . PRO A 1 716 ? 19.358 33.104 5.200 1.00 74.69 716 PRO A CA 1
ATOM 5567 C C . PRO A 1 716 ? 18.273 32.094 5.598 1.00 74.69 716 PRO A C 1
ATOM 5569 O O . PRO A 1 716 ? 17.564 32.334 6.572 1.00 74.69 716 PRO A O 1
ATOM 5572 N N . LEU A 1 717 ? 18.178 30.948 4.913 1.00 67.19 717 LEU A N 1
ATOM 5573 C CA . LEU A 1 717 ? 17.185 29.907 5.209 1.00 67.19 717 LEU A CA 1
ATOM 5574 C C . LEU A 1 717 ? 17.506 29.150 6.505 1.00 67.19 717 LEU A C 1
ATOM 5576 O O . LEU A 1 717 ? 16.605 28.836 7.281 1.00 67.19 717 LEU A O 1
ATOM 5580 N N . VAL A 1 718 ? 18.793 28.903 6.771 1.00 72.31 718 VAL A N 1
ATOM 5581 C CA . VAL A 1 718 ? 19.262 28.306 8.035 1.00 72.31 718 VAL A CA 1
ATOM 5582 C C . VAL A 1 718 ? 18.988 29.265 9.198 1.00 72.31 718 VAL A C 1
ATOM 5584 O O . VAL A 1 718 ? 18.518 28.860 10.263 1.00 72.31 718 VAL A O 1
ATOM 5587 N N . THR A 1 719 ? 19.215 30.562 8.976 1.00 77.00 719 THR A N 1
ATOM 5588 C CA . THR A 1 719 ? 18.946 31.620 9.961 1.00 77.00 719 THR A CA 1
ATOM 5589 C C . THR A 1 719 ? 17.451 31.761 10.248 1.00 77.00 719 THR A C 1
ATOM 5591 O O . THR A 1 719 ? 17.053 31.891 11.406 1.00 77.00 719 THR A O 1
ATOM 5594 N N . GLU A 1 720 ? 16.610 31.692 9.214 1.00 76.62 720 GLU A N 1
ATOM 5595 C CA . GLU A 1 720 ? 15.153 31.736 9.340 1.00 76.62 720 GLU A CA 1
ATOM 5596 C C . GLU A 1 720 ? 14.618 30.544 10.146 1.00 76.62 720 GLU A C 1
ATOM 5598 O O . GLU A 1 720 ? 13.883 30.749 11.115 1.00 76.62 720 GLU A O 1
ATOM 5603 N N . ALA A 1 721 ? 15.033 29.317 9.809 1.00 70.50 721 ALA A N 1
ATOM 5604 C CA . ALA A 1 721 ? 14.647 28.109 10.541 1.00 70.50 721 ALA A CA 1
ATOM 5605 C C . ALA A 1 721 ? 15.075 28.189 12.017 1.00 70.50 721 ALA A C 1
ATOM 5607 O O . ALA A 1 721 ? 14.280 27.941 12.925 1.00 70.50 721 ALA A O 1
ATOM 5608 N N . ARG A 1 722 ? 16.303 28.655 12.285 1.00 83.19 722 ARG A N 1
ATOM 5609 C CA . ARG A 1 722 ? 16.809 28.873 13.649 1.00 83.19 722 ARG A CA 1
ATOM 5610 C C . ARG A 1 722 ? 15.991 29.915 14.418 1.00 83.19 722 ARG A C 1
ATOM 5612 O O . ARG A 1 722 ? 15.733 29.736 15.609 1.00 83.19 722 ARG A O 1
ATOM 5619 N N . ASN A 1 723 ? 15.564 30.989 13.759 1.00 82.81 723 ASN A N 1
ATOM 5620 C CA . ASN A 1 723 ? 14.719 32.015 14.367 1.00 82.81 723 ASN A CA 1
ATOM 5621 C C . ASN A 1 723 ? 13.300 31.499 14.649 1.00 82.81 723 ASN A C 1
ATOM 5623 O O . ASN A 1 723 ? 12.752 31.811 15.706 1.00 82.81 723 ASN A O 1
ATOM 5627 N N . LYS A 1 724 ? 12.730 30.668 13.767 1.00 78.56 724 LYS A N 1
ATOM 5628 C CA . LYS A 1 724 ? 11.449 29.979 13.999 1.00 78.56 724 LYS A CA 1
ATOM 5629 C C . LYS A 1 724 ? 11.525 29.018 15.184 1.00 78.56 724 LYS A C 1
ATOM 5631 O O . LYS A 1 724 ? 10.660 29.073 16.052 1.00 78.56 724 LYS A O 1
ATOM 5636 N N . ILE A 1 725 ? 12.593 28.221 15.292 1.00 84.31 725 ILE A N 1
ATOM 5637 C CA . ILE A 1 725 ? 12.830 27.348 16.456 1.00 84.31 725 ILE A CA 1
ATOM 5638 C C . ILE A 1 725 ? 12.883 28.174 17.744 1.00 84.31 725 ILE A C 1
ATOM 5640 O O . ILE A 1 725 ? 12.186 27.842 18.697 1.00 84.31 725 ILE A O 1
ATOM 5644 N N . LYS A 1 726 ? 13.638 29.284 17.761 1.00 87.56 726 LYS A N 1
ATOM 5645 C CA . LYS A 1 726 ? 13.693 30.196 18.919 1.00 87.56 726 LYS A CA 1
ATOM 5646 C C . LYS A 1 726 ? 12.331 30.804 19.259 1.00 87.56 726 LYS A C 1
ATOM 5648 O O . LYS A 1 726 ? 12.027 31.000 20.433 1.00 87.56 726 LYS A O 1
ATOM 5653 N N . LEU A 1 727 ? 11.514 31.124 18.253 1.00 82.56 727 LEU A N 1
ATOM 5654 C CA . LEU A 1 727 ? 10.163 31.647 18.452 1.00 82.56 727 LEU A CA 1
ATOM 5655 C C . LEU A 1 727 ? 9.250 30.595 19.092 1.00 82.56 727 LEU A C 1
ATOM 5657 O O . LEU A 1 727 ? 8.581 30.904 20.076 1.00 82.56 727 LEU A O 1
ATOM 5661 N N . TYR A 1 728 ? 9.252 29.364 18.578 1.00 80.44 728 TYR A N 1
ATOM 5662 C CA . TYR A 1 728 ? 8.479 28.261 19.152 1.00 80.44 728 TYR A CA 1
ATOM 5663 C C . TYR A 1 728 ? 8.960 27.889 20.553 1.00 80.44 728 TYR A C 1
ATOM 5665 O O . TYR A 1 728 ? 8.142 27.657 21.436 1.00 80.44 728 TYR A O 1
ATOM 5673 N N . GLU A 1 729 ? 10.269 27.912 20.794 1.00 82.75 729 GLU A N 1
ATOM 5674 C CA . GLU A 1 729 ? 10.857 27.701 22.117 1.00 82.75 729 GLU A CA 1
ATOM 5675 C C . GLU A 1 729 ? 10.419 28.790 23.106 1.00 82.75 729 GLU A C 1
ATOM 5677 O O . GLU A 1 729 ? 10.053 28.491 24.243 1.00 82.75 729 GLU A O 1
ATOM 5682 N N . LYS A 1 730 ? 10.378 30.054 22.667 1.00 83.06 730 LYS A N 1
ATOM 5683 C CA . LYS A 1 730 ? 9.847 31.158 23.472 1.00 83.06 730 LYS A CA 1
ATOM 5684 C C . LYS A 1 730 ? 8.362 30.958 23.792 1.00 83.06 730 LYS A C 1
ATOM 5686 O O . LYS A 1 730 ? 7.994 31.028 24.957 1.00 83.06 730 LYS A O 1
ATOM 5691 N N . GLN A 1 731 ? 7.533 30.655 22.791 1.00 79.25 731 GLN A N 1
ATOM 5692 C CA . GLN A 1 731 ? 6.095 30.416 22.977 1.00 79.25 731 GLN A CA 1
ATOM 5693 C C . GLN A 1 731 ? 5.816 29.219 23.897 1.00 79.25 731 GLN A C 1
ATOM 5695 O O . GLN A 1 731 ? 4.963 29.308 24.776 1.00 79.25 731 GLN A O 1
ATOM 5700 N N . TYR A 1 732 ? 6.568 28.127 23.741 1.00 76.94 732 TYR A N 1
ATOM 5701 C CA . TYR A 1 732 ? 6.491 26.953 24.606 1.00 76.94 732 TYR A CA 1
ATOM 5702 C C . TYR A 1 732 ? 6.828 27.306 26.061 1.00 76.94 732 TYR A C 1
ATOM 5704 O O . TYR A 1 732 ? 6.080 26.955 26.971 1.00 76.94 732 TYR A O 1
ATOM 5712 N N . ASN A 1 733 ? 7.911 28.056 26.287 1.00 77.50 733 ASN A N 1
ATOM 5713 C CA . ASN A 1 733 ? 8.309 28.494 27.625 1.00 77.50 733 ASN A CA 1
ATOM 5714 C C . ASN A 1 733 ? 7.316 29.498 28.238 1.00 77.50 733 ASN A C 1
ATOM 5716 O O . ASN A 1 733 ? 7.052 29.440 29.438 1.00 77.50 733 ASN A O 1
ATOM 5720 N N . ASP A 1 734 ? 6.728 30.390 27.440 1.00 75.88 734 ASP A N 1
ATOM 5721 C CA . ASP A 1 734 ? 5.717 31.345 27.910 1.00 75.88 734 ASP A CA 1
ATOM 5722 C C . ASP A 1 734 ? 4.443 30.630 28.406 1.00 75.88 734 ASP A C 1
ATOM 5724 O O . ASP A 1 734 ? 3.848 31.057 29.402 1.00 75.88 734 ASP A O 1
ATOM 5728 N N . VAL A 1 735 ? 4.063 29.519 27.757 1.00 70.69 735 VAL A N 1
ATOM 5729 C CA . VAL A 1 735 ? 2.965 28.632 28.186 1.00 70.69 735 VAL A CA 1
ATOM 5730 C C . VAL A 1 735 ? 3.366 27.806 29.413 1.00 70.69 735 VAL A C 1
ATOM 5732 O O . VAL A 1 735 ? 2.582 27.703 30.353 1.00 70.69 735 VAL A O 1
ATOM 5735 N N . LEU A 1 736 ? 4.592 27.273 29.449 1.00 66.06 736 LEU A N 1
ATOM 5736 C CA . LEU A 1 736 ? 5.093 26.442 30.550 1.00 66.06 736 LEU A CA 1
ATOM 5737 C C . LEU A 1 736 ? 5.181 27.209 31.884 1.00 66.06 736 LEU A C 1
ATOM 5739 O O . LEU A 1 736 ? 4.815 26.664 32.923 1.00 66.06 736 LEU A O 1
ATOM 5743 N N . TYR A 1 737 ? 5.635 28.469 31.852 1.00 66.06 737 TYR A N 1
ATOM 5744 C CA . TYR A 1 737 ? 5.869 29.306 33.041 1.00 66.06 737 TYR A CA 1
ATOM 5745 C C . TYR A 1 737 ? 4.779 30.364 33.297 1.00 66.06 737 TYR A C 1
ATOM 5747 O O . TYR A 1 737 ? 4.930 31.197 34.191 1.00 66.06 737 TYR A O 1
ATOM 5755 N N . GLY A 1 738 ? 3.689 30.368 32.518 1.00 59.69 738 GLY A N 1
ATOM 5756 C CA . GLY A 1 738 ? 2.521 31.222 32.767 1.00 59.69 738 GLY A CA 1
ATOM 5757 C C . GLY A 1 738 ? 2.794 32.731 32.697 1.00 59.69 738 GLY A C 1
ATOM 5758 O O . GLY A 1 738 ? 2.217 33.498 33.467 1.00 59.69 738 GLY A O 1
ATOM 5759 N N . LYS A 1 739 ? 3.671 33.185 31.790 1.00 54.78 739 LYS A N 1
ATOM 5760 C CA . LYS A 1 739 ? 4.003 34.619 31.628 1.00 54.78 739 LYS A CA 1
ATOM 5761 C C . LYS A 1 739 ? 2.993 35.418 30.791 1.00 54.78 739 LYS A C 1
ATOM 5763 O O . LYS A 1 739 ? 3.148 36.630 30.655 1.00 54.78 739 LYS A O 1
ATOM 5768 N N . SER A 1 740 ? 1.952 34.771 30.265 1.00 44.56 740 SER A N 1
ATOM 5769 C CA . SER A 1 740 ? 0.841 35.427 29.566 1.00 44.56 740 SER A CA 1
ATOM 5770 C C . SER A 1 740 ? -0.376 35.521 30.493 1.00 44.56 740 SER A C 1
ATOM 5772 O O . SER A 1 740 ? -0.775 34.529 31.098 1.00 44.56 740 SER A O 1
ATOM 5774 N N . GLY A 1 741 ? -0.915 36.731 30.658 1.00 41.69 741 GLY A N 1
ATOM 5775 C CA . GLY A 1 741 ? -1.814 37.126 31.746 1.00 41.69 741 GLY A CA 1
ATOM 5776 C C . GLY A 1 741 ? -2.928 36.136 32.124 1.00 41.69 741 GLY A C 1
ATOM 5777 O O . GLY A 1 741 ? -3.710 35.690 31.291 1.00 41.69 741 GLY A O 1
ATOM 5778 N N . GLY A 1 742 ? -3.032 35.865 33.429 1.00 41.09 742 GLY A N 1
ATOM 5779 C CA . GLY A 1 742 ? -4.255 35.501 34.160 1.00 41.09 742 GLY A CA 1
ATOM 5780 C C . GLY A 1 742 ? -4.920 34.139 33.912 1.00 41.09 742 GLY A C 1
ATOM 5781 O O . GLY A 1 742 ? -5.611 33.670 34.810 1.00 41.09 742 GLY A O 1
ATOM 5782 N N . TYR A 1 743 ? -4.727 33.488 32.761 1.00 45.03 743 TYR A N 1
ATOM 5783 C CA . TYR A 1 743 ? -5.527 32.314 32.352 1.00 45.03 743 TYR A CA 1
ATOM 5784 C C . TYR A 1 743 ? -4.735 31.009 32.140 1.00 45.03 743 TYR A C 1
ATOM 5786 O O . TYR A 1 743 ? -5.321 29.979 31.792 1.00 45.03 743 TYR A O 1
ATOM 5794 N N . VAL A 1 744 ? -3.420 31.018 32.379 1.00 45.16 744 VAL A N 1
ATOM 5795 C CA . VAL A 1 744 ? -2.544 29.842 32.235 1.00 45.16 744 VAL A CA 1
ATOM 5796 C C . VAL A 1 744 ? -2.066 29.391 33.616 1.00 45.16 744 VAL A C 1
ATOM 5798 O O . VAL A 1 744 ? -1.392 30.141 34.321 1.00 45.16 744 VAL A O 1
ATOM 5801 N N . ILE A 1 745 ? -2.436 28.175 34.027 1.00 52.38 745 ILE A N 1
ATOM 5802 C CA . ILE A 1 745 ? -1.920 27.551 35.250 1.00 52.38 745 ILE A CA 1
ATOM 5803 C C . ILE A 1 745 ? -0.605 26.885 34.854 1.00 52.38 745 ILE A C 1
ATOM 5805 O O . ILE A 1 745 ? -0.609 25.975 34.030 1.00 52.38 745 ILE A O 1
ATOM 5809 N N . GLY A 1 746 ? 0.513 27.357 35.402 1.00 54.62 746 GLY A N 1
ATOM 5810 C CA . GLY A 1 746 ? 1.810 26.734 35.158 1.00 54.62 746 GLY A CA 1
ATOM 5811 C C . GLY A 1 746 ? 1.821 25.283 35.647 1.00 54.62 746 GLY A C 1
ATOM 5812 O O . GLY A 1 746 ? 1.240 24.953 36.688 1.00 54.62 746 GLY A O 1
ATOM 5813 N N . VAL A 1 747 ? 2.457 24.402 34.871 1.00 50.97 747 VAL A N 1
ATOM 5814 C CA . VAL A 1 747 ? 2.540 22.961 35.177 1.00 50.97 747 VAL A CA 1
ATOM 5815 C C . VAL A 1 747 ? 3.283 22.713 36.497 1.00 50.97 747 VAL A C 1
ATOM 5817 O O . VAL A 1 747 ? 3.085 21.693 37.145 1.00 50.97 747 VAL A O 1
ATOM 5820 N N . ASP A 1 748 ? 4.070 23.689 36.940 1.00 51.19 748 ASP A N 1
ATOM 5821 C CA . ASP A 1 748 ? 4.771 23.762 38.221 1.00 51.19 748 ASP A CA 1
ATOM 5822 C C . ASP A 1 748 ? 3.850 23.900 39.448 1.00 51.19 748 ASP A C 1
ATOM 5824 O O . ASP A 1 748 ? 4.283 23.623 40.563 1.00 51.19 748 ASP A O 1
ATOM 5828 N N . LYS A 1 749 ? 2.583 24.304 39.272 1.00 50.19 749 LYS A N 1
ATOM 5829 C CA . LYS A 1 749 ? 1.623 24.506 40.377 1.00 50.19 749 LYS A CA 1
ATOM 5830 C C . LYS A 1 749 ? 0.703 23.314 40.644 1.00 50.19 749 LYS A C 1
ATOM 5832 O O . LYS A 1 749 ? -0.175 23.395 41.506 1.00 50.19 749 LYS A O 1
ATOM 5837 N N . PHE A 1 750 ? 0.859 22.213 39.914 1.00 53.75 750 PHE A N 1
ATOM 5838 C CA . PHE A 1 750 ? 0.125 20.983 40.193 1.00 53.75 750 PHE A CA 1
ATOM 5839 C C . PHE A 1 750 ? 0.764 20.228 41.374 1.00 53.75 750 PHE A C 1
ATOM 5841 O O . PHE A 1 750 ? 1.971 20.272 41.563 1.00 53.75 750 PHE A O 1
ATOM 5848 N N . SER A 1 751 ? -0.028 19.493 42.167 1.00 58.16 751 SER A N 1
ATOM 5849 C CA . SER A 1 751 ? 0.517 18.518 43.134 1.00 58.16 751 SER A CA 1
ATOM 5850 C C . SER A 1 751 ? 1.487 17.560 42.425 1.00 58.16 751 SER A C 1
ATOM 5852 O O . SER A 1 751 ? 1.159 17.148 41.310 1.00 58.16 751 SER A O 1
ATOM 5854 N N . ASP A 1 752 ? 2.583 17.127 43.056 1.00 64.31 752 ASP A N 1
ATOM 5855 C CA . ASP A 1 752 ? 3.662 16.328 42.429 1.00 64.31 752 ASP A CA 1
ATOM 5856 C C . ASP A 1 752 ? 3.176 15.176 41.521 1.00 64.31 752 ASP A C 1
ATOM 5858 O O . ASP A 1 752 ? 3.712 14.944 40.437 1.00 64.31 752 ASP A O 1
ATOM 5862 N N . LEU A 1 753 ? 2.098 14.487 41.915 1.00 60.66 753 LEU A N 1
ATOM 5863 C CA . LEU A 1 753 ? 1.496 13.374 41.167 1.00 60.66 753 LEU A CA 1
ATOM 5864 C C . LEU A 1 753 ? 0.841 13.801 39.831 1.00 60.66 753 LEU A C 1
ATOM 5866 O O . LEU A 1 753 ? 0.898 13.078 38.838 1.00 60.66 753 LEU A O 1
ATOM 5870 N N . LYS A 1 754 ? 0.235 14.993 39.787 1.00 65.44 754 LYS A N 1
ATOM 5871 C CA . LYS A 1 754 ? -0.391 15.588 38.590 1.00 65.44 754 LYS A CA 1
ATOM 5872 C C . LYS A 1 754 ? 0.657 16.129 37.613 1.00 65.44 754 LYS A C 1
ATOM 5874 O O . LYS A 1 754 ? 0.448 16.040 36.407 1.00 65.44 754 LYS A O 1
ATOM 5879 N N . VAL A 1 755 ? 1.791 16.620 38.121 1.00 68.56 755 VAL A N 1
ATOM 5880 C CA . VAL A 1 755 ? 2.948 17.028 37.301 1.00 68.56 755 VAL A CA 1
ATOM 5881 C C . VAL A 1 755 ? 3.528 15.821 36.561 1.00 68.56 755 VAL A C 1
ATOM 5883 O O . VAL A 1 755 ? 3.728 15.868 35.349 1.00 68.56 755 VAL A O 1
ATOM 5886 N N . GLN A 1 756 ? 3.749 14.710 37.273 1.00 70.38 756 GLN A N 1
ATOM 5887 C CA . GLN A 1 756 ? 4.271 13.475 36.677 1.00 70.38 756 GLN A CA 1
ATOM 5888 C C . GLN A 1 756 ? 3.329 12.909 35.608 1.00 70.38 756 GLN A C 1
ATOM 5890 O O . GLN A 1 756 ? 3.784 12.536 34.527 1.00 70.38 756 GLN A O 1
ATOM 5895 N N . TYR A 1 757 ? 2.020 12.916 35.872 1.00 74.62 757 TYR A N 1
ATOM 5896 C CA . TYR A 1 757 ? 1.014 12.539 34.882 1.00 74.62 757 TYR A CA 1
ATOM 5897 C C . TYR A 1 757 ? 1.048 13.445 33.643 1.00 74.62 757 TYR A C 1
ATOM 5899 O O . TYR A 1 757 ? 1.099 12.948 32.520 1.00 74.62 757 TYR A O 1
ATOM 5907 N N . GLY A 1 758 ? 1.082 14.767 33.840 1.00 71.62 758 GLY A N 1
ATOM 5908 C CA . GLY A 1 758 ? 1.141 15.740 32.750 1.00 71.62 758 GLY A CA 1
ATOM 5909 C C . GLY A 1 758 ? 2.376 15.569 31.863 1.00 71.62 758 GLY A C 1
ATOM 5910 O O . GLY A 1 758 ? 2.257 15.584 30.639 1.00 71.62 758 GLY A O 1
ATOM 5911 N N . ASN A 1 759 ? 3.543 15.313 32.459 1.00 76.31 759 ASN A N 1
ATOM 5912 C CA . ASN A 1 759 ? 4.783 15.063 31.721 1.00 76.31 759 ASN A CA 1
ATOM 5913 C C . ASN A 1 759 ? 4.722 13.769 30.895 1.00 76.31 759 ASN A C 1
ATOM 5915 O O . ASN A 1 759 ? 5.122 13.768 29.732 1.00 76.31 759 ASN A O 1
ATOM 5919 N N . LEU A 1 760 ? 4.185 12.681 31.458 1.00 77.81 760 LEU A N 1
ATOM 5920 C CA . LEU A 1 760 ? 4.011 11.414 30.736 1.00 77.81 760 LEU A CA 1
ATOM 5921 C C . LEU A 1 760 ? 2.967 11.525 29.618 1.00 77.81 760 LEU A C 1
ATOM 5923 O O . LEU A 1 760 ? 3.135 10.934 28.549 1.00 77.81 760 LEU A O 1
ATOM 5927 N N . PHE A 1 761 ? 1.899 12.293 29.846 1.00 79.25 761 PHE A N 1
ATOM 5928 C CA . PHE A 1 761 ? 0.870 12.558 28.844 1.00 79.25 761 PHE A CA 1
ATOM 5929 C C . PHE A 1 761 ? 1.428 13.392 27.685 1.00 79.25 761 PHE A C 1
ATOM 5931 O O . PHE A 1 761 ? 1.234 13.029 26.522 1.00 79.25 761 PHE A O 1
ATOM 5938 N N . LEU A 1 762 ? 2.194 14.444 27.994 1.00 75.62 762 LEU A N 1
ATOM 5939 C CA . LEU A 1 762 ? 2.917 15.255 27.013 1.00 75.62 762 LEU A CA 1
ATOM 5940 C C . LEU A 1 762 ? 3.906 14.403 26.202 1.00 75.62 762 LEU A C 1
ATOM 5942 O O . LEU A 1 762 ? 3.876 14.453 24.974 1.00 75.62 762 LEU A O 1
ATOM 5946 N N . GLU A 1 763 ? 4.734 13.584 26.866 1.00 77.81 763 GLU A N 1
ATOM 5947 C CA . GLU A 1 763 ? 5.707 12.690 26.215 1.00 77.81 763 GLU A CA 1
ATOM 5948 C C . GLU A 1 763 ? 5.000 11.718 25.257 1.00 77.81 763 GLU A C 1
ATOM 5950 O O . GLU A 1 763 ? 5.381 11.599 24.093 1.00 77.81 763 GLU A O 1
ATOM 5955 N N . SER A 1 764 ? 3.928 11.066 25.715 1.00 82.56 764 SER A N 1
ATOM 5956 C CA . SER A 1 764 ? 3.118 10.145 24.909 1.00 82.56 764 SER A CA 1
ATOM 5957 C C . SER A 1 764 ? 2.519 10.824 23.675 1.00 82.56 764 SER A C 1
ATOM 5959 O O . SER A 1 764 ? 2.619 10.301 22.558 1.00 82.56 764 SER A O 1
ATOM 5961 N N . ARG A 1 765 ? 1.940 12.019 23.852 1.00 79.81 765 ARG A N 1
ATOM 5962 C CA . ARG A 1 765 ? 1.338 12.779 22.755 1.00 79.81 765 ARG A CA 1
ATOM 5963 C C . ARG A 1 765 ? 2.389 13.221 21.740 1.00 79.81 765 ARG A C 1
ATOM 5965 O O . ARG A 1 765 ? 2.203 12.986 20.548 1.00 79.81 765 ARG A O 1
ATOM 5972 N N . LEU A 1 766 ? 3.507 13.780 22.204 1.00 72.62 766 LEU A N 1
ATOM 5973 C CA . LEU A 1 766 ? 4.607 14.240 21.357 1.00 72.62 766 LEU A CA 1
ATOM 5974 C C . LEU A 1 766 ? 5.144 13.116 20.464 1.00 72.62 766 LEU A C 1
ATOM 5976 O O . LEU A 1 766 ? 5.243 13.281 19.249 1.00 72.62 766 LEU A O 1
ATOM 5980 N N . ARG A 1 767 ? 5.460 11.952 21.050 1.00 78.94 767 ARG A N 1
ATOM 5981 C CA . ARG A 1 767 ? 5.984 10.804 20.289 1.00 78.94 767 ARG A CA 1
ATOM 5982 C C . ARG A 1 767 ? 4.976 10.301 19.247 1.00 78.94 767 ARG A C 1
ATOM 5984 O O . ARG A 1 767 ? 5.376 9.866 18.168 1.00 78.94 767 ARG A O 1
ATOM 5991 N N . GLY A 1 768 ? 3.676 10.397 19.537 1.00 76.00 768 GLY A N 1
ATOM 5992 C CA . GLY A 1 768 ? 2.602 10.046 18.602 1.00 76.00 768 GLY A CA 1
ATOM 5993 C C . GLY A 1 768 ? 2.556 10.945 17.371 1.00 76.00 768 GLY A C 1
ATOM 5994 O O . GLY A 1 768 ? 2.503 10.436 16.249 1.00 76.00 768 GLY A O 1
ATOM 5995 N N . GLU A 1 769 ? 2.632 12.260 17.576 1.00 73.81 769 GLU A N 1
ATOM 5996 C CA . GLU A 1 769 ? 2.644 13.248 16.490 1.00 73.81 769 GLU A CA 1
ATOM 5997 C C . GLU A 1 769 ? 3.905 13.106 15.619 1.00 73.81 769 GLU A C 1
ATOM 5999 O O . GLU A 1 769 ? 3.813 13.083 14.390 1.00 73.81 769 GLU A O 1
ATOM 6004 N N . ILE A 1 770 ? 5.077 12.898 16.238 1.00 75.44 770 ILE A N 1
ATOM 6005 C CA . ILE A 1 770 ? 6.345 12.671 15.521 1.00 75.44 770 ILE A CA 1
ATOM 6006 C C . ILE A 1 770 ? 6.267 11.425 14.625 1.00 75.44 770 ILE A C 1
ATOM 6008 O O . ILE A 1 770 ? 6.658 11.474 13.457 1.00 75.44 770 ILE A O 1
ATOM 6012 N N . TYR A 1 771 ? 5.737 10.309 15.138 1.00 79.50 771 TYR A N 1
ATOM 6013 C CA . TYR A 1 771 ? 5.564 9.086 14.349 1.00 79.50 771 TYR A CA 1
ATOM 6014 C C . TYR A 1 771 ? 4.650 9.306 13.135 1.00 79.50 771 TYR A C 1
ATOM 6016 O O . TYR A 1 771 ? 4.986 8.898 12.018 1.00 79.50 771 TYR A O 1
ATOM 6024 N N . LEU A 1 772 ? 3.493 9.946 13.340 1.00 67.94 772 LEU A N 1
ATOM 6025 C CA . LEU A 1 772 ? 2.532 10.191 12.265 1.00 67.94 772 LEU A CA 1
ATOM 6026 C C . LEU A 1 772 ? 3.138 11.079 11.174 1.00 67.94 772 LEU A C 1
ATOM 6028 O O . LEU A 1 772 ? 2.969 10.796 9.987 1.00 67.94 772 LEU A O 1
ATOM 6032 N N . PHE A 1 773 ? 3.888 12.101 11.575 1.00 69.75 773 PHE A N 1
ATOM 6033 C CA . PHE A 1 773 ? 4.617 12.973 10.667 1.00 69.75 773 PHE A CA 1
ATOM 6034 C C . PHE A 1 773 ? 5.659 12.207 9.835 1.00 69.75 773 PHE A C 1
ATOM 6036 O O . PHE A 1 773 ? 5.638 12.268 8.604 1.00 69.75 773 PHE A O 1
ATOM 6043 N N . LEU A 1 774 ? 6.524 11.414 10.475 1.00 73.50 774 LEU A N 1
ATOM 6044 C CA . LEU A 1 774 ? 7.546 10.624 9.775 1.00 73.50 774 LEU A CA 1
ATOM 6045 C C . LEU A 1 774 ? 6.927 9.618 8.797 1.00 73.50 774 LEU A C 1
ATOM 6047 O O . LEU A 1 774 ? 7.441 9.419 7.695 1.00 73.50 774 LEU A O 1
ATOM 6051 N N . LYS A 1 775 ? 5.777 9.038 9.154 1.00 74.56 775 LYS A N 1
ATOM 6052 C CA . LYS A 1 775 ? 5.005 8.167 8.263 1.00 74.56 775 LYS A CA 1
ATOM 6053 C C . LYS A 1 775 ? 4.488 8.911 7.029 1.00 74.56 775 LYS A C 1
ATOM 6055 O O . LYS A 1 775 ? 4.555 8.370 5.925 1.00 74.56 775 LYS A O 1
ATOM 6060 N N . GLN A 1 776 ? 3.982 10.133 7.190 1.00 70.19 776 GLN A N 1
ATOM 6061 C CA . GLN A 1 776 ? 3.546 10.961 6.059 1.00 70.19 776 GLN A CA 1
ATOM 6062 C C . GLN A 1 776 ? 4.722 11.308 5.134 1.00 70.19 776 GLN A C 1
ATOM 6064 O O . GLN A 1 776 ? 4.592 11.174 3.917 1.00 70.19 776 GLN A O 1
ATOM 6069 N N . MET A 1 777 ? 5.880 11.670 5.698 1.00 66.00 777 MET A N 1
ATOM 6070 C CA . MET A 1 777 ? 7.098 11.963 4.931 1.00 66.00 777 MET A CA 1
ATOM 6071 C C . MET A 1 777 ? 7.609 10.741 4.161 1.00 66.00 777 MET A C 1
ATOM 6073 O O . MET A 1 777 ? 7.918 10.844 2.974 1.00 66.00 777 MET A O 1
ATOM 6077 N N . TYR A 1 778 ? 7.608 9.564 4.789 1.00 75.62 778 TYR A N 1
ATOM 6078 C CA . TYR A 1 778 ? 7.942 8.308 4.120 1.00 75.62 778 TYR A CA 1
ATOM 6079 C C . TYR A 1 778 ? 7.029 8.029 2.915 1.00 75.62 778 TYR A C 1
ATOM 6081 O O . TYR A 1 778 ? 7.514 7.783 1.811 1.00 75.62 778 TYR A O 1
ATOM 6089 N N . LEU A 1 779 ? 5.705 8.099 3.103 1.00 63.59 779 LEU A N 1
ATOM 6090 C CA . LEU A 1 779 ? 4.738 7.838 2.030 1.00 63.59 779 LEU A CA 1
ATOM 6091 C C . LEU A 1 779 ? 4.879 8.835 0.877 1.00 63.59 779 LEU A C 1
ATOM 6093 O O . LEU A 1 779 ? 4.777 8.451 -0.287 1.00 63.59 779 LEU A O 1
ATOM 6097 N N . LYS A 1 780 ? 5.151 10.103 1.192 1.00 63.47 780 LYS A N 1
ATOM 6098 C CA . LYS A 1 780 ? 5.401 11.146 0.199 1.00 63.47 780 LYS A CA 1
ATOM 6099 C C . LYS A 1 780 ? 6.603 10.806 -0.688 1.00 63.47 780 LYS A C 1
ATOM 6101 O O . LYS A 1 780 ? 6.481 10.889 -1.908 1.00 63.47 780 LYS A O 1
ATOM 6106 N N . GLU A 1 781 ? 7.730 10.414 -0.098 1.00 62.66 781 GLU A N 1
ATOM 6107 C CA . GLU A 1 781 ? 8.944 10.056 -0.844 1.00 62.66 781 GLU A CA 1
ATOM 6108 C C . GLU A 1 781 ? 8.734 8.802 -1.700 1.00 62.66 781 GLU A C 1
ATOM 6110 O O . GLU A 1 781 ? 9.030 8.804 -2.889 1.00 62.66 781 GLU A O 1
ATOM 6115 N N . VAL A 1 782 ? 8.093 7.759 -1.163 1.00 67.50 782 VAL A N 1
ATOM 6116 C CA . VAL A 1 782 ? 7.751 6.563 -1.957 1.00 67.50 782 VAL A CA 1
ATOM 6117 C C . VAL A 1 782 ? 6.901 6.924 -3.181 1.00 67.50 782 VAL A C 1
ATOM 6119 O O . VAL A 1 782 ? 7.157 6.441 -4.287 1.00 67.50 782 VAL A O 1
ATOM 6122 N N . LEU A 1 783 ? 5.916 7.811 -3.011 1.00 62.62 783 LEU A N 1
ATOM 6123 C CA . LEU A 1 783 ? 5.093 8.289 -4.118 1.00 62.62 783 LEU A CA 1
ATOM 6124 C C . LEU A 1 783 ? 5.912 9.101 -5.129 1.00 62.62 783 LEU A C 1
ATOM 6126 O O . LEU A 1 783 ? 5.750 8.885 -6.329 1.00 62.62 783 LEU A O 1
ATOM 6130 N N . GLN A 1 784 ? 6.804 9.990 -4.683 1.00 59.84 784 GLN A N 1
ATOM 6131 C CA . GLN A 1 784 ? 7.670 10.773 -5.572 1.00 59.84 784 GLN A CA 1
ATOM 6132 C C . GLN A 1 784 ? 8.634 9.893 -6.375 1.00 59.84 784 GLN A C 1
ATOM 6134 O O . GLN A 1 784 ? 8.727 10.068 -7.589 1.00 59.84 784 GLN A O 1
ATOM 6139 N N . GLY A 1 785 ? 9.276 8.908 -5.743 1.00 56.88 785 GLY A N 1
ATOM 6140 C CA . GLY A 1 785 ? 10.158 7.953 -6.419 1.00 56.88 785 GLY A CA 1
ATOM 6141 C C . GLY A 1 785 ? 9.442 7.051 -7.433 1.00 56.88 785 GLY A C 1
ATOM 6142 O O . GLY A 1 785 ? 10.064 6.584 -8.382 1.00 56.88 785 GLY A O 1
ATOM 6143 N N . SER A 1 786 ? 8.133 6.828 -7.278 1.00 55.22 786 SER A N 1
ATOM 6144 C CA . SER A 1 786 ? 7.333 6.021 -8.214 1.00 55.22 786 SER A CA 1
ATOM 6145 C C . SER A 1 786 ? 6.847 6.779 -9.461 1.00 55.22 786 SER A C 1
ATOM 6147 O O . SER A 1 786 ? 6.346 6.156 -10.401 1.00 55.22 786 SER A O 1
ATOM 6149 N N . LYS A 1 787 ? 6.980 8.115 -9.505 1.00 58.03 787 LYS A N 1
ATOM 6150 C CA . LYS A 1 787 ? 6.525 8.920 -10.649 1.00 58.03 787 LYS A CA 1
ATOM 6151 C C . LYS A 1 787 ? 7.473 8.769 -11.843 1.00 58.03 787 LYS A C 1
ATOM 6153 O O . LYS A 1 787 ? 8.652 9.092 -11.754 1.00 58.03 787 LYS A O 1
ATOM 6158 N N . ASN A 1 788 ? 6.925 8.377 -12.995 1.00 55.06 788 ASN A N 1
ATOM 6159 C CA . ASN A 1 788 ? 7.637 8.328 -14.281 1.00 55.06 788 ASN A CA 1
ATOM 6160 C C . ASN A 1 788 ? 7.223 9.474 -15.229 1.00 55.06 788 ASN A C 1
ATOM 6162 O O . ASN A 1 788 ? 7.121 9.291 -16.441 1.00 55.06 788 ASN A O 1
ATOM 6166 N N . THR A 1 789 ? 6.904 10.648 -14.683 1.00 56.31 789 THR A N 1
ATOM 6167 C CA . THR A 1 789 ? 6.567 11.834 -15.484 1.00 56.31 789 THR A CA 1
ATOM 6168 C C . THR A 1 789 ? 7.847 12.521 -15.976 1.00 56.31 789 THR A C 1
ATOM 6170 O O . THR A 1 789 ? 8.807 12.609 -15.203 1.00 56.31 789 THR A O 1
ATOM 6173 N N . PRO A 1 790 ? 7.905 13.007 -17.232 1.00 54.28 790 PRO A N 1
ATOM 6174 C CA . PRO A 1 790 ? 9.028 13.821 -17.692 1.00 54.28 790 PRO A CA 1
ATOM 6175 C C . PRO A 1 790 ? 9.198 15.043 -16.783 1.00 54.28 790 PRO A C 1
ATOM 6177 O O . PRO A 1 790 ? 8.214 15.661 -16.392 1.00 54.28 790 PRO A O 1
ATOM 6180 N N . THR A 1 791 ? 10.439 15.327 -16.377 1.00 64.31 791 THR A N 1
ATOM 6181 C CA . THR A 1 791 ? 10.764 16.443 -15.468 1.00 64.31 791 THR A CA 1
ATOM 6182 C C . THR A 1 791 ? 11.024 17.728 -16.252 1.00 64.31 791 THR A C 1
ATOM 6184 O O . THR A 1 791 ? 10.923 18.829 -15.718 1.00 64.31 791 THR A O 1
ATOM 6187 N N . ILE A 1 792 ? 11.369 17.573 -17.529 1.00 69.44 792 ILE A N 1
ATOM 6188 C CA . ILE A 1 792 ? 11.664 18.651 -18.458 1.00 69.44 792 ILE A CA 1
ATOM 6189 C C . ILE A 1 792 ? 10.616 18.642 -19.573 1.00 69.44 792 ILE A C 1
ATOM 6191 O O . ILE A 1 792 ? 10.509 17.654 -20.303 1.00 69.44 792 ILE A O 1
ATOM 6195 N N . GLU A 1 793 ? 9.883 19.743 -19.742 1.00 67.25 793 GLU A N 1
ATOM 6196 C CA . GLU A 1 793 ? 8.913 19.901 -20.826 1.00 67.25 793 GLU A CA 1
ATOM 6197 C C . GLU A 1 793 ? 9.464 20.830 -21.911 1.00 67.25 793 GLU A C 1
ATOM 6199 O O . GLU A 1 793 ? 9.975 21.923 -21.656 1.00 67.25 793 GLU A O 1
ATOM 6204 N N . VAL A 1 794 ? 9.390 20.380 -23.161 1.00 70.00 794 VAL A N 1
ATOM 6205 C CA . VAL A 1 794 ? 9.864 21.160 -24.305 1.00 70.00 794 VAL A CA 1
ATOM 6206 C C . VAL A 1 794 ? 8.718 22.017 -24.813 1.00 70.00 794 VAL A C 1
ATOM 6208 O O . VAL A 1 794 ? 7.799 21.506 -25.444 1.00 70.00 794 VAL A O 1
ATOM 6211 N N . LEU A 1 795 ? 8.799 23.325 -24.578 1.00 68.44 795 LEU A N 1
ATOM 6212 C CA . LEU A 1 795 ? 7.833 24.275 -25.123 1.00 68.44 795 LEU A CA 1
ATOM 6213 C C . LEU A 1 795 ? 8.014 24.499 -26.615 1.00 68.44 795 LEU A C 1
ATOM 6215 O O . LEU A 1 795 ? 7.057 24.503 -27.383 1.00 68.44 795 LEU A O 1
ATOM 6219 N N . GLN A 1 796 ? 9.257 24.781 -27.001 1.00 68.62 796 GLN A N 1
ATOM 6220 C CA . GLN A 1 796 ? 9.612 25.036 -28.385 1.00 68.62 796 GLN A CA 1
ATOM 6221 C C . GLN A 1 796 ? 10.607 23.966 -28.806 1.00 68.62 796 GLN A C 1
ATOM 6223 O O . GLN A 1 796 ? 11.754 23.989 -28.340 1.00 68.62 796 GLN A O 1
ATOM 6228 N N . PRO A 1 797 ? 10.183 23.001 -29.643 1.00 71.38 797 PRO A N 1
ATOM 6229 C CA . PRO A 1 797 ? 11.088 21.986 -30.139 1.00 71.38 797 PRO A CA 1
ATOM 6230 C C . PRO A 1 797 ? 12.167 22.637 -30.997 1.00 71.38 797 PRO A C 1
ATOM 6232 O O . PRO A 1 797 ? 11.935 23.620 -31.698 1.00 71.38 797 PRO A O 1
ATOM 6235 N N . SER A 1 798 ? 13.358 22.051 -30.958 1.00 72.88 798 SER A N 1
ATOM 6236 C CA . SER A 1 798 ? 14.460 22.439 -31.827 1.00 72.88 798 SER A CA 1
ATOM 6237 C C . SER A 1 798 ? 14.023 22.341 -33.295 1.00 72.88 798 SER A C 1
ATOM 6239 O O . SER A 1 798 ? 13.520 21.296 -33.720 1.00 72.88 798 SER A O 1
ATOM 6241 N N . VAL A 1 799 ? 14.230 23.407 -34.067 1.00 75.81 799 VAL A N 1
ATOM 6242 C CA . VAL A 1 799 ? 13.947 23.459 -35.510 1.00 75.81 799 VAL A CA 1
ATOM 6243 C C . VAL A 1 799 ? 15.233 23.635 -36.312 1.00 75.81 799 VAL A C 1
ATOM 6245 O O . VAL A 1 799 ? 16.226 24.173 -35.816 1.00 75.81 799 VAL A O 1
ATOM 6248 N N . ILE A 1 800 ? 15.216 23.150 -37.555 1.00 71.62 800 ILE A N 1
ATOM 6249 C CA . ILE A 1 800 ? 16.297 23.355 -38.524 1.00 71.62 800 ILE A CA 1
ATOM 6250 C C . ILE A 1 800 ? 16.308 24.852 -38.883 1.00 71.62 800 ILE A C 1
ATOM 6252 O O . ILE A 1 800 ? 15.268 25.368 -39.280 1.00 71.62 800 ILE A O 1
ATOM 6256 N N . PRO A 1 801 ? 17.431 25.570 -38.727 1.00 65.69 801 PRO A N 1
ATOM 6257 C CA . PRO A 1 801 ? 17.480 27.002 -38.982 1.00 65.69 801 PRO A CA 1
ATOM 6258 C C . PRO A 1 801 ? 17.541 27.286 -40.486 1.00 65.69 801 PRO A C 1
ATOM 6260 O O . PRO A 1 801 ? 18.354 26.700 -41.205 1.00 65.69 801 PRO A O 1
ATOM 6263 N N . ASP A 1 802 ? 16.728 28.238 -40.945 1.00 67.81 802 ASP A N 1
ATOM 6264 C CA . ASP A 1 802 ? 16.633 28.596 -42.366 1.00 67.81 802 ASP A CA 1
ATOM 6265 C C . ASP A 1 802 ? 17.958 29.154 -42.913 1.00 67.81 802 ASP A C 1
ATOM 6267 O O . ASP A 1 802 ? 18.386 28.807 -44.016 1.00 67.81 802 ASP A O 1
ATOM 6271 N N . TYR A 1 803 ? 18.675 29.941 -42.103 1.00 61.72 803 TYR A N 1
ATOM 6272 C CA . TYR A 1 803 ? 19.921 30.608 -42.489 1.00 61.72 803 TYR A CA 1
ATOM 6273 C C . TYR A 1 803 ? 21.048 30.341 -41.482 1.00 61.72 803 TYR A C 1
ATOM 6275 O O . TYR A 1 803 ? 20.840 30.394 -40.269 1.00 61.72 803 TYR A O 1
ATOM 6283 N N . ALA A 1 804 ? 22.273 30.107 -41.967 1.00 58.41 804 ALA A N 1
ATOM 6284 C CA . ALA A 1 804 ? 23.460 30.083 -41.113 1.00 58.41 804 ALA A CA 1
ATOM 6285 C C . ALA A 1 804 ? 23.703 31.446 -40.431 1.00 58.41 804 ALA A C 1
ATOM 6287 O O . ALA A 1 804 ? 23.640 32.499 -41.067 1.00 58.41 804 ALA A O 1
ATOM 6288 N N . SER A 1 805 ? 24.077 31.423 -39.147 1.00 55.72 805 SER A N 1
ATOM 6289 C CA . SER A 1 805 ? 24.307 32.601 -38.285 1.00 55.72 805 SER A CA 1
ATOM 6290 C C . SER A 1 805 ? 25.512 33.472 -38.697 1.00 55.72 805 SER A C 1
ATOM 6292 O O . SER A 1 805 ? 25.872 34.420 -37.989 1.00 55.72 805 SER A O 1
ATOM 6294 N N . ASN A 1 806 ? 26.199 33.158 -39.795 1.00 53.62 806 ASN A N 1
ATOM 6295 C CA . ASN A 1 806 ? 27.477 33.777 -40.102 1.00 53.62 806 ASN A CA 1
ATOM 6296 C C . ASN A 1 806 ? 27.309 35.242 -40.556 1.00 53.62 806 ASN A C 1
ATOM 6298 O O . ASN A 1 806 ? 27.018 35.521 -41.720 1.00 53.62 806 ASN A O 1
ATOM 6302 N N . LYS A 1 807 ? 27.573 36.188 -39.642 1.00 52.03 807 LYS A N 1
ATOM 6303 C CA . LYS A 1 807 ? 27.642 37.638 -39.914 1.00 52.03 807 LYS A CA 1
ATOM 6304 C C . LYS A 1 807 ? 28.757 38.024 -40.901 1.00 52.03 807 LYS A C 1
ATOM 6306 O O . LYS A 1 807 ? 28.877 39.193 -41.257 1.00 52.03 807 LYS A O 1
ATOM 6311 N N . SER A 1 808 ? 29.584 37.079 -41.359 1.00 53.12 808 SER A N 1
ATOM 6312 C CA . SER A 1 808 ? 30.769 37.409 -42.143 1.00 53.12 808 SER A CA 1
ATOM 6313 C C . SER A 1 808 ? 30.491 37.846 -43.580 1.00 53.12 808 SER A C 1
ATOM 6315 O O . SER A 1 808 ? 31.320 38.576 -44.106 1.00 53.12 808 SER A O 1
ATOM 6317 N N . LYS A 1 809 ? 29.375 37.476 -44.231 1.00 55.72 809 LYS A N 1
ATOM 6318 C CA . LYS A 1 809 ? 29.167 37.797 -45.665 1.00 55.72 809 LYS A CA 1
ATOM 6319 C C . LYS A 1 809 ? 29.210 39.304 -45.942 1.00 55.72 809 LYS A C 1
ATOM 6321 O O . LYS A 1 809 ? 29.879 39.731 -46.873 1.00 55.72 809 LYS A O 1
ATOM 6326 N N . VAL A 1 810 ? 28.582 40.104 -45.080 1.00 59.41 810 VAL A N 1
ATOM 6327 C CA . VAL A 1 810 ? 28.600 41.575 -45.175 1.00 59.41 810 VAL A CA 1
ATOM 6328 C C . VAL A 1 810 ? 30.008 42.126 -44.932 1.00 59.41 810 VAL A C 1
ATOM 6330 O O . VAL A 1 810 ? 30.460 43.007 -45.653 1.00 59.41 810 VAL A O 1
ATOM 6333 N N . ILE A 1 811 ? 30.738 41.553 -43.971 1.00 59.16 811 ILE A N 1
ATOM 6334 C CA . ILE A 1 811 ? 32.113 41.956 -43.642 1.00 59.16 811 ILE A CA 1
ATOM 6335 C C . ILE A 1 811 ? 33.082 41.598 -44.780 1.00 59.16 811 ILE A C 1
ATOM 6337 O O . ILE A 1 811 ? 33.936 42.403 -45.123 1.00 59.16 811 ILE A O 1
ATOM 6341 N N . HIS A 1 812 ? 32.937 40.428 -45.409 1.00 64.69 812 HIS A N 1
ATOM 6342 C CA . HIS A 1 812 ? 33.782 40.005 -46.533 1.00 64.69 812 HIS A CA 1
ATOM 6343 C C . HIS A 1 812 ? 33.536 40.867 -47.770 1.00 64.69 812 HIS A C 1
ATOM 6345 O O . HIS A 1 812 ? 34.489 41.226 -48.451 1.00 64.69 812 HIS A O 1
ATOM 6351 N N . VAL A 1 813 ? 32.280 41.239 -48.037 1.00 74.31 813 VAL A N 1
ATOM 6352 C CA . VAL A 1 813 ? 31.951 42.192 -49.104 1.00 74.31 813 VAL A CA 1
ATOM 6353 C C . VAL A 1 813 ? 32.548 43.566 -48.791 1.00 74.31 813 VAL A C 1
ATOM 6355 O O . VAL A 1 813 ? 33.191 44.146 -49.657 1.00 74.31 813 VAL A O 1
ATOM 6358 N N . ALA A 1 814 ? 32.434 44.056 -47.554 1.00 73.38 814 ALA A N 1
ATOM 6359 C CA . ALA A 1 814 ? 33.025 45.334 -47.153 1.00 73.38 814 ALA A CA 1
ATOM 6360 C C . ALA A 1 814 ? 34.562 45.344 -47.273 1.00 73.38 814 ALA A C 1
ATOM 6362 O O . ALA A 1 814 ? 35.125 46.303 -47.803 1.00 73.38 814 ALA A O 1
ATOM 6363 N N . ILE A 1 815 ? 35.236 44.267 -46.842 1.00 76.81 815 ILE A N 1
ATOM 6364 C CA . ILE A 1 815 ? 36.691 44.085 -46.986 1.00 76.81 815 ILE A CA 1
ATOM 6365 C C . ILE A 1 815 ? 37.077 43.975 -48.466 1.00 76.81 815 ILE A C 1
ATOM 6367 O O . ILE A 1 815 ? 38.026 44.613 -48.902 1.00 76.81 815 ILE A O 1
ATOM 6371 N N . GLY A 1 816 ? 36.331 43.206 -49.263 1.00 79.44 816 GLY A N 1
ATOM 6372 C CA . GLY A 1 816 ? 36.582 43.064 -50.697 1.00 79.44 816 GLY A CA 1
ATOM 6373 C C . GLY A 1 816 ? 36.458 44.392 -51.447 1.00 79.44 816 GLY A C 1
ATOM 6374 O O . GLY A 1 816 ? 37.313 44.707 -52.269 1.00 79.44 816 GLY A O 1
ATOM 6375 N N . VAL A 1 817 ? 35.449 45.203 -51.116 1.00 88.62 817 VAL A N 1
ATOM 6376 C CA . VAL A 1 817 ? 35.265 46.548 -51.686 1.00 88.62 817 VAL A CA 1
ATOM 6377 C C . VAL A 1 817 ? 36.402 47.484 -51.275 1.00 88.62 817 VAL A C 1
ATOM 6379 O O . VAL A 1 817 ? 36.937 48.189 -52.124 1.00 88.62 817 VAL A O 1
ATOM 6382 N N . THR A 1 818 ? 36.818 47.474 -50.006 1.00 84.50 818 THR A N 1
ATOM 6383 C CA . THR A 1 818 ? 37.924 48.332 -49.538 1.00 84.50 818 THR A CA 1
ATOM 6384 C C . THR A 1 818 ? 39.271 47.927 -50.130 1.00 84.50 818 THR A C 1
ATOM 6386 O O . THR A 1 818 ? 40.013 48.794 -50.587 1.00 84.50 818 THR A O 1
ATOM 6389 N N . VAL A 1 819 ? 39.576 46.628 -50.189 1.00 86.69 819 VAL A N 1
ATOM 6390 C CA . VAL A 1 819 ? 40.800 46.113 -50.824 1.00 86.69 819 VAL A CA 1
ATOM 6391 C C . VAL A 1 819 ? 40.788 46.388 -52.328 1.00 86.69 819 VAL A C 1
ATOM 6393 O O . VAL A 1 819 ? 41.785 46.859 -52.867 1.00 86.69 819 VAL A O 1
ATOM 6396 N N . GLY A 1 820 ? 39.659 46.159 -53.005 1.00 88.56 820 GLY A N 1
ATOM 6397 C CA . GLY A 1 820 ? 39.506 46.459 -54.429 1.00 88.56 820 GLY A CA 1
ATOM 6398 C C . GLY A 1 820 ? 39.693 47.944 -54.741 1.00 88.56 820 GLY A C 1
ATOM 6399 O O . GLY A 1 820 ? 40.386 48.284 -55.697 1.00 88.56 820 GLY A O 1
ATOM 6400 N N . LEU A 1 821 ? 39.152 48.832 -53.902 1.00 92.88 821 LEU A N 1
ATOM 6401 C CA . LEU A 1 821 ? 39.319 50.279 -54.037 1.00 92.88 821 LEU A CA 1
ATOM 6402 C C . LEU A 1 821 ? 40.776 50.713 -53.810 1.00 92.88 821 LEU A C 1
ATOM 6404 O O . LEU A 1 821 ? 41.294 51.519 -54.578 1.00 92.88 821 LEU A O 1
ATOM 6408 N N . LEU A 1 822 ? 41.464 50.139 -52.816 1.00 86.88 822 LEU A N 1
ATOM 6409 C CA . LEU A 1 822 ? 42.892 50.383 -52.573 1.00 86.88 822 LEU A CA 1
ATOM 6410 C C . LEU A 1 822 ? 43.766 49.948 -53.754 1.00 86.88 822 LEU A C 1
ATOM 6412 O O . LEU A 1 822 ? 44.633 50.712 -54.177 1.00 86.88 822 LEU A O 1
ATOM 6416 N N . ILE A 1 8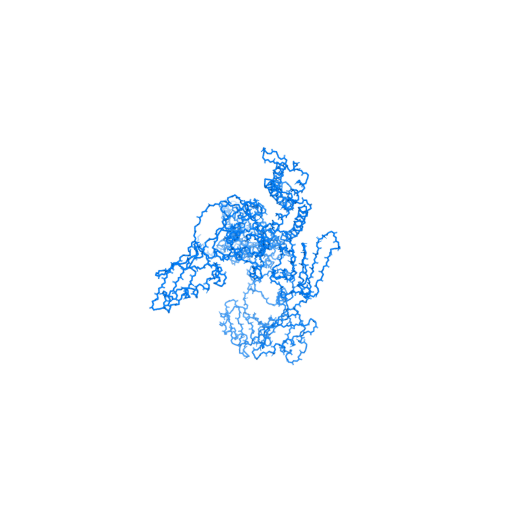23 ? 43.518 48.752 -54.302 1.00 85.75 823 ILE A N 1
ATOM 6417 C CA . ILE A 1 823 ? 44.228 48.230 -55.480 1.00 85.75 823 ILE A CA 1
ATOM 6418 C C . ILE A 1 823 ? 43.947 49.110 -56.705 1.00 85.75 823 ILE A C 1
ATOM 6420 O O . ILE A 1 823 ? 44.866 49.468 -57.435 1.00 85.75 823 ILE A O 1
ATOM 6424 N N . GLY A 1 824 ? 42.691 49.512 -56.915 1.00 86.62 824 GLY A N 1
ATOM 6425 C CA . GLY A 1 824 ? 42.313 50.404 -58.012 1.00 86.62 824 GLY A CA 1
ATOM 6426 C C . GLY A 1 824 ? 43.019 51.759 -57.935 1.00 86.62 824 GLY A C 1
ATOM 6427 O O . GLY A 1 824 ? 43.592 52.208 -58.925 1.00 86.62 824 GLY A O 1
ATOM 6428 N N . LEU A 1 825 ? 43.053 52.380 -56.751 1.00 90.12 825 LEU A N 1
ATOM 6429 C CA . LEU A 1 825 ? 43.755 53.649 -56.534 1.00 90.12 825 LEU A CA 1
ATOM 6430 C C . LEU A 1 825 ? 45.268 53.524 -56.743 1.00 90.12 825 LEU A C 1
ATOM 6432 O O . LEU A 1 825 ? 45.870 54.414 -57.340 1.00 90.12 825 LEU A O 1
ATOM 6436 N N . THR A 1 826 ? 45.883 52.425 -56.297 1.00 79.19 826 THR A N 1
ATOM 6437 C CA . THR A 1 826 ? 47.322 52.193 -56.517 1.00 79.19 826 THR A CA 1
ATOM 6438 C C . THR A 1 826 ? 47.645 51.975 -57.991 1.00 79.19 826 THR A C 1
ATOM 6440 O O . THR A 1 826 ? 48.613 52.550 -58.479 1.00 79.19 826 THR A O 1
ATOM 6443 N N . ILE A 1 827 ? 46.824 51.217 -58.725 1.00 77.31 827 ILE A N 1
ATOM 6444 C CA . ILE A 1 827 ? 46.995 51.031 -60.173 1.00 77.31 827 ILE A CA 1
ATOM 6445 C C . ILE A 1 827 ? 46.823 52.363 -60.916 1.00 77.31 827 ILE A C 1
ATOM 6447 O O . ILE A 1 827 ? 47.668 52.702 -61.738 1.00 77.31 827 ILE A O 1
ATOM 6451 N N . CYS A 1 828 ? 45.789 53.153 -60.603 1.00 78.75 828 CYS A N 1
ATOM 6452 C CA . CYS A 1 828 ? 45.610 54.482 -61.200 1.00 78.75 828 CYS A CA 1
ATOM 6453 C C . CYS A 1 828 ? 46.789 55.418 -60.904 1.00 78.75 828 CYS A C 1
ATOM 6455 O O . CYS A 1 828 ? 47.239 56.126 -61.801 1.00 78.75 828 CYS A O 1
ATOM 6457 N N . GLY A 1 829 ? 47.308 55.408 -59.672 1.00 80.19 829 GLY A N 1
ATOM 6458 C CA . GLY A 1 829 ? 48.491 56.185 -59.301 1.00 80.19 829 GLY A CA 1
ATOM 6459 C C . GLY A 1 829 ? 49.736 55.768 -60.085 1.00 80.19 829 GLY A C 1
ATOM 6460 O O . GLY A 1 829 ? 50.452 56.627 -60.587 1.00 80.19 829 GLY A O 1
ATOM 6461 N N . LEU A 1 830 ? 49.957 54.461 -60.256 1.00 75.38 830 LEU A N 1
ATOM 6462 C CA . LEU A 1 830 ? 51.066 53.927 -61.053 1.00 75.38 830 LEU A CA 1
ATOM 6463 C C . LEU A 1 830 ? 50.943 54.278 -62.540 1.00 75.38 830 LEU A C 1
ATOM 6465 O O . LEU A 1 830 ? 51.946 54.620 -63.156 1.00 75.38 830 LEU A O 1
ATOM 6469 N N . ILE A 1 831 ? 49.735 54.223 -63.112 1.00 75.69 831 ILE A N 1
ATOM 6470 C CA . ILE A 1 831 ? 49.494 54.619 -64.509 1.00 75.69 831 ILE A CA 1
ATOM 6471 C C . ILE A 1 831 ? 49.774 56.111 -64.695 1.00 75.69 831 ILE A C 1
ATOM 6473 O O . ILE A 1 831 ? 50.472 56.482 -65.631 1.00 75.69 831 ILE A O 1
ATOM 6477 N N . LYS A 1 832 ? 49.296 56.966 -63.785 1.00 78.56 832 LYS A N 1
ATOM 6478 C CA . LYS A 1 832 ? 49.535 58.410 -63.872 1.00 78.56 832 LYS A CA 1
ATOM 6479 C C . LYS A 1 832 ? 51.016 58.767 -63.705 1.00 78.56 832 LYS A C 1
ATOM 6481 O O . LYS A 1 832 ? 51.527 59.587 -64.457 1.00 78.56 832 LYS A O 1
ATOM 6486 N N . LEU A 1 833 ? 51.714 58.103 -62.780 1.00 74.88 833 LEU A N 1
ATOM 6487 C CA . LEU A 1 833 ? 53.167 58.227 -62.627 1.00 74.88 833 LEU A CA 1
ATOM 6488 C C . LEU A 1 833 ? 53.899 57.805 -63.913 1.00 74.88 833 LEU A C 1
ATOM 6490 O O . LEU A 1 833 ? 54.860 58.446 -64.322 1.00 74.88 833 LEU A O 1
ATOM 6494 N N . TYR A 1 834 ? 53.431 56.737 -64.565 1.00 70.12 834 TYR A N 1
ATOM 6495 C CA . TYR A 1 834 ? 53.983 56.261 -65.833 1.00 70.12 834 TYR A CA 1
ATOM 6496 C C . TYR A 1 834 ? 53.752 57.252 -66.987 1.00 70.12 834 TYR A C 1
ATOM 6498 O O . TYR A 1 834 ? 54.661 57.472 -67.784 1.00 70.12 834 TYR A O 1
ATOM 6506 N N . GLU A 1 835 ? 52.574 57.879 -67.065 1.00 71.25 835 GLU A N 1
ATOM 6507 C CA . GLU A 1 835 ? 52.271 58.926 -68.053 1.00 71.25 835 GLU A CA 1
ATOM 6508 C C . GLU A 1 835 ? 53.105 60.199 -67.835 1.00 71.25 835 GLU A C 1
ATOM 6510 O O . GLU A 1 835 ? 53.647 60.734 -68.800 1.00 71.25 835 GLU A O 1
ATOM 6515 N N . GLU A 1 836 ? 53.271 60.657 -66.588 1.00 71.50 836 GLU A N 1
ATOM 6516 C CA . GLU A 1 836 ? 54.125 61.811 -66.259 1.00 71.50 836 GLU A CA 1
ATOM 6517 C C . GLU A 1 836 ? 55.604 61.538 -66.592 1.00 71.50 836 GLU A C 1
ATOM 6519 O O . GLU A 1 836 ? 56.270 62.397 -67.166 1.00 71.50 836 GLU A O 1
ATOM 6524 N N . MET A 1 837 ? 56.104 60.318 -66.349 1.00 64.62 837 MET A N 1
ATOM 6525 C CA . MET A 1 837 ? 57.473 59.925 -66.722 1.00 64.62 837 MET A CA 1
ATOM 6526 C C . MET A 1 837 ? 57.721 59.876 -68.238 1.00 64.62 837 MET A C 1
ATOM 6528 O O . MET A 1 837 ? 58.862 60.043 -68.664 1.00 64.62 837 MET A O 1
ATOM 6532 N N . LEU A 1 838 ? 56.688 59.645 -69.057 1.00 62.97 838 LEU A N 1
ATOM 6533 C CA . LEU A 1 838 ? 56.787 59.651 -70.525 1.00 62.97 838 LEU A CA 1
ATOM 6534 C C . LEU A 1 838 ? 56.774 61.065 -71.127 1.00 62.97 838 LEU A C 1
ATOM 6536 O O . LEU A 1 838 ? 57.170 61.231 -72.280 1.00 62.97 838 LEU A O 1
ATOM 6540 N N . ALA A 1 839 ? 56.304 62.067 -70.381 1.00 64.44 839 ALA A N 1
ATOM 6541 C CA . ALA A 1 839 ? 56.202 63.448 -70.849 1.00 64.44 839 ALA A CA 1
ATOM 6542 C C . ALA A 1 839 ? 57.527 64.234 -70.746 1.00 64.44 839 ALA A C 1
ATOM 6544 O O . ALA A 1 839 ? 57.660 65.280 -71.381 1.00 64.44 839 ALA A O 1
ATOM 6545 N N . GLU A 1 840 ? 58.512 63.739 -69.987 1.00 65.94 840 GLU A N 1
ATOM 6546 C CA . GLU A 1 840 ? 59.841 64.352 -69.852 1.00 65.94 840 GLU A CA 1
ATOM 6547 C C . GLU A 1 840 ? 60.862 63.736 -70.841 1.00 65.94 840 GLU A C 1
ATOM 6549 O O . GLU A 1 840 ? 61.098 62.526 -70.792 1.00 65.94 840 GLU A O 1
ATOM 6554 N N . PRO A 1 841 ? 61.509 64.533 -71.722 1.00 57.78 841 PRO A N 1
ATOM 6555 C CA . PRO A 1 841 ? 62.365 64.016 -72.803 1.00 57.78 841 PRO A CA 1
ATOM 6556 C C . PRO A 1 841 ? 63.649 63.286 -72.371 1.00 57.78 841 PRO A C 1
ATOM 6558 O O . PRO A 1 841 ? 64.197 62.530 -73.168 1.00 57.78 841 PRO A O 1
ATOM 6561 N N . ASP A 1 842 ? 64.129 63.483 -71.138 1.00 59.06 842 ASP A N 1
ATOM 6562 C CA . ASP A 1 842 ? 65.428 62.961 -70.665 1.00 59.06 842 ASP A CA 1
ATOM 6563 C C . ASP A 1 842 ? 65.343 61.598 -69.937 1.00 59.06 842 ASP A C 1
ATOM 6565 O O . ASP A 1 842 ? 66.343 61.090 -69.433 1.00 59.06 842 ASP A O 1
ATOM 6569 N N . ASN A 1 843 ? 64.172 60.948 -69.912 1.00 59.16 843 ASN A N 1
ATOM 6570 C CA . ASN A 1 843 ? 63.929 59.724 -69.126 1.00 59.16 843 ASN A CA 1
ATOM 6571 C C . ASN A 1 843 ? 63.953 58.401 -69.928 1.00 59.16 843 ASN A C 1
ATOM 6573 O O . ASN A 1 843 ? 63.451 57.374 -69.457 1.00 59.16 843 ASN A O 1
ATOM 6577 N N . GLU A 1 844 ? 64.564 58.362 -71.119 1.00 59.38 844 GLU A N 1
ATOM 6578 C CA . GLU A 1 844 ? 64.616 57.149 -71.963 1.00 59.38 844 GLU A CA 1
ATOM 6579 C C . GLU A 1 844 ? 65.258 55.928 -71.276 1.00 59.38 844 GLU A C 1
ATOM 6581 O O . GLU A 1 844 ? 64.904 54.782 -71.577 1.00 59.38 844 GLU A O 1
ATOM 6586 N N . GLU A 1 845 ? 66.199 56.145 -70.355 1.00 59.09 845 GLU A N 1
ATOM 6587 C CA . GLU A 1 845 ? 66.907 55.069 -69.656 1.00 59.09 845 GLU A CA 1
ATOM 6588 C C . GLU A 1 845 ? 66.062 54.466 -68.517 1.00 59.09 845 GLU A C 1
ATOM 6590 O O . GLU A 1 845 ? 66.002 53.244 -68.361 1.00 59.09 845 GLU A O 1
ATOM 6595 N N . ILE A 1 846 ? 65.290 55.300 -67.812 1.00 59.66 846 ILE A N 1
ATOM 6596 C CA . ILE A 1 846 ? 64.376 54.880 -66.737 1.00 59.66 846 ILE A CA 1
ATOM 6597 C C . ILE A 1 846 ? 63.165 54.132 -67.314 1.00 59.66 846 ILE A C 1
ATOM 6599 O O . ILE A 1 846 ? 62.779 53.077 -66.802 1.00 59.66 846 ILE A O 1
ATOM 6603 N N . VAL A 1 847 ? 62.607 54.598 -68.438 1.00 59.50 847 VAL A N 1
ATOM 6604 C CA . VAL A 1 847 ? 61.493 53.921 -69.130 1.00 59.50 847 VAL A CA 1
ATOM 6605 C C . VAL A 1 847 ? 61.898 52.521 -69.616 1.00 59.50 847 VAL A C 1
ATOM 6607 O O . VAL A 1 847 ? 61.078 51.596 -69.623 1.00 59.50 847 VAL A O 1
ATOM 6610 N N . ARG A 1 848 ? 63.171 52.327 -69.983 1.00 61.00 848 ARG A N 1
ATOM 6611 C CA . ARG A 1 848 ? 63.720 51.035 -70.425 1.00 61.00 848 ARG A CA 1
ATOM 6612 C C . ARG A 1 848 ? 63.879 50.044 -69.268 1.00 61.00 848 ARG A C 1
ATOM 6614 O O . ARG A 1 848 ? 63.555 48.866 -69.435 1.00 61.00 848 ARG A O 1
ATOM 6621 N N . GLU A 1 849 ? 64.300 50.520 -68.098 1.00 59.22 849 GLU A N 1
ATOM 6622 C CA . GLU A 1 849 ? 64.468 49.698 -66.894 1.00 59.22 849 GLU A CA 1
ATOM 6623 C C . GLU A 1 849 ? 63.111 49.311 -66.272 1.00 59.22 849 GLU A C 1
ATOM 6625 O O . GLU A 1 849 ? 62.898 48.156 -65.897 1.00 59.22 849 GLU A O 1
ATOM 6630 N N . VAL A 1 850 ? 62.125 50.217 -66.296 1.00 59.50 850 VAL A N 1
ATOM 6631 C CA . VAL A 1 850 ? 60.736 49.921 -65.897 1.00 59.50 850 VAL A CA 1
ATOM 6632 C C . VAL A 1 850 ? 60.078 48.910 -66.849 1.00 59.50 850 VAL A C 1
ATOM 6634 O O . VAL A 1 850 ? 59.403 47.985 -66.393 1.00 59.50 850 VAL A O 1
ATOM 6637 N N . LYS A 1 851 ? 60.329 48.995 -68.167 1.00 58.62 851 LYS A N 1
ATOM 6638 C CA . LYS A 1 851 ? 59.889 47.972 -69.141 1.00 58.62 851 LYS A CA 1
ATOM 6639 C C . LYS A 1 851 ? 60.502 46.597 -68.866 1.00 58.62 851 LYS A C 1
ATOM 6641 O O . LYS A 1 851 ? 59.807 45.599 -69.030 1.00 58.62 851 LYS A O 1
ATOM 6646 N N . ARG A 1 852 ? 61.764 46.534 -68.424 1.00 58.69 852 ARG A N 1
ATOM 6647 C CA . ARG A 1 852 ? 62.412 45.287 -67.977 1.00 58.69 852 ARG A CA 1
ATOM 6648 C C . ARG A 1 852 ? 61.781 44.732 -66.706 1.00 58.69 852 ARG A C 1
ATOM 6650 O O . ARG A 1 852 ? 61.539 43.532 -66.632 1.00 58.69 852 ARG A O 1
ATOM 6657 N N . MET A 1 853 ? 61.485 45.588 -65.729 1.00 54.47 853 MET A N 1
ATOM 6658 C CA . MET A 1 853 ? 60.837 45.178 -64.480 1.00 54.47 853 MET A CA 1
ATOM 6659 C C . MET A 1 853 ? 59.385 44.719 -64.675 1.00 54.47 853 MET A C 1
ATOM 6661 O O . MET A 1 853 ? 58.911 43.878 -63.917 1.00 54.47 853 MET A O 1
ATOM 6665 N N . LEU A 1 854 ? 58.682 45.220 -65.696 1.00 54.16 854 LEU A N 1
ATOM 6666 C CA . LEU A 1 854 ? 57.317 44.803 -66.046 1.00 54.16 854 LEU A CA 1
ATOM 6667 C C . LEU A 1 854 ? 57.251 43.566 -66.964 1.00 54.16 854 LEU A C 1
ATOM 6669 O O . LEU A 1 854 ? 56.164 43.019 -67.156 1.00 54.16 854 LEU A O 1
ATOM 6673 N N . ASP A 1 855 ? 58.378 43.063 -67.485 1.00 51.38 855 ASP A N 1
ATOM 6674 C CA . ASP A 1 855 ? 58.426 41.891 -68.381 1.00 51.38 855 ASP A CA 1
ATOM 6675 C C . ASP A 1 855 ? 58.433 40.545 -67.625 1.00 51.38 855 ASP A C 1
ATOM 6677 O O . ASP A 1 855 ? 59.065 39.564 -68.022 1.00 51.38 855 ASP A O 1
ATOM 6681 N N . PHE A 1 856 ? 57.703 40.464 -66.509 1.00 59.22 856 PHE A N 1
ATOM 6682 C CA . PHE A 1 856 ? 57.458 39.189 -65.847 1.00 59.22 856 PHE A CA 1
ATOM 6683 C C . PHE A 1 856 ? 56.400 38.393 -66.618 1.00 59.22 856 PHE A C 1
ATOM 6685 O O . PHE A 1 856 ? 55.286 38.858 -66.864 1.00 59.22 856 PHE A O 1
ATOM 6692 N N . GLY A 1 857 ? 56.717 37.136 -66.945 1.00 52.28 857 GLY A N 1
ATOM 6693 C CA . GLY A 1 857 ? 55.873 36.260 -67.771 1.00 52.28 857 GLY A CA 1
ATOM 6694 C C . GLY A 1 857 ? 54.435 36.041 -67.270 1.00 52.28 857 GLY A C 1
ATOM 6695 O O . GLY A 1 857 ? 53.578 35.617 -68.047 1.00 52.28 857 GLY A O 1
ATOM 6696 N N . TRP A 1 858 ? 54.132 36.360 -66.006 1.00 56.00 858 TRP A N 1
ATOM 6697 C CA . TRP A 1 858 ? 52.766 36.331 -65.477 1.00 56.00 858 TRP A CA 1
ATOM 6698 C C . TRP A 1 858 ? 51.938 37.562 -65.883 1.00 56.00 858 TRP A C 1
ATOM 6700 O O . TRP A 1 858 ? 50.744 37.408 -66.128 1.00 56.00 858 TRP A O 1
ATOM 6710 N N . VAL A 1 859 ? 52.554 38.736 -66.072 1.00 54.78 859 VAL A N 1
ATOM 6711 C CA . VAL A 1 859 ? 51.883 39.962 -66.546 1.00 54.78 859 VAL A CA 1
ATOM 6712 C C . VAL A 1 859 ? 51.516 39.829 -68.026 1.00 54.78 859 VAL A C 1
ATOM 6714 O O . VAL A 1 859 ? 50.367 40.063 -68.392 1.00 54.78 859 VAL A O 1
ATOM 6717 N N . LYS A 1 860 ? 52.422 39.314 -68.872 1.00 53.19 860 LYS A N 1
ATOM 6718 C CA . LYS A 1 860 ? 52.113 38.970 -70.279 1.00 53.19 860 LYS A CA 1
ATOM 6719 C C . LYS A 1 860 ? 50.998 37.924 -70.395 1.00 53.19 860 LYS A C 1
ATOM 6721 O O . LYS A 1 860 ? 50.121 38.059 -71.246 1.00 53.19 860 LYS A O 1
ATOM 6726 N N . LYS A 1 861 ? 50.974 36.912 -69.515 1.00 53.50 861 LYS A N 1
ATOM 6727 C CA . LYS A 1 861 ? 49.869 35.936 -69.448 1.00 53.50 861 LYS A CA 1
ATOM 6728 C C . LYS A 1 861 ? 48.550 36.587 -69.033 1.00 53.50 861 LYS A C 1
ATOM 6730 O O . LYS A 1 861 ? 47.534 36.297 -69.657 1.00 53.50 861 LYS A O 1
ATOM 6735 N N . MET A 1 862 ? 48.571 37.483 -68.049 1.00 50.06 862 MET A N 1
ATOM 6736 C CA . MET A 1 862 ? 47.382 38.187 -67.565 1.00 50.06 862 MET A CA 1
ATOM 6737 C C . MET A 1 862 ? 46.807 39.140 -68.627 1.00 50.06 862 MET A C 1
ATOM 6739 O O . MET A 1 862 ? 45.609 39.102 -68.897 1.00 50.06 862 MET A O 1
ATOM 6743 N N . VAL A 1 863 ? 47.661 39.907 -69.314 1.00 51.84 863 VAL A N 1
ATOM 6744 C CA . VAL A 1 863 ? 47.261 40.814 -70.405 1.00 51.84 863 VAL A CA 1
ATOM 6745 C C . VAL A 1 863 ? 46.794 40.035 -71.646 1.00 51.84 863 VAL A C 1
ATOM 6747 O O . VAL A 1 863 ? 45.773 40.382 -72.235 1.00 51.84 863 VAL A O 1
ATOM 6750 N N . SER A 1 864 ? 47.446 38.919 -72.006 1.00 49.59 864 SER A N 1
ATOM 6751 C CA . SER A 1 864 ? 46.980 38.048 -73.106 1.00 49.59 864 SER A CA 1
ATOM 6752 C C . SER A 1 864 ? 45.658 37.328 -72.794 1.00 49.59 864 SER A C 1
ATOM 6754 O O . SER A 1 864 ? 44.878 37.037 -73.701 1.00 49.59 864 SER A O 1
ATOM 6756 N N . GLY A 1 865 ? 45.389 37.061 -71.510 1.00 53.28 865 GLY A N 1
ATOM 6757 C CA . GLY A 1 865 ? 44.125 36.502 -71.033 1.00 53.28 865 GLY A CA 1
ATOM 6758 C C . GLY A 1 865 ? 42.977 37.506 -71.121 1.00 53.28 865 GLY A C 1
ATOM 6759 O O . GLY A 1 865 ? 41.878 37.134 -71.522 1.00 53.28 865 GLY A O 1
ATOM 6760 N N . LEU A 1 866 ? 43.251 38.784 -70.840 1.00 48.34 866 LEU A N 1
ATOM 6761 C CA . LEU A 1 866 ? 42.287 39.878 -70.996 1.00 48.34 866 LEU A CA 1
ATOM 6762 C C . LEU A 1 866 ? 41.962 40.157 -72.475 1.00 48.34 866 LEU A C 1
ATOM 6764 O O . LEU A 1 866 ? 40.801 40.369 -72.811 1.00 48.34 866 LEU A O 1
ATOM 6768 N N . TYR A 1 867 ? 42.939 40.040 -73.383 1.00 47.91 867 TYR A N 1
ATOM 6769 C CA . TYR A 1 867 ? 42.715 40.211 -74.829 1.00 47.91 867 TYR A CA 1
ATOM 6770 C C . TYR A 1 867 ? 41.894 39.072 -75.472 1.00 47.91 867 TYR A C 1
ATOM 6772 O O . TYR A 1 867 ? 41.225 39.280 -76.482 1.00 47.91 867 TYR A O 1
ATOM 6780 N N . LYS A 1 868 ? 41.900 37.863 -74.886 1.00 46.06 868 LYS A N 1
ATOM 6781 C CA . LYS A 1 868 ? 41.097 36.710 -75.351 1.00 46.06 868 LYS A CA 1
ATOM 6782 C C . LYS A 1 868 ? 39.624 36.761 -74.930 1.00 46.06 868 LYS A C 1
ATOM 6784 O O . LYS A 1 868 ? 38.814 36.026 -75.492 1.00 46.06 868 LYS A O 1
ATOM 6789 N N . HIS A 1 869 ? 39.266 37.632 -73.991 1.00 49.62 869 HIS A N 1
ATOM 6790 C CA . HIS A 1 869 ? 37.890 37.845 -73.547 1.00 49.62 869 HIS A CA 1
ATOM 6791 C C . HIS A 1 869 ? 37.434 39.281 -73.822 1.00 49.62 869 HIS A C 1
ATOM 6793 O O . HIS A 1 869 ? 37.061 40.013 -72.915 1.00 49.62 869 HIS A O 1
ATOM 6799 N N . GLY A 1 870 ? 37.441 39.659 -75.104 1.00 43.94 870 GLY A N 1
ATOM 6800 C CA . GLY A 1 870 ? 36.447 40.568 -75.682 1.00 43.94 870 GLY A CA 1
ATOM 6801 C C . GLY A 1 870 ? 36.179 41.887 -74.952 1.00 43.94 870 GLY A C 1
ATOM 6802 O O . GLY A 1 870 ? 35.019 42.264 -74.821 1.00 43.94 870 GLY A O 1
ATOM 6803 N N . LEU A 1 871 ? 37.213 42.610 -74.527 1.00 41.69 871 LEU A N 1
ATOM 6804 C CA . LEU A 1 871 ? 37.101 44.043 -74.247 1.00 41.69 871 LEU A CA 1
ATOM 6805 C C . LEU A 1 871 ? 37.683 44.807 -75.437 1.00 41.69 871 LEU A C 1
ATOM 6807 O O . LEU A 1 871 ? 38.862 45.143 -75.473 1.00 41.69 871 LEU A O 1
ATOM 6811 N N . SER A 1 872 ? 36.847 45.036 -76.453 1.00 34.66 872 SER A N 1
ATOM 6812 C CA . SER A 1 872 ? 37.125 46.026 -77.493 1.00 34.66 872 SER A CA 1
ATOM 6813 C C . SER A 1 872 ? 36.678 47.406 -77.007 1.00 34.66 872 SER A C 1
ATOM 6815 O O . SER A 1 872 ? 35.561 47.836 -77.304 1.00 34.66 872 SER A O 1
ATOM 6817 N N . ARG A 1 873 ? 37.532 48.062 -76.225 1.00 34.38 873 ARG A N 1
ATOM 6818 C CA . ARG A 1 873 ? 37.821 49.506 -76.229 1.00 34.38 873 ARG A CA 1
ATOM 6819 C C . ARG A 1 873 ? 38.673 49.865 -75.028 1.00 34.38 873 ARG A C 1
ATOM 6821 O O . ARG A 1 873 ? 38.289 49.463 -73.909 1.00 34.38 873 ARG A O 1
#

Organism: NCBI:txid2493646

Solvent-accessible surface area (backbone atoms only — not comparable to full-atom values): 48762 Å² total; per-residue (Å²): 108,82,77,80,76,53,42,87,76,38,67,52,50,54,58,22,29,33,38,39,34,40,47,43,98,58,80,49,73,48,81,37,55,28,33,90,86,26,26,41,63,49,92,97,49,74,73,42,79,48,70,82,34,32,51,66,50,47,23,65,49,47,39,64,75,37,44,90,77,48,72,81,40,47,46,47,61,41,83,71,39,66,24,79,32,52,28,37,38,26,52,74,87,44,79,74,41,77,42,79,41,50,54,75,38,34,45,63,54,53,51,51,48,46,57,61,62,48,51,77,48,70,58,59,76,85,86,88,81,93,67,97,58,88,55,62,66,62,51,56,52,58,57,58,67,82,68,82,92,81,82,91,78,94,80,64,38,34,72,76,65,64,89,46,45,28,46,59,57,24,36,37,35,49,87,92,47,75,49,72,32,19,43,50,50,21,75,51,66,66,38,67,81,27,42,48,68,50,51,74,65,25,32,38,39,39,35,65,57,60,55,36,30,35,41,39,63,32,39,66,50,59,47,78,41,79,47,57,95,80,40,26,47,39,57,53,39,40,58,24,65,28,71,35,94,59,30,29,76,42,37,34,41,36,33,43,64,71,46,96,88,47,95,81,46,55,68,48,74,42,65,49,60,83,47,35,65,71,36,69,58,56,73,48,24,39,35,40,32,37,52,49,79,85,74,60,74,75,32,29,31,38,39,42,59,36,39,68,48,58,45,80,43,84,49,49,85,94,69,36,34,47,59,61,54,44,52,74,25,67,30,76,39,95,57,36,26,44,85,50,23,48,39,27,40,72,72,88,67,87,78,77,89,79,73,93,76,79,95,78,59,81,76,86,88,83,46,72,67,55,55,49,50,50,52,46,55,50,57,74,58,25,60,51,93,52,52,51,51,50,33,73,75,66,38,67,91,41,50,45,78,51,56,61,54,25,34,39,38,35,25,62,62,53,66,26,27,34,41,43,62,33,36,62,45,61,43,76,43,78,59,60,89,92,63,53,68,64,57,55,39,46,75,22,65,24,76,26,90,59,36,31,88,85,62,34,33,33,30,39,74,55,83,62,46,73,37,52,54,92,78,53,84,85,53,70,46,27,32,40,38,32,37,57,61,62,71,67,76,58,83,80,48,88,74,43,40,57,51,28,62,25,57,29,38,35,36,70,57,68,79,78,84,46,90,84,51,56,71,59,53,60,64,41,59,80,70,70,50,68,63,78,72,62,64,60,58,62,58,56,55,51,50,52,50,54,51,47,64,70,27,65,70,37,33,48,51,37,33,61,76,67,50,39,55,77,73,68,67,53,95,44,73,65,54,46,24,53,54,51,52,74,25,51,48,75,46,80,57,78,75,62,37,43,34,44,31,30,44,34,62,41,97,64,73,95,81,65,87,88,31,52,65,58,41,34,53,49,26,34,49,53,50,52,40,47,54,54,46,36,38,53,53,49,50,53,50,52,34,54,50,24,51,52,50,24,53,52,29,47,54,53,23,54,53,31,44,54,51,18,56,50,28,43,48,53,34,56,50,52,38,63,77,63,67,59,79,82,71,52,71,68,57,49,52,50,41,53,51,47,25,50,45,50,44,52,34,51,50,38,48,54,48,38,56,54,43,58,73,77,43,62,83,84,37,69,69,48,47,49,38,52,50,51,37,52,49,40,52,47,54,48,48,38,56,51,67,34,75,50,83,97,78,51,78,29,60,83,75,44,61,73,72,55,34,54,49,51,52,34,49,32,50,20,50,30,30,46,52,49,21,54,49,30,48,52,53,22,54,52,25,54,53,58,47,68,58,88,67,79,59,58,40,74,76,40,71,62,51,73,57,94,64,68,68,64,75,51,65,65,53,51,51,53,50,50,52,52,53,50,50,54,52,50,51,50,51,52,50,51,50,51,52,52,52,57,54,69,71,44,92,88,38,69,67,60,57,51,52,51,53,58,71,60,64,44,74,66,52,58,51,53,53,54,52,50,69,73,61,79,70,93,122

pLDDT: mean 70.35, std 18.29, range [24.52, 95.19]

Radius of gyration: 46.27 Å; Cα contacts (8 Å, |Δi|>4): 1286; chains: 1; bounding box: 138×104×121 Å

Nearest PDB structures (foldseek):
  2j58-assembly1_F  TM=3.750E-01  e=1.196E-11  Escherichia coli
  2w8h-assembly1_C  TM=3.748E-01  e=1.481E-11  Escherichia coli
  7xff-assembly1_H  TM=5.745E-01  e=1.359E-06  Escherichia coli
  7xfd-assembly1_A  TM=6.082E-01  e=3.553E-06  Escherichia coli
  1cnt-assembly1_1  TM=2.861E-01  e=1.379E+00  Homo sapiens

InterPro domains:
  IPR019554 Soluble ligand binding domain [PF10531] (213-257)
  IPR019554 Soluble ligand binding domain [PF10531] (300-348)
  IPR019554 Soluble ligand binding domain [PF10531] (416-456)
  IPR049712 Polysaccharide export protein [PTHR33619] (3-297)

Foldseek 3Di:
DADPQDQVPAWDAFQFWKWKWKDFPDTDIDIWGQHNQQWTDDVQDDTDHRHRHGNVCVQVVCCVVCCVRDPGIGIDMDGPFADWAWEWEAEANDDTDIQIDGFRGWPVVSVVRCQVVQFVVADDDDDDDDDPDPPLVVVVVVVVPPDDDDDDDDDHGDDPVVVFWQLQFWWKDDPPDIDGANNLLCSQVVPPVNIDTDDHPIYTYTHTQDFWEFEDEFAQAGGIDGDDFFDFQVSVRSSSVHGHPQWPLQFKWKFPPDDVVDPPTPIDTRRDNVCRRVHGDDGHIYMYTYGDPPPPLQFWEFEDEQFQAGGIGGDDAPPDWDVNVCVVSVHGDPQWDQQLKWKADDDPDVDDDDDDDDPADDADPDDPVVVVVVVVVLVVRRTDDARRVVVVVPPCVRGGDGGRHMYIYTYGFAQWEFEDDQAPAGGTHGDDAPDAPQVVSVVSVHGHPQWDPQAKWKQRNHSRDTDGRVPDRDDGHIYIYTHGPPPQLQVLAQDFAFKFKWKFKWFFDDDPPPVVCVVVCVVCVVLVCCPLVPPPPLQVVLVVLVVLLLDLQLLLQLCVVSVCCSVVVDPDSVVSSVVQSVQWDWDDDPSGIIMIMGIDGDPDDDDDPSNLQSSLVVRQSSQVSSLVSSLVVVLVVLLVVLVVQLVVLVVVLVVLVVQLVVLVVVLVVLCVVVVHDDDDPLLVVLLLVLLSLVLSLVVLVVSLVVDVVVDDCPDPVNVVSVVSNVVSVVVSVCLQVVVDPDRHDHLVPDDPSSSVSSVSSSSNSNSVSSSVVSVVSSVVSVVSSPDPDRRMGTPDRIDRDPDGPDPCPVVVVVVVVVVVVVVVVVVVVVVVVVVVLVVDPPNPPVNVVVVVVCPDPVNVVVVVVVVVPDDDD

Secondary structure (DSSP, 8-state):
-PPPP-TTTPBP-TT-EEEEEEESSSEEEEEEE--TTSEE--TTS--EE-TT-BTTTHHHHHHHHTTTTSTT-EEEEEEEEPPEEEEEEEETTPPPEEEEEETT-BHHHHHHHHHHHGGGSB-------------HHHHHHHHH-SS---------B----GGGB-SS-EEEEETTEEEEE-HHHHHHH--GGGSPBP-TT-EEEEPBP--EEEEEESBSS-EEEE--TT-BHHHHHHHTT-B-TTEEEEEEEEEES--TT-TT-EEEEE--GGGTTT-B--TT-EEEEEEP---S---EEEEEESBSS-EEEE--TTT-BHHHHHHHTT-B-TTB-GGG-EEE---------------SS--SSS-HHHHHHHHHHHHTTTEE---HHHHHTT-GGG-PBP-TT-EEEE-B---EEEEEESBSS-EEEE--TT--HHHHHHHTTSBPTTEEEEEEEEEPTTT--EEETTTPPP-TT-EEEEEE----TTTTTTT----EEEEEEEEE------TTSHHHHHHHHTTTGGGGTT---HHHHHHHHHHHHTSHHHHHHHHHHTTHHHHH--SSHHHHHHHHHHHEEEEE-SSSEEEEEEEE--S--S--TTSHHHHHHHHHHHHHHHHHHHHHHHHHHHHHHHHHHHHHHHHHHHHHHHHHHHHHHHHHHHHHHTT-----HHHHHHHHHHHHHHHHHHHHHHHHHHHHHHS-TT-HHHHHHHHHHHHHHHHHHHHHTT-STTT---GGGS-HHHHHHHHHHHHHHHHHHHHHHHHHHHHHHHHHHT----SEEEEE-----SS---THHHHHHHHHHHHHHHHHHHHHHHHHHHHHHHHSTT-HHHHHHHHHHT--HHHHHHHHHHHTS----

Mean predicted aligned error: 22.99 Å